Protein AF-0000000071569045 (afdb_homodimer)

Organism: Bacteroides uniformis (strain ATCC 8492 / DSM 6597 / CCUG 4942 / CIP 103695 / JCM 5828 / KCTC 5204 / NCTC 13054 / VPI 0061) (NCBI:txid411479)

Solvent-accessible surface area (backbone atoms only — not comparable to full-atom values): 61142 Å² total; per-residue (Å²): 138,80,82,74,77,76,76,74,76,77,74,76,75,74,67,75,71,69,75,66,72,74,53,56,67,49,27,33,36,36,43,20,40,39,41,32,48,95,91,45,67,61,32,53,45,27,50,31,51,50,40,11,40,53,30,39,42,81,74,54,62,34,35,40,32,29,13,20,60,26,61,51,30,44,60,71,54,48,51,51,50,46,62,54,57,68,40,39,64,45,58,70,48,60,32,46,19,65,30,33,23,40,58,23,57,37,73,46,45,48,53,24,69,74,73,72,34,63,52,45,74,51,75,56,70,76,31,38,38,41,30,35,51,35,38,34,68,62,44,58,60,52,19,33,63,34,41,51,57,55,52,48,53,48,52,54,40,57,74,66,38,51,76,42,43,26,38,41,36,30,10,62,57,56,34,88,91,43,16,53,49,28,48,60,52,45,52,64,46,34,64,36,37,60,63,36,34,44,28,16,82,74,55,36,75,41,89,46,62,40,68,41,35,44,29,37,27,36,37,28,21,39,53,47,98,86,66,45,21,29,33,33,38,38,41,36,48,81,51,32,39,40,34,27,43,32,42,69,98,50,77,67,42,76,79,55,71,44,62,68,76,62,82,61,56,61,51,83,58,70,55,85,62,75,88,85,61,66,57,38,67,76,27,67,47,56,37,74,74,29,72,42,78,70,53,34,25,27,63,24,29,64,22,68,54,94,61,33,32,38,41,42,17,54,78,8,37,38,33,35,23,33,59,88,65,53,47,78,73,42,69,35,78,54,86,26,33,18,44,17,25,43,26,59,57,98,58,30,34,35,37,24,19,37,59,16,33,34,40,30,24,33,59,88,71,47,48,81,72,34,69,39,82,48,92,26,17,13,38,7,8,36,32,70,57,93,65,26,35,34,39,30,18,34,56,15,32,37,36,36,24,32,59,90,72,45,47,69,76,32,68,34,71,80,46,89,22,34,21,44,17,38,43,29,75,51,95,65,30,34,36,40,18,19,45,59,18,29,37,40,34,23,30,59,86,66,38,47,80,72,37,68,35,44,90,80,54,82,51,53,84,43,19,36,16,65,22,48,50,44,72,42,90,65,26,32,41,44,21,20,58,82,16,28,43,35,36,24,29,62,87,69,40,44,76,57,36,73,45,63,83,71,42,27,29,34,23,33,22,52,37,82,85,49,53,36,32,34,32,44,26,37,57,26,26,41,38,30,28,47,44,63,77,73,53,90,42,76,73,45,70,32,81,75,69,72,44,77,43,76,39,59,25,31,38,42,43,32,85,62,28,27,35,38,39,33,39,56,9,38,34,38,33,24,35,58,90,72,46,48,78,70,46,48,40,62,54,75,41,33,37,26,31,38,53,45,63,79,42,66,43,32,34,35,41,23,22,31,65,11,39,37,37,34,38,34,49,63,133,140,83,81,76,80,80,75,76,76,76,75,76,76,74,68,76,72,69,74,69,72,74,52,58,69,48,26,33,36,37,43,19,40,40,40,31,46,98,89,44,68,60,34,52,46,27,50,32,51,48,41,12,38,53,29,40,42,79,73,54,63,33,35,41,32,29,12,19,58,26,60,50,29,44,61,70,53,48,52,51,50,47,62,55,58,67,42,37,63,45,60,71,49,59,31,45,19,62,29,34,23,40,59,24,56,36,71,46,45,47,54,25,71,74,71,72,33,62,52,47,75,51,73,57,69,74,33,38,39,41,32,34,50,35,39,34,68,63,44,61,59,53,18,33,64,34,41,50,56,55,52,48,52,48,51,54,41,57,74,65,37,50,75,40,42,26,38,40,36,30,10,60,57,59,34,87,89,42,15,52,50,29,48,61,52,45,52,63,47,36,64,36,37,61,63,33,35,43,26,17,80,76,54,37,74,40,87,47,63,38,68,41,37,43,28,38,27,37,38,27,20,39,54,48,99,86,65,45,21,30,31,32,38,37,41,34,47,83,52,32,39,39,35,26,44,32,42,68,96,50,78,68,43,77,79,55,69,44,61,67,76,62,83,60,56,62,52,84,59,67,55,86,61,77,88,85,62,65,57,38,68,76,28,67,47,58,37,72,75,30,72,41,75,71,52,34,25,28,64,25,26,61,23,68,56,94,62,34,33,38,39,42,17,56,78,8,36,39,33,34,24,31,59,88,64,53,47,79,73,43,67,34,78,54,85,26,32,19,45,16,25,41,27,59,57,98,56,31,32,36,38,25,19,36,60,16,33,33,40,30,24,34,58,88,71,45,49,80,73,34,70,40,80,49,89,26,18,13,38,7,8,37,33,68,57,94,64,26,34,35,41,29,18,34,56,16,32,35,36,35,25,33,59,90,72,43,46,69,75,34,69,33,70,80,45,88,22,33,21,43,17,38,43,29,76,49,97,65,32,34,35,41,20,18,46,58,17,31,38,40,32,23,30,59,86,64,38,47,79,72,36,69,34,45,89,81,54,82,51,52,84,41,18,37,17,64,22,48,49,44,71,41,88,64,26,32,40,46,19,19,60,80,16,28,43,36,36,25,30,62,88,69,39,44,77,57,36,73,44,61,85,69,42,28,29,33,22,34,21,54,37,83,86,47,55,37,31,34,32,43,26,37,57,26,26,41,37,30,28,46,46,63,78,75,54,90,40,77,74,44,73,32,80,73,69,72,44,78,43,74,41,61,27,31,38,42,43,31,85,62,30,28,36,39,38,32,39,54,10,39,34,38,34,24,36,58,90,71,46,47,76,71,47,48,40,61,54,75,42,32,35,26,30,36,52,45,63,79,42,69,44,32,37,35,41,23,22,30,64,12,40,37,36,34,38,33,48,62,132

InterPro domains:
  IPR002372 Pyrrolo-quinoline quinone repeat domain [PF13360] (288-412)
  IPR002372 Pyrrolo-quinoline quinone repeat domain [PF13360] (529-610)
  IPR004843 Calcineurin-like, phosphoesterase domain [PF00149] (26-204)
  IPR011047 Quinoprotein alcohol dehydrogenase-like superfamily [SSF50998] (285-595)
  IPR015943 WD40/YVTN repeat-like-containing domain superfamily [G3DSA:2.130.10.10] (269-617)
  IPR018391 Pyrrolo-quinoline quinone beta-propeller repeat [SM00564] (302-333)
  IPR018391 Pyrrolo-quinoline quinone beta-propeller repeat [SM00564] (342-373)
  IPR018391 Pyrrolo-quinoline quinone beta-propeller repeat [SM00564] (382-413)
  IPR018391 Pyrrolo-quinoline quinone beta-propeller repeat [SM00564] (423-454)
  IPR018391 Pyrrolo-quinoline quinone beta-propeller repeat [SM00564] (469-500)
  IPR018391 Pyrrolo-quinoline quinone beta-propeller repeat [SM00564] (555-586)
  IPR029052 Metallo-dependent phosphatase-like [G3DSA:3.60.21.10] (16-263)
  IPR029052 Metallo-dependent phosphatase-like [SSF56300] (24-246)

Foldseek 3Di:
DPPPPPPPPPPPPPPPPPPPLALDKAKAWEAEQLADDPVDCQSVVLLLLALVVQQVDPGHAEYEYAENLHQAQELVRVLSSVVSNVSHPHYYDYAYDANNFARYQLQSVSVCVRRVHNWDWDDDSQEIEIEHEQDDHNWDFATEDALLSLVVVLVVQVVSDQEGEYEYGHAWDLDPVHHLVSQVNCLSNLLGNYAEYEHEDVQDWDFDASQQHTYTYHHHQGADPVGWGWIKMWIDHSFKIWIWIGTRPDDIGTDDMTTSPDDRHDSPDGHPDDDDFCQCVVAVLKDFQEKDFQSFFFQEWWEDDDQWIWGWGQQQKIWIAGNNYRHTQDIDHDDGGFHAYWYDDPQWIWGFFSVQKIFIAGNPRGHTQDIDGHPGGFQAYWDDDPQWIWGWHQQQKIFIARNNHRHTQEIDRHGPGGAHEYWDDDDQWIWAWGLQQKIWIAGNNHRHTQDIENVPDDHSQFTLRHAYWDDDPQWIWWFTQVQKIWTAGNRRRHTLDIDNPQSFHGEWEAEPVRFWIWTDHQAQKIWIWGRDDSYTGTDDMDRNGPGGFHTNAYWYDAPQKIWTFGQQAKIFIARNNRRHTDGIGGDHTGGKHHWAAPHNFKIWIAGRNRMTGMMGGHD/DCPDDPPPPPPPPPPPPPPPLALDKAKAWEAEQLADDPVDCQSVVLLLLALVVQQVDPGHAEYEYAENLHQAQELVRVLSSVVSNVSHPHYYDYAYDANNFARYQLQSVSVCVRRVHNWDWDDDSQEIEIEHEQDDHNWDFATEDALLSLVVVLVVQVVSDQEGEYEYGHAWDLDPVHHQVSQVNCLSNLLGNYAEYEHEDVQDWDFDASQQHTYTYHHHQGADPVGWGWIKMWIDHSFKIWIWIGTRPDDIHTDDMTTSPDDRHDSPDGHPDDDDFCQCVVAVLKDFQEKDFFSFFFQEWWEDDDQWIWGWGQQQKIWIAGNNYRHTQDIDHDDGGFHAYWYDDPQWIWGFFSVQKIFIAGNPRGHTQDIDGHPGGFQAYWDDDPQWIWGWHQQQKIFIARNNHRHTQEIDRHGPGGAHEYWDDDDQWIWAWGLQQKIWIAGPNHRHTQDIENVPDDHSQFTLRHAYWDDDPQWIWWFTQVQKIWTAGNRRRHTLDIDNPQSFHGEWEAEPVRFWIWTDHQAQKIWIWGRDDSYTGTDDMDRNGPGGFHTNAYWYDAPQKIWTFGQQFKIFIARNNRRHTDGIGGDHTGGKHHWAAPHNFKIWIAGRNRMTGMMGGHD

Nearest PDB structures (foldseek):
  9cnz-assembly1_B  TM=8.308E-01  e=1.204E-25  Escherichia coli
  4imm-assembly2_B  TM=8.064E-01  e=6.016E-22  Moraxella catarrhalis RH4
  7cqy-assembly2_B  TM=8.427E-01  e=8.301E-21  Acidithiobacillus ferrooxidans
  7tsz-assembly1_B  TM=7.990E-01  e=4.135E-22  Escherichia coli
  6g6o-assembly3_C  TM=8.760E-01  e=1.029E-19  synthetic construct

Radius of gyration: 41.5 Å; Cα contacts (8 Å, |Δi|>4): 3531; chains: 2; bounding box: 127×113×81 Å

Structure (mmCIF, N/CA/C/O backbone):
data_AF-0000000071569045-model_v1
#
loop_
_entity.id
_entity.type
_entity.pdbx_description
1 polymer 'PQQ enzyme repeat protein'
#
loop_
_atom_site.group_PDB
_atom_site.id
_atom_site.type_symbol
_atom_site.label_atom_id
_atom_site.label_alt_id
_atom_site.label_comp_id
_atom_site.label_asym_id
_atom_site.label_entity_id
_atom_site.label_seq_id
_atom_site.pdbx_PDB_ins_code
_atom_site.Cartn_x
_atom_site.Cartn_y
_atom_site.Cartn_z
_atom_site.occupancy
_atom_site.B_iso_or_equiv
_atom_site.auth_seq_id
_atom_site.auth_comp_id
_atom_site.auth_asym_id
_atom_site.auth_atom_id
_atom_site.pdbx_PDB_model_num
ATOM 1 N N . MET A 1 1 ? -86.375 -47.719 -19.703 1 24.81 1 MET A N 1
ATOM 2 C CA . MET A 1 1 ? -85.812 -46.5 -20.281 1 24.81 1 MET A CA 1
ATOM 3 C C . MET A 1 1 ? -84.938 -45.75 -19.281 1 24.81 1 MET A C 1
ATOM 5 O O . MET A 1 1 ? -85.438 -45.125 -18.359 1 24.81 1 MET A O 1
ATOM 9 N N . ASN A 1 2 ? -83.938 -46.469 -18.75 1 20.45 2 ASN A N 1
ATOM 10 C CA . ASN A 1 2 ? -82.875 -46.438 -17.703 1 20.45 2 ASN A CA 1
ATOM 11 C C . ASN A 1 2 ? -81.938 -45.281 -17.922 1 20.45 2 ASN A C 1
ATOM 13 O O . ASN A 1 2 ? -81.25 -45.188 -18.953 1 20.45 2 ASN A O 1
ATOM 17 N N . ARG A 1 3 ? -82.438 -44.062 -17.391 1 26.73 3 ARG A N 1
ATOM 18 C CA . ARG A 1 3 ? -81.875 -42.719 -17.234 1 26.73 3 ARG A CA 1
ATOM 19 C C . ARG A 1 3 ? -80.438 -42.812 -16.734 1 26.73 3 ARG A C 1
ATOM 21 O O . ARG A 1 3 ? -80.188 -43.031 -15.555 1 26.73 3 ARG A O 1
ATOM 28 N N . ARG A 1 4 ? -79.562 -43.688 -17.453 1 25.73 4 ARG A N 1
ATOM 29 C CA . ARG A 1 4 ? -78.125 -43.906 -17.125 1 25.73 4 ARG A CA 1
ATOM 30 C C . ARG A 1 4 ? -77.375 -42.594 -17 1 25.73 4 ARG A C 1
ATOM 32 O O . ARG A 1 4 ? -77.312 -41.844 -17.969 1 25.73 4 ARG A O 1
ATOM 39 N N . LEU A 1 5 ? -77.438 -41.938 -15.75 1 24.94 5 LEU A N 1
ATOM 40 C CA . LEU A 1 5 ? -76.812 -40.719 -15.289 1 24.94 5 LEU A CA 1
ATOM 41 C C . LEU A 1 5 ? -75.312 -40.781 -15.539 1 24.94 5 LEU A C 1
ATOM 43 O O . LEU A 1 5 ? -74.625 -41.688 -15.023 1 24.94 5 LEU A O 1
ATOM 47 N N . LEU A 1 6 ? -74.875 -40.531 -16.812 1 28.36 6 LEU A N 1
ATOM 48 C CA . LEU A 1 6 ? -73.5 -40.406 -17.234 1 28.36 6 LEU A CA 1
ATOM 49 C C . LEU A 1 6 ? -72.75 -39.375 -16.375 1 28.36 6 LEU A C 1
ATOM 51 O O . LEU A 1 6 ? -73.125 -38.188 -16.391 1 28.36 6 LEU A O 1
ATOM 55 N N . ILE A 1 7 ? -72.5 -39.719 -15.133 1 30.38 7 ILE A N 1
ATOM 56 C CA . ILE A 1 7 ? -71.688 -38.875 -14.289 1 30.38 7 ILE A CA 1
ATOM 57 C C . ILE A 1 7 ? -70.375 -38.625 -14.977 1 30.38 7 ILE A C 1
ATOM 59 O O . ILE A 1 7 ? -69.562 -39.531 -15.25 1 30.38 7 ILE A O 1
ATOM 63 N N . ILE A 1 8 ? -70.312 -37.719 -15.938 1 29.16 8 ILE A N 1
ATOM 64 C CA . ILE A 1 8 ? -69.125 -37.219 -16.562 1 29.16 8 ILE A CA 1
ATOM 65 C C . ILE A 1 8 ? -68.125 -36.75 -15.477 1 29.16 8 ILE A C 1
ATOM 67 O O . ILE A 1 8 ? -68.438 -35.844 -14.695 1 29.16 8 ILE A O 1
ATOM 71 N N . VAL A 1 9 ? -67.312 -37.688 -14.914 1 30.95 9 VAL A N 1
ATOM 72 C CA . VAL A 1 9 ? -66.188 -37.375 -14.039 1 30.95 9 VAL A CA 1
ATOM 73 C C . VAL A 1 9 ? -65.25 -36.438 -14.742 1 30.95 9 VAL A C 1
ATOM 75 O O . VAL A 1 9 ? -64.688 -36.781 -15.781 1 30.95 9 VAL A O 1
ATOM 78 N N . LEU A 1 10 ? -65.562 -35.125 -14.828 1 31.3 10 LEU A N 1
ATOM 79 C CA . LEU A 1 10 ? -64.562 -34.125 -15.219 1 31.3 10 LEU A CA 1
ATOM 80 C C . LEU A 1 10 ? -63.312 -34.25 -14.375 1 31.3 10 LEU A C 1
ATOM 82 O O . LEU A 1 10 ? -63.344 -34 -13.172 1 31.3 10 LEU A O 1
ATOM 86 N N . MET A 1 11 ? -62.5 -35.344 -14.555 1 29.39 11 MET A N 1
ATOM 87 C CA . MET A 1 11 ? -61.156 -35.375 -13.984 1 29.39 11 MET A CA 1
ATOM 88 C C . MET A 1 11 ? -60.375 -34.156 -14.414 1 29.39 11 MET A C 1
ATOM 90 O O . MET A 1 11 ? -60.094 -33.969 -15.602 1 29.39 11 MET A O 1
ATOM 94 N N . ALA A 1 12 ? -60.5 -32.906 -13.75 1 31.53 12 ALA A N 1
ATOM 95 C CA . ALA A 1 12 ? -59.594 -31.781 -13.938 1 31.53 12 ALA A CA 1
ATOM 96 C C . ALA A 1 12 ? -58.156 -32.219 -13.797 1 31.53 12 ALA A C 1
ATOM 98 O O . ALA A 1 12 ? -57.75 -32.719 -12.742 1 31.53 12 ALA A O 1
ATOM 99 N N . CYS A 1 13 ? -57.5 -32.656 -14.867 1 31.86 13 CYS A N 1
ATOM 100 C CA . CYS A 1 13 ? -56.062 -32.75 -15 1 31.86 13 CYS A CA 1
ATOM 101 C C . CYS A 1 13 ? -55.344 -31.516 -14.453 1 31.86 13 CYS A C 1
ATOM 103 O O . CYS A 1 13 ? -55.438 -30.453 -15.055 1 31.86 13 CYS A O 1
ATOM 105 N N . LEU A 1 14 ? -55.406 -31.312 -13.133 1 33.62 14 LEU A N 1
ATOM 106 C CA . LEU A 1 14 ? -54.5 -30.312 -12.602 1 33.62 14 LEU A CA 1
ATOM 107 C C . LEU A 1 14 ? -53.094 -30.5 -13.172 1 33.62 14 LEU A C 1
ATOM 109 O O . LEU A 1 14 ? -52.438 -31.531 -12.93 1 33.62 14 LEU A O 1
ATOM 113 N N . LEU A 1 15 ? -52.875 -30.016 -14.383 1 33.53 15 LEU A N 1
ATOM 114 C CA . LEU A 1 15 ? -51.5 -29.938 -14.867 1 33.53 15 LEU A CA 1
ATOM 115 C C . LEU A 1 15 ? -50.594 -29.344 -13.789 1 33.53 15 LEU A C 1
ATOM 117 O O . LEU A 1 15 ? -50.938 -28.344 -13.156 1 33.53 15 LEU A O 1
ATOM 121 N N . PRO A 1 16 ? -49.781 -30.188 -13.172 1 37.59 16 PRO A N 1
ATOM 122 C CA . PRO A 1 16 ? -48.75 -29.578 -12.312 1 37.59 16 PRO A CA 1
ATOM 123 C C . PRO A 1 16 ? -48.094 -28.359 -12.938 1 37.59 16 PRO A C 1
ATOM 125 O O . PRO A 1 16 ? -47.625 -28.422 -14.086 1 37.59 16 PRO A O 1
ATOM 128 N N . LEU A 1 17 ? -48.688 -27.203 -12.773 1 36.47 17 LEU A N 1
ATOM 129 C CA . LEU A 1 17 ? -47.844 -26.047 -13.055 1 36.47 17 LEU A CA 1
ATOM 130 C C . LEU A 1 17 ? -46.406 -26.281 -12.539 1 36.47 17 LEU A C 1
ATOM 132 O O . LEU A 1 17 ? -46.219 -26.438 -11.328 1 36.47 17 LEU A O 1
ATOM 136 N N . GLY A 1 18 ? -45.688 -27.031 -13.297 1 35.25 18 GLY A N 1
ATOM 137 C CA . GLY A 1 18 ? -44.281 -27 -12.977 1 35.25 18 GLY A CA 1
ATOM 138 C C . GLY A 1 18 ? -43.812 -25.656 -12.484 1 35.25 18 GLY A C 1
ATOM 139 O O . GLY A 1 18 ? -44.031 -24.625 -13.141 1 35.25 18 GLY A O 1
ATOM 140 N N . MET A 1 19 ? -43.938 -25.469 -11.195 1 35.88 19 MET A N 1
ATOM 141 C CA . MET A 1 19 ? -43.188 -24.375 -10.617 1 35.88 19 MET A CA 1
ATOM 142 C C . MET A 1 19 ? -41.812 -24.234 -11.312 1 35.88 19 MET A C 1
ATOM 144 O O . MET A 1 19 ? -40.938 -25.047 -11.102 1 35.88 19 MET A O 1
ATOM 148 N N . GLN A 1 20 ? -41.844 -23.859 -12.57 1 33.91 20 GLN A N 1
ATOM 149 C CA . GLN A 1 20 ? -40.562 -23.312 -12.984 1 33.91 20 GLN A CA 1
ATOM 150 C C . GLN A 1 20 ? -39.969 -22.375 -11.922 1 33.91 20 GLN A C 1
ATOM 152 O O . GLN A 1 20 ? -40.625 -21.406 -11.531 1 33.91 20 GLN A O 1
ATOM 157 N N . ALA A 1 21 ? -39.281 -22.828 -11.055 1 40.34 21 ALA A N 1
ATOM 158 C CA . ALA A 1 21 ? -38.469 -22.016 -10.141 1 40.34 21 ALA A CA 1
ATOM 159 C C . ALA A 1 21 ? -38.062 -20.703 -10.797 1 40.34 21 ALA A C 1
ATOM 161 O O . ALA A 1 21 ? -37.375 -20.703 -11.812 1 40.34 21 ALA A O 1
ATOM 162 N N . GLN A 1 22 ? -38.781 -19.688 -10.883 1 44.91 22 GLN A N 1
ATOM 163 C CA . GLN A 1 22 ? -38.344 -18.344 -11.219 1 44.91 22 GLN A CA 1
ATOM 164 C C . GLN A 1 22 ? -36.875 -18.156 -10.938 1 44.91 22 GLN A C 1
ATOM 166 O O . GLN A 1 22 ? -36.438 -18.156 -9.781 1 44.91 22 GLN A O 1
ATOM 171 N N . GLN A 1 23 ? -35.969 -18.516 -11.758 1 56.12 23 GLN A N 1
ATOM 172 C CA . GLN A 1 23 ? -34.562 -18.156 -11.625 1 56.12 23 GLN A CA 1
ATOM 173 C C . GLN A 1 23 ? -34.406 -16.719 -11.172 1 56.12 23 GLN A C 1
ATOM 175 O O . GLN A 1 23 ? -34.906 -15.797 -11.812 1 56.12 23 GLN A O 1
ATOM 180 N N . GLY A 1 24 ? -34.188 -16.438 -9.875 1 68.81 24 GLY A N 1
ATOM 181 C CA . GLY A 1 24 ? -34.094 -15.109 -9.297 1 68.81 24 GLY A CA 1
ATOM 182 C C . GLY A 1 24 ? -32.906 -14.32 -9.797 1 68.81 24 GLY A C 1
ATOM 183 O O . GLY A 1 24 ? -31.938 -14.898 -10.273 1 68.81 24 GLY A O 1
ATOM 184 N N . THR A 1 25 ? -32.969 -13.031 -10.141 1 90.31 25 THR A N 1
ATOM 185 C CA . THR A 1 25 ? -31.969 -12.07 -10.539 1 90.31 25 THR A CA 1
ATOM 186 C C . THR A 1 25 ? -30.891 -11.938 -9.453 1 90.31 25 THR A C 1
ATOM 188 O O . THR A 1 25 ? -31.203 -11.984 -8.258 1 90.31 25 THR A O 1
ATOM 191 N N . PHE A 1 26 ? -29.656 -12.188 -9.836 1 96.75 26 PHE A N 1
ATOM 192 C CA . PHE A 1 26 ? -28.578 -11.953 -8.875 1 96.75 26 PHE A CA 1
ATOM 193 C C . PHE A 1 26 ? -27.375 -11.328 -9.555 1 96.75 26 PHE A C 1
ATOM 195 O O . PHE A 1 26 ? -27.312 -11.234 -10.781 1 96.75 26 PHE A O 1
ATOM 202 N N . ARG A 1 27 ? -26.484 -10.781 -8.789 1 97.31 27 ARG A N 1
ATOM 203 C CA . ARG A 1 27 ? -25.25 -10.141 -9.25 1 97.31 27 ARG A CA 1
ATOM 204 C C . ARG A 1 27 ? -24.047 -10.68 -8.508 1 97.31 27 ARG A C 1
ATOM 206 O O . ARG A 1 27 ? -24.109 -10.969 -7.312 1 97.31 27 ARG A O 1
ATOM 213 N N . PHE A 1 28 ? -22.969 -10.844 -9.195 1 98.62 28 PHE A N 1
ATOM 214 C CA . PHE A 1 28 ? -21.703 -11.172 -8.547 1 98.62 28 PHE A CA 1
ATOM 215 C C . PHE A 1 28 ? -20.547 -10.414 -9.188 1 98.62 28 PHE A C 1
ATOM 217 O O . PHE A 1 28 ? -20.688 -9.875 -10.297 1 98.62 28 PHE A O 1
ATOM 224 N N . ALA A 1 29 ? -19.469 -10.227 -8.484 1 98.75 29 ALA A N 1
ATOM 225 C CA . ALA A 1 29 ? -18.281 -9.531 -8.969 1 98.75 29 ALA A CA 1
ATOM 226 C C . ALA A 1 29 ? -17.156 -10.523 -9.266 1 98.75 29 ALA A C 1
ATOM 228 O O . ALA A 1 29 ? -17.188 -11.664 -8.812 1 98.75 29 ALA A O 1
ATOM 229 N N . GLN A 1 30 ? -16.234 -10.125 -10.117 1 98.88 30 GLN A N 1
ATOM 230 C CA . GLN A 1 30 ? -15.055 -10.898 -10.438 1 98.88 30 GLN A CA 1
ATOM 231 C C . GLN A 1 30 ? -13.781 -10.094 -10.203 1 98.88 30 GLN A C 1
ATOM 233 O O . GLN A 1 30 ? -13.648 -8.977 -10.711 1 98.88 30 GLN A O 1
ATOM 238 N N . LEU A 1 31 ? -12.953 -10.586 -9.398 1 98.75 31 LEU A N 1
ATOM 239 C CA . LEU A 1 31 ? -11.578 -10.109 -9.266 1 98.75 31 LEU A CA 1
ATOM 240 C C . LEU A 1 31 ? -10.609 -11.078 -9.938 1 98.75 31 LEU A C 1
ATOM 242 O O . LEU A 1 31 ? -10.695 -12.289 -9.734 1 98.75 31 LEU A O 1
ATOM 246 N N . THR A 1 32 ? -9.711 -10.578 -10.812 1 98.56 32 THR A N 1
ATOM 247 C CA . THR A 1 32 ? -8.75 -11.461 -11.461 1 98.56 32 THR A CA 1
ATOM 248 C C . THR A 1 32 ? -7.418 -10.75 -11.68 1 98.56 32 THR A C 1
ATOM 250 O O . THR A 1 32 ? -7.359 -9.523 -11.703 1 98.56 32 THR A O 1
ATOM 253 N N . ASP A 1 33 ? -6.348 -11.547 -11.734 1 98.12 33 ASP A N 1
ATOM 254 C CA . ASP A 1 33 ? -5.016 -11.023 -12.023 1 98.12 33 ASP A CA 1
ATOM 255 C C . ASP A 1 33 ? -4.656 -9.891 -11.07 1 98.12 33 ASP A C 1
ATOM 257 O O . ASP A 1 33 ? -4.324 -8.781 -11.508 1 98.12 33 ASP A O 1
ATOM 261 N N . ILE A 1 34 ? -4.707 -10.25 -9.805 1 98 34 ILE A N 1
ATOM 262 C CA . ILE A 1 34 ? -4.492 -9.328 -8.695 1 98 34 ILE A CA 1
ATOM 263 C C . ILE A 1 34 ? -2.998 -9.055 -8.531 1 98 34 ILE A C 1
ATOM 265 O O . ILE A 1 34 ? -2.596 -7.922 -8.266 1 98 34 ILE A O 1
ATOM 269 N N . HIS A 1 35 ? -2.121 -10.062 -8.516 1 96.88 35 HIS A N 1
ATOM 270 C CA . HIS A 1 35 ? -0.667 -10.016 -8.602 1 96.88 35 HIS A CA 1
ATOM 271 C C . HIS A 1 35 ? -0.063 -9.312 -7.395 1 96.88 35 HIS A C 1
ATOM 273 O O . HIS A 1 35 ? 0.829 -8.477 -7.539 1 96.88 35 HIS A O 1
ATOM 279 N N . LEU A 1 36 ? -0.519 -9.602 -6.195 1 96.62 36 LEU A N 1
ATOM 280 C CA . LEU A 1 36 ? 0.146 -9.062 -5.016 1 96.62 36 LEU A CA 1
ATOM 281 C C . LEU A 1 36 ? 1.604 -9.508 -4.961 1 96.62 36 LEU A C 1
ATOM 283 O O . LEU A 1 36 ? 1.931 -10.625 -5.363 1 96.62 36 LEU A O 1
ATOM 287 N N . THR A 1 37 ? 2.488 -8.68 -4.504 1 93 37 THR A N 1
ATOM 288 C CA . THR A 1 37 ? 3.904 -8.953 -4.289 1 93 37 THR A CA 1
ATOM 289 C C . THR A 1 37 ? 4.461 -8.086 -3.168 1 93 37 THR A C 1
ATOM 291 O O . THR A 1 37 ? 4.023 -6.945 -2.98 1 93 37 THR A O 1
ATOM 294 N N . PRO A 1 38 ? 5.375 -8.547 -2.348 1 89.44 38 PRO A N 1
ATOM 295 C CA . PRO A 1 38 ? 5.969 -7.73 -1.284 1 89.44 38 PRO A CA 1
ATOM 296 C C . PRO A 1 38 ? 6.801 -6.57 -1.826 1 89.44 38 PRO A C 1
ATOM 298 O O . PRO A 1 38 ? 7.078 -5.609 -1.101 1 89.44 38 PRO A O 1
ATOM 301 N N . ASN A 1 39 ? 7.23 -6.57 -3.061 1 89.25 39 ASN A N 1
ATOM 302 C CA . ASN A 1 39 ? 8.156 -5.598 -3.633 1 89.25 39 ASN A CA 1
ATOM 303 C C . ASN A 1 39 ? 7.418 -4.395 -4.215 1 89.25 39 ASN A C 1
ATOM 305 O O . ASN A 1 39 ? 8.047 -3.414 -4.617 1 89.25 39 ASN A O 1
ATOM 309 N N . ASN A 1 40 ? 6.211 -4.418 -4.297 1 93.62 40 ASN A N 1
ATOM 310 C CA . ASN A 1 40 ? 5.363 -3.359 -4.836 1 93.62 40 ASN A CA 1
ATOM 311 C C . ASN A 1 40 ? 4.047 -3.254 -4.074 1 93.62 40 ASN A C 1
ATOM 313 O O . ASN A 1 40 ? 3.215 -4.16 -4.133 1 93.62 40 ASN A O 1
ATOM 317 N N . PRO A 1 41 ? 3.77 -2.156 -3.41 1 93.5 41 PRO A N 1
ATOM 318 C CA . PRO A 1 41 ? 2.564 -2.055 -2.586 1 93.5 41 PRO A CA 1
ATOM 319 C C . PRO A 1 41 ? 1.312 -1.755 -3.406 1 93.5 41 PRO A C 1
ATOM 321 O O . PRO A 1 41 ? 0.193 -1.869 -2.896 1 93.5 41 PRO A O 1
ATOM 324 N N . ASN A 1 42 ? 1.392 -1.352 -4.633 1 94.94 42 ASN A N 1
ATOM 325 C CA . ASN A 1 42 ? 0.281 -0.836 -5.43 1 94.94 42 ASN A CA 1
ATOM 326 C C . ASN A 1 42 ? -0.795 -1.897 -5.641 1 94.94 42 ASN A C 1
ATOM 328 O O . ASN A 1 42 ? -1.985 -1.62 -5.488 1 94.94 42 ASN A O 1
ATOM 332 N N . PRO A 1 43 ? -0.402 -3.166 -5.984 1 97 43 PRO A N 1
ATOM 333 C CA . PRO A 1 43 ? -1.444 -4.176 -6.184 1 97 43 PRO A CA 1
ATOM 334 C C . PRO A 1 43 ? -2.295 -4.395 -4.934 1 97 43 PRO A C 1
ATOM 336 O O . PRO A 1 43 ? -3.498 -4.648 -5.039 1 97 43 PRO A O 1
ATOM 339 N N . THR A 1 44 ? -1.662 -4.324 -3.756 1 97.12 44 THR A N 1
ATOM 340 C CA . THR A 1 44 ? -2.418 -4.457 -2.516 1 97.12 44 THR A CA 1
ATOM 341 C C . THR A 1 44 ? -3.43 -3.32 -2.379 1 97.12 44 THR A C 1
ATOM 343 O O . THR A 1 44 ? -4.594 -3.557 -2.045 1 97.12 44 THR A O 1
ATOM 346 N N . GLU A 1 45 ? -2.941 -2.102 -2.607 1 96.44 45 GLU A N 1
ATOM 347 C CA . GLU A 1 45 ? -3.83 -0.944 -2.578 1 96.44 45 GLU A CA 1
ATOM 348 C C . GLU A 1 45 ? -4.988 -1.113 -3.557 1 96.44 45 GLU A C 1
ATOM 350 O O . GLU A 1 45 ? -6.141 -0.847 -3.213 1 96.44 45 GLU A O 1
ATOM 355 N N . ASP A 1 46 ? -4.719 -1.524 -4.812 1 97.81 46 ASP A N 1
ATOM 356 C CA . ASP A 1 46 ? -5.734 -1.73 -5.84 1 97.81 46 ASP A CA 1
ATOM 357 C C . ASP A 1 46 ? -6.789 -2.729 -5.375 1 97.81 46 ASP A C 1
ATOM 359 O O . ASP A 1 46 ? -7.988 -2.486 -5.527 1 97.81 46 ASP A O 1
ATOM 363 N N . LEU A 1 47 ? -6.328 -3.861 -4.84 1 98.5 47 LEU A N 1
ATOM 364 C CA . LEU A 1 47 ? -7.246 -4.887 -4.363 1 98.5 47 LEU A CA 1
ATOM 365 C C . LEU A 1 47 ? -8.164 -4.336 -3.277 1 98.5 47 LEU A C 1
ATOM 367 O O . LEU A 1 47 ? -9.375 -4.543 -3.318 1 98.5 47 LEU A O 1
ATOM 371 N N . LEU A 1 48 ? -7.586 -3.635 -2.309 1 98 48 LEU A N 1
ATOM 372 C CA . LEU A 1 48 ? -8.367 -3.119 -1.188 1 98 48 LEU A CA 1
ATOM 373 C C . LEU A 1 48 ? -9.367 -2.066 -1.659 1 98 48 LEU A C 1
ATOM 375 O O . LEU A 1 48 ? -10.469 -1.961 -1.113 1 98 48 LEU A O 1
ATOM 379 N N . ARG A 1 49 ? -9.008 -1.226 -2.623 1 97.69 49 ARG A N 1
ATOM 380 C CA . ARG A 1 49 ? -9.961 -0.293 -3.221 1 97.69 49 ARG A CA 1
ATOM 381 C C . ARG A 1 49 ? -11.141 -1.033 -3.832 1 97.69 49 ARG A C 1
ATOM 383 O O . ARG A 1 49 ? -12.289 -0.62 -3.666 1 97.69 49 ARG A O 1
ATOM 390 N N . SER A 1 50 ? -10.844 -2.107 -4.559 1 98.31 50 SER A N 1
ATOM 391 C CA . SER A 1 50 ? -11.906 -2.91 -5.152 1 98.31 50 SER A CA 1
ATOM 392 C C . SER A 1 50 ? -12.789 -3.535 -4.082 1 98.31 50 SER A C 1
ATOM 394 O O . SER A 1 50 ? -14.016 -3.51 -4.195 1 98.31 50 SER A O 1
ATOM 396 N N . VAL A 1 51 ? -12.141 -4.148 -3.037 1 98.31 51 VAL A N 1
ATOM 397 C CA . VAL A 1 51 ? -12.898 -4.75 -1.943 1 98.31 51 VAL A CA 1
ATOM 398 C C . VAL A 1 51 ? -13.797 -3.701 -1.298 1 98.31 51 VAL A C 1
ATOM 400 O O . VAL A 1 51 ? -14.984 -3.955 -1.051 1 98.31 51 VAL A O 1
ATOM 403 N N . ALA A 1 52 ? -13.25 -2.482 -1.011 1 97.31 52 ALA A N 1
ATOM 404 C CA . ALA A 1 52 ? -14.016 -1.393 -0.414 1 97.31 52 ALA A CA 1
ATOM 405 C C . ALA A 1 52 ? -15.227 -1.035 -1.275 1 97.31 52 ALA A C 1
ATOM 407 O O . ALA A 1 52 ? -16.344 -0.885 -0.765 1 97.31 52 ALA A O 1
ATOM 408 N N . GLN A 1 53 ? -15.023 -0.884 -2.531 1 96.81 53 GLN A N 1
ATOM 409 C CA . GLN A 1 53 ? -16.109 -0.488 -3.412 1 96.81 53 GLN A CA 1
ATOM 410 C C . GLN A 1 53 ? -17.141 -1.611 -3.564 1 96.81 53 GLN A C 1
ATOM 412 O O . GLN A 1 53 ? -18.344 -1.357 -3.623 1 96.81 53 GLN A O 1
ATOM 417 N N . ILE A 1 54 ? -16.688 -2.883 -3.711 1 97.94 54 ILE A N 1
ATOM 418 C CA . ILE A 1 54 ? -17.609 -4.012 -3.771 1 97.94 54 ILE A CA 1
ATOM 419 C C . ILE A 1 54 ? -18.5 -4.02 -2.531 1 97.94 54 ILE A C 1
ATOM 421 O O . ILE A 1 54 ? -19.719 -4.188 -2.633 1 97.94 54 ILE A O 1
ATOM 425 N N . ASN A 1 55 ? -17.891 -3.834 -1.341 1 97.19 55 ASN A N 1
ATOM 426 C CA . ASN A 1 55 ? -18.641 -3.799 -0.088 1 97.19 55 ASN A CA 1
ATOM 427 C C . ASN A 1 55 ? -19.641 -2.645 -0.065 1 97.19 55 ASN A C 1
ATOM 429 O O . ASN A 1 55 ? -20.656 -2.721 0.612 1 97.19 55 ASN A O 1
ATOM 433 N N . ALA A 1 56 ? -19.328 -1.546 -0.795 1 95.38 56 ALA A N 1
ATOM 434 C CA . ALA A 1 56 ? -20.188 -0.367 -0.841 1 95.38 56 ALA A CA 1
ATOM 435 C C . ALA A 1 56 ? -21.297 -0.53 -1.888 1 95.38 56 ALA A C 1
ATOM 437 O O . ALA A 1 56 ? -22.219 0.278 -1.954 1 95.38 56 ALA A O 1
ATOM 438 N N . THR A 1 57 ? -21.125 -1.491 -2.773 1 92.69 57 THR A N 1
ATOM 439 C CA . THR A 1 57 ? -22.078 -1.745 -3.842 1 92.69 57 THR A CA 1
ATOM 440 C C . THR A 1 57 ? -23.188 -2.68 -3.363 1 92.69 57 THR A C 1
ATOM 442 O O . THR A 1 57 ? -22.922 -3.736 -2.789 1 92.69 57 THR A O 1
ATOM 445 N N . ASP A 1 58 ? -24.391 -2.264 -3.566 1 88.12 58 ASP A N 1
ATOM 446 C CA . ASP A 1 58 ? -25.516 -3.076 -3.127 1 88.12 58 ASP A CA 1
ATOM 447 C C . ASP A 1 58 ? -25.734 -4.273 -4.051 1 88.12 58 ASP A C 1
ATOM 449 O O . ASP A 1 58 ? -25.375 -4.219 -5.234 1 88.12 58 ASP A O 1
ATOM 453 N N . SER A 1 59 ? -26.219 -5.297 -3.598 1 91.31 59 SER A N 1
ATOM 454 C CA . SER A 1 59 ? -26.797 -6.43 -4.305 1 91.31 59 SER A CA 1
ATOM 455 C C . SER A 1 59 ? -25.719 -7.285 -4.965 1 91.31 59 SER A C 1
ATOM 457 O O . SER A 1 59 ? -25.922 -7.828 -6.051 1 91.31 59 SER A O 1
ATOM 459 N N . ILE A 1 60 ? -24.531 -7.324 -4.484 1 96.56 60 ILE A N 1
ATOM 460 C CA . ILE A 1 60 ? -23.547 -8.336 -4.883 1 96.56 60 ILE A CA 1
ATOM 461 C C . ILE A 1 60 ? -23.703 -9.57 -3.998 1 96.56 60 ILE A C 1
ATOM 463 O O . ILE A 1 60 ? -23.594 -9.477 -2.771 1 96.56 60 ILE A O 1
ATOM 467 N N . ASP A 1 61 ? -23.891 -10.672 -4.602 1 97.75 61 ASP A N 1
ATOM 468 C CA . ASP A 1 61 ? -24.188 -11.875 -3.836 1 97.75 61 ASP A CA 1
ATOM 469 C C . ASP A 1 61 ? -22.906 -12.617 -3.447 1 97.75 61 ASP A C 1
ATOM 471 O O . ASP A 1 61 ? -22.844 -13.234 -2.381 1 97.75 61 ASP A O 1
ATOM 475 N N . PHE A 1 62 ? -21.922 -12.641 -4.301 1 98.44 62 PHE A N 1
ATOM 476 C CA . PHE A 1 62 ? -20.641 -13.289 -4.051 1 98.44 62 PHE A CA 1
ATOM 477 C C . PHE A 1 62 ? -19.578 -12.766 -5.012 1 98.44 62 PHE A C 1
ATOM 479 O O . PHE A 1 62 ? -19.891 -11.984 -5.918 1 98.44 62 PHE A O 1
ATOM 486 N N . VAL A 1 63 ? -18.344 -13.086 -4.754 1 98.81 63 VAL A N 1
ATOM 487 C CA . VAL A 1 63 ? -17.219 -12.648 -5.594 1 98.81 63 VAL A CA 1
ATOM 488 C C . VAL A 1 63 ? -16.469 -13.867 -6.117 1 98.81 63 VAL A C 1
ATOM 490 O O . VAL A 1 63 ? -16.219 -14.82 -5.375 1 98.81 63 VAL A O 1
ATOM 493 N N . LEU A 1 64 ? -16.188 -13.93 -7.426 1 98.81 64 LEU A N 1
ATOM 494 C CA . LEU A 1 64 ? -15.266 -14.898 -8.008 1 98.81 64 LEU A CA 1
ATOM 495 C C . LEU A 1 64 ? -13.867 -14.305 -8.148 1 98.81 64 LEU A C 1
ATOM 497 O O . LEU A 1 64 ? -13.711 -13.195 -8.664 1 98.81 64 LEU A O 1
ATOM 501 N N . VAL A 1 65 ? -12.906 -15 -7.652 1 98.75 65 VAL A N 1
ATOM 502 C CA . VAL A 1 65 ? -11.5 -14.633 -7.812 1 98.75 65 VAL A CA 1
ATOM 503 C C . VAL A 1 65 ? -10.812 -15.625 -8.742 1 98.75 65 VAL A C 1
ATOM 505 O O . VAL A 1 65 ? -10.539 -16.766 -8.359 1 98.75 65 VAL A O 1
ATOM 508 N N . THR A 1 66 ? -10.391 -15.117 -9.945 1 98.25 66 THR A N 1
ATOM 509 C CA . THR A 1 66 ? -10.164 -16.109 -10.992 1 98.25 66 THR A CA 1
ATOM 510 C C . THR A 1 66 ? -8.68 -16.172 -11.352 1 98.25 66 THR A C 1
ATOM 512 O O . THR A 1 66 ? -8.32 -16.219 -12.531 1 98.25 66 THR A O 1
ATOM 515 N N . GLY A 1 67 ? -7.777 -16.109 -10.391 1 96.19 67 GLY A N 1
ATOM 516 C CA . GLY A 1 67 ? -6.406 -16.547 -10.594 1 96.19 67 GLY A CA 1
ATOM 517 C C . GLY A 1 67 ? -5.414 -15.398 -10.648 1 96.19 67 GLY A C 1
ATOM 518 O O . GLY A 1 67 ? -5.809 -14.234 -10.734 1 96.19 67 GLY A O 1
ATOM 519 N N . ASP A 1 68 ? -4.078 -15.758 -10.547 1 95.56 68 ASP A N 1
ATOM 520 C CA . ASP A 1 68 ? -2.949 -14.828 -10.477 1 95.56 68 ASP A CA 1
ATOM 521 C C . ASP A 1 68 ? -3.109 -13.852 -9.32 1 95.56 68 ASP A C 1
ATOM 523 O O . ASP A 1 68 ? -3.041 -12.633 -9.516 1 95.56 68 ASP A O 1
ATOM 527 N N . LEU A 1 69 ? -3.311 -14.461 -8.195 1 96.62 69 LEU A N 1
ATOM 528 C CA . LEU A 1 69 ? -3.482 -13.711 -6.953 1 96.62 69 LEU A CA 1
ATOM 529 C C . LEU A 1 69 ? -2.186 -13.016 -6.559 1 96.62 69 LEU A C 1
ATOM 531 O O . LEU A 1 69 ? -2.207 -11.883 -6.078 1 96.62 69 LEU A O 1
ATOM 535 N N . THR A 1 70 ? -1.103 -13.789 -6.801 1 94 70 THR A N 1
ATOM 536 C CA . THR A 1 70 ? 0.228 -13.312 -6.441 1 94 70 THR A CA 1
ATOM 537 C C . THR A 1 70 ? 1.143 -13.289 -7.66 1 94 70 THR A C 1
ATOM 539 O O . THR A 1 70 ? 0.813 -13.867 -8.703 1 94 70 THR A O 1
ATOM 542 N N . GLU A 1 71 ? 2.217 -12.648 -7.496 1 88.12 71 GLU A N 1
ATOM 543 C CA . GLU A 1 71 ? 3.223 -12.633 -8.555 1 88.12 71 GLU A CA 1
ATOM 544 C C . GLU A 1 71 ? 4.066 -13.906 -8.523 1 88.12 71 GLU A C 1
ATOM 546 O O . GLU A 1 71 ? 4.465 -14.422 -9.578 1 88.12 71 GLU A O 1
ATOM 551 N N . GLU A 1 72 ? 4.258 -14.516 -7.297 1 80.62 72 GLU A N 1
ATOM 552 C CA . GLU A 1 72 ? 5.242 -15.586 -7.199 1 80.62 72 GLU A CA 1
ATOM 553 C C . GLU A 1 72 ? 4.629 -16.844 -6.586 1 80.62 72 GLU A C 1
ATOM 555 O O . GLU A 1 72 ? 5.309 -17.859 -6.426 1 80.62 72 GLU A O 1
ATOM 560 N N . GLY A 1 73 ? 3.461 -16.797 -6.121 1 86.44 73 GLY A N 1
ATOM 561 C CA . GLY A 1 73 ? 2.783 -17.984 -5.609 1 86.44 73 GLY A CA 1
ATOM 562 C C . GLY A 1 73 ? 3.225 -18.375 -4.211 1 86.44 73 GLY A C 1
ATOM 563 O O . GLY A 1 73 ? 2.93 -19.469 -3.742 1 86.44 73 GLY A O 1
ATOM 564 N N . ASP A 1 74 ? 3.916 -17.5 -3.521 1 85.25 74 ASP A N 1
ATOM 565 C CA . ASP A 1 74 ? 4.43 -17.828 -2.195 1 85.25 74 ASP A CA 1
ATOM 566 C C . ASP A 1 74 ? 3.322 -17.766 -1.147 1 85.25 74 ASP A C 1
ATOM 568 O O . ASP A 1 74 ? 2.361 -17.016 -1.294 1 85.25 74 ASP A O 1
ATOM 572 N N . ARG A 1 75 ? 3.463 -18.547 -0.103 1 88.44 75 ARG A N 1
ATOM 573 C CA . ARG A 1 75 ? 2.457 -18.703 0.943 1 88.44 75 ARG A CA 1
ATOM 574 C C . ARG A 1 75 ? 2.15 -17.359 1.607 1 88.44 75 ARG A C 1
ATOM 576 O O . ARG A 1 75 ? 0.984 -17 1.781 1 88.44 75 ARG A O 1
ATOM 583 N N . THR A 1 76 ? 3.264 -16.594 1.979 1 90.88 76 THR A N 1
ATOM 584 C CA . THR A 1 76 ? 3.092 -15.359 2.727 1 90.88 76 THR A CA 1
ATOM 585 C C . THR A 1 76 ? 2.244 -14.367 1.938 1 90.88 76 THR A C 1
ATOM 587 O O . THR A 1 76 ? 1.334 -13.742 2.488 1 90.88 76 THR A O 1
ATOM 590 N N . THR A 1 77 ? 2.514 -14.25 0.713 1 93.81 77 THR A N 1
ATOM 591 C CA . THR A 1 77 ? 1.768 -13.32 -0.127 1 93.81 77 THR A CA 1
ATOM 592 C C . THR A 1 77 ? 0.333 -13.805 -0.325 1 93.81 77 THR A C 1
ATOM 594 O O . THR A 1 77 ? -0.6 -12.992 -0.343 1 93.81 77 THR A O 1
ATOM 597 N N . MET A 1 78 ? 0.143 -15.07 -0.456 1 94.44 78 MET A N 1
ATOM 598 C CA . MET A 1 78 ? -1.209 -15.609 -0.588 1 94.44 78 MET A CA 1
ATOM 599 C C . MET A 1 78 ? -2.025 -15.344 0.673 1 94.44 78 MET A C 1
ATOM 601 O O . MET A 1 78 ? -3.213 -15.023 0.593 1 94.44 78 MET A O 1
ATOM 605 N N . GLU A 1 79 ? -1.385 -15.508 1.792 1 95.44 79 GLU A N 1
ATOM 606 C CA . GLU A 1 79 ? -2.055 -15.195 3.051 1 95.44 79 GLU A CA 1
ATOM 607 C C . GLU A 1 79 ? -2.451 -13.719 3.117 1 95.44 79 GLU A C 1
ATOM 609 O O . GLU A 1 79 ? -3.51 -13.383 3.648 1 95.44 79 GLU A O 1
ATOM 614 N N . LYS A 1 80 ? -1.561 -12.906 2.611 1 96 80 LYS A N 1
ATOM 615 C CA . LYS A 1 80 ? -1.901 -11.484 2.537 1 96 80 LYS A CA 1
ATOM 616 C C . LYS A 1 80 ? -3.109 -11.258 1.633 1 96 80 LYS A C 1
ATOM 618 O O . LYS A 1 80 ? -3.994 -10.469 1.959 1 96 80 LYS A O 1
ATOM 623 N N . VAL A 1 81 ? -3.166 -11.914 0.49 1 97.62 81 VAL A N 1
ATOM 624 C CA . VAL A 1 81 ? -4.324 -11.82 -0.391 1 97.62 81 VAL A CA 1
ATOM 625 C C . VAL A 1 81 ? -5.586 -12.219 0.373 1 97.62 81 VAL A C 1
ATOM 627 O O . VAL A 1 81 ? -6.602 -11.516 0.312 1 97.62 81 VAL A O 1
ATOM 630 N N . LYS A 1 82 ? -5.512 -13.328 1.071 1 97.44 82 LYS A N 1
ATOM 631 C CA . LYS A 1 82 ? -6.66 -13.797 1.841 1 97.44 82 LYS A CA 1
ATOM 632 C C . LYS A 1 82 ? -7.094 -12.758 2.867 1 97.44 82 LYS A C 1
ATOM 634 O O . LYS A 1 82 ? -8.289 -12.516 3.049 1 97.44 82 LYS A O 1
ATOM 639 N N . SER A 1 83 ? -6.117 -12.156 3.531 1 96.62 83 SER A N 1
ATOM 640 C CA . SER A 1 83 ? -6.441 -11.148 4.535 1 96.62 83 SER A CA 1
ATOM 641 C C . SER A 1 83 ? -7.207 -9.984 3.92 1 96.62 83 SER A C 1
ATOM 643 O O . SER A 1 83 ? -8.047 -9.367 4.578 1 96.62 83 SER A O 1
ATOM 645 N N . CYS A 1 84 ? -6.922 -9.57 2.75 1 97.44 84 CYS A N 1
ATOM 646 C CA . CYS A 1 84 ? -7.645 -8.523 2.035 1 97.44 84 CYS A CA 1
ATOM 647 C C . CYS A 1 84 ? -9.039 -9 1.634 1 97.44 84 CYS A C 1
ATOM 649 O O . CYS A 1 84 ? -10.023 -8.312 1.872 1 97.44 84 CYS A O 1
ATOM 651 N N . LEU A 1 85 ? -9.102 -10.258 1.039 1 98.25 85 LEU A N 1
ATOM 652 C CA . LEU A 1 85 ? -10.359 -10.789 0.527 1 98.25 85 LEU A CA 1
ATOM 653 C C . LEU A 1 85 ? -11.336 -11.07 1.665 1 98.25 85 LEU A C 1
ATOM 655 O O . LEU A 1 85 ? -12.547 -10.953 1.492 1 98.25 85 LEU A O 1
ATOM 659 N N . ASP A 1 86 ? -10.828 -11.453 2.84 1 97.25 86 ASP A N 1
ATOM 660 C CA . ASP A 1 86 ? -11.664 -11.758 3.996 1 97.25 86 ASP A CA 1
ATOM 661 C C . ASP A 1 86 ? -12.422 -10.523 4.477 1 97.25 86 ASP A C 1
ATOM 663 O O . ASP A 1 86 ? -13.352 -10.633 5.281 1 97.25 86 ASP A O 1
ATOM 667 N N . LEU A 1 87 ? -12.039 -9.336 3.979 1 96.25 87 LEU A N 1
ATOM 668 C CA . LEU A 1 87 ? -12.742 -8.109 4.34 1 96.25 87 LEU A CA 1
ATOM 669 C C . LEU A 1 87 ? -14.023 -7.953 3.523 1 96.25 87 LEU A C 1
ATOM 671 O O . LEU A 1 87 ? -14.844 -7.082 3.811 1 96.25 87 LEU A O 1
ATOM 675 N N . LEU A 1 88 ? -14.211 -8.766 2.475 1 97.44 88 LEU A N 1
ATOM 676 C CA . LEU A 1 88 ? -15.445 -8.75 1.706 1 97.44 88 LEU A CA 1
ATOM 677 C C . LEU A 1 88 ? -16.641 -9.094 2.592 1 97.44 88 LEU A C 1
ATOM 679 O O . LEU A 1 88 ? -16.562 -10 3.426 1 97.44 88 LEU A O 1
ATOM 683 N N . LYS A 1 89 ? -17.75 -8.367 2.41 1 95.81 89 LYS A N 1
ATOM 684 C CA . LYS A 1 89 ? -18.953 -8.633 3.186 1 95.81 89 LYS A CA 1
ATOM 685 C C . LYS A 1 89 ? -19.672 -9.875 2.668 1 95.81 89 LYS A C 1
ATOM 687 O O . LYS A 1 89 ? -20.531 -10.438 3.357 1 95.81 89 LYS A O 1
ATOM 692 N N . VAL A 1 90 ? -19.422 -10.336 1.455 1 97 90 VAL A N 1
ATOM 693 C CA . VAL A 1 90 ? -20.031 -11.492 0.808 1 97 90 VAL A CA 1
ATOM 694 C C . VAL A 1 90 ? -19 -12.602 0.639 1 97 90 VAL A C 1
ATOM 696 O O . VAL A 1 90 ? -17.797 -12.359 0.689 1 97 90 VAL A O 1
ATOM 699 N N . PRO A 1 91 ? -19.469 -13.875 0.465 1 97.69 91 PRO A N 1
ATOM 700 C CA . PRO A 1 91 ? -18.5 -14.953 0.241 1 97.69 91 PRO A CA 1
ATOM 701 C C . PRO A 1 91 ? -17.766 -14.82 -1.083 1 97.69 91 PRO A C 1
ATOM 703 O O . PRO A 1 91 ? -18.234 -14.125 -1.991 1 97.69 91 PRO A O 1
ATOM 706 N N . TYR A 1 92 ? -16.625 -15.391 -1.081 1 98.5 92 TYR A N 1
ATOM 707 C CA . TYR A 1 92 ? -15.867 -15.414 -2.33 1 98.5 92 TYR A CA 1
ATOM 708 C C . TYR A 1 92 ? -15.328 -16.812 -2.611 1 98.5 92 TYR A C 1
ATOM 710 O O . TYR A 1 92 ? -15.18 -17.625 -1.695 1 98.5 92 TYR A O 1
ATOM 718 N N . HIS A 1 93 ? -15.125 -17.125 -3.904 1 98.38 93 HIS A N 1
ATOM 719 C CA . HIS A 1 93 ? -14.578 -18.375 -4.406 1 98.38 93 HIS A CA 1
ATOM 720 C C . HIS A 1 93 ? -13.367 -18.141 -5.305 1 98.38 93 HIS A C 1
ATOM 722 O O . HIS A 1 93 ? -13.398 -17.25 -6.16 1 98.38 93 HIS A O 1
ATOM 728 N N . VAL A 1 94 ? -12.328 -18.938 -5.102 1 97.62 94 VAL A N 1
ATOM 729 C CA . VAL A 1 94 ? -11.055 -18.609 -5.723 1 97.62 94 VAL A CA 1
ATOM 730 C C . VAL A 1 94 ? -10.547 -19.781 -6.539 1 97.62 94 VAL A C 1
ATOM 732 O O . VAL A 1 94 ? -10.664 -20.938 -6.113 1 97.62 94 VAL A O 1
ATOM 735 N N . VAL A 1 95 ? -9.984 -19.547 -7.676 1 96.88 95 VAL A N 1
ATOM 736 C CA . VAL A 1 95 ? -9.242 -20.531 -8.445 1 96.88 95 VAL A CA 1
ATOM 737 C C . VAL A 1 95 ? -7.797 -20.078 -8.617 1 96.88 95 VAL A C 1
ATOM 739 O O . VAL A 1 95 ? -7.48 -18.906 -8.43 1 96.88 95 VAL A O 1
ATOM 742 N N . LEU A 1 96 ? -6.934 -21.016 -9.039 1 93.5 96 LEU A N 1
ATOM 743 C CA . LEU A 1 96 ? -5.512 -20.734 -9.234 1 93.5 96 LEU A CA 1
ATOM 744 C C . LEU A 1 96 ? -5.262 -20.109 -10.602 1 93.5 96 LEU A C 1
ATOM 746 O O . LEU A 1 96 ? -6.008 -20.359 -11.547 1 93.5 96 LEU A O 1
ATOM 750 N N . GLY A 1 97 ? -4.273 -19.266 -10.648 1 92.94 97 GLY A N 1
ATOM 751 C CA . GLY A 1 97 ? -3.668 -18.844 -11.906 1 92.94 97 GLY A CA 1
ATOM 752 C C . GLY A 1 97 ? -2.281 -19.422 -12.117 1 92.94 97 GLY A C 1
ATOM 753 O O . GLY A 1 97 ? -1.792 -20.203 -11.289 1 92.94 97 GLY A O 1
ATOM 754 N N . ASN A 1 98 ? -1.701 -19.141 -13.195 1 88.88 98 ASN A N 1
ATOM 755 C CA . ASN A 1 98 ? -0.405 -19.734 -13.508 1 88.88 98 ASN A CA 1
ATOM 756 C C . ASN A 1 98 ? 0.68 -19.234 -12.555 1 88.88 98 ASN A C 1
ATOM 758 O O . ASN A 1 98 ? 1.679 -19.922 -12.336 1 88.88 98 ASN A O 1
ATOM 762 N N . HIS A 1 99 ? 0.56 -18.156 -11.953 1 87.62 99 HIS A N 1
ATOM 763 C CA . HIS A 1 99 ? 1.535 -17.641 -10.992 1 87.62 99 HIS A CA 1
ATOM 764 C C . HIS A 1 99 ? 1.489 -18.438 -9.688 1 87.62 99 HIS A C 1
ATOM 766 O O . HIS A 1 99 ? 2.475 -18.484 -8.953 1 87.62 99 HIS A O 1
ATOM 772 N N . GLU A 1 100 ? 0.395 -19.047 -9.469 1 88.5 100 GLU A N 1
ATOM 773 C CA . GLU A 1 100 ? 0.287 -19.891 -8.289 1 88.5 100 GLU A CA 1
ATOM 774 C C . GLU A 1 100 ? 0.735 -21.328 -8.594 1 88.5 100 GLU A C 1
ATOM 776 O O . GLU A 1 100 ? 1.06 -22.078 -7.68 1 88.5 100 GLU A O 1
ATOM 781 N N . THR A 1 101 ? 0.783 -21.656 -9.828 1 86.19 101 THR A N 1
ATOM 782 C CA . THR A 1 101 ? 0.963 -23.062 -10.133 1 86.19 101 THR A CA 1
ATOM 783 C C . THR A 1 101 ? 2.404 -23.344 -10.547 1 86.19 101 THR A C 1
ATOM 785 O O . THR A 1 101 ? 2.85 -24.5 -10.508 1 86.19 101 THR A O 1
ATOM 788 N N . LYS A 1 102 ? 3.146 -22.5 -10.961 1 78.25 102 LYS A N 1
ATOM 789 C CA . LYS A 1 102 ? 4.477 -22.797 -11.477 1 78.25 102 LYS A CA 1
ATOM 790 C C . LYS A 1 102 ? 5.539 -22.625 -10.398 1 78.25 102 LYS A C 1
ATOM 792 O O . LYS A 1 102 ? 6.367 -23.516 -10.18 1 78.25 102 LYS A O 1
ATOM 797 N N . TRP A 1 103 ? 5.637 -21.547 -9.719 1 71.12 103 TRP A N 1
ATOM 798 C CA . TRP A 1 103 ? 6.738 -21.219 -8.82 1 71.12 103 TRP A CA 1
ATOM 799 C C . TRP A 1 103 ? 6.312 -21.359 -7.363 1 71.12 103 TRP A C 1
ATOM 801 O O . TRP A 1 103 ? 6.637 -20.5 -6.531 1 71.12 103 TRP A O 1
ATOM 811 N N . SER A 1 104 ? 5.699 -22.438 -7.191 1 77.5 104 SER A N 1
ATOM 812 C CA . SER A 1 104 ? 5.191 -22.641 -5.84 1 77.5 104 SER A CA 1
ATOM 813 C C . SER A 1 104 ? 6.18 -23.438 -4.992 1 77.5 104 SER A C 1
ATOM 815 O O . SER A 1 104 ? 6.477 -24.594 -5.297 1 77.5 104 SER A O 1
ATOM 817 N N . ASP A 1 105 ? 6.641 -22.844 -3.992 1 80.69 105 ASP A N 1
ATOM 818 C CA . ASP A 1 105 ? 7.527 -23.547 -3.064 1 80.69 105 ASP A CA 1
ATOM 819 C C . ASP A 1 105 ? 6.762 -24.578 -2.25 1 80.69 105 ASP A C 1
ATOM 821 O O . ASP A 1 105 ? 7.363 -25.422 -1.584 1 80.69 105 ASP A O 1
ATOM 825 N N . SER A 1 106 ? 5.457 -24.625 -2.377 1 84.69 106 SER A N 1
ATOM 826 C CA . SER A 1 106 ? 4.645 -25.562 -1.621 1 84.69 106 SER A CA 1
ATOM 827 C C . SER A 1 106 ? 4.168 -26.719 -2.504 1 84.69 106 SER A C 1
ATOM 829 O O . SER A 1 106 ? 3.436 -27.594 -2.047 1 84.69 106 SER A O 1
ATOM 831 N N . GLY A 1 107 ? 4.559 -26.672 -3.76 1 86 107 GLY A N 1
ATOM 832 C CA . GLY A 1 107 ? 3.941 -27.609 -4.68 1 86 107 GLY A CA 1
ATOM 833 C C . GLY A 1 107 ? 2.461 -27.344 -4.891 1 86 107 GLY A C 1
ATOM 834 O O . GLY A 1 107 ? 1.678 -28.297 -5.039 1 86 107 GLY A O 1
ATOM 835 N N . CYS A 1 108 ? 2.072 -26.125 -4.691 1 86.25 108 CYS A N 1
ATOM 836 C CA . CYS A 1 108 ? 0.716 -25.625 -4.887 1 86.25 108 CYS A CA 1
ATOM 837 C C . CYS A 1 108 ? -0.203 -26.094 -3.764 1 86.25 108 CYS A C 1
ATOM 839 O O . CYS A 1 108 ? -1.428 -26.047 -3.896 1 86.25 108 CYS A O 1
ATOM 841 N N . THR A 1 109 ? 0.36 -26.625 -2.748 1 88 109 THR A N 1
ATOM 842 C CA . THR A 1 109 ? -0.473 -27.109 -1.649 1 88 109 THR A CA 1
ATOM 843 C C . THR A 1 109 ? -0.953 -25.938 -0.791 1 88 109 THR A C 1
ATOM 845 O O . THR A 1 109 ? -2.025 -26.016 -0.185 1 88 109 THR A O 1
ATOM 848 N N . ALA A 1 110 ? -0.162 -24.953 -0.745 1 89.81 110 ALA A N 1
ATOM 849 C CA . ALA A 1 110 ? -0.485 -23.797 0.089 1 89.81 110 ALA A CA 1
ATOM 850 C C . ALA A 1 110 ? -1.832 -23.203 -0.304 1 89.81 110 ALA A C 1
ATOM 852 O O . ALA A 1 110 ? -2.617 -22.797 0.56 1 89.81 110 ALA A O 1
ATOM 853 N N . PHE A 1 111 ? -2.072 -23.156 -1.515 1 92.81 111 PHE A N 1
ATOM 854 C CA . PHE A 1 111 ? -3.324 -22.578 -1.998 1 92.81 111 PHE A CA 1
ATOM 855 C C . PHE A 1 111 ? -4.52 -23.281 -1.365 1 92.81 111 PHE A C 1
ATOM 857 O O . PHE A 1 111 ? -5.406 -22.641 -0.81 1 92.81 111 PHE A O 1
ATOM 864 N N . GLY A 1 112 ? -4.52 -24.625 -1.473 1 91.62 112 GLY A N 1
ATOM 865 C CA . GLY A 1 112 ? -5.609 -25.391 -0.885 1 91.62 112 GLY A CA 1
ATOM 866 C C . GLY A 1 112 ? -5.715 -25.219 0.619 1 91.62 112 GLY A C 1
ATOM 867 O O . GLY A 1 112 ? -6.816 -25.156 1.166 1 91.62 112 GLY A O 1
ATOM 868 N N . GLU A 1 113 ? -4.641 -25.125 1.234 1 92.5 113 GLU A N 1
ATOM 869 C CA . GLU A 1 113 ? -4.621 -24.953 2.684 1 92.5 113 GLU A CA 1
ATOM 870 C C . GLU A 1 113 ? -5.168 -23.594 3.092 1 92.5 113 GLU A C 1
ATOM 872 O O . GLU A 1 113 ? -5.859 -23.469 4.105 1 92.5 113 GLU A O 1
ATOM 877 N N . ILE A 1 114 ? -4.891 -22.609 2.326 1 94.69 114 ILE A N 1
ATOM 878 C CA . ILE A 1 114 ? -5.234 -21.234 2.66 1 94.69 114 ILE A CA 1
ATOM 879 C C . ILE A 1 114 ? -6.68 -20.953 2.252 1 94.69 114 ILE A C 1
ATOM 881 O O . ILE A 1 114 ? -7.441 -20.359 3.014 1 94.69 114 ILE A O 1
ATOM 885 N N . PHE A 1 115 ? -7.121 -21.422 1.107 1 95.56 115 PHE A N 1
ATOM 886 C CA . PHE A 1 115 ? -8.414 -21.031 0.558 1 95.56 115 PHE A CA 1
ATOM 887 C C . PHE A 1 115 ? -9.406 -22.188 0.643 1 95.56 115 PHE A C 1
ATOM 889 O O . PHE A 1 115 ? -10.562 -22.047 0.233 1 95.56 115 PHE A O 1
ATOM 896 N N . GLY A 1 116 ? -8.953 -23.391 1.128 1 91.5 116 GLY A N 1
ATOM 897 C CA . GLY A 1 116 ? -9.867 -24.469 1.438 1 91.5 116 GLY A CA 1
ATOM 898 C C . GLY A 1 116 ? -9.953 -25.516 0.34 1 91.5 116 GLY A C 1
ATOM 899 O O . GLY A 1 116 ? -10.664 -26.516 0.48 1 91.5 116 GLY A O 1
ATOM 900 N N . GLY A 1 117 ? -9.234 -25.328 -0.757 1 91.06 117 GLY A N 1
ATOM 901 C CA . GLY A 1 117 ? -9.234 -26.297 -1.845 1 91.06 117 GLY A CA 1
ATOM 902 C C . GLY A 1 117 ? -8.719 -25.719 -3.152 1 91.06 117 GLY A C 1
ATOM 903 O O . GLY A 1 117 ? -8.594 -24.5 -3.295 1 91.06 117 GLY A O 1
ATOM 904 N N . GLU A 1 118 ? -8.508 -26.625 -4.07 1 91.81 118 GLU A N 1
ATOM 905 C CA . GLU A 1 118 ? -8.031 -26.219 -5.387 1 91.81 118 GLU A CA 1
ATOM 906 C C . GLU A 1 118 ? -9.18 -26.125 -6.387 1 91.81 118 GLU A C 1
ATOM 908 O O . GLU A 1 118 ? -8.984 -25.719 -7.535 1 91.81 118 GLU A O 1
ATOM 913 N N . ARG A 1 119 ? -10.375 -26.609 -5.906 1 94.75 119 ARG A N 1
ATOM 914 C CA . ARG A 1 119 ? -11.641 -26.562 -6.629 1 94.75 119 ARG A CA 1
ATOM 915 C C . ARG A 1 119 ? -12.727 -25.906 -5.781 1 94.75 119 ARG A C 1
ATOM 917 O O . ARG A 1 119 ? -12.602 -25.812 -4.559 1 94.75 119 ARG A O 1
ATOM 924 N N . PHE A 1 120 ? -13.766 -25.359 -6.473 1 97.19 120 PHE A N 1
ATOM 925 C CA . PHE A 1 120 ? -14.969 -25 -5.723 1 97.19 120 PHE A CA 1
ATOM 926 C C . PHE A 1 120 ? -16.219 -25.422 -6.477 1 97.19 120 PHE A C 1
ATOM 928 O O . PHE A 1 120 ? -16.188 -25.609 -7.695 1 97.19 120 PHE A O 1
ATOM 935 N N . GLU A 1 121 ? -17.188 -25.719 -5.742 1 97.5 121 GLU A N 1
ATOM 936 C CA . GLU A 1 121 ? -18.531 -26.016 -6.223 1 97.5 121 GLU A CA 1
ATOM 937 C C . GLU A 1 121 ? -19.594 -25.359 -5.336 1 97.5 121 GLU A C 1
ATOM 939 O O . GLU A 1 121 ? -19.516 -25.453 -4.109 1 97.5 121 GLU A O 1
ATOM 944 N N . PHE A 1 122 ? -20.484 -24.641 -5.945 1 97.5 122 PHE A N 1
ATOM 945 C CA . PHE A 1 122 ? -21.641 -24.141 -5.195 1 97.5 122 PHE A CA 1
ATOM 946 C C . PHE A 1 122 ? -22.812 -23.844 -6.129 1 97.5 122 PHE A C 1
ATOM 948 O O . PHE A 1 122 ? -22.641 -23.766 -7.348 1 97.5 122 PHE A O 1
ATOM 955 N N . GLU A 1 123 ? -23.922 -23.828 -5.59 1 96.81 123 GLU A N 1
ATOM 956 C CA . GLU A 1 123 ? -25.141 -23.453 -6.312 1 96.81 123 GLU A CA 1
ATOM 957 C C . GLU A 1 123 ? -25.672 -22.109 -5.828 1 96.81 123 GLU A C 1
ATOM 959 O O . GLU A 1 123 ? -25.609 -21.797 -4.637 1 96.81 123 GLU A O 1
ATOM 964 N N . HIS A 1 124 ? -26.078 -21.328 -6.773 1 97.38 124 HIS A N 1
ATOM 965 C CA . HIS A 1 124 ? -26.688 -20.047 -6.414 1 97.38 124 HIS A CA 1
ATOM 966 C C . HIS A 1 124 ? -27.859 -19.719 -7.332 1 97.38 124 HIS A C 1
ATOM 968 O O . HIS A 1 124 ? -27.688 -19.547 -8.539 1 97.38 124 HIS A O 1
ATOM 974 N N . LYS A 1 125 ? -29.016 -19.656 -6.777 1 96.25 125 LYS A N 1
ATOM 975 C CA . LYS A 1 125 ? -30.266 -19.281 -7.457 1 96.25 125 LYS A CA 1
ATOM 976 C C . LYS A 1 125 ? -30.438 -20.062 -8.758 1 96.25 125 LYS A C 1
ATOM 978 O O . LYS A 1 125 ? -30.719 -19.484 -9.805 1 96.25 125 LYS A O 1
ATOM 983 N N . GLY A 1 126 ? -30.125 -21.391 -8.688 1 94.81 126 GLY A N 1
ATOM 984 C CA . GLY A 1 126 ? -30.406 -22.312 -9.781 1 94.81 126 GLY A CA 1
ATOM 985 C C . GLY A 1 126 ? -29.234 -22.531 -10.703 1 94.81 126 GLY A C 1
ATOM 986 O O . GLY A 1 126 ? -29.297 -23.375 -11.609 1 94.81 126 GLY A O 1
ATOM 987 N N . PHE A 1 127 ? -28.172 -21.766 -10.5 1 97.06 127 PHE A N 1
ATOM 988 C CA . PHE A 1 127 ? -26.969 -21.953 -11.297 1 97.06 127 PHE A CA 1
ATOM 989 C C . PHE A 1 127 ? -25.938 -22.781 -10.539 1 97.06 127 PHE A C 1
ATOM 991 O O . PHE A 1 127 ? -25.75 -22.594 -9.336 1 97.06 127 PHE A O 1
ATOM 998 N N . LEU A 1 128 ? -25.375 -23.688 -11.273 1 97.81 128 LEU A N 1
ATOM 999 C CA . LEU A 1 128 ? -24.234 -24.422 -10.742 1 97.81 128 LEU A CA 1
ATOM 1000 C C . LEU A 1 128 ? -22.922 -23.766 -11.141 1 97.81 128 LEU A C 1
ATOM 1002 O O . LEU A 1 128 ? -22.703 -23.484 -12.312 1 97.81 128 LEU A O 1
ATOM 1006 N N . PHE A 1 129 ? -22.062 -23.422 -10.117 1 98.62 129 PHE A N 1
ATOM 1007 C CA . PHE A 1 129 ? -20.75 -22.875 -10.352 1 98.62 129 PHE A CA 1
ATOM 1008 C C . PHE A 1 129 ? -19.656 -23.891 -10.031 1 98.62 129 PHE A C 1
ATOM 1010 O O . PHE A 1 129 ? -19.641 -24.469 -8.945 1 98.62 129 PHE A O 1
ATOM 1017 N N . LEU A 1 130 ? -18.812 -24.172 -11.023 1 98.69 130 LEU A N 1
ATOM 1018 C CA . LEU A 1 130 ? -17.672 -25.062 -10.82 1 98.69 130 LEU A CA 1
ATOM 1019 C C . LEU A 1 130 ? -16.375 -24.359 -11.164 1 98.69 130 LEU A C 1
ATOM 1021 O O . LEU A 1 130 ? -16.219 -23.797 -12.25 1 98.69 130 LEU A O 1
ATOM 1025 N N . GLY A 1 131 ? -15.469 -24.297 -10.195 1 98.31 131 GLY A N 1
ATOM 1026 C CA . GLY A 1 131 ? -14.141 -23.75 -10.414 1 98.31 131 GLY A CA 1
ATOM 1027 C C . GLY A 1 131 ? -13.055 -24.812 -10.383 1 98.31 131 GLY A C 1
ATOM 1028 O O . GLY A 1 131 ? -13.086 -25.719 -9.539 1 98.31 131 GLY A O 1
ATOM 1029 N N . PHE A 1 132 ? -12.117 -24.734 -11.328 1 96.44 132 PHE A N 1
ATOM 1030 C CA . PHE A 1 132 ? -11.047 -25.719 -11.43 1 96.44 132 PHE A CA 1
ATOM 1031 C C . PHE A 1 132 ? -9.766 -25.078 -11.953 1 96.44 132 PHE A C 1
ATOM 1033 O O . PHE A 1 132 ? -9.781 -23.938 -12.398 1 96.44 132 PHE A O 1
ATOM 1040 N N . ASN A 1 133 ? -8.711 -25.844 -11.867 1 92 133 ASN A N 1
ATOM 1041 C CA . ASN A 1 133 ? -7.395 -25.359 -12.258 1 92 133 ASN A CA 1
ATOM 1042 C C . ASN A 1 133 ? -7.066 -25.703 -13.703 1 92 133 ASN A C 1
ATOM 1044 O O . ASN A 1 133 ? -7.516 -26.734 -14.211 1 92 133 ASN A O 1
ATOM 1048 N N . SER A 1 134 ? -6.41 -24.734 -14.297 1 90.06 134 SER A N 1
ATOM 1049 C CA . SER A 1 134 ? -5.883 -25.031 -15.625 1 90.06 134 SER A CA 1
ATOM 1050 C C . SER A 1 134 ? -4.355 -25.016 -15.625 1 90.06 134 SER A C 1
ATOM 1052 O O . SER A 1 134 ? -3.736 -24.344 -16.453 1 90.06 134 SER A O 1
ATOM 1054 N N . GLY A 1 135 ? -3.773 -25.641 -14.656 1 74.94 135 GLY A N 1
ATOM 1055 C CA . GLY A 1 135 ? -2.346 -25.891 -14.523 1 74.94 135 GLY A CA 1
ATOM 1056 C C . GLY A 1 135 ? -1.532 -25.266 -15.648 1 74.94 135 GLY A C 1
ATOM 1057 O O . GLY A 1 135 ? -1.926 -24.25 -16.234 1 74.94 135 GLY A O 1
ATOM 1058 N N . PRO A 1 136 ? -0.324 -26.047 -16.016 1 75.44 136 PRO A N 1
ATOM 1059 C CA . PRO A 1 136 ? 0.183 -27.203 -15.273 1 75.44 136 PRO A CA 1
ATOM 1060 C C . PRO A 1 136 ? 0.737 -26.828 -13.906 1 75.44 136 PRO A C 1
ATOM 1062 O O . PRO A 1 136 ? 1.039 -25.656 -13.664 1 75.44 136 PRO A O 1
ATOM 1065 N N . LEU A 1 137 ? 0.76 -27.938 -13.141 1 80.69 137 LEU A N 1
ATOM 1066 C CA . LEU A 1 137 ? 1.331 -27.672 -11.82 1 80.69 137 LEU A CA 1
ATOM 1067 C C . LEU A 1 137 ? 2.84 -27.906 -11.828 1 80.69 137 LEU A C 1
ATOM 1069 O O . LEU A 1 137 ? 3.32 -28.906 -12.375 1 80.69 137 LEU A O 1
ATOM 1073 N N . MET A 1 138 ? 3.547 -26.953 -11.398 1 78.5 138 MET A N 1
ATOM 1074 C CA . MET A 1 138 ? 4.973 -26.984 -11.07 1 78.5 138 MET A CA 1
ATOM 1075 C C . MET A 1 138 ? 5.812 -27.156 -12.328 1 78.5 138 MET A C 1
ATOM 1077 O O . MET A 1 138 ? 7 -27.469 -12.25 1 78.5 138 MET A O 1
ATOM 1081 N N . ARG A 1 139 ? 5.242 -27.125 -13.477 1 79.56 139 ARG A N 1
ATOM 1082 C CA . ARG A 1 139 ? 5.98 -27.266 -14.727 1 79.56 139 ARG A CA 1
ATOM 1083 C C . ARG A 1 139 ? 5.707 -26.094 -15.664 1 79.56 139 ARG A C 1
ATOM 1085 O O . ARG A 1 139 ? 4.613 -25.531 -15.656 1 79.56 139 ARG A O 1
ATOM 1092 N N . MET A 1 140 ? 6.68 -25.922 -16.469 1 78.75 140 MET A N 1
ATOM 1093 C CA . MET A 1 140 ? 6.52 -24.922 -17.516 1 78.75 140 MET A CA 1
ATOM 1094 C C . MET A 1 140 ? 5.973 -25.562 -18.797 1 78.75 140 MET A C 1
ATOM 1096 O O . MET A 1 140 ? 6.613 -26.438 -19.375 1 78.75 140 MET A O 1
ATOM 1100 N N . ALA A 1 141 ? 4.789 -25.234 -19.141 1 85.12 141 ALA A N 1
ATOM 1101 C CA . ALA A 1 141 ? 4.094 -25.703 -20.328 1 85.12 141 ALA A CA 1
ATOM 1102 C C . ALA A 1 141 ? 2.807 -24.906 -20.562 1 85.12 141 ALA A C 1
ATOM 1104 O O . ALA A 1 141 ? 2.578 -23.891 -19.922 1 85.12 141 ALA A O 1
ATOM 1105 N N . TYR A 1 142 ? 2.094 -25.344 -21.594 1 88.62 142 TYR A N 1
ATOM 1106 C CA . TYR A 1 142 ? 0.757 -24.781 -21.75 1 88.62 142 TYR A CA 1
ATOM 1107 C C . TYR A 1 142 ? -0.14 -25.203 -20.578 1 88.62 142 TYR A C 1
ATOM 1109 O O . TYR A 1 142 ? 0.157 -26.156 -19.875 1 88.62 142 TYR A O 1
ATOM 1117 N N . GLY A 1 143 ? -1.187 -24.391 -20.484 1 91.75 143 GLY A N 1
ATOM 1118 C CA . GLY A 1 143 ? -2.184 -24.844 -19.516 1 91.75 143 GLY A CA 1
ATOM 1119 C C . GLY A 1 143 ? -2.682 -26.25 -19.781 1 91.75 143 GLY A C 1
ATOM 1120 O O . GLY A 1 143 ? -2.658 -26.719 -20.922 1 91.75 143 GLY A O 1
ATOM 1121 N N . HIS A 1 144 ? -3.105 -26.844 -18.75 1 94 144 HIS A N 1
ATOM 1122 C CA . HIS A 1 144 ? -3.609 -28.203 -18.828 1 94 144 HIS A CA 1
ATOM 1123 C C . HIS A 1 144 ? -4.629 -28.484 -17.734 1 94 144 HIS A C 1
ATOM 1125 O O . HIS A 1 144 ? -4.391 -28.188 -16.562 1 94 144 HIS A O 1
ATOM 1131 N N . VAL A 1 145 ? -5.734 -29 -18.172 1 95.44 145 VAL A N 1
ATOM 1132 C CA . VAL A 1 145 ? -6.715 -29.484 -17.203 1 95.44 145 VAL A CA 1
ATOM 1133 C C . VAL A 1 145 ? -6.535 -30.984 -17 1 95.44 145 VAL A C 1
ATOM 1135 O O . VAL A 1 145 ? -6.711 -31.781 -17.938 1 95.44 145 VAL A O 1
ATOM 1138 N N . VAL A 1 146 ? -6.285 -31.406 -15.867 1 94 146 VAL A N 1
ATOM 1139 C CA . VAL A 1 146 ? -5.934 -32.781 -15.57 1 94 146 VAL A CA 1
ATOM 1140 C C . VAL A 1 146 ? -7.184 -33.656 -15.633 1 94 146 VAL A C 1
ATOM 1142 O O . VAL A 1 146 ? -8.297 -33.188 -15.43 1 94 146 VAL A O 1
ATOM 1145 N N . PRO A 1 147 ? -6.977 -34.969 -15.859 1 94.69 147 PRO A N 1
ATOM 1146 C CA . PRO A 1 147 ? -8.102 -35.875 -16.031 1 94.69 147 PRO A CA 1
ATOM 1147 C C . PRO A 1 147 ? -9.008 -35.938 -14.797 1 94.69 147 PRO A C 1
ATOM 1149 O O . PRO A 1 147 ? -10.234 -36.031 -14.93 1 94.69 147 PRO A O 1
ATOM 1152 N N . GLN A 1 148 ? -8.43 -35.844 -13.664 1 94.25 148 GLN A N 1
ATOM 1153 C CA . GLN A 1 148 ? -9.25 -35.969 -12.461 1 94.25 148 GLN A CA 1
ATOM 1154 C C . GLN A 1 148 ? -10.18 -34.75 -12.32 1 94.25 148 GLN A C 1
ATOM 1156 O O . GLN A 1 148 ? -11.266 -34.844 -11.758 1 94.25 148 GLN A O 1
ATOM 1161 N N . ASP A 1 149 ? -9.773 -33.625 -12.766 1 94.88 149 ASP A N 1
ATOM 1162 C CA . ASP A 1 149 ? -10.633 -32.438 -12.711 1 94.88 149 ASP A CA 1
ATOM 1163 C C . ASP A 1 149 ? -11.742 -32.531 -13.75 1 94.88 149 ASP A C 1
ATOM 1165 O O . ASP A 1 149 ? -12.883 -32.125 -13.484 1 94.88 149 ASP A O 1
ATOM 1169 N N . ILE A 1 150 ? -11.406 -33 -14.938 1 96.75 150 ILE A N 1
ATOM 1170 C CA . ILE A 1 150 ? -12.422 -33.188 -15.969 1 96.75 150 ILE A CA 1
ATOM 1171 C C . ILE A 1 150 ? -13.477 -34.188 -15.469 1 96.75 150 ILE A C 1
ATOM 1173 O O . ILE A 1 150 ? -14.68 -33.938 -15.594 1 96.75 150 ILE A O 1
ATOM 1177 N N . ARG A 1 151 ? -13 -35.281 -14.922 1 96.25 151 ARG A N 1
ATOM 1178 C CA . ARG A 1 151 ? -13.922 -36.281 -14.367 1 96.25 151 ARG A CA 1
ATOM 1179 C C . ARG A 1 151 ? -14.781 -35.656 -13.258 1 96.25 151 ARG A C 1
ATOM 1181 O O . ARG A 1 151 ? -15.992 -35.875 -13.219 1 96.25 151 ARG A O 1
ATOM 1188 N N . TRP A 1 152 ? -14.172 -34.906 -12.414 1 96.69 152 TRP A N 1
ATOM 1189 C CA . TRP A 1 152 ? -14.883 -34.25 -11.32 1 96.69 152 TRP A CA 1
ATOM 1190 C C . TRP A 1 152 ? -15.977 -33.344 -11.852 1 96.69 152 TRP A C 1
ATOM 1192 O O . TRP A 1 152 ? -17.109 -33.375 -11.359 1 96.69 152 TRP A O 1
ATOM 1202 N N . MET A 1 153 ? -15.664 -32.5 -12.828 1 97.38 153 MET A N 1
ATOM 1203 C CA . MET A 1 153 ? -16.641 -31.594 -13.406 1 97.38 153 MET A CA 1
ATOM 1204 C C . MET A 1 153 ? -17.844 -32.344 -13.953 1 97.38 153 MET A C 1
ATOM 1206 O O . MET A 1 153 ? -18.984 -31.969 -13.68 1 97.38 153 MET A O 1
ATOM 1210 N N . THR A 1 154 ? -17.625 -33.406 -14.703 1 97.31 154 THR A N 1
ATOM 1211 C CA . THR A 1 154 ? -18.703 -34.156 -15.32 1 97.31 154 THR A CA 1
ATOM 1212 C C . THR A 1 154 ? -19.547 -34.844 -14.258 1 97.31 154 THR A C 1
ATOM 1214 O O . THR A 1 154 ? -20.781 -34.906 -14.359 1 97.31 154 THR A O 1
ATOM 1217 N N . GLU A 1 155 ? -18.844 -35.344 -13.273 1 97.38 155 GLU A N 1
ATOM 1218 C CA . GLU A 1 155 ? -19.562 -36 -12.18 1 97.38 155 GLU A CA 1
ATOM 1219 C C . GLU A 1 155 ? -20.469 -35 -11.445 1 97.38 155 GLU A C 1
ATOM 1221 O O . GLU A 1 155 ? -21.625 -35.312 -11.156 1 97.38 155 GLU A O 1
ATOM 1226 N N . GLU A 1 156 ? -19.938 -33.875 -11.18 1 96.62 156 GLU A N 1
ATOM 1227 C CA . GLU A 1 156 ? -20.734 -32.844 -10.484 1 96.62 156 GLU A CA 1
ATOM 1228 C C . GLU A 1 156 ? -21.922 -32.406 -11.328 1 96.62 156 GLU A C 1
ATOM 1230 O O . GLU A 1 156 ? -23.016 -32.219 -10.805 1 96.62 156 GLU A O 1
ATOM 1235 N N . MET A 1 157 ? -21.719 -32.25 -12.578 1 97.31 157 MET A N 1
ATOM 1236 C CA . MET A 1 157 ? -22.797 -31.828 -13.453 1 97.31 157 MET A CA 1
ATOM 1237 C C . MET A 1 157 ? -23.828 -32.938 -13.617 1 97.31 157 MET A C 1
ATOM 1239 O O . MET A 1 157 ? -25.031 -32.656 -13.703 1 97.31 157 MET A O 1
ATOM 1243 N N . ASP A 1 158 ? -23.438 -34.156 -13.656 1 97.06 158 ASP A N 1
ATOM 1244 C CA . ASP A 1 158 ? -24.359 -35.281 -13.703 1 97.06 158 ASP A CA 1
ATOM 1245 C C . ASP A 1 158 ? -25.25 -35.344 -12.461 1 97.06 158 ASP A C 1
ATOM 1247 O O . ASP A 1 158 ? -26.453 -35.531 -12.562 1 97.06 158 ASP A O 1
ATOM 1251 N N . LYS A 1 159 ? -24.609 -35.094 -11.391 1 96.75 159 LYS A N 1
ATOM 1252 C CA . LYS A 1 159 ? -25.328 -35.094 -10.125 1 96.75 159 LYS A CA 1
ATOM 1253 C C . LYS A 1 159 ? -26.438 -34.031 -10.117 1 96.75 159 LYS A C 1
ATOM 1255 O O . LYS A 1 159 ? -27.484 -34.219 -9.492 1 96.75 159 LYS A O 1
ATOM 1260 N N . ASN A 1 160 ? -26.234 -32.969 -10.805 1 94.75 160 ASN A N 1
ATOM 1261 C CA . ASN A 1 160 ? -27.141 -31.828 -10.766 1 94.75 160 ASN A CA 1
ATOM 1262 C C . ASN A 1 160 ? -28.125 -31.844 -11.938 1 94.75 160 ASN A C 1
ATOM 1264 O O . ASN A 1 160 ? -29.062 -31.062 -11.969 1 94.75 160 ASN A O 1
ATOM 1268 N N . GLY A 1 161 ? -27.891 -32.75 -12.898 1 94.06 161 GLY A N 1
ATOM 1269 C CA . GLY A 1 161 ? -28.75 -32.844 -14.078 1 94.06 161 GLY A CA 1
ATOM 1270 C C . GLY A 1 161 ? -28.156 -32.125 -15.289 1 94.06 161 GLY A C 1
ATOM 1271 O O . GLY A 1 161 ? -27.641 -31.031 -15.18 1 94.06 161 GLY A O 1
ATOM 1272 N N . LYS A 1 162 ? -28.359 -32.625 -16.406 1 93.88 162 LYS A N 1
ATOM 1273 C CA . LYS A 1 162 ? -27.703 -32.188 -17.641 1 93.88 162 LYS A CA 1
ATOM 1274 C C . LYS A 1 162 ? -28.25 -30.828 -18.094 1 93.88 162 LYS A C 1
ATOM 1276 O O . LYS A 1 162 ? -27.594 -30.109 -18.859 1 93.88 162 LYS A O 1
ATOM 1281 N N . ASP A 1 163 ? -29.453 -30.469 -17.625 1 94.19 163 ASP A N 1
ATOM 1282 C CA . ASP A 1 163 ? -30.094 -29.25 -18.141 1 94.19 163 ASP A CA 1
ATOM 1283 C C . ASP A 1 163 ? -29.891 -28.078 -17.188 1 94.19 163 ASP A C 1
ATOM 1285 O O . ASP A 1 163 ? -30.25 -26.938 -17.5 1 94.19 163 ASP A O 1
ATOM 1289 N N . LYS A 1 164 ? -29.312 -28.328 -16.016 1 95.38 164 LYS A N 1
ATOM 1290 C CA . LYS A 1 164 ? -29.016 -27.234 -15.094 1 95.38 164 LYS A CA 1
ATOM 1291 C C . LYS A 1 164 ? -28 -26.266 -15.695 1 95.38 164 LYS A C 1
ATOM 1293 O O . LYS A 1 164 ? -26.969 -26.688 -16.234 1 95.38 164 LYS A O 1
ATOM 1298 N N . PRO A 1 165 ? -28.375 -24.938 -15.664 1 96.38 165 PRO A N 1
ATOM 1299 C CA . PRO A 1 165 ? -27.359 -24 -16.172 1 96.38 165 PRO A CA 1
ATOM 1300 C C . PRO A 1 165 ? -26.094 -24.016 -15.328 1 96.38 165 PRO A C 1
ATOM 1302 O O . PRO A 1 165 ? -26.156 -24.031 -14.102 1 96.38 165 PRO A O 1
ATOM 1305 N N . VAL A 1 166 ? -24.922 -24.062 -16.031 1 97.75 166 VAL A N 1
ATOM 1306 C CA . VAL A 1 166 ? -23.625 -24.188 -15.375 1 97.75 166 VAL A CA 1
ATOM 1307 C C . VAL A 1 166 ? -22.719 -23.031 -15.812 1 97.75 166 VAL A C 1
ATOM 1309 O O . VAL A 1 166 ? -22.672 -22.672 -16.984 1 97.75 166 VAL A O 1
ATOM 1312 N N . ILE A 1 167 ? -22.078 -22.438 -14.844 1 98.56 167 ILE A N 1
ATOM 1313 C CA . ILE A 1 167 ? -20.969 -21.516 -15.086 1 98.56 167 ILE A CA 1
ATOM 1314 C C . ILE A 1 167 ? -19.656 -22.156 -14.641 1 98.56 167 ILE A C 1
ATOM 1316 O O . ILE A 1 167 ? -19.531 -22.594 -13.492 1 98.56 167 ILE A O 1
ATOM 1320 N N . LEU A 1 168 ? -18.75 -22.266 -15.57 1 98.75 168 LEU A N 1
ATOM 1321 C CA . LEU A 1 168 ? -17.438 -22.828 -15.289 1 98.75 168 LEU A CA 1
ATOM 1322 C C . LEU A 1 168 ? -16.391 -21.734 -15.141 1 98.75 168 LEU A C 1
ATOM 1324 O O . LEU A 1 168 ? -16.391 -20.75 -15.898 1 98.75 168 LEU A O 1
ATOM 1328 N N . VAL A 1 169 ? -15.547 -21.844 -14.094 1 98.69 169 VAL A N 1
ATOM 1329 C CA . VAL A 1 169 ? -14.594 -20.797 -13.758 1 98.69 169 VAL A CA 1
ATOM 1330 C C . VAL A 1 169 ? -13.172 -21.359 -13.789 1 98.69 169 VAL A C 1
ATOM 1332 O O . VAL A 1 169 ? -12.867 -22.312 -13.086 1 98.69 169 VAL A O 1
ATOM 1335 N N . THR A 1 170 ? -12.297 -20.828 -14.625 1 98.06 170 THR A N 1
ATOM 1336 C CA . THR A 1 170 ? -10.883 -21.172 -14.703 1 98.06 170 THR A CA 1
ATOM 1337 C C . THR A 1 170 ? -10.055 -20 -15.219 1 98.06 170 THR A C 1
ATOM 1339 O O . THR A 1 170 ? -10.578 -19.125 -15.906 1 98.06 170 THR A O 1
ATOM 1342 N N . HIS A 1 171 ? -8.836 -19.984 -14.984 1 97.12 171 HIS A N 1
ATOM 1343 C CA . HIS A 1 171 ? -8 -18.812 -15.211 1 97.12 171 HIS A CA 1
ATOM 1344 C C . HIS A 1 171 ? -7.688 -18.641 -16.703 1 97.12 171 HIS A C 1
ATOM 1346 O O . HIS A 1 171 ? -7.965 -17.594 -17.281 1 97.12 171 HIS A O 1
ATOM 1352 N N . TYR A 1 172 ? -7.25 -19.688 -17.375 1 96.56 172 TYR A N 1
ATOM 1353 C CA . TYR A 1 172 ? -6.84 -19.641 -18.781 1 96.56 172 TYR A CA 1
ATOM 1354 C C . TYR A 1 172 ? -8.047 -19.703 -19.703 1 96.56 172 TYR A C 1
ATOM 1356 O O . TYR A 1 172 ? -9.008 -20.438 -19.438 1 96.56 172 TYR A O 1
ATOM 1364 N N . PRO A 1 173 ? -7.969 -18.984 -20.828 1 97.19 173 PRO A N 1
ATOM 1365 C CA . PRO A 1 173 ? -8.953 -19.297 -21.859 1 97.19 173 PRO A CA 1
ATOM 1366 C C . PRO A 1 173 ? -8.773 -20.703 -22.438 1 97.19 173 PRO A C 1
ATOM 1368 O O . PRO A 1 173 ? -7.637 -21.156 -22.625 1 97.19 173 PRO A O 1
ATOM 1371 N N . LEU A 1 174 ? -9.82 -21.391 -22.688 1 96.38 174 LEU A N 1
ATOM 1372 C CA . LEU A 1 174 ? -9.773 -22.75 -23.234 1 96.38 174 LEU A CA 1
ATOM 1373 C C . LEU A 1 174 ? -9.602 -22.703 -24.75 1 96.38 174 LEU A C 1
ATOM 1375 O O . LEU A 1 174 ? -10.477 -23.172 -25.484 1 96.38 174 LEU A O 1
ATOM 1379 N N . MET A 1 175 ? -8.453 -22.188 -25.109 1 94.56 175 MET A N 1
ATOM 1380 C CA . MET A 1 175 ? -8.133 -22.031 -26.531 1 94.56 175 MET A CA 1
ATOM 1381 C C . MET A 1 175 ? -6.797 -22.688 -26.859 1 94.56 175 MET A C 1
ATOM 1383 O O . MET A 1 175 ? -5.945 -22.844 -25.984 1 94.56 175 MET A O 1
ATOM 1387 N N . GLU A 1 176 ? -6.723 -23.031 -28.156 1 91.25 176 GLU A N 1
ATOM 1388 C CA . GLU A 1 176 ? -5.422 -23.484 -28.641 1 91.25 176 GLU A CA 1
ATOM 1389 C C . GLU A 1 176 ? -4.348 -22.422 -28.391 1 91.25 176 GLU A C 1
ATOM 1391 O O . GLU A 1 176 ? -4.559 -21.25 -28.672 1 91.25 176 GLU A O 1
ATOM 1396 N N . GLY A 1 177 ? -3.24 -22.938 -27.859 1 88.5 177 GLY A N 1
ATOM 1397 C CA . GLY A 1 177 ? -2.17 -22 -27.547 1 88.5 177 GLY A CA 1
ATOM 1398 C C . GLY A 1 177 ? -2.148 -21.578 -26.094 1 88.5 177 GLY A C 1
ATOM 1399 O O . GLY A 1 177 ? -1.14 -21.062 -25.609 1 88.5 177 GLY A O 1
ATOM 1400 N N . ASP A 1 178 ? -3.318 -21.734 -25.391 1 92.44 178 ASP A N 1
ATOM 1401 C CA . ASP A 1 178 ? -3.393 -21.422 -23.969 1 92.44 178 ASP A CA 1
ATOM 1402 C C . ASP A 1 178 ? -3.438 -22.688 -23.125 1 92.44 178 ASP A C 1
ATOM 1404 O O . ASP A 1 178 ? -2.654 -22.844 -22.188 1 92.44 178 ASP A O 1
ATOM 1408 N N . VAL A 1 179 ? -4.344 -23.484 -23.469 1 94.62 179 VAL A N 1
ATOM 1409 C CA . VAL A 1 179 ? -4.508 -24.781 -22.812 1 94.62 179 VAL A CA 1
ATOM 1410 C C . VAL A 1 179 ? -4.34 -25.906 -23.844 1 94.62 179 VAL A C 1
ATOM 1412 O O . VAL A 1 179 ? -5.008 -25.906 -24.875 1 94.62 179 VAL A O 1
ATOM 1415 N N . ASP A 1 180 ? -3.514 -26.844 -23.578 1 93.88 180 ASP A N 1
ATOM 1416 C CA . ASP A 1 180 ? -3.125 -27.828 -24.578 1 93.88 180 ASP A CA 1
ATOM 1417 C C . ASP A 1 180 ? -4.23 -28.859 -24.781 1 93.88 180 ASP A C 1
ATOM 1419 O O . ASP A 1 180 ? -4.285 -29.516 -25.828 1 93.88 180 ASP A O 1
ATOM 1423 N N . ASN A 1 181 ? -5.16 -29.047 -23.828 1 95.38 181 ASN A N 1
ATOM 1424 C CA . ASN A 1 181 ? -6.234 -30.016 -23.984 1 95.38 181 ASN A CA 1
ATOM 1425 C C . ASN A 1 181 ? -7.609 -29.359 -23.922 1 95.38 181 ASN A C 1
ATOM 1427 O O . ASN A 1 181 ? -8.547 -29.906 -23.344 1 95.38 181 ASN A O 1
ATOM 1431 N N . TRP A 1 182 ? -7.738 -28.156 -24.484 1 95.88 182 TRP A N 1
ATOM 1432 C CA . TRP A 1 182 ? -9.008 -27.422 -24.531 1 95.88 182 TRP A CA 1
ATOM 1433 C C . TRP A 1 182 ? -10.117 -28.312 -25.094 1 95.88 182 TRP A C 1
ATOM 1435 O O . TRP A 1 182 ? -11.234 -28.328 -24.578 1 95.88 182 TRP A O 1
ATOM 1445 N N . TYR A 1 183 ? -9.852 -29.156 -26.125 1 96.19 183 TYR A N 1
ATOM 1446 C CA . TYR A 1 183 ? -10.82 -29.984 -26.828 1 96.19 183 TYR A CA 1
ATOM 1447 C C . TYR A 1 183 ? -11.367 -31.078 -25.922 1 96.19 183 TYR A C 1
ATOM 1449 O O . TYR A 1 183 ? -12.547 -31.422 -26 1 96.19 183 TYR A O 1
ATOM 1457 N N . GLU A 1 184 ? -10.508 -31.578 -25.062 1 96 184 GLU A N 1
ATOM 1458 C CA . GLU A 1 184 ? -10.969 -32.594 -24.109 1 96 184 GLU A CA 1
ATOM 1459 C C . GLU A 1 184 ? -11.977 -32 -23.125 1 96 184 GLU A C 1
ATOM 1461 O O . GLU A 1 184 ? -12.977 -32.625 -22.797 1 96 184 GLU A O 1
ATOM 1466 N N . VAL A 1 185 ? -11.68 -30.828 -22.734 1 97.31 185 VAL A N 1
ATOM 1467 C CA . VAL A 1 185 ? -12.547 -30.156 -21.781 1 97.31 185 VAL A CA 1
ATOM 1468 C C . VAL A 1 185 ? -13.883 -29.812 -22.422 1 97.31 185 VAL A C 1
ATOM 1470 O O . VAL A 1 185 ? -14.945 -30.141 -21.891 1 97.31 185 VAL A O 1
ATOM 1473 N N . THR A 1 186 ? -13.844 -29.156 -23.625 1 97.5 186 THR A N 1
ATOM 1474 C CA . THR A 1 186 ? -15.078 -28.75 -24.281 1 97.5 186 THR A CA 1
ATOM 1475 C C . THR A 1 186 ? -15.906 -29.969 -24.672 1 97.5 186 THR A C 1
ATOM 1477 O O . THR A 1 186 ? -17.141 -29.938 -24.609 1 97.5 186 THR A O 1
ATOM 1480 N N . ASP A 1 187 ? -15.273 -31.016 -25.078 1 97.19 187 ASP A N 1
ATOM 1481 C CA . ASP A 1 187 ? -15.992 -32.25 -25.391 1 97.19 187 ASP A CA 1
ATOM 1482 C C . ASP A 1 187 ? -16.672 -32.844 -24.156 1 97.19 187 ASP A C 1
ATOM 1484 O O . ASP A 1 187 ? -17.797 -33.344 -24.234 1 97.19 187 ASP A O 1
ATOM 1488 N N . ALA A 1 188 ? -15.953 -32.781 -23.078 1 97.06 188 ALA A N 1
ATOM 1489 C CA . ALA A 1 188 ? -16.469 -33.344 -21.844 1 97.06 188 ALA A CA 1
ATOM 1490 C C . ALA A 1 188 ? -17.672 -32.562 -21.328 1 97.06 188 ALA A C 1
ATOM 1492 O O . ALA A 1 188 ? -18.609 -33.156 -20.781 1 97.06 188 ALA A O 1
ATOM 1493 N N . VAL A 1 189 ? -17.672 -31.266 -21.547 1 97.38 189 VAL A N 1
ATOM 1494 C CA . VAL A 1 189 ? -18.688 -30.469 -20.875 1 97.38 189 VAL A CA 1
ATOM 1495 C C . VAL A 1 189 ? -19.828 -30.141 -21.844 1 97.38 189 VAL A C 1
ATOM 1497 O O . VAL A 1 189 ? -20.906 -29.734 -21.422 1 97.38 189 VAL A O 1
ATOM 1500 N N . ARG A 1 190 ? -19.656 -30.312 -23.109 1 95.88 190 ARG A N 1
ATOM 1501 C CA . ARG A 1 190 ? -20.594 -29.875 -24.125 1 95.88 190 ARG A CA 1
ATOM 1502 C C . ARG A 1 190 ? -21.953 -30.562 -23.938 1 95.88 190 ARG A C 1
ATOM 1504 O O . ARG A 1 190 ? -22.984 -29.953 -24.203 1 95.88 190 ARG A O 1
ATOM 1511 N N . PRO A 1 191 ? -22.062 -31.812 -23.406 1 96.56 191 PRO A N 1
ATOM 1512 C CA . PRO A 1 191 ? -23.375 -32.438 -23.234 1 96.56 191 PRO A CA 1
ATOM 1513 C C . PRO A 1 191 ? -24.219 -31.719 -22.172 1 96.56 191 PRO A C 1
ATOM 1515 O O . PRO A 1 191 ? -25.422 -32 -22.062 1 96.56 191 PRO A O 1
ATOM 1518 N N . TYR A 1 192 ? -23.641 -30.844 -21.453 1 97.06 192 TYR A N 1
ATOM 1519 C CA . TYR A 1 192 ? -24.344 -30.156 -20.375 1 97.06 192 TYR A CA 1
ATOM 1520 C C . TYR A 1 192 ? -24.734 -28.734 -20.781 1 97.06 192 TYR A C 1
ATOM 1522 O O . TYR A 1 192 ? -24.312 -28.266 -21.844 1 97.06 192 TYR A O 1
ATOM 1530 N N . ASN A 1 193 ? -25.578 -28.062 -19.984 1 96.5 193 ASN A N 1
ATOM 1531 C CA . ASN A 1 193 ? -26.031 -26.703 -20.234 1 96.5 193 ASN A CA 1
ATOM 1532 C C . ASN A 1 193 ? -25.031 -25.672 -19.719 1 96.5 193 ASN A C 1
ATOM 1534 O O . ASN A 1 193 ? -25.375 -24.859 -18.844 1 96.5 193 ASN A O 1
ATOM 1538 N N . VAL A 1 194 ? -23.844 -25.703 -20.281 1 97.81 194 VAL A N 1
ATOM 1539 C CA . VAL A 1 194 ? -22.828 -24.719 -19.906 1 97.81 194 VAL A CA 1
ATOM 1540 C C . VAL A 1 194 ? -23.156 -23.375 -20.531 1 97.81 194 VAL A C 1
ATOM 1542 O O . VAL A 1 194 ? -23.234 -23.25 -21.75 1 97.81 194 VAL A O 1
ATOM 1545 N N . ARG A 1 195 ? -23.281 -22.375 -19.688 1 97.25 195 ARG A N 1
ATOM 1546 C CA . ARG A 1 195 ? -23.75 -21.078 -20.172 1 97.25 195 ARG A CA 1
ATOM 1547 C C . ARG A 1 195 ? -22.578 -20.109 -20.344 1 97.25 195 ARG A C 1
ATOM 1549 O O . ARG A 1 195 ? -22.625 -19.219 -21.188 1 97.25 195 ARG A O 1
ATOM 1556 N N . LEU A 1 196 ? -21.594 -20.359 -19.562 1 98.12 196 LEU A N 1
ATOM 1557 C CA . LEU A 1 196 ? -20.516 -19.375 -19.594 1 98.12 196 LEU A CA 1
ATOM 1558 C C . LEU A 1 196 ? -19.266 -19.922 -18.922 1 98.12 196 LEU A C 1
ATOM 1560 O O . LEU A 1 196 ? -19.344 -20.578 -17.875 1 98.12 196 LEU A O 1
ATOM 1564 N N . PHE A 1 197 ? -18.125 -19.688 -19.578 1 98.56 197 PHE A N 1
ATOM 1565 C CA . PHE A 1 197 ? -16.828 -19.781 -18.922 1 98.56 197 PHE A CA 1
ATOM 1566 C C . PHE A 1 197 ? -16.344 -18.406 -18.469 1 98.56 197 PHE A C 1
ATOM 1568 O O . PHE A 1 197 ? -16.453 -17.438 -19.219 1 98.56 197 PHE A O 1
ATOM 1575 N N . ILE A 1 198 ? -15.859 -18.312 -17.234 1 98.69 198 ILE A N 1
ATOM 1576 C CA . ILE A 1 198 ? -15.336 -17.047 -16.719 1 98.69 198 ILE A CA 1
ATOM 1577 C C . ILE A 1 198 ? -13.859 -17.234 -16.344 1 98.69 198 ILE A C 1
ATOM 1579 O O . ILE A 1 198 ? -13.5 -18.188 -15.648 1 98.69 198 ILE A O 1
ATOM 1583 N N . GLY A 1 199 ? -12.977 -16.391 -16.891 1 98.19 199 GLY A N 1
ATOM 1584 C CA . GLY A 1 199 ? -11.555 -16.5 -16.594 1 98.19 199 GLY A CA 1
ATOM 1585 C C . GLY A 1 199 ? -10.836 -15.164 -16.609 1 98.19 199 GLY A C 1
ATOM 1586 O O . GLY A 1 199 ? -11.461 -14.117 -16.453 1 98.19 199 GLY A O 1
ATOM 1587 N N . GLY A 1 200 ? -9.516 -15.188 -16.594 1 97.56 200 GLY A N 1
ATOM 1588 C CA . GLY A 1 200 ? -8.625 -14.039 -16.641 1 97.56 200 GLY A CA 1
ATOM 1589 C C . GLY A 1 200 ? -7.398 -14.266 -17.5 1 97.56 200 GLY A C 1
ATOM 1590 O O . GLY A 1 200 ? -7.508 -14.734 -18.625 1 97.56 200 GLY A O 1
ATOM 1591 N N . HIS A 1 201 ? -6.281 -13.82 -17.141 1 95.69 201 HIS A N 1
ATOM 1592 C CA . HIS A 1 201 ? -4.98 -14.141 -17.719 1 95.69 201 HIS A CA 1
ATOM 1593 C C . HIS A 1 201 ? -4.535 -13.07 -18.703 1 95.69 201 HIS A C 1
ATOM 1595 O O . HIS A 1 201 ? -3.398 -12.602 -18.641 1 95.69 201 HIS A O 1
ATOM 1601 N N . TYR A 1 202 ? -5.402 -12.586 -19.594 1 96.94 202 TYR A N 1
ATOM 1602 C CA . TYR A 1 202 ? -5.008 -11.648 -20.641 1 96.94 202 TYR A CA 1
ATOM 1603 C C . TYR A 1 202 ? -5 -10.219 -20.125 1 96.94 202 TYR A C 1
ATOM 1605 O O . TYR A 1 202 ? -4.547 -9.305 -20.812 1 96.94 202 TYR A O 1
ATOM 1613 N N . HIS A 1 203 ? -5.523 -9.906 -18.984 1 96.62 203 HIS A N 1
ATOM 1614 C CA . HIS A 1 203 ? -5.598 -8.594 -18.359 1 96.62 203 HIS A CA 1
ATOM 1615 C C . HIS A 1 203 ? -6.449 -7.637 -19.172 1 96.62 203 HIS A C 1
ATOM 1617 O O . HIS A 1 203 ? -6.168 -6.434 -19.234 1 96.62 203 HIS A O 1
ATOM 1623 N N . SER A 1 204 ? -7.379 -8.219 -19.938 1 97.12 204 SER A N 1
ATOM 1624 C CA . SER A 1 204 ? -8.258 -7.422 -20.781 1 97.12 204 SER A CA 1
ATOM 1625 C C . SER A 1 204 ? -9.602 -8.117 -20.984 1 97.12 204 SER A C 1
ATOM 1627 O O . SER A 1 204 ? -9.688 -9.344 -20.891 1 97.12 204 SER A O 1
ATOM 1629 N N . ASN A 1 205 ? -10.578 -7.316 -21.266 1 97.94 205 ASN A N 1
ATOM 1630 C CA . ASN A 1 205 ? -11.883 -7.871 -21.578 1 97.94 205 ASN A CA 1
ATOM 1631 C C . ASN A 1 205 ? -11.883 -8.578 -22.938 1 97.94 205 ASN A C 1
ATOM 1633 O O . ASN A 1 205 ? -11.492 -7.988 -23.953 1 97.94 205 ASN A O 1
ATOM 1637 N N . ARG A 1 206 ? -12.258 -9.859 -22.922 1 98.19 206 ARG A N 1
ATOM 1638 C CA . ARG A 1 206 ? -12.398 -10.625 -24.156 1 98.19 206 ARG A CA 1
ATOM 1639 C C . ARG A 1 206 ? -13.711 -11.398 -24.172 1 98.19 206 ARG A C 1
ATOM 1641 O O . ARG A 1 206 ? -14.117 -11.961 -23.156 1 98.19 206 ARG A O 1
ATOM 1648 N N . ASP A 1 207 ? -14.445 -11.289 -25.188 1 98 207 ASP A N 1
ATOM 1649 C CA . ASP A 1 207 ? -15.594 -12.141 -25.5 1 98 207 ASP A CA 1
ATOM 1650 C C . ASP A 1 207 ? -15.195 -13.258 -26.469 1 98 207 ASP A C 1
ATOM 1652 O O . ASP A 1 207 ? -15.016 -13.016 -27.656 1 98 207 ASP A O 1
ATOM 1656 N N . LEU A 1 208 ? -15.094 -14.477 -25.938 1 97.69 208 LEU A N 1
ATOM 1657 C CA . LEU A 1 208 ? -14.531 -15.594 -26.688 1 97.69 208 LEU A CA 1
ATOM 1658 C C . LEU A 1 208 ? -15.547 -16.719 -26.844 1 97.69 208 LEU A C 1
ATOM 1660 O O . LEU A 1 208 ? -16.656 -16.625 -26.312 1 97.69 208 LEU A O 1
ATOM 1664 N N . ARG A 1 209 ? -15.172 -17.703 -27.656 1 97.12 209 ARG A N 1
ATOM 1665 C CA . ARG A 1 209 ? -15.906 -18.953 -27.828 1 97.12 209 ARG A CA 1
ATOM 1666 C C . ARG A 1 209 ? -14.969 -20.141 -27.734 1 97.12 209 ARG A C 1
ATOM 1668 O O . ARG A 1 209 ? -13.953 -20.203 -28.422 1 97.12 209 ARG A O 1
ATOM 1675 N N . TYR A 1 210 ? -15.266 -21.016 -26.828 1 97.56 210 TYR A N 1
ATOM 1676 C CA . TYR A 1 210 ? -14.555 -22.281 -26.703 1 97.56 210 TYR A CA 1
ATOM 1677 C C . TYR A 1 210 ? -15.328 -23.422 -27.359 1 97.56 210 TYR A C 1
ATOM 1679 O O . TYR A 1 210 ? -16.188 -24.047 -26.719 1 97.56 210 TYR A O 1
ATOM 1687 N N . ASP A 1 211 ? -15.062 -23.672 -28.641 1 95.88 211 ASP A N 1
ATOM 1688 C CA . ASP A 1 211 ? -15.828 -24.625 -29.438 1 95.88 211 ASP A CA 1
ATOM 1689 C C . ASP A 1 211 ? -17.328 -24.312 -29.391 1 95.88 211 ASP A C 1
ATOM 1691 O O . ASP A 1 211 ? -18.141 -25.203 -29.156 1 95.88 211 ASP A O 1
ATOM 1695 N N . GLY A 1 212 ? -17.594 -23.016 -29.422 1 95.56 212 GLY A N 1
ATOM 1696 C CA . GLY A 1 212 ? -18.969 -22.562 -29.453 1 95.56 212 GLY A CA 1
ATOM 1697 C C . GLY A 1 212 ? -19.484 -22.125 -28.078 1 95.56 212 GLY A C 1
ATOM 1698 O O . GLY A 1 212 ? -20.406 -21.312 -27.984 1 95.56 212 GLY A O 1
ATOM 1699 N N . ILE A 1 213 ? -18.938 -22.594 -27 1 96.94 213 ILE A N 1
ATOM 1700 C CA . ILE A 1 213 ? -19.359 -22.25 -25.641 1 96.94 213 ILE A CA 1
ATOM 1701 C C . ILE A 1 213 ? -18.875 -20.859 -25.281 1 96.94 213 ILE A C 1
ATOM 1703 O O . ILE A 1 213 ? -17.688 -20.547 -25.422 1 96.94 213 ILE A O 1
ATOM 1707 N N . PRO A 1 214 ? -19.703 -19.969 -24.781 1 97.69 214 PRO A N 1
ATOM 1708 C CA . PRO A 1 214 ? -19.266 -18.625 -24.438 1 97.69 214 PRO A CA 1
ATOM 1709 C C . PRO A 1 214 ? -18.188 -18.609 -23.344 1 97.69 214 PRO A C 1
ATOM 1711 O O . PRO A 1 214 ? -18.281 -19.375 -22.375 1 97.69 214 PRO A O 1
ATOM 1714 N N . GLY A 1 215 ? -17.141 -17.828 -23.578 1 98.12 215 GLY A N 1
ATOM 1715 C CA . GLY A 1 215 ? -16.094 -17.562 -22.609 1 98.12 215 GLY A CA 1
ATOM 1716 C C . GLY A 1 215 ? -15.781 -16.094 -22.453 1 98.12 215 GLY A C 1
ATOM 1717 O O . GLY A 1 215 ? -15.703 -15.367 -23.453 1 98.12 215 GLY A O 1
ATOM 1718 N N . VAL A 1 216 ? -15.648 -15.672 -21.234 1 98.31 216 VAL A N 1
ATOM 1719 C CA . VAL A 1 216 ? -15.359 -14.258 -21 1 98.31 216 VAL A CA 1
ATOM 1720 C C . VAL A 1 216 ? -14.078 -14.133 -20.172 1 98.31 216 VAL A C 1
ATOM 1722 O O . VAL A 1 216 ? -13.852 -14.898 -19.234 1 98.31 216 VAL A O 1
ATOM 1725 N N . LEU A 1 217 ? -13.227 -13.211 -20.609 1 98.56 217 LEU A N 1
ATOM 1726 C CA . LEU A 1 217 ? -12.094 -12.758 -19.812 1 98.56 217 LEU A CA 1
ATOM 1727 C C . LEU A 1 217 ? -12.297 -11.328 -19.328 1 98.56 217 LEU A C 1
ATOM 1729 O O . LEU A 1 217 ? -12.867 -10.508 -20.062 1 98.56 217 LEU A O 1
ATOM 1733 N N . MET A 1 218 ? -11.875 -11.07 -18.156 1 98.12 218 MET A N 1
ATOM 1734 C CA . MET A 1 218 ? -12.055 -9.758 -17.547 1 98.12 218 MET A CA 1
ATOM 1735 C C . MET A 1 218 ? -10.719 -9.039 -17.406 1 98.12 218 MET A C 1
ATOM 1737 O O . MET A 1 218 ? -9.68 -9.68 -17.266 1 98.12 218 MET A O 1
ATOM 1741 N N . ARG A 1 219 ? -10.695 -7.801 -17.422 1 97.69 219 ARG A N 1
ATOM 1742 C CA . ARG A 1 219 ? -9.5 -7 -17.141 1 97.69 219 ARG A CA 1
ATOM 1743 C C . ARG A 1 219 ? -8.898 -7.371 -15.789 1 97.69 219 ARG A C 1
ATOM 1745 O O . ARG A 1 219 ? -9.602 -7.879 -14.906 1 97.69 219 ARG A O 1
ATOM 1752 N N . SER A 1 220 ? -7.625 -7.039 -15.664 1 98.19 220 SER A N 1
ATOM 1753 C CA . SER A 1 220 ? -6.949 -7.242 -14.383 1 98.19 220 SER A CA 1
ATOM 1754 C C . SER A 1 220 ? -7.457 -6.266 -13.328 1 98.19 220 SER A C 1
ATOM 1756 O O . SER A 1 220 ? -7.984 -5.203 -13.664 1 98.19 220 SER A O 1
ATOM 1758 N N . ASN A 1 221 ? -7.328 -6.609 -12.055 1 98.44 221 ASN A N 1
ATOM 1759 C CA . ASN A 1 221 ? -7.672 -5.738 -10.93 1 98.44 221 ASN A CA 1
ATOM 1760 C C . ASN A 1 221 ? -6.691 -4.578 -10.797 1 98.44 221 ASN A C 1
ATOM 1762 O O . ASN A 1 221 ? -6.965 -3.605 -10.094 1 98.44 221 ASN A O 1
ATOM 1766 N N . LEU A 1 222 ? -5.598 -4.605 -11.508 1 97.06 222 LEU A N 1
ATOM 1767 C CA . LEU A 1 222 ? -4.516 -3.637 -11.398 1 97.06 222 LEU A CA 1
ATOM 1768 C C . LEU A 1 222 ? -4.91 -2.307 -12.031 1 97.06 222 LEU A C 1
ATOM 1770 O O . LEU A 1 222 ? -5.777 -2.264 -12.906 1 97.06 222 LEU A O 1
ATOM 1774 N N . CYS A 1 223 ? -4.258 -1.272 -11.547 1 94.44 223 CYS A N 1
ATOM 1775 C CA . CYS A 1 223 ? -4.488 0.046 -12.125 1 94.44 223 CYS A CA 1
ATOM 1776 C C . CYS A 1 223 ? -4.156 0.054 -13.609 1 94.44 223 CYS A C 1
ATOM 1778 O O . CYS A 1 223 ? -3.201 -0.598 -14.039 1 94.44 223 CYS A O 1
ATOM 1780 N N . ASP A 1 224 ? -4.918 0.731 -14.352 1 93.25 224 ASP A N 1
ATOM 1781 C CA . ASP A 1 224 ? -4.656 0.914 -15.773 1 93.25 224 ASP A CA 1
ATOM 1782 C C . ASP A 1 224 ? -3.777 2.139 -16.016 1 93.25 224 ASP A C 1
ATOM 1784 O O . ASP A 1 224 ? -3.15 2.654 -15.094 1 93.25 224 ASP A O 1
ATOM 1788 N N . LYS A 1 225 ? -3.672 2.588 -17.25 1 89.38 225 LYS A N 1
ATOM 1789 C CA . LYS A 1 225 ? -2.801 3.695 -17.625 1 89.38 225 LYS A CA 1
ATOM 1790 C C . LYS A 1 225 ? -3.221 4.988 -16.938 1 89.38 225 LYS A C 1
ATOM 1792 O O . LYS A 1 225 ? -2.404 5.895 -16.75 1 89.38 225 LYS A O 1
ATOM 1797 N N . GLU A 1 226 ? -4.516 5.023 -16.562 1 90.75 226 GLU A N 1
ATOM 1798 C CA . GLU A 1 226 ? -5.023 6.227 -15.906 1 90.75 226 GLU A CA 1
ATOM 1799 C C . GLU A 1 226 ? -4.957 6.098 -14.391 1 90.75 226 GLU A C 1
ATOM 1801 O O . GLU A 1 226 ? -5.484 6.945 -13.664 1 90.75 226 GLU A O 1
ATOM 1806 N N . GLY A 1 227 ? -4.371 4.977 -13.938 1 91.25 227 GLY A N 1
ATOM 1807 C CA . GLY A 1 227 ? -4.156 4.801 -12.508 1 91.25 227 GLY A CA 1
ATOM 1808 C C . GLY A 1 227 ? -5.375 4.273 -11.781 1 91.25 227 GLY A C 1
ATOM 1809 O O . GLY A 1 227 ? -5.496 4.434 -10.562 1 91.25 227 GLY A O 1
ATOM 1810 N N . LYS A 1 228 ? -6.363 3.73 -12.445 1 93.31 228 LYS A N 1
ATOM 1811 C CA . LYS A 1 228 ? -7.59 3.252 -11.805 1 93.31 228 LYS A CA 1
ATOM 1812 C C . LYS A 1 228 ? -7.664 1.728 -11.836 1 93.31 228 LYS A C 1
ATOM 1814 O O . LYS A 1 228 ? -7.668 1.121 -12.906 1 93.31 228 LYS A O 1
ATOM 1819 N N . PRO A 1 229 ? -7.676 1.144 -10.625 1 97.19 229 PRO A N 1
ATOM 1820 C CA . PRO A 1 229 ? -7.98 -0.289 -10.602 1 97.19 229 PRO A CA 1
ATOM 1821 C C . PRO A 1 229 ? -9.43 -0.589 -11 1 97.19 229 PRO A C 1
ATOM 1823 O O . PRO A 1 229 ? -10.227 0.334 -11.188 1 97.19 229 PRO A O 1
ATOM 1826 N N . GLY A 1 230 ? -9.75 -1.831 -11.234 1 97.62 230 GLY A N 1
ATOM 1827 C CA . GLY A 1 230 ? -11.109 -2.182 -11.625 1 97.62 230 GLY A CA 1
ATOM 1828 C C . GLY A 1 230 ? -11.391 -3.67 -11.539 1 97.62 230 GLY A C 1
ATOM 1829 O O . GLY A 1 230 ? -10.508 -4.453 -11.172 1 97.62 230 GLY A O 1
ATOM 1830 N N . TYR A 1 231 ? -12.609 -4.078 -11.781 1 98.44 231 TYR A N 1
ATOM 1831 C CA . TYR A 1 231 ? -13.07 -5.461 -11.695 1 98.44 231 TYR A CA 1
ATOM 1832 C C . TYR A 1 231 ? -14.32 -5.668 -12.539 1 98.44 231 TYR A C 1
ATOM 1834 O O . TYR A 1 231 ? -14.773 -4.754 -13.234 1 98.44 231 TYR A O 1
ATOM 1842 N N . GLY A 1 232 ? -14.805 -6.906 -12.609 1 98.56 232 GLY A N 1
ATOM 1843 C CA . GLY A 1 232 ? -16 -7.227 -13.375 1 98.56 232 GLY A CA 1
ATOM 1844 C C . GLY A 1 232 ? -17.234 -7.383 -12.516 1 98.56 232 GLY A C 1
ATOM 1845 O O . GLY A 1 232 ? -17.156 -7.789 -11.359 1 98.56 232 GLY A O 1
ATOM 1846 N N . ILE A 1 233 ? -18.422 -7.07 -13.07 1 98.5 233 ILE A N 1
ATOM 1847 C CA . ILE A 1 233 ? -19.719 -7.332 -12.453 1 98.5 233 ILE A CA 1
ATOM 1848 C C . ILE A 1 233 ? -20.609 -8.094 -13.438 1 98.5 233 ILE A C 1
ATOM 1850 O O . ILE A 1 233 ? -20.656 -7.758 -14.625 1 98.5 233 ILE A O 1
ATOM 1854 N N . TYR A 1 234 ? -21.219 -9.094 -12.977 1 98.56 234 TYR A N 1
ATOM 1855 C CA . TYR A 1 234 ? -22.156 -9.906 -13.75 1 98.56 234 TYR A CA 1
ATOM 1856 C C . TYR A 1 234 ? -23.562 -9.789 -13.188 1 98.56 234 TYR A C 1
ATOM 1858 O O . TYR A 1 234 ? -23.781 -9.984 -11.992 1 98.56 234 TYR A O 1
ATOM 1866 N N . GLU A 1 235 ? -24.469 -9.438 -14.031 1 97.56 235 GLU A N 1
ATOM 1867 C CA . GLU A 1 235 ? -25.875 -9.398 -13.688 1 97.56 235 GLU A CA 1
ATOM 1868 C C . GLU A 1 235 ? -26.656 -10.516 -14.398 1 97.56 235 GLU A C 1
ATOM 1870 O O . GLU A 1 235 ? -26.781 -10.5 -15.625 1 97.56 235 GLU A O 1
ATOM 1875 N N . VAL A 1 236 ? -27.094 -11.453 -13.641 1 97.25 236 VAL A N 1
ATOM 1876 C CA . VAL A 1 236 ? -27.859 -12.57 -14.18 1 97.25 236 VAL A CA 1
ATOM 1877 C C . VAL A 1 236 ? -29.359 -12.289 -14.031 1 97.25 236 VAL A C 1
ATOM 1879 O O . VAL A 1 236 ? -29.844 -12.094 -12.914 1 97.25 236 VAL A O 1
ATOM 1882 N N . THR A 1 237 ? -29.953 -12.234 -15.109 1 93.5 237 THR A N 1
ATOM 1883 C CA . THR A 1 237 ? -31.391 -12.031 -15.148 1 93.5 237 THR A CA 1
ATOM 1884 C C . THR A 1 237 ? -32.125 -13.305 -15.594 1 93.5 237 THR A C 1
ATOM 1886 O O . THR A 1 237 ? -31.5 -14.367 -15.688 1 93.5 237 THR A O 1
ATOM 1889 N N . GLY A 1 238 ? -33.406 -13.211 -15.859 1 89.38 238 GLY A N 1
ATOM 1890 C CA . GLY A 1 238 ? -34.156 -14.391 -16.25 1 89.38 238 GLY A CA 1
ATOM 1891 C C . GLY A 1 238 ? -33.781 -14.906 -17.625 1 89.38 238 GLY A C 1
ATOM 1892 O O . GLY A 1 238 ? -33.906 -16.094 -17.906 1 89.38 238 GLY A O 1
ATOM 1893 N N . ASP A 1 239 ? -33.188 -14.016 -18.391 1 92.62 239 ASP A N 1
ATOM 1894 C CA . ASP A 1 239 ? -32.969 -14.484 -19.766 1 92.62 239 ASP A CA 1
ATOM 1895 C C . ASP A 1 239 ? -31.562 -14.188 -20.25 1 92.62 239 ASP A C 1
ATOM 1897 O O . ASP A 1 239 ? -31.172 -14.578 -21.344 1 92.62 239 ASP A O 1
ATOM 1901 N N . SER A 1 240 ? -30.781 -13.422 -19.391 1 96 240 SER A N 1
ATOM 1902 C CA . SER A 1 240 ? -29.469 -13.062 -19.891 1 96 240 SER A CA 1
ATOM 1903 C C . SER A 1 240 ? -28.469 -12.875 -18.75 1 96 240 SER A C 1
ATOM 1905 O O . SER A 1 240 ? -28.859 -12.75 -17.594 1 96 240 SER A O 1
ATOM 1907 N N . ILE A 1 241 ? -27.25 -12.992 -19.062 1 97.69 241 ILE A N 1
ATOM 1908 C CA . ILE A 1 241 ? -26.125 -12.555 -18.234 1 97.69 241 ILE A CA 1
ATOM 1909 C C . ILE A 1 241 ? -25.5 -11.305 -18.828 1 97.69 241 ILE A C 1
ATOM 1911 O O . ILE A 1 241 ? -24.938 -11.344 -19.938 1 97.69 241 ILE A O 1
ATOM 1915 N N . ARG A 1 242 ? -25.594 -10.188 -18.156 1 98.12 242 ARG A N 1
ATOM 1916 C CA . ARG A 1 242 ? -24.953 -8.945 -18.578 1 98.12 242 ARG A CA 1
ATOM 1917 C C . ARG A 1 242 ? -23.625 -8.742 -17.844 1 98.12 242 ARG A C 1
ATOM 1919 O O . ARG A 1 242 ? -23.547 -8.906 -16.625 1 98.12 242 ARG A O 1
ATOM 1926 N N . VAL A 1 243 ? -22.609 -8.422 -18.609 1 98.56 243 VAL A N 1
ATOM 1927 C CA . VAL A 1 243 ? -21.266 -8.32 -18.047 1 98.56 243 VAL A CA 1
ATOM 1928 C C . VAL A 1 243 ? -20.797 -6.863 -18.094 1 98.56 243 VAL A C 1
ATOM 1930 O O . VAL A 1 243 ? -20.859 -6.219 -19.141 1 98.56 243 VAL A O 1
ATOM 1933 N N . TYR A 1 244 ? -20.359 -6.363 -16.984 1 98.31 244 TYR A N 1
ATOM 1934 C CA . TYR A 1 244 ? -19.922 -4.977 -16.844 1 98.31 244 TYR A CA 1
ATOM 1935 C C . TYR A 1 244 ? -18.469 -4.902 -16.422 1 98.31 244 TYR A C 1
ATOM 1937 O O . TYR A 1 244 ? -17.953 -5.812 -15.758 1 98.31 244 TYR A O 1
ATOM 1945 N N . THR A 1 245 ? -17.812 -3.877 -16.844 1 98 245 THR A N 1
ATOM 1946 C CA . THR A 1 245 ? -16.547 -3.463 -16.266 1 98 245 THR A CA 1
ATOM 1947 C C . THR A 1 245 ? -16.75 -2.318 -15.273 1 98 245 THR A C 1
ATOM 1949 O O . THR A 1 245 ? -17.5 -1.383 -15.547 1 98 245 THR A O 1
ATOM 1952 N N . GLN A 1 246 ? -16.141 -2.428 -14.148 1 97.56 246 GLN A N 1
ATOM 1953 C CA . GLN A 1 246 ? -16.203 -1.414 -13.102 1 97.56 246 GLN A CA 1
ATOM 1954 C C . GLN A 1 246 ? -14.836 -0.825 -12.805 1 97.56 246 GLN A C 1
ATOM 1956 O O . GLN A 1 246 ? -13.945 -1.523 -12.312 1 97.56 246 GLN A O 1
ATOM 1961 N N . ARG A 1 247 ? -14.609 0.422 -13.188 1 96.38 247 ARG A N 1
ATOM 1962 C CA . ARG A 1 247 ? -13.445 1.188 -12.75 1 96.38 247 ARG A CA 1
ATOM 1963 C C . ARG A 1 247 ? -13.734 1.897 -11.43 1 96.38 247 ARG A C 1
ATOM 1965 O O . ARG A 1 247 ? -14.82 2.449 -11.234 1 96.38 247 ARG A O 1
ATOM 1972 N N . ILE A 1 248 ? -12.82 1.817 -10.5 1 96.5 248 ILE A N 1
ATOM 1973 C CA . ILE A 1 248 ? -13.023 2.369 -9.172 1 96.5 248 ILE A CA 1
ATOM 1974 C C . ILE A 1 248 ? -13.445 3.834 -9.273 1 96.5 248 ILE A C 1
ATOM 1976 O O . ILE A 1 248 ? -12.82 4.613 -10 1 96.5 248 ILE A O 1
ATOM 1980 N N . GLY A 1 249 ? -14.484 4.18 -8.609 1 92 249 GLY A N 1
ATOM 1981 C CA . GLY A 1 249 ? -14.945 5.555 -8.516 1 92 249 GLY A CA 1
ATOM 1982 C C . GLY A 1 249 ? -15.766 5.988 -9.719 1 92 249 GLY A C 1
ATOM 1983 O O . GLY A 1 249 ? -16.219 7.133 -9.789 1 92 249 GLY A O 1
ATOM 1984 N N . GLU A 1 250 ? -15.984 5.137 -10.727 1 94 250 GLU A N 1
ATOM 1985 C CA . GLU A 1 250 ? -16.75 5.445 -11.938 1 94 250 GLU A CA 1
ATOM 1986 C C . GLU A 1 250 ? -17.953 4.527 -12.078 1 94 250 GLU A C 1
ATOM 1988 O O . GLU A 1 250 ? -18.031 3.482 -11.43 1 94 250 GLU A O 1
ATOM 1993 N N . PRO A 1 251 ? -18.938 4.961 -12.836 1 94.31 251 PRO A N 1
ATOM 1994 C CA . PRO A 1 251 ? -20.047 4.051 -13.102 1 94.31 251 PRO A CA 1
ATOM 1995 C C . PRO A 1 251 ? -19.641 2.812 -13.891 1 94.31 251 PRO A C 1
ATOM 1997 O O . PRO A 1 251 ? -18.734 2.881 -14.719 1 94.31 251 PRO A O 1
ATOM 2000 N N . LYS A 1 252 ? -20.297 1.726 -13.586 1 95.88 252 LYS A N 1
ATOM 2001 C CA . LYS A 1 252 ? -20 0.513 -14.344 1 95.88 252 LYS A CA 1
ATOM 2002 C C . LYS A 1 252 ? -20.422 0.653 -15.805 1 95.88 252 LYS A C 1
ATOM 2004 O O . LYS A 1 252 ? -21.359 1.396 -16.109 1 95.88 252 LYS A O 1
ATOM 2009 N N . LYS A 1 253 ? -19.797 -0.015 -16.703 1 96.94 253 LYS A N 1
ATOM 2010 C CA . LYS A 1 253 ? -20.094 0.016 -18.125 1 96.94 253 LYS A CA 1
ATOM 2011 C C . LYS A 1 253 ? -20.281 -1.394 -18.688 1 96.94 253 LYS A C 1
ATOM 2013 O O . LYS A 1 253 ? -19.391 -2.24 -18.562 1 96.94 253 LYS A O 1
ATOM 2018 N N . GLN A 1 254 ? -21.5 -1.698 -19.234 1 97.19 254 GLN A N 1
ATOM 2019 C CA . GLN A 1 254 ? -21.734 -2.986 -19.875 1 97.19 254 GLN A CA 1
ATOM 2020 C C . GLN A 1 254 ? -20.906 -3.117 -21.156 1 97.19 254 GLN A C 1
ATOM 2022 O O . GLN A 1 254 ? -20.875 -2.199 -21.984 1 97.19 254 GLN A O 1
ATOM 2027 N N . TRP A 1 255 ? -20.266 -4.254 -21.344 1 97.25 255 TRP A N 1
ATOM 2028 C CA . TRP A 1 255 ? -19.469 -4.355 -22.578 1 97.25 255 TRP A CA 1
ATOM 2029 C C . TRP A 1 255 ? -19.828 -5.617 -23.344 1 97.25 255 TRP A C 1
ATOM 2031 O O . TRP A 1 255 ? -19.547 -5.727 -24.547 1 97.25 255 TRP A O 1
ATOM 2041 N N . THR A 1 256 ? -20.531 -6.66 -22.734 1 97.75 256 THR A N 1
ATOM 2042 C CA . THR A 1 256 ? -21.031 -7.832 -23.453 1 97.75 256 THR A CA 1
ATOM 2043 C C . THR A 1 256 ? -22.188 -8.469 -22.688 1 97.75 256 THR A C 1
ATOM 2045 O O . THR A 1 256 ? -22.562 -8.008 -21.609 1 97.75 256 THR A O 1
ATOM 2048 N N . ALA A 1 257 ? -22.906 -9.383 -23.312 1 97.38 257 ALA A N 1
ATOM 2049 C CA . ALA A 1 257 ? -24.016 -10.102 -22.703 1 97.38 257 ALA A CA 1
ATOM 2050 C C . ALA A 1 257 ? -24.219 -11.453 -23.375 1 97.38 257 ALA A C 1
ATOM 2052 O O . ALA A 1 257 ? -23.812 -11.664 -24.516 1 97.38 257 ALA A O 1
ATOM 2053 N N . PHE A 1 258 ? -24.875 -12.367 -22.656 1 97.31 258 PHE A N 1
ATOM 2054 C CA . PHE A 1 258 ? -25.109 -13.719 -23.141 1 97.31 258 PHE A CA 1
ATOM 2055 C C . PHE A 1 258 ? -26.547 -14.164 -22.844 1 97.31 258 PHE A C 1
ATOM 2057 O O . PHE A 1 258 ? -27.062 -13.914 -21.75 1 97.31 258 PHE A O 1
ATOM 2064 N N . SER A 1 259 ? -27.109 -14.789 -23.812 1 95 259 SER A N 1
ATOM 2065 C CA . SER A 1 259 ? -28.469 -15.289 -23.656 1 95 259 SER A CA 1
ATOM 2066 C C . SER A 1 259 ? -28.5 -16.562 -22.812 1 95 259 SER A C 1
ATOM 2068 O O . SER A 1 259 ? -27.641 -17.422 -22.953 1 95 259 SER A O 1
ATOM 2070 N N . LEU A 1 260 ? -29.531 -16.656 -21.953 1 94.19 260 LEU A N 1
ATOM 2071 C CA . LEU A 1 260 ? -29.719 -17.859 -21.172 1 94.19 260 LEU A CA 1
ATOM 2072 C C . LEU A 1 260 ? -30.703 -18.812 -21.859 1 94.19 260 LEU A C 1
ATOM 2074 O O . LEU A 1 260 ? -30.891 -19.938 -21.422 1 94.19 260 LEU A O 1
ATOM 2078 N N . THR A 1 261 ? -31.203 -18.406 -22.922 1 90.69 261 THR A N 1
ATOM 2079 C CA . THR A 1 261 ? -32.188 -19.219 -23.656 1 90.69 261 THR A CA 1
ATOM 2080 C C . THR A 1 261 ? -31.641 -19.609 -25.031 1 90.69 261 THR A C 1
ATOM 2082 O O . THR A 1 261 ? -32.094 -20.578 -25.625 1 90.69 261 THR A O 1
ATOM 2085 N N . GLY A 1 262 ? -30.719 -18.906 -25.422 1 89.88 262 GLY A N 1
ATOM 2086 C CA . GLY A 1 262 ? -30.125 -19.188 -26.719 1 89.88 262 GLY A CA 1
ATOM 2087 C C . GLY A 1 262 ? -29.188 -20.375 -26.703 1 89.88 262 GLY A C 1
ATOM 2088 O O . GLY A 1 262 ? -28.609 -20.703 -25.656 1 89.88 262 GLY A O 1
ATOM 2089 N N . GLN A 1 263 ? -29.047 -21.062 -27.906 1 90.19 263 GLN A N 1
ATOM 2090 C CA . GLN A 1 263 ? -28.109 -22.156 -28.062 1 90.19 263 GLN A CA 1
ATOM 2091 C C . GLN A 1 263 ? -26.797 -21.672 -28.688 1 90.19 263 GLN A C 1
ATOM 2093 O O . GLN A 1 263 ? -26.797 -21.047 -29.75 1 90.19 263 GLN A O 1
ATOM 2098 N N . TYR A 1 264 ? -25.734 -21.984 -28.094 1 93.19 264 TYR A N 1
ATOM 2099 C CA . TYR A 1 264 ? -24.438 -21.5 -28.562 1 93.19 264 TYR A CA 1
ATOM 2100 C C . TYR A 1 264 ? -23.641 -22.641 -29.203 1 93.19 264 TYR A C 1
ATOM 2102 O O . TYR A 1 264 ? -22.703 -22.391 -29.969 1 93.19 264 TYR A O 1
ATOM 2110 N N . TYR A 1 265 ? -23.969 -23.859 -28.875 1 94.31 265 TYR A N 1
ATOM 2111 C CA . TYR A 1 265 ? -23.203 -25 -29.359 1 94.31 265 TYR A CA 1
ATOM 2112 C C . TYR A 1 265 ? -24.094 -26.234 -29.469 1 94.31 265 TYR A C 1
ATOM 2114 O O . TYR A 1 265 ? -25.188 -26.266 -28.906 1 94.31 265 TYR A O 1
ATOM 2122 N N . ASP A 1 266 ? -23.594 -27.188 -30.281 1 94.31 266 ASP A N 1
ATOM 2123 C CA . ASP A 1 266 ? -24.25 -28.469 -30.406 1 94.31 266 ASP A CA 1
ATOM 2124 C C . ASP A 1 266 ? -23.844 -29.422 -29.281 1 94.31 266 ASP A C 1
ATOM 2126 O O . ASP A 1 266 ? -22.688 -29.828 -29.203 1 94.31 266 ASP A O 1
ATOM 2130 N N . ARG A 1 267 ? -24.75 -29.812 -28.438 1 93.62 267 ARG A N 1
ATOM 2131 C CA . ARG A 1 267 ? -24.469 -30.641 -27.266 1 93.62 267 ARG A CA 1
ATOM 2132 C C . ARG A 1 267 ? -24 -32.031 -27.672 1 93.62 267 ARG A C 1
ATOM 2134 O O . ARG A 1 267 ? -23.406 -32.75 -26.859 1 93.62 267 ARG A O 1
ATOM 2141 N N . ASN A 1 268 ? -24.344 -32.344 -28.906 1 92.69 268 ASN A N 1
ATOM 2142 C CA . ASN A 1 268 ? -23.906 -33.625 -29.438 1 92.69 268 ASN A CA 1
ATOM 2143 C C . ASN A 1 268 ? -22.766 -33.469 -30.438 1 92.69 268 ASN A C 1
ATOM 2145 O O . ASN A 1 268 ? -22.422 -34.406 -31.156 1 92.69 268 ASN A O 1
ATOM 2149 N N . GLY A 1 269 ? -22.281 -32.312 -30.453 1 92.88 269 GLY A N 1
ATOM 2150 C CA . GLY A 1 269 ? -21.234 -32.031 -31.422 1 92.88 269 GLY A CA 1
ATOM 2151 C C . GLY A 1 269 ? -19.844 -32.406 -30.938 1 92.88 269 GLY A C 1
ATOM 2152 O O . GLY A 1 269 ? -19.703 -33.312 -30.094 1 92.88 269 GLY A O 1
ATOM 2153 N N . LYS A 1 270 ? -18.875 -31.844 -31.656 1 92.25 270 LYS A N 1
ATOM 2154 C CA . LYS A 1 270 ? -17.469 -32.062 -31.359 1 92.25 270 LYS A CA 1
ATOM 2155 C C . LYS A 1 270 ? -16.672 -30.766 -31.453 1 92.25 270 LYS A C 1
ATOM 2157 O O . LYS A 1 270 ? -17.203 -29.734 -31.891 1 92.25 270 LYS A O 1
ATOM 2162 N N . ALA A 1 271 ? -15.461 -30.938 -30.984 1 93.25 271 ALA A N 1
ATOM 2163 C CA . ALA A 1 271 ? -14.578 -29.781 -31.078 1 93.25 271 ALA A CA 1
ATOM 2164 C C . ALA A 1 271 ? -14.32 -29.406 -32.531 1 93.25 271 ALA A C 1
ATOM 2166 O O . ALA A 1 271 ? -14.414 -30.25 -33.438 1 93.25 271 ALA A O 1
ATOM 2167 N N . GLU A 1 272 ? -14.031 -28.109 -32.719 1 91.25 272 GLU A N 1
ATOM 2168 C CA . GLU A 1 272 ? -13.781 -27.609 -34.094 1 91.25 272 GLU A CA 1
ATOM 2169 C C . GLU A 1 272 ? -12.461 -28.141 -34.625 1 91.25 272 GLU A C 1
ATOM 2171 O O . GLU A 1 272 ? -12.32 -28.312 -35.844 1 91.25 272 GLU A O 1
ATOM 2176 N N . LYS A 1 273 ? -11.586 -28.266 -33.688 1 93 273 LYS A N 1
ATOM 2177 C CA . LYS A 1 273 ? -10.25 -28.734 -34.062 1 93 273 LYS A CA 1
ATOM 2178 C C . LYS A 1 273 ? -9.688 -29.672 -33.031 1 93 273 LYS A C 1
ATOM 2180 O O . LYS A 1 273 ? -10.008 -29.562 -31.844 1 93 273 LYS A O 1
ATOM 2185 N N . TYR A 1 274 ? -8.992 -30.672 -33.5 1 94.12 274 TYR A N 1
ATOM 2186 C CA . TYR A 1 274 ? -8.266 -31.594 -32.656 1 94.12 274 TYR A CA 1
ATOM 2187 C C . TYR A 1 274 ? -6.773 -31.578 -32.969 1 94.12 274 TYR A C 1
ATOM 2189 O O . TYR A 1 274 ? -6.375 -31.156 -34.062 1 94.12 274 TYR A O 1
ATOM 2197 N N . PRO A 1 275 ? -5.91 -32 -32.062 1 93.06 275 PRO A N 1
ATOM 2198 C CA . PRO A 1 275 ? -4.477 -32.094 -32.375 1 93.06 275 PRO A CA 1
ATOM 2199 C C . PRO A 1 275 ? -4.172 -33 -33.562 1 93.06 275 PRO A C 1
ATOM 2201 O O . PRO A 1 275 ? -4.902 -33.969 -33.812 1 93.06 275 PRO A O 1
ATOM 2204 N N . ASP A 1 276 ? -3.076 -32.625 -34.281 1 93.06 276 ASP A N 1
ATOM 2205 C CA . ASP A 1 276 ? -2.66 -33.375 -35.469 1 93.06 276 ASP A CA 1
ATOM 2206 C C . ASP A 1 276 ? -1.717 -34.5 -35.094 1 93.06 276 ASP A C 1
ATOM 2208 O O . ASP A 1 276 ? -0.663 -34.281 -34.5 1 93.06 276 ASP A O 1
ATOM 2212 N N . PHE A 1 277 ? -2.064 -35.75 -35.438 1 94.81 277 PHE A N 1
ATOM 2213 C CA . PHE A 1 277 ? -1.246 -36.906 -35.156 1 94.81 277 PHE A CA 1
ATOM 2214 C C . PHE A 1 277 ? -0.649 -37.5 -36.438 1 94.81 277 PHE A C 1
ATOM 2216 O O . PHE A 1 277 ? -0.156 -38.625 -36.438 1 94.81 277 PHE A O 1
ATOM 2223 N N . SER A 1 278 ? -0.601 -36.781 -37.531 1 95.56 278 SER A N 1
ATOM 2224 C CA . SER A 1 278 ? -0.158 -37.25 -38.844 1 95.56 278 SER A CA 1
ATOM 2225 C C . SER A 1 278 ? 1.304 -37.688 -38.812 1 95.56 278 SER A C 1
ATOM 2227 O O . SER A 1 278 ? 1.721 -38.562 -39.594 1 95.56 278 SER A O 1
ATOM 2229 N N . VAL A 1 279 ? 2.002 -37.156 -37.969 1 96.12 279 VAL A N 1
ATOM 2230 C CA . VAL A 1 279 ? 3.42 -37.5 -37.844 1 96.12 279 VAL A CA 1
ATOM 2231 C C . VAL A 1 279 ? 3.59 -38.969 -37.531 1 96.12 279 VAL A C 1
ATOM 2233 O O . VAL A 1 279 ? 4.582 -39.594 -37.969 1 96.12 279 VAL A O 1
ATOM 2236 N N . ASN A 1 280 ? 2.672 -39.562 -36.875 1 96.31 280 ASN A N 1
ATOM 2237 C CA . ASN A 1 280 ? 2.744 -40.969 -36.531 1 96.31 280 ASN A CA 1
ATOM 2238 C C . ASN A 1 280 ? 2.666 -41.844 -37.781 1 96.31 280 ASN A C 1
ATOM 2240 O O . ASN A 1 280 ? 3.137 -43 -37.781 1 96.31 280 ASN A O 1
ATOM 2244 N N . LYS A 1 281 ? 2.104 -41.375 -38.812 1 96.75 281 LYS A N 1
ATOM 2245 C CA . LYS A 1 281 ? 2.039 -42.094 -40.094 1 96.75 281 LYS A CA 1
ATOM 2246 C C . LYS A 1 281 ? 3.357 -42 -40.844 1 96.75 281 LYS A C 1
ATOM 2248 O O . LYS A 1 281 ? 3.689 -42.875 -41.656 1 96.75 281 LYS A O 1
ATOM 2253 N N . GLU A 1 282 ? 4.008 -40.969 -40.625 1 96.31 282 GLU A N 1
ATOM 2254 C CA . GLU A 1 282 ? 5.293 -40.75 -41.281 1 96.31 282 GLU A CA 1
ATOM 2255 C C . GLU A 1 282 ? 6.348 -41.75 -40.75 1 96.31 282 GLU A C 1
ATOM 2257 O O . GLU A 1 282 ? 7.297 -42.062 -41.469 1 96.31 282 GLU A O 1
ATOM 2262 N N . TYR A 1 283 ? 6.203 -42.188 -39.562 1 96.75 283 TYR A N 1
ATOM 2263 C CA . TYR A 1 283 ? 7.152 -43.094 -38.969 1 96.75 283 TYR A CA 1
ATOM 2264 C C . TYR A 1 283 ? 6.445 -44.344 -38.406 1 96.75 283 TYR A C 1
ATOM 2266 O O . TYR A 1 283 ? 6.461 -44.594 -37.219 1 96.75 283 TYR A O 1
ATOM 2274 N N . PRO A 1 284 ? 5.969 -45.188 -39.219 1 95.44 284 PRO A N 1
ATOM 2275 C CA . PRO A 1 284 ? 5.141 -46.312 -38.812 1 95.44 284 PRO A CA 1
ATOM 2276 C C . PRO A 1 284 ? 5.922 -47.375 -38.062 1 95.44 284 PRO A C 1
ATOM 2278 O O . PRO A 1 284 ? 5.328 -48.25 -37.438 1 95.44 284 PRO A O 1
ATOM 2281 N N . GLN A 1 285 ? 7.25 -47.25 -38.031 1 96.19 285 GLN A N 1
ATOM 2282 C CA . GLN A 1 285 ? 8.078 -48.219 -37.312 1 96.19 285 GLN A CA 1
ATOM 2283 C C . GLN A 1 285 ? 7.992 -48.031 -35.812 1 96.19 285 GLN A C 1
ATOM 2285 O O . GLN A 1 285 ? 8.406 -48.875 -35.031 1 96.19 285 GLN A O 1
ATOM 2290 N N . VAL A 1 286 ? 7.59 -46.906 -35.438 1 97.81 286 VAL A N 1
ATOM 2291 C CA . VAL A 1 286 ? 7.434 -46.625 -34 1 97.81 286 VAL A CA 1
ATOM 2292 C C . VAL A 1 286 ? 6.094 -47.188 -33.531 1 97.81 286 VAL A C 1
ATOM 2294 O O . VAL A 1 286 ? 5.039 -46.812 -34.031 1 97.81 286 VAL A O 1
ATOM 2297 N N . LYS A 1 287 ? 6.16 -48.094 -32.562 1 96.31 287 LYS A N 1
ATOM 2298 C CA . LYS A 1 287 ? 4.949 -48.719 -32.031 1 96.31 287 LYS A CA 1
ATOM 2299 C C . LYS A 1 287 ? 4.832 -48.5 -30.516 1 96.31 287 LYS A C 1
ATOM 2301 O O . LYS A 1 287 ? 5.832 -48.531 -29.797 1 96.31 287 LYS A O 1
ATOM 2306 N N . GLU A 1 288 ? 3.609 -48.281 -30.141 1 96.44 288 GLU A N 1
ATOM 2307 C CA . GLU A 1 288 ? 3.318 -48.312 -28.703 1 96.44 288 GLU A CA 1
ATOM 2308 C C . GLU A 1 288 ? 3.191 -49.75 -28.188 1 96.44 288 GLU A C 1
ATOM 2310 O O . GLU A 1 288 ? 2.17 -50.406 -28.406 1 96.44 288 GLU A O 1
ATOM 2315 N N . GLN A 1 289 ? 4.176 -50.188 -27.562 1 97.38 289 GLN A N 1
ATOM 2316 C CA . GLN A 1 289 ? 4.102 -51.531 -27 1 97.38 289 GLN A CA 1
ATOM 2317 C C . GLN A 1 289 ? 2.973 -51.656 -25.984 1 97.38 289 GLN A C 1
ATOM 2319 O O . GLN A 1 289 ? 2.217 -52.625 -25.984 1 97.38 289 GLN A O 1
ATOM 2324 N N . TRP A 1 290 ? 2.951 -50.719 -25.047 1 97.38 290 TRP A N 1
ATOM 2325 C CA . TRP A 1 290 ? 1.815 -50.562 -24.156 1 97.38 290 TRP A CA 1
ATOM 2326 C C . TRP A 1 290 ? 1.677 -49.125 -23.719 1 97.38 290 TRP A C 1
ATOM 2328 O O . TRP A 1 290 ? 2.645 -48.344 -23.75 1 97.38 290 TRP A O 1
ATOM 2338 N N . MET A 1 291 ? 0.542 -48.75 -23.406 1 97.31 291 MET A N 1
ATOM 2339 C CA . MET A 1 291 ? 0.222 -47.438 -22.859 1 97.31 291 MET A CA 1
ATOM 2340 C C . MET A 1 291 ? -0.94 -47.5 -21.875 1 97.31 291 MET A C 1
ATOM 2342 O O . MET A 1 291 ? -1.973 -48.125 -22.188 1 97.31 291 MET A O 1
ATOM 2346 N N . VAL A 1 292 ? -0.747 -46.969 -20.734 1 97 292 VAL A N 1
ATOM 2347 C CA . VAL A 1 292 ? -1.755 -46.938 -19.688 1 97 292 VAL A CA 1
ATOM 2348 C C . VAL A 1 292 ? -2.225 -45.5 -19.453 1 97 292 VAL A C 1
ATOM 2350 O O . VAL A 1 292 ? -1.417 -44.594 -19.469 1 97 292 VAL A O 1
ATOM 2353 N N . GLN A 1 293 ? -3.486 -45.375 -19.359 1 95.75 293 GLN A N 1
ATOM 2354 C CA . GLN A 1 293 ? -4.082 -44.125 -18.875 1 95.75 293 GLN A CA 1
ATOM 2355 C C . GLN A 1 293 ? -4.363 -44.219 -17.375 1 95.75 293 GLN A C 1
ATOM 2357 O O . GLN A 1 293 ? -5.301 -44.906 -16.953 1 95.75 293 GLN A O 1
ATOM 2362 N N . THR A 1 294 ? -3.68 -43.438 -16.594 1 95.5 294 THR A N 1
ATOM 2363 C CA . THR A 1 294 ? -3.736 -43.594 -15.148 1 95.5 294 THR A CA 1
ATOM 2364 C C . THR A 1 294 ? -4.953 -42.875 -14.578 1 95.5 294 THR A C 1
ATOM 2366 O O . THR A 1 294 ? -5.379 -43.156 -13.453 1 95.5 294 THR A O 1
ATOM 2369 N N . GLY A 1 295 ? -5.367 -41.812 -15.281 1 94.62 295 GLY A N 1
ATOM 2370 C CA . GLY A 1 295 ? -6.492 -41.031 -14.812 1 94.62 295 GLY A CA 1
ATOM 2371 C C . GLY A 1 295 ? -6.078 -39.875 -13.922 1 94.62 295 GLY A C 1
ATOM 2372 O O . GLY A 1 295 ? -6.926 -39.125 -13.406 1 94.62 295 GLY A O 1
ATOM 2373 N N . ALA A 1 296 ? -4.832 -39.719 -13.711 1 95.38 296 ALA A N 1
ATOM 2374 C CA . ALA A 1 296 ? -4.289 -38.625 -12.906 1 95.38 296 ALA A CA 1
ATOM 2375 C C . ALA A 1 296 ? -3.143 -37.906 -13.633 1 95.38 296 ALA A C 1
ATOM 2377 O O . ALA A 1 296 ? -2.439 -38.531 -14.438 1 95.38 296 ALA A O 1
ATOM 2378 N N . GLY A 1 297 ? -3.066 -36.656 -13.359 1 94.69 297 GLY A N 1
ATOM 2379 C CA . GLY A 1 297 ? -1.929 -35.938 -13.914 1 94.69 297 GLY A CA 1
ATOM 2380 C C . GLY A 1 297 ? -0.594 -36.469 -13.43 1 94.69 297 GLY A C 1
ATOM 2381 O O . GLY A 1 297 ? -0.464 -36.875 -12.273 1 94.69 297 GLY A O 1
ATOM 2382 N N . ILE A 1 298 ? 0.422 -36.438 -14.312 1 96.25 298 ILE A N 1
ATOM 2383 C CA . ILE A 1 298 ? 1.774 -36.875 -13.992 1 96.25 298 ILE A CA 1
ATOM 2384 C C . ILE A 1 298 ? 2.773 -35.75 -14.328 1 96.25 298 ILE A C 1
ATOM 2386 O O . ILE A 1 298 ? 2.746 -35.219 -15.43 1 96.25 298 ILE A O 1
ATOM 2390 N N . TYR A 1 299 ? 3.668 -35.5 -13.375 1 93.5 299 TYR A N 1
ATOM 2391 C CA . TYR A 1 299 ? 4.602 -34.406 -13.586 1 93.5 299 TYR A CA 1
ATOM 2392 C C . TYR A 1 299 ? 6.043 -34.875 -13.492 1 93.5 299 TYR A C 1
ATOM 2394 O O . TYR A 1 299 ? 6.977 -34.062 -13.453 1 93.5 299 TYR A O 1
ATOM 2402 N N . CYS A 1 300 ? 6.219 -36.219 -13.367 1 94.88 300 CYS A N 1
ATOM 2403 C CA . CYS A 1 300 ? 7.574 -36.719 -13.227 1 94.88 300 CYS A CA 1
ATOM 2404 C C . CYS A 1 300 ? 7.863 -37.781 -14.273 1 94.88 300 CYS A C 1
ATOM 2406 O O . CYS A 1 300 ? 6.938 -38.312 -14.891 1 94.88 300 CYS A O 1
ATOM 2408 N N . SER A 1 301 ? 9.156 -38 -14.484 1 97.69 301 SER A N 1
ATOM 2409 C CA . SER A 1 301 ? 9.602 -39.094 -15.344 1 97.69 301 SER A CA 1
ATOM 2410 C C . SER A 1 301 ? 9.438 -40.438 -14.656 1 97.69 301 SER A C 1
ATOM 2412 O O . SER A 1 301 ? 9.344 -40.531 -13.43 1 97.69 301 SER A O 1
ATOM 2414 N N . PRO A 1 302 ? 9.344 -41.5 -15.469 1 98.31 302 PRO A N 1
ATOM 2415 C CA . PRO A 1 302 ? 9.328 -42.812 -14.844 1 98.31 302 PRO A CA 1
ATOM 2416 C C . PRO A 1 302 ? 10.703 -43.25 -14.352 1 98.31 302 PRO A C 1
ATOM 2418 O O . PRO A 1 302 ? 11.727 -42.844 -14.906 1 98.31 302 PRO A O 1
ATOM 2421 N N . ALA A 1 303 ? 10.688 -44.031 -13.305 1 98.56 303 ALA A N 1
ATOM 2422 C CA . ALA A 1 303 ? 11.867 -44.75 -12.859 1 98.56 303 ALA A CA 1
ATOM 2423 C C . ALA A 1 303 ? 11.734 -46.25 -13.156 1 98.56 303 ALA A C 1
ATOM 2425 O O . ALA A 1 303 ? 10.641 -46.812 -13.109 1 98.56 303 ALA A O 1
ATOM 2426 N N . VAL A 1 304 ? 12.898 -46.844 -13.477 1 98.31 304 VAL A N 1
ATOM 2427 C CA . VAL A 1 304 ? 12.797 -48.25 -13.891 1 98.31 304 VAL A CA 1
ATOM 2428 C C . VAL A 1 304 ? 13.906 -49.062 -13.234 1 98.31 304 VAL A C 1
ATOM 2430 O O . VAL A 1 304 ? 15.039 -48.594 -13.102 1 98.31 304 VAL A O 1
ATOM 2433 N N . GLU A 1 305 ? 13.547 -50.188 -12.789 1 96.88 305 GLU A N 1
ATOM 2434 C CA . GLU A 1 305 ? 14.484 -51.219 -12.312 1 96.88 305 GLU A CA 1
ATOM 2435 C C . GLU A 1 305 ? 13.992 -52.625 -12.633 1 96.88 305 GLU A C 1
ATOM 2437 O O . GLU A 1 305 ? 12.891 -53 -12.242 1 96.88 305 GLU A O 1
ATOM 2442 N N . LYS A 1 306 ? 14.852 -53.312 -13.367 1 94.69 306 LYS A N 1
ATOM 2443 C CA . LYS A 1 306 ? 14.562 -54.688 -13.781 1 94.69 306 LYS A CA 1
ATOM 2444 C C . LYS A 1 306 ? 13.242 -54.75 -14.539 1 94.69 306 LYS A C 1
ATOM 2446 O O . LYS A 1 306 ? 13.117 -54.219 -15.633 1 94.69 306 LYS A O 1
ATOM 2451 N N . ASP A 1 307 ? 12.211 -55.281 -13.906 1 97.06 307 ASP A N 1
ATOM 2452 C CA . ASP A 1 307 ? 10.977 -55.562 -14.633 1 97.06 307 ASP A CA 1
ATOM 2453 C C . ASP A 1 307 ? 9.852 -54.656 -14.18 1 97.06 307 ASP A C 1
ATOM 2455 O O . ASP A 1 307 ? 8.672 -54.906 -14.438 1 97.06 307 ASP A O 1
ATOM 2459 N N . LYS A 1 308 ? 10.195 -53.562 -13.523 1 98.38 308 LYS A N 1
ATOM 2460 C CA . LYS A 1 308 ? 9.156 -52.688 -12.984 1 98.38 308 LYS A CA 1
ATOM 2461 C C . LYS A 1 308 ? 9.422 -51.25 -13.344 1 98.38 308 LYS A C 1
ATOM 2463 O O . LYS A 1 308 ? 10.57 -50.812 -13.406 1 98.38 308 LYS A O 1
ATOM 2468 N N . VAL A 1 309 ? 8.352 -50.531 -13.539 1 98.56 309 VAL A N 1
ATOM 2469 C CA . VAL A 1 309 ? 8.344 -49.094 -13.805 1 98.56 309 VAL A CA 1
ATOM 2470 C C . VAL A 1 309 ? 7.605 -48.344 -12.68 1 98.56 309 VAL A C 1
ATOM 2472 O O . VAL A 1 309 ? 6.508 -48.75 -12.289 1 98.56 309 VAL A O 1
ATOM 2475 N N . PHE A 1 310 ? 8.156 -47.312 -12.094 1 98.81 310 PHE A N 1
ATOM 2476 C CA . PHE A 1 310 ? 7.57 -46.562 -10.984 1 98.81 310 PHE A CA 1
ATOM 2477 C C . PHE A 1 310 ? 7.219 -45.156 -11.406 1 98.81 310 PHE A C 1
ATOM 2479 O O . PHE A 1 310 ? 8.055 -44.438 -11.977 1 98.81 310 PHE A O 1
ATOM 2486 N N . VAL A 1 311 ? 5.977 -44.719 -11.102 1 98.56 311 VAL A N 1
ATOM 2487 C CA . VAL A 1 311 ? 5.492 -43.406 -11.516 1 98.56 311 VAL A CA 1
ATOM 2488 C C . VAL A 1 311 ? 4.699 -42.781 -10.375 1 98.56 311 VAL A C 1
ATOM 2490 O O . VAL A 1 311 ? 3.812 -43.406 -9.797 1 98.56 311 VAL A O 1
ATOM 2493 N N . GLY A 1 312 ? 5.086 -41.531 -10.016 1 98.06 312 GLY A N 1
ATOM 2494 C CA . GLY A 1 312 ? 4.289 -40.75 -9.094 1 98.06 312 GLY A CA 1
ATOM 2495 C C . GLY A 1 312 ? 3.307 -39.812 -9.797 1 98.06 312 GLY A C 1
ATOM 2496 O O . GLY A 1 312 ? 3.578 -39.344 -10.898 1 98.06 312 GLY A O 1
ATOM 2497 N N . ASP A 1 313 ? 2.162 -39.562 -9.086 1 96.94 313 ASP A N 1
ATOM 2498 C CA . ASP A 1 313 ? 1.169 -38.781 -9.789 1 96.94 313 ASP A CA 1
ATOM 2499 C C . ASP A 1 313 ? 0.659 -37.625 -8.898 1 96.94 313 ASP A C 1
ATOM 2501 O O . ASP A 1 313 ? 1.14 -37.438 -7.781 1 96.94 313 ASP A O 1
ATOM 2505 N N . ASP A 1 314 ? -0.233 -36.812 -9.453 1 94.75 314 ASP A N 1
ATOM 2506 C CA . ASP A 1 314 ? -0.752 -35.594 -8.859 1 94.75 314 ASP A CA 1
ATOM 2507 C C . ASP A 1 314 ? -1.678 -35.906 -7.688 1 94.75 314 ASP A C 1
ATOM 2509 O O . ASP A 1 314 ? -2.021 -35 -6.91 1 94.75 314 ASP A O 1
ATOM 2513 N N . MET A 1 315 ? -2.09 -37.125 -7.555 1 95.25 315 MET A N 1
ATOM 2514 C CA . MET A 1 315 ? -2.984 -37.5 -6.465 1 95.25 315 MET A CA 1
ATOM 2515 C C . MET A 1 315 ? -2.203 -38.094 -5.301 1 95.25 315 MET A C 1
ATOM 2517 O O . MET A 1 315 ? -2.793 -38.531 -4.316 1 95.25 315 MET A O 1
ATOM 2521 N N . GLY A 1 316 ? -0.903 -38.188 -5.438 1 96.5 316 GLY A N 1
ATOM 2522 C CA . GLY A 1 316 ? -0.051 -38.688 -4.363 1 96.5 316 GLY A CA 1
ATOM 2523 C C . GLY A 1 316 ? 0.172 -40.188 -4.41 1 96.5 316 GLY A C 1
ATOM 2524 O O . GLY A 1 316 ? 0.526 -40.781 -3.4 1 96.5 316 GLY A O 1
ATOM 2525 N N . GLN A 1 317 ? -0.083 -40.75 -5.543 1 98 317 GLN A N 1
ATOM 2526 C CA . GLN A 1 317 ? 0.114 -42.188 -5.695 1 98 317 GLN A CA 1
ATOM 2527 C C . GLN A 1 317 ? 1.428 -42.5 -6.414 1 98 317 GLN A C 1
ATOM 2529 O O . GLN A 1 317 ? 1.698 -41.938 -7.484 1 98 317 GLN A O 1
ATOM 2534 N N . LEU A 1 318 ? 2.191 -43.312 -5.766 1 98.75 318 LEU A N 1
ATOM 2535 C CA . LEU A 1 318 ? 3.289 -43.969 -6.465 1 98.75 318 LEU A CA 1
ATOM 2536 C C . LEU A 1 318 ? 2.887 -45.344 -6.91 1 98.75 318 LEU A C 1
ATOM 2538 O O . LEU A 1 318 ? 2.562 -46.219 -6.078 1 98.75 318 LEU A O 1
ATOM 2542 N N . THR A 1 319 ? 2.924 -45.594 -8.188 1 98.75 319 THR A N 1
ATOM 2543 C CA . THR A 1 319 ? 2.447 -46.875 -8.719 1 98.75 319 THR A CA 1
ATOM 2544 C C . THR A 1 319 ? 3.57 -47.594 -9.445 1 98.75 319 THR A C 1
ATOM 2546 O O . THR A 1 319 ? 4.355 -47 -10.172 1 98.75 319 THR A O 1
ATOM 2549 N N . ALA A 1 320 ? 3.592 -48.906 -9.219 1 98.81 320 ALA A N 1
ATOM 2550 C CA . ALA A 1 320 ? 4.496 -49.781 -9.961 1 98.81 320 ALA A CA 1
ATOM 2551 C C . ALA A 1 320 ? 3.758 -50.5 -11.078 1 98.81 320 ALA A C 1
ATOM 2553 O O . ALA A 1 320 ? 2.689 -51.094 -10.852 1 98.81 320 ALA A O 1
ATOM 2554 N N . TYR A 1 321 ? 4.312 -50.438 -12.219 1 98.62 321 TYR A N 1
ATOM 2555 C CA . TYR A 1 321 ? 3.799 -51.156 -13.383 1 98.62 321 TYR A CA 1
ATOM 2556 C C . TYR A 1 321 ? 4.793 -52.188 -13.867 1 98.62 321 TYR A C 1
ATOM 2558 O O . TYR A 1 321 ? 6.004 -52 -13.734 1 98.62 321 TYR A O 1
ATOM 2566 N N . ALA A 1 322 ? 4.285 -53.188 -14.484 1 98.5 322 ALA A N 1
ATOM 2567 C CA . ALA A 1 322 ? 5.16 -54.188 -15.125 1 98.5 322 ALA A CA 1
ATOM 2568 C C . ALA A 1 322 ? 5.754 -53.625 -16.422 1 98.5 322 ALA A C 1
ATOM 2570 O O . ALA A 1 322 ? 5.023 -53.125 -17.281 1 98.5 322 ALA A O 1
ATOM 2571 N N . LEU A 1 323 ? 7.051 -53.781 -16.516 1 98.19 323 LEU A N 1
ATOM 2572 C CA . LEU A 1 323 ? 7.734 -53.25 -17.703 1 98.19 323 LEU A CA 1
ATOM 2573 C C . LEU A 1 323 ? 7.258 -53.969 -18.969 1 98.19 323 LEU A C 1
ATOM 2575 O O . LEU A 1 323 ? 7.141 -53.344 -20.016 1 98.19 323 LEU A O 1
ATOM 2579 N N . LYS A 1 324 ? 6.914 -55.156 -18.859 1 97.38 324 LYS A N 1
ATOM 2580 C CA . LYS A 1 324 ? 6.602 -56 -20 1 97.38 324 LYS A CA 1
ATOM 2581 C C . LYS A 1 324 ? 5.305 -55.562 -20.672 1 97.38 324 LYS A C 1
ATOM 2583 O O . LYS A 1 324 ? 5.191 -55.625 -21.906 1 97.38 324 LYS A O 1
ATOM 2588 N N . ASN A 1 325 ? 4.305 -55.188 -19.844 1 97.38 325 ASN A N 1
ATOM 2589 C CA . ASN A 1 325 ? 3 -54.969 -20.469 1 97.38 325 ASN A CA 1
ATOM 2590 C C . ASN A 1 325 ? 2.254 -53.812 -19.812 1 97.38 325 ASN A C 1
ATOM 2592 O O . ASN A 1 325 ? 1.101 -53.531 -20.156 1 97.38 325 ASN A O 1
ATOM 2596 N N . GLY A 1 326 ? 2.807 -53.188 -18.922 1 97.69 326 GLY A N 1
ATOM 2597 C CA . GLY A 1 326 ? 2.195 -52 -18.328 1 97.69 326 GLY A CA 1
ATOM 2598 C C . GLY A 1 326 ? 1.145 -52.344 -17.281 1 97.69 326 GLY A C 1
ATOM 2599 O O . GLY A 1 326 ? 0.417 -51.469 -16.828 1 97.69 326 GLY A O 1
ATOM 2600 N N . LYS A 1 327 ? 1.068 -53.562 -16.875 1 98.06 327 LYS A N 1
ATOM 2601 C CA . LYS A 1 327 ? 0.093 -53.969 -15.867 1 98.06 327 LYS A CA 1
ATOM 2602 C C . LYS A 1 327 ? 0.448 -53.344 -14.508 1 98.06 327 LYS A C 1
ATOM 2604 O O . LYS A 1 327 ? 1.61 -53.375 -14.094 1 98.06 327 LYS A O 1
ATOM 2609 N N . LYS A 1 328 ? -0.587 -52.875 -13.867 1 98.12 328 LYS A N 1
ATOM 2610 C CA . LYS A 1 328 ? -0.382 -52.344 -12.516 1 98.12 328 LYS A CA 1
ATOM 2611 C C . LYS A 1 328 ? -0.076 -53.469 -11.531 1 98.12 328 LYS A C 1
ATOM 2613 O O . LYS A 1 328 ? -0.808 -54.438 -11.461 1 98.12 328 LYS A O 1
ATOM 2618 N N . LEU A 1 329 ? 0.9 -53.25 -10.773 1 98.31 329 LEU A N 1
ATOM 2619 C CA . LEU A 1 329 ? 1.305 -54.25 -9.789 1 98.31 329 LEU A CA 1
ATOM 2620 C C . LEU A 1 329 ? 0.876 -53.844 -8.383 1 98.31 329 LEU A C 1
ATOM 2622 O O . LEU A 1 329 ? 0.229 -54.625 -7.676 1 98.31 329 LEU A O 1
ATOM 2626 N N . TRP A 1 330 ? 1.267 -52.656 -7.953 1 98.19 330 TRP A N 1
ATOM 2627 C CA . TRP A 1 330 ? 0.875 -52.094 -6.668 1 98.19 330 TRP A CA 1
ATOM 2628 C C . TRP A 1 330 ? 0.928 -50.562 -6.711 1 98.19 330 TRP A C 1
ATOM 2630 O O . TRP A 1 330 ? 1.44 -50 -7.668 1 98.19 330 TRP A O 1
ATOM 2640 N N . SER A 1 331 ? 0.33 -49.969 -5.727 1 98.25 331 SER A N 1
ATOM 2641 C CA . SER A 1 331 ? 0.396 -48.531 -5.555 1 98.25 331 SER A CA 1
ATOM 2642 C C . SER A 1 331 ? 0.537 -48.156 -4.082 1 98.25 331 SER A C 1
ATOM 2644 O O . SER A 1 331 ? 0.065 -48.875 -3.205 1 98.25 331 SER A O 1
ATOM 2646 N N . PHE A 1 332 ? 1.205 -47.062 -3.814 1 98.44 332 PHE A N 1
ATOM 2647 C CA . PHE A 1 332 ? 1.37 -46.469 -2.492 1 98.44 332 PHE A CA 1
ATOM 2648 C C . PHE A 1 332 ? 0.817 -45.031 -2.465 1 98.44 332 PHE A C 1
ATOM 2650 O O . PHE A 1 332 ? 1.112 -44.25 -3.352 1 98.44 332 PHE A O 1
ATOM 2657 N N . GLU A 1 333 ? 0.084 -44.781 -1.455 1 97.81 333 GLU A N 1
ATOM 2658 C CA . GLU A 1 333 ? -0.549 -43.469 -1.343 1 97.81 333 GLU A CA 1
ATOM 2659 C C . GLU A 1 333 ? 0.205 -42.594 -0.363 1 97.81 333 GLU A C 1
ATOM 2661 O O . GLU A 1 333 ? 0.248 -42.875 0.836 1 97.81 333 GLU A O 1
ATOM 2666 N N . SER A 1 334 ? 0.813 -41.531 -0.847 1 97.25 334 SER A N 1
ATOM 2667 C CA . SER A 1 334 ? 1.365 -40.5 0.016 1 97.25 334 SER A CA 1
ATOM 2668 C C . SER A 1 334 ? 0.308 -39.438 0.378 1 97.25 334 SER A C 1
ATOM 2670 O O . SER A 1 334 ? -0.851 -39.562 -0.026 1 97.25 334 SER A O 1
ATOM 2672 N N . GLY A 1 335 ? 0.728 -38.438 1.138 1 94.88 335 GLY A N 1
ATOM 2673 C CA . GLY A 1 335 ? -0.237 -37.469 1.659 1 94.88 335 GLY A CA 1
ATOM 2674 C C . GLY A 1 335 ? -0.608 -36.406 0.66 1 94.88 335 GLY A C 1
ATOM 2675 O O . GLY A 1 335 ? -1.672 -35.781 0.767 1 94.88 335 GLY A O 1
ATOM 2676 N N . LYS A 1 336 ? 0.181 -36.094 -0.225 1 95.38 336 LYS A N 1
ATOM 2677 C CA . LYS A 1 336 ? -0.031 -35.062 -1.238 1 95.38 336 LYS A CA 1
ATOM 2678 C C . LYS A 1 336 ? 0.65 -35.438 -2.551 1 95.38 336 LYS A C 1
ATOM 2680 O O . LYS A 1 336 ? 1.212 -36.531 -2.678 1 95.38 336 LYS A O 1
ATOM 2685 N N . ARG A 1 337 ? 0.548 -34.562 -3.502 1 95.19 337 ARG A N 1
ATOM 2686 C CA . ARG A 1 337 ? 0.992 -34.844 -4.863 1 95.19 337 ARG A CA 1
ATOM 2687 C C . ARG A 1 337 ? 2.484 -35.156 -4.898 1 95.19 337 ARG A C 1
ATOM 2689 O O . ARG A 1 337 ? 3.242 -34.688 -4.043 1 95.19 337 ARG A O 1
ATOM 2696 N N . ILE A 1 338 ? 2.896 -35.938 -5.844 1 96.56 338 ILE A N 1
ATOM 2697 C CA . ILE A 1 338 ? 4.281 -36.281 -6.152 1 96.56 338 ILE A CA 1
ATOM 2698 C C . ILE A 1 338 ? 4.723 -35.531 -7.422 1 96.56 338 ILE A C 1
ATOM 2700 O O . ILE A 1 338 ? 4.191 -35.812 -8.508 1 96.56 338 ILE A O 1
ATOM 2704 N N . VAL A 1 339 ? 5.699 -34.688 -7.223 1 94.12 339 VAL A N 1
ATOM 2705 C CA . VAL A 1 339 ? 6.129 -33.844 -8.336 1 94.12 339 VAL A CA 1
ATOM 2706 C C . VAL A 1 339 ? 7.516 -34.281 -8.805 1 94.12 339 VAL A C 1
ATOM 2708 O O . VAL A 1 339 ? 7.773 -34.375 -10.008 1 94.12 339 VAL A O 1
ATOM 2711 N N . GLY A 1 340 ? 8.375 -34.531 -7.883 1 95.5 340 GLY A N 1
ATOM 2712 C CA . GLY A 1 340 ? 9.742 -34.906 -8.211 1 95.5 340 GLY A CA 1
ATOM 2713 C C . GLY A 1 340 ? 9.836 -36.344 -8.734 1 95.5 340 GLY A C 1
ATOM 2714 O O . GLY A 1 340 ? 9.125 -37.219 -8.273 1 95.5 340 GLY A O 1
ATOM 2715 N N . THR A 1 341 ? 10.797 -36.531 -9.625 1 97.62 341 THR A N 1
ATOM 2716 C CA . THR A 1 341 ? 11.023 -37.844 -10.211 1 97.62 341 THR A CA 1
ATOM 2717 C C . THR A 1 341 ? 11.586 -38.812 -9.164 1 97.62 341 THR A C 1
ATOM 2719 O O . THR A 1 341 ? 12.586 -38.5 -8.5 1 97.62 341 THR A O 1
ATOM 2722 N N . PRO A 1 342 ? 10.922 -40 -9.008 1 98.62 342 PRO A N 1
ATOM 2723 C CA . PRO A 1 342 ? 11.484 -41 -8.102 1 98.62 342 PRO A CA 1
ATOM 2724 C C . PRO A 1 342 ? 12.75 -41.656 -8.648 1 98.62 342 PRO A C 1
ATOM 2726 O O . PRO A 1 342 ? 13.078 -41.5 -9.82 1 98.62 342 PRO A O 1
ATOM 2729 N N . ALA A 1 343 ? 13.422 -42.344 -7.746 1 98.75 343 ALA A N 1
ATOM 2730 C CA . ALA A 1 343 ? 14.562 -43.188 -8.117 1 98.75 343 ALA A CA 1
ATOM 2731 C C . ALA A 1 343 ? 14.477 -44.562 -7.449 1 98.75 343 ALA A C 1
ATOM 2733 O O . ALA A 1 343 ? 13.844 -44.688 -6.402 1 98.75 343 ALA A O 1
ATOM 2734 N N . VAL A 1 344 ? 15.086 -45.531 -8.086 1 98.69 344 VAL A N 1
ATOM 2735 C CA . VAL A 1 344 ? 15.039 -46.906 -7.551 1 98.69 344 VAL A CA 1
ATOM 2736 C C . VAL A 1 344 ? 16.406 -47.562 -7.703 1 98.69 344 VAL A C 1
ATOM 2738 O O . VAL A 1 344 ? 17.078 -47.375 -8.719 1 98.69 344 VAL A O 1
ATOM 2741 N N . SER A 1 345 ? 16.812 -48.188 -6.719 1 98.31 345 SER A N 1
ATOM 2742 C CA . SER A 1 345 ? 18.062 -48.969 -6.691 1 98.31 345 SER A CA 1
ATOM 2743 C C . SER A 1 345 ? 18.031 -50.031 -5.59 1 98.31 345 SER A C 1
ATOM 2745 O O . SER A 1 345 ? 17.5 -49.781 -4.504 1 98.31 345 SER A O 1
ATOM 2747 N N . GLU A 1 346 ? 18.578 -51.188 -5.859 1 97.81 346 GLU A N 1
ATOM 2748 C CA . GLU A 1 346 ? 18.75 -52.281 -4.895 1 97.81 346 GLU A CA 1
ATOM 2749 C C . GLU A 1 346 ? 17.406 -52.656 -4.27 1 97.81 346 GLU A C 1
ATOM 2751 O O . GLU A 1 346 ? 17.344 -52.969 -3.076 1 97.81 346 GLU A O 1
ATOM 2756 N N . GLY A 1 347 ? 16.422 -52.5 -5.066 1 97.94 347 GLY A N 1
ATOM 2757 C CA . GLY A 1 347 ? 15.109 -52.938 -4.633 1 97.94 347 GLY A CA 1
ATOM 2758 C C . GLY A 1 347 ? 14.391 -51.906 -3.762 1 97.94 347 GLY A C 1
ATOM 2759 O O . GLY A 1 347 ? 13.414 -52.25 -3.088 1 97.94 347 GLY A O 1
ATOM 2760 N N . ILE A 1 348 ? 14.883 -50.719 -3.709 1 98.56 348 ILE A N 1
ATOM 2761 C CA . ILE A 1 348 ? 14.266 -49.688 -2.902 1 98.56 348 ILE A CA 1
ATOM 2762 C C . ILE A 1 348 ? 13.914 -48.5 -3.785 1 98.56 348 ILE A C 1
ATOM 2764 O O . ILE A 1 348 ? 14.773 -47.969 -4.492 1 98.56 348 ILE A O 1
ATOM 2768 N N . VAL A 1 349 ? 12.656 -48.062 -3.764 1 98.69 349 VAL A N 1
ATOM 2769 C CA . VAL A 1 349 ? 12.203 -46.875 -4.477 1 98.69 349 VAL A CA 1
ATOM 2770 C C . VAL A 1 349 ? 12.141 -45.688 -3.512 1 98.69 349 VAL A C 1
ATOM 2772 O O . VAL A 1 349 ? 11.562 -45.812 -2.43 1 98.69 349 VAL A O 1
ATOM 2775 N N . VAL A 1 350 ? 12.75 -44.562 -3.854 1 98.88 350 VAL A N 1
ATOM 2776 C CA . VAL A 1 350 ? 12.758 -43.375 -3.033 1 98.88 350 VAL A CA 1
ATOM 2777 C C . VAL A 1 350 ? 12.094 -42.219 -3.789 1 98.88 350 VAL A C 1
ATOM 2779 O O . VAL A 1 350 ? 12.352 -42 -4.977 1 98.88 350 VAL A O 1
ATOM 2782 N N . PHE A 1 351 ? 11.188 -41.5 -3.123 1 98.69 351 PHE A N 1
ATOM 2783 C CA . PHE A 1 351 ? 10.555 -40.344 -3.723 1 98.69 351 PHE A CA 1
ATOM 2784 C C . PHE A 1 351 ? 10.18 -39.312 -2.652 1 98.69 351 PHE A C 1
ATOM 2786 O O . PHE A 1 351 ? 10.086 -39.656 -1.471 1 98.69 351 PHE A O 1
ATOM 2793 N N . GLY A 1 352 ? 10.078 -38.062 -3.076 1 98.19 352 GLY A N 1
ATOM 2794 C CA . GLY A 1 352 ? 9.539 -37 -2.234 1 98.19 352 GLY A CA 1
ATOM 2795 C C . GLY A 1 352 ? 8.086 -36.688 -2.541 1 98.19 352 GLY A C 1
ATOM 2796 O O . GLY A 1 352 ? 7.625 -36.875 -3.668 1 98.19 352 GLY A O 1
ATOM 2797 N N . SER A 1 353 ? 7.438 -36.25 -1.502 1 97.69 353 SER A N 1
ATOM 2798 C CA . SER A 1 353 ? 6.039 -35.844 -1.634 1 97.69 353 SER A CA 1
ATOM 2799 C C . SER A 1 353 ? 5.812 -34.438 -1.113 1 97.69 353 SER A C 1
ATOM 2801 O O . SER A 1 353 ? 6.531 -33.969 -0.226 1 97.69 353 SER A O 1
ATOM 2803 N N . ALA A 1 354 ? 4.785 -33.812 -1.637 1 95.5 354 ALA A N 1
ATOM 2804 C CA . ALA A 1 354 ? 4.426 -32.469 -1.19 1 95.5 354 ALA A CA 1
ATOM 2805 C C . ALA A 1 354 ? 3.855 -32.5 0.224 1 95.5 354 ALA A C 1
ATOM 2807 O O . ALA A 1 354 ? 3.604 -31.438 0.817 1 95.5 354 ALA A O 1
ATOM 2808 N N . ASP A 1 355 ? 3.727 -33.656 0.834 1 96.06 355 ASP A N 1
ATOM 2809 C CA . ASP A 1 355 ? 3.25 -33.781 2.207 1 96.06 355 ASP A CA 1
ATOM 2810 C C . ASP A 1 355 ? 4.391 -33.594 3.205 1 96.06 355 ASP A C 1
ATOM 2812 O O . ASP A 1 355 ? 4.27 -33.969 4.371 1 96.06 355 ASP A O 1
ATOM 2816 N N . ARG A 1 356 ? 5.555 -33.188 2.723 1 96.62 356 ARG A N 1
ATOM 2817 C CA . ARG A 1 356 ? 6.723 -32.844 3.521 1 96.62 356 ARG A CA 1
ATOM 2818 C C . ARG A 1 356 ? 7.465 -34.094 3.99 1 96.62 356 ARG A C 1
ATOM 2820 O O . ARG A 1 356 ? 8.07 -34.094 5.062 1 96.62 356 ARG A O 1
ATOM 2827 N N . ARG A 1 357 ? 7.367 -35.125 3.207 1 97.31 357 ARG A N 1
ATOM 2828 C CA . ARG A 1 357 ? 8.062 -36.344 3.578 1 97.31 357 ARG A CA 1
ATOM 2829 C C . ARG A 1 357 ? 8.805 -36.938 2.385 1 97.31 357 ARG A C 1
ATOM 2831 O O . ARG A 1 357 ? 8.391 -36.75 1.237 1 97.31 357 ARG A O 1
ATOM 2838 N N . ILE A 1 358 ? 9.859 -37.594 2.686 1 98.81 358 ILE A N 1
ATOM 2839 C CA . ILE A 1 358 ? 10.578 -38.469 1.767 1 98.81 358 ILE A CA 1
ATOM 2840 C C . ILE A 1 358 ? 10.336 -39.938 2.137 1 98.81 358 ILE A C 1
ATOM 2842 O O . ILE A 1 358 ? 10.453 -40.312 3.303 1 98.81 358 ILE A O 1
ATOM 2846 N N . TYR A 1 359 ? 9.992 -40.719 1.114 1 98.81 359 TYR A N 1
ATOM 2847 C CA . TYR A 1 359 ? 9.602 -42.094 1.364 1 98.81 359 TYR A CA 1
ATOM 2848 C C . TYR A 1 359 ? 10.602 -43.062 0.737 1 98.81 359 TYR A C 1
ATOM 2850 O O . TYR A 1 359 ? 11.086 -42.812 -0.372 1 98.81 359 TYR A O 1
ATOM 2858 N N . GLY A 1 360 ? 10.906 -44.156 1.452 1 98.88 360 GLY A N 1
ATOM 2859 C CA . GLY A 1 360 ? 11.547 -45.344 0.918 1 98.88 360 GLY A CA 1
ATOM 2860 C C . GLY A 1 360 ? 10.656 -46.562 0.946 1 98.88 360 GLY A C 1
ATOM 2861 O O . GLY A 1 360 ? 10.18 -46.969 2.01 1 98.88 360 GLY A O 1
ATOM 2862 N N . LEU A 1 361 ? 10.414 -47.125 -0.259 1 98.81 361 LEU A N 1
ATOM 2863 C CA . LEU A 1 361 ? 9.523 -48.281 -0.377 1 98.81 361 LEU A CA 1
ATOM 2864 C C . LEU A 1 361 ? 10.266 -49.5 -0.899 1 98.81 361 LEU A C 1
ATOM 2866 O O . LEU A 1 361 ? 11.25 -49.375 -1.634 1 98.81 361 LEU A O 1
ATOM 2870 N N . ASN A 1 362 ? 9.734 -50.594 -0.535 1 98.62 362 ASN A N 1
ATOM 2871 C CA . ASN A 1 362 ? 10.172 -51.844 -1.171 1 98.62 362 ASN A CA 1
ATOM 2872 C C . ASN A 1 362 ? 9.68 -51.938 -2.613 1 98.62 362 ASN A C 1
ATOM 2874 O O . ASN A 1 362 ? 8.477 -51.906 -2.865 1 98.62 362 ASN A O 1
ATOM 2878 N N . ALA A 1 363 ? 10.578 -52.125 -3.518 1 98.25 363 ALA A N 1
ATOM 2879 C CA . ALA A 1 363 ? 10.234 -52.094 -4.938 1 98.25 363 ALA A CA 1
ATOM 2880 C C . ALA A 1 363 ? 9.367 -53.312 -5.312 1 98.25 363 ALA A C 1
ATOM 2882 O O . ALA A 1 363 ? 8.586 -53.25 -6.262 1 98.25 363 ALA A O 1
ATOM 2883 N N . LYS A 1 364 ? 9.477 -54.312 -4.652 1 97.75 364 LYS A N 1
ATOM 2884 C CA . LYS A 1 364 ? 8.797 -55.562 -5 1 97.75 364 LYS A CA 1
ATOM 2885 C C . LYS A 1 364 ? 7.301 -55.469 -4.715 1 97.75 364 LYS A C 1
ATOM 2887 O O . LYS A 1 364 ? 6.48 -55.875 -5.543 1 97.75 364 LYS A O 1
ATOM 2892 N N . ASP A 1 365 ? 6.953 -54.875 -3.521 1 97.56 365 ASP A N 1
ATOM 2893 C CA . ASP A 1 365 ? 5.547 -54.969 -3.137 1 97.56 365 ASP A CA 1
ATOM 2894 C C . ASP A 1 365 ? 5.008 -53.594 -2.705 1 97.56 365 ASP A C 1
ATOM 2896 O O . ASP A 1 365 ? 3.83 -53.469 -2.365 1 97.56 365 ASP A O 1
ATOM 2900 N N . GLY A 1 366 ? 5.805 -52.656 -2.666 1 98.12 366 GLY A N 1
ATOM 2901 C CA . GLY A 1 366 ? 5.344 -51.312 -2.381 1 98.12 366 GLY A CA 1
ATOM 2902 C C . GLY A 1 366 ? 5.211 -51.031 -0.898 1 98.12 366 GLY A C 1
ATOM 2903 O O . GLY A 1 366 ? 4.695 -49.969 -0.506 1 98.12 366 GLY A O 1
ATOM 2904 N N . SER A 1 367 ? 5.68 -51.938 -0.037 1 98.38 367 SER A N 1
ATOM 2905 C CA . SER A 1 367 ? 5.582 -51.719 1.401 1 98.38 367 SER A CA 1
ATOM 2906 C C . SER A 1 367 ? 6.516 -50.594 1.851 1 98.38 367 SER A C 1
ATOM 2908 O O . SER A 1 367 ? 7.605 -50.438 1.301 1 98.38 367 SER A O 1
ATOM 2910 N N . LEU A 1 368 ? 6.086 -49.844 2.861 1 98.56 368 LEU A N 1
ATOM 2911 C CA . LEU A 1 368 ? 6.855 -48.719 3.398 1 98.56 368 LEU A CA 1
ATOM 2912 C C . LEU A 1 368 ? 8.031 -49.219 4.227 1 98.56 368 LEU A C 1
ATOM 2914 O O . LEU A 1 368 ? 7.848 -50 5.176 1 98.56 368 LEU A O 1
ATOM 2918 N N . LEU A 1 369 ? 9.18 -48.781 3.908 1 98.62 369 LEU A N 1
ATOM 2919 C CA . LEU A 1 369 ? 10.375 -49.156 4.66 1 98.62 369 LEU A CA 1
ATOM 2920 C C . LEU A 1 369 ? 10.75 -48.062 5.652 1 98.62 369 LEU A C 1
ATOM 2922 O O . LEU A 1 369 ? 11.055 -48.344 6.809 1 98.62 369 LEU A O 1
ATOM 2926 N N . TRP A 1 370 ? 10.758 -46.781 5.188 1 98.44 370 TRP A N 1
ATOM 2927 C CA . TRP A 1 370 ? 11.102 -45.625 6.043 1 98.44 370 TRP A CA 1
ATOM 2928 C C . TRP A 1 370 ? 10.523 -44.344 5.48 1 98.44 370 TRP A C 1
ATOM 2930 O O . TRP A 1 370 ? 10.086 -44.281 4.328 1 98.44 370 TRP A O 1
ATOM 2940 N N . THR A 1 371 ? 10.43 -43.406 6.359 1 98.38 371 THR A N 1
ATOM 2941 C CA . THR A 1 371 ? 10.062 -42.031 6.016 1 98.38 371 THR A CA 1
ATOM 2942 C C . THR A 1 371 ? 11.031 -41.031 6.648 1 98.38 371 THR A C 1
ATOM 2944 O O . THR A 1 371 ? 11.477 -41.219 7.785 1 98.38 371 THR A O 1
ATOM 2947 N N . VAL A 1 372 ? 11.391 -40 5.934 1 98.5 372 VAL A N 1
ATOM 2948 C CA . VAL A 1 372 ? 12.141 -38.875 6.445 1 98.5 372 VAL A CA 1
ATOM 2949 C C . VAL A 1 372 ? 11.297 -37.594 6.352 1 98.5 372 VAL A C 1
ATOM 2951 O O . VAL A 1 372 ? 10.75 -37.281 5.293 1 98.5 372 VAL A O 1
ATOM 2954 N N . GLU A 1 373 ? 11.211 -36.906 7.43 1 97.69 373 GLU A N 1
ATOM 2955 C CA . GLU A 1 373 ? 10.398 -35.688 7.461 1 97.69 373 GLU A CA 1
ATOM 2956 C C . GLU A 1 373 ? 11.211 -34.469 7.027 1 97.69 373 GLU A C 1
ATOM 2958 O O . GLU A 1 373 ? 12.391 -34.344 7.359 1 97.69 373 GLU A O 1
ATOM 2963 N N . ALA A 1 374 ? 10.648 -33.594 6.25 1 96.69 374 ALA A N 1
ATOM 2964 C CA . ALA A 1 374 ? 11.164 -32.281 5.906 1 96.69 374 ALA A CA 1
ATOM 2965 C C . ALA A 1 374 ? 10.258 -31.188 6.461 1 96.69 374 ALA A C 1
ATOM 2967 O O . ALA A 1 374 ? 9.102 -31.438 6.801 1 96.69 374 ALA A O 1
ATOM 2968 N N . ALA A 1 375 ? 10.789 -30 6.594 1 94.69 375 ALA A N 1
ATOM 2969 C CA . ALA A 1 375 ? 10.016 -28.891 7.152 1 94.69 375 ALA A CA 1
ATOM 2970 C C . ALA A 1 375 ? 9.023 -28.344 6.129 1 94.69 375 ALA A C 1
ATOM 2972 O O . ALA A 1 375 ? 8.016 -27.719 6.492 1 94.69 375 ALA A O 1
ATOM 2973 N N . GLU A 1 376 ? 9.289 -28.484 4.906 1 94.25 376 GLU A N 1
ATOM 2974 C CA . GLU A 1 376 ? 8.469 -28.016 3.793 1 94.25 376 GLU A CA 1
ATOM 2975 C C . GLU A 1 376 ? 8.32 -29.094 2.723 1 94.25 376 GLU A C 1
ATOM 2977 O O . GLU A 1 376 ? 9.008 -30.125 2.764 1 94.25 376 GLU A O 1
ATOM 2982 N N . PRO A 1 377 ? 7.359 -28.859 1.827 1 94 377 PRO A N 1
ATOM 2983 C CA . PRO A 1 377 ? 7.102 -29.875 0.806 1 94 377 PRO A CA 1
ATOM 2984 C C . PRO A 1 377 ? 8.375 -30.312 0.079 1 94 377 PRO A C 1
ATOM 2986 O O . PRO A 1 377 ? 9.273 -29.5 -0.147 1 94 377 PRO A O 1
ATOM 2989 N N . VAL A 1 378 ? 8.391 -31.594 -0.279 1 96.75 378 VAL A N 1
ATOM 2990 C CA . VAL A 1 378 ? 9.516 -32.156 -0.998 1 96.75 378 VAL A CA 1
ATOM 2991 C C . VAL A 1 378 ? 9.18 -32.281 -2.482 1 96.75 378 VAL A C 1
ATOM 2993 O O . VAL A 1 378 ? 8.43 -33.188 -2.881 1 96.75 378 VAL A O 1
ATOM 2996 N N . LEU A 1 379 ? 9.812 -31.469 -3.26 1 94.25 379 LEU A N 1
ATOM 2997 C CA . LEU A 1 379 ? 9.445 -31.344 -4.668 1 94.25 379 LEU A CA 1
ATOM 2998 C C . LEU A 1 379 ? 10.594 -31.797 -5.566 1 94.25 379 LEU A C 1
ATOM 3000 O O . LEU A 1 379 ? 10.43 -31.906 -6.785 1 94.25 379 LEU A O 1
ATOM 3004 N N . GLY A 1 380 ? 11.656 -32.094 -5.004 1 94.25 380 GLY A N 1
ATOM 3005 C CA . GLY A 1 380 ? 12.852 -32.406 -5.762 1 94.25 380 GLY A CA 1
ATOM 3006 C C . GLY A 1 380 ? 12.828 -33.812 -6.32 1 94.25 380 GLY A C 1
ATOM 3007 O O . GLY A 1 380 ? 12.242 -34.719 -5.723 1 94.25 380 GLY A O 1
ATOM 3008 N N . ALA A 1 381 ? 13.516 -33.938 -7.477 1 97.19 381 ALA A N 1
ATOM 3009 C CA . ALA A 1 381 ? 13.789 -35.281 -8.008 1 97.19 381 ALA A CA 1
ATOM 3010 C C . ALA A 1 381 ? 14.891 -35.969 -7.219 1 97.19 381 ALA A C 1
ATOM 3012 O O . ALA A 1 381 ? 15.695 -35.312 -6.551 1 97.19 381 ALA A O 1
ATOM 3013 N N . VAL A 1 382 ? 14.898 -37.312 -7.297 1 98.56 382 VAL A N 1
ATOM 3014 C CA . VAL A 1 382 ? 15.844 -38.094 -6.512 1 98.56 382 VAL A CA 1
ATOM 3015 C C . VAL A 1 382 ? 16.922 -38.688 -7.422 1 98.56 382 VAL A C 1
ATOM 3017 O O . VAL A 1 382 ? 16.641 -39.094 -8.555 1 98.56 382 VAL A O 1
ATOM 3020 N N . THR A 1 383 ? 18.141 -38.688 -6.961 1 98.62 383 THR A N 1
ATOM 3021 C CA . THR A 1 383 ? 19.219 -39.5 -7.523 1 98.62 383 THR A CA 1
ATOM 3022 C C . THR A 1 383 ? 19.766 -40.469 -6.484 1 98.62 383 THR A C 1
ATOM 3024 O O . THR A 1 383 ? 19.984 -40.094 -5.324 1 98.62 383 THR A O 1
ATOM 3027 N N . ILE A 1 384 ? 19.922 -41.719 -6.855 1 98.38 384 ILE A N 1
ATOM 3028 C CA . ILE A 1 384 ? 20.531 -42.688 -5.961 1 98.38 384 ILE A CA 1
ATOM 3029 C C . ILE A 1 384 ? 21.906 -43.094 -6.5 1 98.38 384 ILE A C 1
ATOM 3031 O O . ILE A 1 384 ? 22.031 -43.406 -7.688 1 98.38 384 ILE A O 1
ATOM 3035 N N . ALA A 1 385 ? 22.859 -43.062 -5.668 1 97.56 385 ALA A N 1
ATOM 3036 C CA . ALA A 1 385 ? 24.203 -43.531 -5.977 1 97.56 385 ALA A CA 1
ATOM 3037 C C . ALA A 1 385 ? 24.875 -44.125 -4.742 1 97.56 385 ALA A C 1
ATOM 3039 O O . ALA A 1 385 ? 24.828 -43.531 -3.658 1 97.56 385 ALA A O 1
ATOM 3040 N N . ASP A 1 386 ? 25.438 -45.281 -4.887 1 95.19 386 ASP A N 1
ATOM 3041 C CA . ASP A 1 386 ? 26.219 -45.969 -3.852 1 95.19 386 ASP A CA 1
ATOM 3042 C C . ASP A 1 386 ? 25.406 -46.094 -2.564 1 95.19 386 ASP A C 1
ATOM 3044 O O . ASP A 1 386 ? 25.875 -45.75 -1.483 1 95.19 386 ASP A O 1
ATOM 3048 N N . GLY A 1 387 ? 24.188 -46.469 -2.75 1 96.75 387 GLY A N 1
ATOM 3049 C CA . GLY A 1 387 ? 23.344 -46.75 -1.605 1 96.75 387 GLY A CA 1
ATOM 3050 C C . GLY A 1 387 ? 22.812 -45.531 -0.921 1 96.75 387 GLY A C 1
ATOM 3051 O O . GLY A 1 387 ? 22.266 -45.594 0.18 1 96.75 387 GLY A O 1
ATOM 3052 N N . ARG A 1 388 ? 22.953 -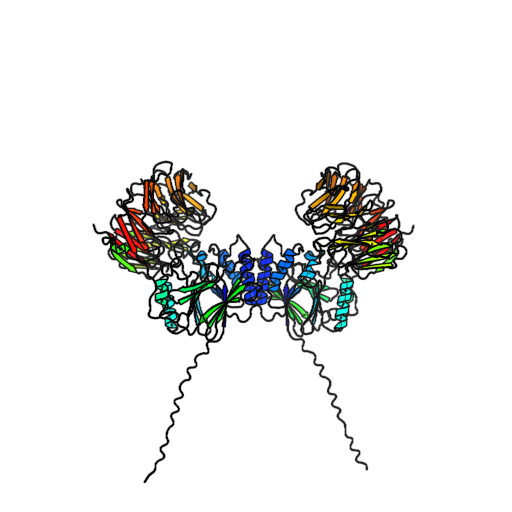44.375 -1.534 1 98.19 388 ARG A N 1
ATOM 3053 C CA . ARG A 1 388 ? 22.484 -43.125 -0.963 1 98.19 388 ARG A CA 1
ATOM 3054 C C . ARG A 1 388 ? 21.531 -42.406 -1.915 1 98.19 388 ARG A C 1
ATOM 3056 O O . ARG A 1 388 ? 21.75 -42.375 -3.127 1 98.19 388 ARG A O 1
ATOM 3063 N N . ALA A 1 389 ? 20.469 -41.938 -1.328 1 98.69 389 ALA A N 1
ATOM 3064 C CA . ALA A 1 389 ? 19.547 -41.094 -2.076 1 98.69 389 ALA A CA 1
ATOM 3065 C C . ALA A 1 389 ? 19.844 -39.625 -1.831 1 98.69 389 ALA A C 1
ATOM 3067 O O . ALA A 1 389 ? 20 -39.188 -0.685 1 98.69 389 ALA A O 1
ATOM 3068 N N . TYR A 1 390 ? 19.953 -38.781 -2.838 1 98.69 390 TYR A N 1
ATOM 3069 C CA . TYR A 1 390 ? 20.188 -37.344 -2.793 1 98.69 390 TYR A CA 1
ATOM 3070 C C . TYR A 1 390 ? 18.953 -36.594 -3.238 1 98.69 390 TYR A C 1
ATOM 3072 O O . TYR A 1 390 ? 18.453 -36.812 -4.348 1 98.69 390 TYR A O 1
ATOM 3080 N N . ILE A 1 391 ? 18.484 -35.719 -2.387 1 98.31 391 ILE A N 1
ATOM 3081 C CA . ILE A 1 391 ? 17.219 -35.094 -2.693 1 98.31 391 ILE A CA 1
ATOM 3082 C C . ILE A 1 391 ? 17.094 -33.781 -1.919 1 98.31 391 ILE A C 1
ATOM 3084 O O . ILE A 1 391 ? 17.578 -33.656 -0.785 1 98.31 391 ILE A O 1
ATOM 3088 N N . GLY A 1 392 ? 16.531 -32.781 -2.605 1 96.94 392 GLY A N 1
ATOM 3089 C CA . GLY A 1 392 ? 16.234 -31.5 -1.977 1 96.94 392 GLY A CA 1
ATOM 3090 C C . GLY A 1 392 ? 14.75 -31.281 -1.729 1 96.94 392 GLY A C 1
ATOM 3091 O O . GLY A 1 392 ? 13.914 -31.984 -2.301 1 96.94 392 GLY A O 1
ATOM 3092 N N . ALA A 1 393 ? 14.492 -30.406 -0.809 1 96 393 ALA A N 1
ATOM 3093 C CA . ALA A 1 393 ? 13.125 -30.016 -0.49 1 96 393 ALA A CA 1
ATOM 3094 C C . ALA A 1 393 ? 12.969 -28.5 -0.521 1 96 393 ALA A C 1
ATOM 3096 O O . ALA A 1 393 ? 13.867 -27.781 -0.963 1 96 393 ALA A O 1
ATOM 3097 N N . SER A 1 394 ? 11.812 -28.062 -0.203 1 93.12 394 SER A N 1
ATOM 3098 C CA . SER A 1 394 ? 11.516 -26.625 -0.204 1 93.12 394 SER A CA 1
ATOM 3099 C C . SER A 1 394 ? 11.867 -25.984 1.137 1 93.12 394 SER A C 1
ATOM 3101 O O . SER A 1 394 ? 11.617 -24.797 1.35 1 93.12 394 SER A O 1
ATOM 3103 N N . ASP A 1 395 ? 12.5 -26.719 2.055 1 93.94 395 ASP A N 1
ATOM 3104 C CA . ASP A 1 395 ? 12.844 -26.219 3.383 1 93.94 395 ASP A CA 1
ATOM 3105 C C . ASP A 1 395 ? 14.289 -25.734 3.432 1 93.94 395 ASP A C 1
ATOM 3107 O O . ASP A 1 395 ? 14.961 -25.859 4.461 1 93.94 395 ASP A O 1
ATOM 3111 N N . ALA A 1 396 ? 14.828 -25.422 2.297 1 93.19 396 ALA A N 1
ATOM 3112 C CA . ALA A 1 396 ? 16.188 -24.891 2.182 1 93.19 396 ALA A CA 1
ATOM 3113 C C . ALA A 1 396 ? 17.219 -25.953 2.508 1 93.19 396 ALA A C 1
ATOM 3115 O O . ALA A 1 396 ? 18.344 -25.625 2.916 1 93.19 396 ALA A O 1
ATOM 3116 N N . THR A 1 397 ? 16.844 -27.141 2.408 1 97.06 397 THR A N 1
ATOM 3117 C CA . THR A 1 397 ? 17.734 -28.203 2.857 1 97.06 397 THR A CA 1
ATOM 3118 C C . THR A 1 397 ? 17.891 -29.266 1.777 1 97.06 397 THR A C 1
ATOM 3120 O O . THR A 1 397 ? 16.922 -29.672 1.147 1 97.06 397 THR A O 1
ATOM 3123 N N . PHE A 1 398 ? 19.109 -29.672 1.493 1 98.19 398 PHE A N 1
ATOM 3124 C CA . PHE A 1 398 ? 19.484 -30.797 0.646 1 98.19 398 PHE A CA 1
ATOM 3125 C C . PHE A 1 398 ? 20.031 -31.953 1.482 1 98.19 398 PHE A C 1
ATOM 3127 O O . PHE A 1 398 ? 20.781 -31.719 2.436 1 98.19 398 PHE A O 1
ATOM 3134 N N . ARG A 1 399 ? 19.609 -33.188 1.106 1 98.44 399 ARG A N 1
ATOM 3135 C CA . ARG A 1 399 ? 19.922 -34.312 1.994 1 98.44 399 ARG A CA 1
ATOM 3136 C C . ARG A 1 399 ? 20.531 -35.469 1.22 1 98.44 399 ARG A C 1
ATOM 3138 O O . ARG A 1 399 ? 20.219 -35.656 0.046 1 98.44 399 ARG A O 1
ATOM 3145 N N . ALA A 1 400 ? 21.422 -36.156 1.914 1 98.75 400 ALA A N 1
ATOM 3146 C CA . ALA A 1 400 ? 21.828 -37.531 1.559 1 98.75 400 ALA A CA 1
ATOM 3147 C C . ALA A 1 400 ? 21.281 -38.531 2.559 1 98.75 400 ALA A C 1
ATOM 3149 O O . ALA A 1 400 ? 21.516 -38.406 3.764 1 98.75 400 ALA A O 1
ATOM 3150 N N . ILE A 1 401 ? 20.609 -39.562 2.02 1 98.81 401 ILE A N 1
ATOM 3151 C CA . ILE A 1 401 ? 19.891 -40.5 2.873 1 98.81 401 ILE A CA 1
ATOM 3152 C C . ILE A 1 401 ? 20.344 -41.906 2.545 1 98.81 401 ILE A C 1
ATOM 3154 O O . ILE A 1 401 ? 20.406 -42.312 1.374 1 98.81 401 ILE A O 1
ATOM 3158 N N . ASP A 1 402 ? 20.641 -42.656 3.549 1 98.69 402 ASP A N 1
ATOM 3159 C CA . ASP A 1 402 ? 20.875 -44.062 3.332 1 98.69 402 ASP A CA 1
ATOM 3160 C C . ASP A 1 402 ? 19.594 -44.781 2.877 1 98.69 402 ASP A C 1
ATOM 3162 O O . ASP A 1 402 ? 18.594 -44.781 3.596 1 98.69 402 ASP A O 1
ATOM 3166 N N . ILE A 1 403 ? 19.625 -45.438 1.71 1 98.44 403 ILE A N 1
ATOM 3167 C CA . ILE A 1 403 ? 18.375 -45.875 1.129 1 98.44 403 ILE A CA 1
ATOM 3168 C C . ILE A 1 403 ? 17.891 -47.125 1.879 1 98.44 403 ILE A C 1
ATOM 3170 O O . ILE A 1 403 ? 16.703 -47.469 1.802 1 98.44 403 ILE A O 1
ATOM 3174 N N . HIS A 1 404 ? 18.719 -47.812 2.566 1 98.25 404 HIS A N 1
ATOM 3175 C CA . HIS A 1 404 ? 18.328 -49.062 3.24 1 98.25 404 HIS A CA 1
ATOM 3176 C C . HIS A 1 404 ? 17.688 -48.75 4.594 1 98.25 404 HIS A C 1
ATOM 3178 O O . HIS A 1 404 ? 16.812 -49.5 5.039 1 98.25 404 HIS A O 1
ATOM 3184 N N . THR A 1 405 ? 18.094 -47.656 5.215 1 97.94 405 THR A N 1
ATOM 3185 C CA . THR A 1 405 ? 17.641 -47.406 6.582 1 97.94 405 THR A CA 1
ATOM 3186 C C . THR A 1 405 ? 16.797 -46.125 6.656 1 97.94 405 THR A C 1
ATOM 3188 O O . THR A 1 405 ? 16.047 -45.938 7.617 1 97.94 405 THR A O 1
ATOM 3191 N N . GLY A 1 406 ? 17.016 -45.312 5.793 1 98.19 406 GLY A N 1
ATOM 3192 C CA . GLY A 1 406 ? 16.344 -44 5.867 1 98.19 406 GLY A CA 1
ATOM 3193 C C . GLY A 1 406 ? 17.078 -43 6.723 1 98.19 406 GLY A C 1
ATOM 3194 O O . GLY A 1 406 ? 16.594 -41.906 6.949 1 98.19 406 GLY A O 1
ATOM 3195 N N . LYS A 1 407 ? 18.219 -43.375 7.195 1 98.38 407 LYS A N 1
ATOM 3196 C CA . LYS A 1 407 ? 19.016 -42.469 8.008 1 98.38 407 LYS A CA 1
ATOM 3197 C C . LYS A 1 407 ? 19.594 -41.344 7.152 1 98.38 407 LYS A C 1
ATOM 3199 O O . LYS A 1 407 ? 20.188 -41.594 6.094 1 98.38 407 LYS A O 1
ATOM 3204 N N . VAL A 1 408 ? 19.406 -40.125 7.598 1 98.44 408 VAL A N 1
ATOM 3205 C CA . VAL A 1 408 ? 20.031 -39 6.934 1 98.44 408 VAL A CA 1
ATOM 3206 C C . VAL A 1 408 ? 21.531 -38.969 7.25 1 98.44 408 VAL A C 1
ATOM 3208 O O . VAL A 1 408 ? 21.922 -38.781 8.406 1 98.44 408 VAL A O 1
ATOM 3211 N N . ILE A 1 409 ? 22.328 -39.125 6.305 1 98.38 409 ILE A N 1
ATOM 3212 C CA . ILE A 1 409 ? 23.781 -39.156 6.453 1 98.38 409 ILE A CA 1
ATOM 3213 C C . ILE A 1 409 ? 24.312 -37.75 6.672 1 98.38 409 ILE A C 1
ATOM 3215 O O . ILE A 1 409 ? 25.125 -37.5 7.574 1 98.38 409 ILE A O 1
ATOM 3219 N N . TRP A 1 410 ? 23.906 -36.781 5.816 1 98.06 410 TRP A N 1
ATOM 3220 C CA . TRP A 1 410 ? 24.188 -35.344 6.004 1 98.06 410 TRP A CA 1
ATOM 3221 C C . TRP A 1 410 ? 23.078 -34.5 5.391 1 98.06 410 TRP A C 1
ATOM 3223 O O . TRP A 1 410 ? 22.266 -34.969 4.598 1 98.06 410 TRP A O 1
ATOM 3233 N N . ALA A 1 411 ? 23.031 -33.312 5.887 1 98 411 ALA A N 1
ATOM 3234 C CA . ALA A 1 411 ? 22.094 -32.281 5.387 1 98 411 ALA A CA 1
ATOM 3235 C C . ALA A 1 411 ? 22.781 -30.938 5.207 1 98 411 ALA A C 1
ATOM 3237 O O . ALA A 1 411 ? 23.562 -30.516 6.066 1 98 411 ALA A O 1
ATOM 3238 N N . TYR A 1 412 ? 22.625 -30.375 4.082 1 97.75 412 TYR A N 1
ATOM 3239 C CA . TYR A 1 412 ? 23.062 -29.016 3.801 1 97.75 412 TYR A CA 1
ATOM 3240 C C . TYR A 1 412 ? 21.906 -28.031 3.904 1 97.75 412 TYR A C 1
ATOM 3242 O O . TYR A 1 412 ? 20.969 -28.078 3.1 1 97.75 412 TYR A O 1
ATOM 3250 N N . THR A 1 413 ? 21.938 -27.094 4.797 1 96.5 413 THR A N 1
ATOM 3251 C CA . THR A 1 413 ? 20.766 -26.312 5.176 1 96.5 413 THR A CA 1
ATOM 3252 C C . THR A 1 413 ? 20.922 -24.859 4.746 1 96.5 413 THR A C 1
ATOM 3254 O O . THR A 1 413 ? 20.266 -23.969 5.289 1 96.5 413 THR A O 1
ATOM 3257 N N . SER A 1 414 ? 21.75 -24.594 3.818 1 94.81 414 SER A N 1
ATOM 3258 C CA . SER A 1 414 ? 22.047 -23.203 3.498 1 94.81 414 SER A CA 1
ATOM 3259 C C . SER A 1 414 ? 21.531 -22.828 2.111 1 94.81 414 SER A C 1
ATOM 3261 O O . SER A 1 414 ? 22.047 -21.906 1.478 1 94.81 414 SER A O 1
ATOM 3263 N N . VAL A 1 415 ? 20.562 -23.562 1.682 1 94.44 415 VAL A N 1
ATOM 3264 C CA . VAL A 1 415 ? 19.953 -23.219 0.406 1 94.44 415 VAL A CA 1
ATOM 3265 C C . VAL A 1 415 ? 18.938 -22.094 0.611 1 94.44 415 VAL A C 1
ATOM 3267 O O . VAL A 1 415 ? 18.203 -22.078 1.592 1 94.44 415 VAL A O 1
ATOM 3270 N N . LYS A 1 416 ? 18.781 -21 -0.174 1 87.62 416 LYS A N 1
ATOM 3271 C CA . LYS A 1 416 ? 17.859 -19.875 -0.01 1 87.62 416 LYS A CA 1
ATOM 3272 C C . LYS A 1 416 ? 16.562 -20.109 -0.799 1 87.62 416 LYS A C 1
ATOM 3274 O O . LYS A 1 416 ? 15.5 -19.609 -0.419 1 87.62 416 LYS A O 1
ATOM 3279 N N . GLY A 1 417 ? 16.469 -20.984 -1.773 1 83 417 GLY A N 1
ATOM 3280 C CA . GLY A 1 417 ? 15.297 -21.328 -2.564 1 83 417 GLY A CA 1
ATOM 3281 C C . GLY A 1 417 ? 14.898 -22.797 -2.441 1 83 417 GLY A C 1
ATOM 3282 O O . GLY A 1 417 ? 15.523 -23.547 -1.688 1 83 417 GLY A O 1
ATOM 3283 N N . TYR A 1 418 ? 13.781 -23.062 -3.08 1 88.12 418 TYR A N 1
ATOM 3284 C CA . TYR A 1 418 ? 13.414 -24.484 -3.039 1 88.12 418 TYR A CA 1
ATOM 3285 C C . TYR A 1 418 ? 14.094 -25.25 -4.168 1 88.12 418 TYR A C 1
ATOM 3287 O O . TYR A 1 418 ? 14.602 -24.656 -5.121 1 88.12 418 TYR A O 1
ATOM 3295 N N . ILE A 1 419 ? 14.117 -26.547 -4.012 1 93.5 419 ILE A N 1
ATOM 3296 C CA . ILE A 1 419 ? 14.859 -27.422 -4.91 1 93.5 419 ILE A CA 1
ATOM 3297 C C . ILE A 1 419 ? 13.898 -28.359 -5.645 1 93.5 419 ILE A C 1
ATOM 3299 O O . ILE A 1 419 ? 13.078 -29.031 -5.02 1 93.5 419 ILE A O 1
ATOM 3303 N N . GLU A 1 420 ? 14.008 -28.359 -6.965 1 92.06 420 GLU A N 1
ATOM 3304 C CA . GLU A 1 420 ? 13.164 -29.234 -7.77 1 92.06 420 GLU A CA 1
ATOM 3305 C C . GLU A 1 420 ? 14.008 -30.125 -8.68 1 92.06 420 GLU A C 1
ATOM 3307 O O . GLU A 1 420 ? 13.547 -31.188 -9.125 1 92.06 420 GLU A O 1
ATOM 3312 N N . THR A 1 421 ? 15.18 -29.797 -8.898 1 92.75 421 THR A N 1
ATOM 3313 C CA . THR A 1 421 ? 16.062 -30.406 -9.883 1 92.75 421 THR A CA 1
ATOM 3314 C C . THR A 1 421 ? 16.438 -31.828 -9.461 1 92.75 421 THR A C 1
ATOM 3316 O O . THR A 1 421 ? 16.328 -32.188 -8.289 1 92.75 421 THR A O 1
ATOM 3319 N N . LYS A 1 422 ? 16.719 -32.625 -10.469 1 96.69 422 LYS A N 1
ATOM 3320 C CA . LYS A 1 422 ? 17.438 -33.875 -10.211 1 96.69 422 LYS A CA 1
ATOM 3321 C C . LYS A 1 422 ? 18.938 -33.656 -10.023 1 96.69 422 LYS A C 1
ATOM 3323 O O . LYS A 1 422 ? 19.609 -33.219 -10.961 1 96.69 422 LYS A O 1
ATOM 3328 N N . PRO A 1 423 ? 19.438 -33.969 -8.844 1 98.19 423 PRO A N 1
ATOM 3329 C CA . PRO A 1 423 ? 20.859 -33.656 -8.625 1 98.19 423 PRO A CA 1
ATOM 3330 C C . PRO A 1 423 ? 21.766 -34.562 -9.438 1 98.19 423 PRO A C 1
ATOM 3332 O O . PRO A 1 423 ? 21.438 -35.75 -9.672 1 98.19 423 PRO A O 1
ATOM 3335 N N . LEU A 1 424 ? 22.906 -33.969 -9.844 1 98.38 424 LEU A N 1
ATOM 3336 C CA . LEU A 1 424 ? 23.984 -34.719 -10.469 1 98.38 424 LEU A CA 1
ATOM 3337 C C . LEU A 1 424 ? 24.953 -35.25 -9.422 1 98.38 424 LEU A C 1
ATOM 3339 O O . LEU A 1 424 ? 25.484 -34.469 -8.617 1 98.38 424 LEU A O 1
ATOM 3343 N N . VAL A 1 425 ? 25.109 -36.531 -9.391 1 97.75 425 VAL A N 1
ATOM 3344 C CA . VAL A 1 425 ? 26.125 -37.125 -8.531 1 97.75 425 VAL A CA 1
ATOM 3345 C C . VAL A 1 425 ? 27.281 -37.656 -9.383 1 97.75 425 VAL A C 1
ATOM 3347 O O . VAL A 1 425 ? 27.094 -38.531 -10.227 1 97.75 425 VAL A O 1
ATOM 3350 N N . THR A 1 426 ? 28.375 -37.062 -9.25 1 94.31 426 THR A N 1
ATOM 3351 C CA . THR A 1 426 ? 29.531 -37.406 -10.047 1 94.31 426 THR A CA 1
ATOM 3352 C C . THR A 1 426 ? 30.812 -37.281 -9.234 1 94.31 426 THR A C 1
ATOM 3354 O O . THR A 1 426 ? 30.984 -36.312 -8.484 1 94.31 426 THR A O 1
ATOM 3357 N N . GLU A 1 427 ? 31.641 -38.281 -9.438 1 88.31 427 GLU A N 1
ATOM 3358 C CA . GLU A 1 427 ? 32.938 -38.281 -8.75 1 88.31 427 GLU A CA 1
ATOM 3359 C C . GLU A 1 427 ? 32.781 -38.094 -7.246 1 88.31 427 GLU A C 1
ATOM 3361 O O . GLU A 1 427 ? 32.094 -38.906 -6.598 1 88.31 427 GLU A O 1
ATOM 3366 N N . ASP A 1 428 ? 33.219 -36.969 -6.773 1 94.62 428 ASP A N 1
ATOM 3367 C CA . ASP A 1 428 ? 33.156 -36.719 -5.34 1 94.62 428 ASP A CA 1
ATOM 3368 C C . ASP A 1 428 ? 32.219 -35.562 -5.008 1 94.62 428 ASP A C 1
ATOM 3370 O O . ASP A 1 428 ? 32.281 -35 -3.922 1 94.62 428 ASP A O 1
ATOM 3374 N N . LYS A 1 429 ? 31.312 -35.281 -5.984 1 97.5 429 LYS A N 1
ATOM 3375 C CA . LYS A 1 429 ? 30.469 -34.125 -5.793 1 97.5 429 LYS A CA 1
ATOM 3376 C C . LYS A 1 429 ? 29 -34.406 -6.047 1 97.5 429 LYS A C 1
ATOM 3378 O O . LYS A 1 429 ? 28.688 -35.344 -6.777 1 97.5 429 LYS A O 1
ATOM 3383 N N . VAL A 1 430 ? 28.156 -33.688 -5.406 1 98.25 430 VAL A N 1
ATOM 3384 C CA . VAL A 1 430 ? 26.719 -33.562 -5.695 1 98.25 430 VAL A CA 1
ATOM 3385 C C . VAL A 1 430 ? 26.406 -32.156 -6.156 1 98.25 430 VAL A C 1
ATOM 3387 O O . VAL A 1 430 ? 26.703 -31.188 -5.457 1 98.25 430 VAL A O 1
ATOM 3390 N N . ILE A 1 431 ? 25.859 -31.984 -7.332 1 98.5 431 ILE A N 1
ATOM 3391 C CA . ILE A 1 431 ? 25.609 -30.672 -7.922 1 98.5 431 ILE A CA 1
ATOM 3392 C C . ILE A 1 431 ? 24.125 -30.516 -8.227 1 98.5 431 ILE A C 1
ATOM 3394 O O . ILE A 1 431 ? 23.516 -31.391 -8.836 1 98.5 431 ILE A O 1
ATOM 3398 N N . PHE A 1 432 ? 23.547 -29.438 -7.742 1 97.94 432 PHE A N 1
ATOM 3399 C CA . PHE A 1 432 ? 22.141 -29.188 -7.977 1 97.94 432 PHE A CA 1
ATOM 3400 C C . PHE A 1 432 ? 21.844 -27.703 -8.008 1 97.94 432 PHE A C 1
ATOM 3402 O O . PHE A 1 432 ? 22.578 -26.906 -7.43 1 97.94 432 PHE A O 1
ATOM 3409 N N . GLY A 1 433 ? 20.766 -27.359 -8.742 1 96.38 433 GLY A N 1
ATOM 3410 C CA . GLY A 1 433 ? 20.297 -25.984 -8.781 1 96.38 433 GLY A CA 1
ATOM 3411 C C . GLY A 1 433 ? 19.094 -25.734 -7.879 1 96.38 433 GLY A C 1
ATOM 3412 O O . GLY A 1 433 ? 18.359 -26.656 -7.555 1 96.38 433 GLY A O 1
ATOM 3413 N N . ALA A 1 434 ? 18.969 -24.516 -7.461 1 94.56 434 ALA A N 1
ATOM 3414 C CA . ALA A 1 434 ? 17.828 -24.094 -6.652 1 94.56 434 ALA A CA 1
ATOM 3415 C C . ALA A 1 434 ? 17.234 -22.797 -7.18 1 94.56 434 ALA A C 1
ATOM 3417 O O . ALA A 1 434 ? 17.828 -22.156 -8.055 1 94.56 434 ALA A O 1
ATOM 3418 N N . TRP A 1 435 ? 16.031 -22.469 -6.684 1 90.44 435 TRP A N 1
ATOM 3419 C CA . TRP A 1 435 ? 15.312 -21.281 -7.148 1 90.44 435 TRP A CA 1
ATOM 3420 C C . TRP A 1 435 ? 15.797 -20.031 -6.422 1 90.44 435 TRP A C 1
ATOM 3422 O O . TRP A 1 435 ? 14.992 -19.203 -6 1 90.44 435 TRP A O 1
ATOM 3432 N N . ASP A 1 436 ? 17.047 -19.938 -6.191 1 90.56 436 ASP A N 1
ATOM 3433 C CA . ASP A 1 436 ? 17.703 -18.766 -5.617 1 90.56 436 ASP A CA 1
ATOM 3434 C C . ASP A 1 436 ? 18.844 -18.281 -6.5 1 90.56 436 ASP A C 1
ATOM 3436 O O . ASP A 1 436 ? 19.844 -17.766 -6.004 1 90.56 436 ASP A O 1
ATOM 3440 N N . ASN A 1 437 ? 18.734 -18.703 -7.82 1 92.44 437 ASN A N 1
ATOM 3441 C CA . ASN A 1 437 ? 19.703 -18.281 -8.836 1 92.44 437 ASN A CA 1
ATOM 3442 C C . ASN A 1 437 ? 21.047 -18.969 -8.648 1 92.44 437 ASN A C 1
ATOM 3444 O O . ASN A 1 437 ? 22.078 -18.484 -9.117 1 92.44 437 ASN A O 1
ATOM 3448 N N . THR A 1 438 ? 21.062 -20.094 -7.961 1 95.88 438 THR A N 1
ATOM 3449 C CA . THR A 1 438 ? 22.344 -20.641 -7.57 1 95.88 438 THR A CA 1
ATOM 3450 C C . THR A 1 438 ? 22.453 -22.109 -7.953 1 95.88 438 THR A C 1
ATOM 3452 O O . THR A 1 438 ? 21.484 -22.859 -7.809 1 95.88 438 THR A O 1
ATOM 3455 N N . LEU A 1 439 ? 23.578 -22.516 -8.477 1 97.62 439 LEU A N 1
ATOM 3456 C CA . LEU A 1 439 ? 24.016 -23.891 -8.594 1 97.62 439 LEU A CA 1
ATOM 3457 C C . LEU A 1 439 ? 24.969 -24.25 -7.473 1 97.62 439 LEU A C 1
ATOM 3459 O O . LEU A 1 439 ? 25.984 -23.578 -7.273 1 97.62 439 LEU A O 1
ATOM 3463 N N . TYR A 1 440 ? 24.672 -25.281 -6.781 1 98 440 TYR A N 1
ATOM 3464 C CA . TYR A 1 440 ? 25.469 -25.703 -5.637 1 98 440 TYR A CA 1
ATOM 3465 C C . TYR A 1 440 ? 26.297 -26.938 -5.973 1 98 440 TYR A C 1
ATOM 3467 O O . TYR A 1 440 ? 25.812 -27.844 -6.656 1 98 440 TYR A O 1
ATOM 3475 N N . ALA A 1 441 ? 27.516 -26.969 -5.504 1 98.5 441 ALA A N 1
ATOM 3476 C CA . ALA A 1 441 ? 28.344 -28.172 -5.496 1 98.5 441 ALA A CA 1
ATOM 3477 C C . ALA A 1 441 ? 28.75 -28.547 -4.078 1 98.5 441 ALA A C 1
ATOM 3479 O O . ALA A 1 441 ? 29.406 -27.766 -3.389 1 98.5 441 ALA A O 1
ATOM 3480 N N . LEU A 1 442 ? 28.297 -29.703 -3.715 1 98.44 442 LEU A N 1
ATOM 3481 C CA . LEU A 1 442 ? 28.609 -30.203 -2.379 1 98.44 442 LEU A CA 1
ATOM 3482 C C . LEU A 1 442 ? 29.516 -31.422 -2.455 1 98.44 442 LEU A C 1
ATOM 3484 O O . LEU A 1 442 ? 29.547 -32.125 -3.479 1 98.44 442 LEU A O 1
ATOM 3488 N N . SER A 1 443 ? 30.188 -31.641 -1.326 1 97.94 443 SER A N 1
ATOM 3489 C CA . SER A 1 443 ? 30.922 -32.875 -1.19 1 97.94 443 SER A CA 1
ATOM 3490 C C . SER A 1 443 ? 29.984 -34.062 -1.013 1 97.94 443 SER A C 1
ATOM 3492 O O . SER A 1 443 ? 29.141 -34.062 -0.113 1 97.94 443 SER A O 1
ATOM 3494 N N . LYS A 1 444 ? 30.203 -35.062 -1.838 1 97.06 444 LYS A N 1
ATOM 3495 C CA . LYS A 1 444 ? 29.391 -36.281 -1.771 1 97.06 444 LYS A CA 1
ATOM 3496 C C . LYS A 1 444 ? 29.562 -36.969 -0.421 1 97.06 444 LYS A C 1
ATOM 3498 O O . LYS A 1 444 ? 28.609 -37.562 0.097 1 97.06 444 LYS A O 1
ATOM 3503 N N . ALA A 1 445 ? 30.641 -36.812 0.151 1 96.12 445 ALA A N 1
ATOM 3504 C CA . ALA A 1 445 ? 31.016 -37.531 1.36 1 96.12 445 ALA A CA 1
ATOM 3505 C C . ALA A 1 445 ? 30.328 -36.938 2.59 1 96.12 445 ALA A C 1
ATOM 3507 O O . ALA A 1 445 ? 29.828 -37.688 3.447 1 96.12 445 ALA A O 1
ATOM 3508 N N . ASN A 1 446 ? 30.297 -35.594 2.629 1 96.69 446 ASN A N 1
ATOM 3509 C CA . ASN A 1 446 ? 29.859 -35.031 3.896 1 96.69 446 ASN A CA 1
ATOM 3510 C C . ASN A 1 446 ? 28.906 -33.875 3.684 1 96.69 446 ASN A C 1
ATOM 3512 O O . ASN A 1 446 ? 28.469 -33.25 4.648 1 96.69 446 ASN A O 1
ATOM 3516 N N . GLY A 1 447 ? 28.625 -33.531 2.531 1 97.44 447 GLY A N 1
ATOM 3517 C CA . GLY A 1 447 ? 27.641 -32.531 2.254 1 97.44 447 GLY A CA 1
ATOM 3518 C C . GLY A 1 447 ? 28.172 -31.109 2.406 1 97.44 447 GLY A C 1
ATOM 3519 O O . GLY A 1 447 ? 27.422 -30.141 2.332 1 97.44 447 GLY A O 1
ATOM 3520 N N . HIS A 1 448 ? 29.5 -30.969 2.58 1 97.5 448 HIS A N 1
ATOM 3521 C CA . HIS A 1 448 ? 30.078 -29.641 2.695 1 97.5 448 HIS A CA 1
ATOM 3522 C C . HIS A 1 448 ? 30.047 -28.906 1.359 1 97.5 448 HIS A C 1
ATOM 3524 O O . HIS A 1 448 ? 30.266 -29.5 0.308 1 97.5 448 HIS A O 1
ATOM 3530 N N . GLU A 1 449 ? 29.766 -27.625 1.491 1 97.75 449 GLU A N 1
ATOM 3531 C CA . GLU A 1 449 ? 29.734 -26.781 0.298 1 97.75 449 GLU A CA 1
ATOM 3532 C C . GLU A 1 449 ? 31.125 -26.625 -0.301 1 97.75 449 GLU A C 1
ATOM 3534 O O . GLU A 1 449 ? 32.094 -26.281 0.403 1 97.75 449 GLU A O 1
ATOM 3539 N N . LEU A 1 450 ? 31.312 -26.906 -1.495 1 97.81 450 LEU A N 1
ATOM 3540 C CA . LEU A 1 450 ? 32.594 -26.75 -2.201 1 97.81 450 LEU A CA 1
ATOM 3541 C C . LEU A 1 450 ? 32.594 -25.453 -2.986 1 97.81 450 LEU A C 1
ATOM 3543 O O . LEU A 1 450 ? 33.562 -24.688 -2.898 1 97.81 450 LEU A O 1
ATOM 3547 N N . TRP A 1 451 ? 31.594 -25.219 -3.777 1 97.25 451 TRP A N 1
ATOM 3548 C CA . TRP A 1 451 ? 31.469 -23.938 -4.477 1 97.25 451 TRP A CA 1
ATOM 3549 C C . TRP A 1 451 ? 30 -23.656 -4.82 1 97.25 451 TRP A C 1
ATOM 3551 O O . TRP A 1 451 ? 29.156 -24.562 -4.738 1 97.25 451 TRP A O 1
ATOM 3561 N N . LYS A 1 452 ? 29.734 -22.375 -5.082 1 96.56 452 LYS A N 1
ATOM 3562 C CA . LYS A 1 452 ? 28.453 -21.859 -5.594 1 96.56 452 LYS A CA 1
ATOM 3563 C C . LYS A 1 452 ? 28.656 -21.094 -6.898 1 96.56 452 LYS A C 1
ATOM 3565 O O . LYS A 1 452 ? 29.641 -20.375 -7.059 1 96.56 452 LYS A O 1
ATOM 3570 N N . TRP A 1 453 ? 27.688 -21.359 -7.797 1 97.25 453 TRP A N 1
ATOM 3571 C CA . TRP A 1 453 ? 27.688 -20.625 -9.055 1 97.25 453 TRP A CA 1
ATOM 3572 C C . TRP A 1 453 ? 26.391 -19.859 -9.242 1 97.25 453 TRP A C 1
ATOM 3574 O O . TRP A 1 453 ? 25.297 -20.438 -9.156 1 97.25 453 TRP A O 1
ATOM 3584 N N . THR A 1 454 ? 26.391 -18.594 -9.547 1 93.75 454 THR A N 1
ATOM 3585 C CA . THR A 1 454 ? 25.203 -17.781 -9.797 1 93.75 454 THR A CA 1
ATOM 3586 C C . THR A 1 454 ? 25.188 -17.266 -11.227 1 93.75 454 THR A C 1
ATOM 3588 O O . THR A 1 454 ? 24.125 -16.953 -11.773 1 93.75 454 THR A O 1
ATOM 3591 N N . GLY A 1 455 ? 26.375 -17.172 -11.828 1 88.62 455 GLY A N 1
ATOM 3592 C CA . GLY A 1 455 ? 26.484 -16.672 -13.195 1 88.62 455 GLY A CA 1
ATOM 3593 C C . GLY A 1 455 ? 26 -15.25 -13.359 1 88.62 455 GLY A C 1
ATOM 3594 O O . GLY A 1 455 ? 25.625 -14.844 -14.461 1 88.62 455 GLY A O 1
ATOM 3595 N N . GLY A 1 456 ? 25.797 -14.523 -12.297 1 88 456 GLY A N 1
ATOM 3596 C CA . GLY A 1 456 ? 25.297 -13.148 -12.352 1 88 456 GLY A CA 1
ATOM 3597 C C . GLY A 1 456 ? 23.797 -13.062 -12.445 1 88 456 GLY A C 1
ATOM 3598 O O . GLY A 1 456 ? 23.234 -11.977 -12.656 1 88 456 GLY A O 1
ATOM 3599 N N . LEU A 1 457 ? 23.109 -14.109 -12.398 1 86.06 457 LEU A N 1
ATOM 3600 C CA . LEU A 1 457 ? 21.656 -14.133 -12.445 1 86.06 457 LEU A CA 1
ATOM 3601 C C . LEU A 1 457 ? 21.047 -13.445 -11.227 1 86.06 457 LEU A C 1
ATOM 3603 O O . LEU A 1 457 ? 21.516 -13.656 -10.102 1 86.06 457 LEU A O 1
ATOM 3607 N N . THR A 1 458 ? 20.047 -12.547 -11.43 1 83.69 458 THR A N 1
ATOM 3608 C CA . THR A 1 458 ? 19.531 -11.766 -10.305 1 83.69 458 THR A CA 1
ATOM 3609 C C . THR A 1 458 ? 18.031 -12.016 -10.125 1 83.69 458 THR A C 1
ATOM 3611 O O . THR A 1 458 ? 17.484 -11.812 -9.031 1 83.69 458 THR A O 1
ATOM 3614 N N . ARG A 1 459 ? 17.359 -12.422 -11.148 1 82.81 459 ARG A N 1
ATOM 3615 C CA . ARG A 1 459 ? 15.938 -12.703 -11.055 1 82.81 459 ARG A CA 1
ATOM 3616 C C . ARG A 1 459 ? 15.688 -14.172 -10.758 1 82.81 459 ARG A C 1
ATOM 3618 O O . ARG A 1 459 ? 16.266 -15.055 -11.398 1 82.81 459 ARG A O 1
ATOM 3625 N N . MET A 1 460 ? 14.812 -14.461 -9.859 1 82.31 460 MET A N 1
ATOM 3626 C CA . MET A 1 460 ? 14.508 -15.828 -9.43 1 82.31 460 MET A CA 1
ATOM 3627 C C . MET A 1 460 ? 14.102 -16.688 -10.617 1 82.31 460 MET A C 1
ATOM 3629 O O . MET A 1 460 ? 14.5 -17.859 -10.703 1 82.31 460 MET A O 1
ATOM 3633 N N . HIS A 1 461 ? 13.453 -16.188 -11.562 1 82.81 461 HIS A N 1
ATOM 3634 C CA . HIS A 1 461 ? 12.883 -16.938 -12.672 1 82.81 461 HIS A CA 1
ATOM 3635 C C . HIS A 1 461 ? 13.977 -17.422 -13.617 1 82.81 461 HIS A C 1
ATOM 3637 O O . HIS A 1 461 ? 13.727 -18.281 -14.469 1 82.81 461 HIS A O 1
ATOM 3643 N N . PHE A 1 462 ? 15.195 -16.953 -13.484 1 88.94 462 PHE A N 1
ATOM 3644 C CA . PHE A 1 462 ? 16.297 -17.344 -14.352 1 88.94 462 PHE A CA 1
ATOM 3645 C C . PHE A 1 462 ? 17.156 -18.406 -13.68 1 88.94 462 PHE A C 1
ATOM 3647 O O . PHE A 1 462 ? 18.172 -18.828 -14.227 1 88.94 462 PHE A O 1
ATOM 3654 N N . SER A 1 463 ? 16.703 -18.875 -12.578 1 91.25 463 SER A N 1
ATOM 3655 C CA . SER A 1 463 ? 17.469 -19.828 -11.797 1 91.25 463 SER A CA 1
ATOM 3656 C C . SER A 1 463 ? 17.672 -21.125 -12.562 1 91.25 463 SER A C 1
ATOM 3658 O O . SER A 1 463 ? 16.766 -21.578 -13.273 1 91.25 463 SER A O 1
ATOM 3660 N N . PRO A 1 464 ? 18.859 -21.75 -12.406 1 94 464 PRO A N 1
ATOM 3661 C CA . PRO A 1 464 ? 19.047 -23.094 -12.938 1 94 464 PRO A CA 1
ATOM 3662 C C . PRO A 1 464 ? 18.438 -24.188 -12.055 1 94 464 PRO A C 1
ATOM 3664 O O . PRO A 1 464 ? 19.109 -25.141 -11.68 1 94 464 PRO A O 1
ATOM 3667 N N . ALA A 1 465 ? 17.172 -24.125 -11.859 1 92.5 465 ALA A N 1
ATOM 3668 C CA . ALA A 1 465 ? 16.5 -24.906 -10.82 1 92.5 465 ALA A CA 1
ATOM 3669 C C . ALA A 1 465 ? 15.82 -26.141 -11.414 1 92.5 465 ALA A C 1
ATOM 3671 O O . ALA A 1 465 ? 15.555 -27.109 -10.703 1 92.5 465 ALA A O 1
ATOM 3672 N N . THR A 1 466 ? 15.547 -26.125 -12.711 1 92.31 466 THR A N 1
ATOM 3673 C CA . THR A 1 466 ? 14.805 -27.219 -13.32 1 92.31 466 THR A CA 1
ATOM 3674 C C . THR A 1 466 ? 15.742 -28.125 -14.125 1 92.31 466 THR A C 1
ATOM 3676 O O . THR A 1 466 ? 15.453 -29.312 -14.328 1 92.31 466 THR A O 1
ATOM 3679 N N . VAL A 1 467 ? 16.812 -27.594 -14.586 1 95.44 467 VAL A N 1
ATOM 3680 C CA . VAL A 1 467 ? 17.734 -28.328 -15.445 1 95.44 467 VAL A CA 1
ATOM 3681 C C . VAL A 1 467 ? 18.422 -29.438 -14.641 1 95.44 467 VAL A C 1
ATOM 3683 O O . VAL A 1 467 ? 18.734 -29.25 -13.461 1 95.44 467 VAL A O 1
ATOM 3686 N N . TRP A 1 468 ? 18.594 -30.578 -15.305 1 97.44 468 TRP A N 1
ATOM 3687 C CA . TRP A 1 468 ? 19.391 -31.672 -14.758 1 97.44 468 TRP A CA 1
ATOM 3688 C C . TRP A 1 468 ? 20.828 -31.578 -15.234 1 97.44 468 TRP A C 1
ATOM 3690 O O . TRP A 1 468 ? 21.172 -32.094 -16.297 1 97.44 468 TRP A O 1
ATOM 3700 N N . PRO A 1 469 ? 21.703 -31.047 -14.406 1 98 469 PRO A N 1
ATOM 3701 C CA . PRO A 1 469 ? 23.078 -30.828 -14.883 1 98 469 PRO A CA 1
ATOM 3702 C C . PRO A 1 469 ? 23.75 -32.125 -15.336 1 98 469 PRO A C 1
ATOM 3704 O O . PRO A 1 469 ? 23.422 -33.188 -14.844 1 98 469 PRO A O 1
ATOM 3707 N N . VAL A 1 470 ? 24.734 -31.938 -16.25 1 98.25 470 VAL A N 1
ATOM 3708 C CA . VAL A 1 470 ? 25.562 -33.031 -16.703 1 98.25 470 VAL A CA 1
ATOM 3709 C C . VAL A 1 470 ? 27.047 -32.656 -16.594 1 98.25 470 VAL A C 1
ATOM 3711 O O . VAL A 1 470 ? 27.375 -31.469 -16.547 1 98.25 470 VAL A O 1
ATOM 3714 N N . ALA A 1 471 ? 27.844 -33.656 -16.531 1 98.06 471 ALA A N 1
ATOM 3715 C CA . ALA A 1 471 ? 29.25 -33.344 -16.375 1 98.06 471 ALA A CA 1
ATOM 3716 C C . ALA A 1 471 ? 30.125 -34.281 -17.188 1 98.06 471 ALA A C 1
ATOM 3718 O O . ALA A 1 471 ? 29.844 -35.5 -17.266 1 98.06 471 ALA A O 1
ATOM 3719 N N . THR A 1 472 ? 31.109 -33.75 -17.766 1 97.31 472 THR A N 1
ATOM 3720 C CA . THR A 1 472 ? 32.156 -34.469 -18.469 1 97.31 472 THR A CA 1
ATOM 3721 C C . THR A 1 472 ? 33.375 -33.594 -18.703 1 97.31 472 THR A C 1
ATOM 3723 O O . THR A 1 472 ? 33.281 -32.375 -18.641 1 97.31 472 THR A O 1
ATOM 3726 N N . ASP A 1 473 ? 34.562 -34.219 -18.812 1 95.31 473 ASP A N 1
ATOM 3727 C CA . ASP A 1 473 ? 35.781 -33.531 -19.172 1 95.31 473 ASP A CA 1
ATOM 3728 C C . ASP A 1 473 ? 36.062 -32.375 -18.219 1 95.31 473 ASP A C 1
ATOM 3730 O O . ASP A 1 473 ? 36.406 -31.281 -18.656 1 95.31 473 ASP A O 1
ATOM 3734 N N . GLY A 1 474 ? 35.781 -32.5 -17.031 1 95.94 474 GLY A N 1
ATOM 3735 C CA . GLY A 1 474 ? 36.094 -31.547 -16 1 95.94 474 GLY A CA 1
ATOM 3736 C C . GLY A 1 474 ? 35.156 -30.359 -15.961 1 95.94 474 GLY A C 1
ATOM 3737 O O . GLY A 1 474 ? 35.469 -29.328 -15.359 1 95.94 474 GLY A O 1
ATOM 3738 N N . LYS A 1 475 ? 34.062 -30.484 -16.594 1 97.81 475 LYS A N 1
ATOM 3739 C CA . LYS A 1 475 ? 33.094 -29.391 -16.641 1 97.81 475 LYS A CA 1
ATOM 3740 C C . LYS A 1 475 ? 31.688 -29.859 -16.312 1 97.81 475 LYS A C 1
ATOM 3742 O O . LYS A 1 475 ? 31.344 -31.016 -16.562 1 97.81 475 LYS A O 1
ATOM 3747 N N . VAL A 1 476 ? 30.969 -28.984 -15.734 1 98 476 VAL A N 1
ATOM 3748 C CA . VAL A 1 476 ? 29.531 -29.156 -15.555 1 98 476 VAL A CA 1
ATOM 3749 C C . VAL A 1 476 ? 28.781 -28.297 -16.578 1 98 476 VAL A C 1
ATOM 3751 O O . VAL A 1 476 ? 29.141 -27.125 -16.797 1 98 476 VAL A O 1
ATOM 3754 N N . PHE A 1 477 ? 27.797 -28.828 -17.219 1 98.31 477 PHE A N 1
ATOM 3755 C CA . PHE A 1 477 ? 27.016 -28.125 -18.219 1 98.31 477 PHE A CA 1
ATOM 3756 C C . PHE A 1 477 ? 25.578 -27.922 -17.766 1 98.31 477 PHE A C 1
ATOM 3758 O O . PHE A 1 477 ? 24.938 -28.859 -17.281 1 98.31 477 PHE A O 1
ATOM 3765 N N . ILE A 1 478 ? 25.109 -26.703 -17.906 1 98 478 ILE A N 1
ATOM 3766 C CA . ILE A 1 478 ? 23.719 -26.391 -17.609 1 98 478 ILE A CA 1
ATOM 3767 C C . ILE A 1 478 ? 23.172 -25.422 -18.641 1 98 478 ILE A C 1
ATOM 3769 O O . ILE A 1 478 ? 23.922 -24.828 -19.422 1 98 478 ILE A O 1
ATOM 3773 N N . THR A 1 479 ? 21.859 -25.328 -18.672 1 96.75 479 THR A N 1
ATOM 3774 C CA . THR A 1 479 ? 21.141 -24.266 -19.344 1 96.75 479 THR A CA 1
ATOM 3775 C C . THR A 1 479 ? 20.188 -23.562 -18.375 1 96.75 479 THR A C 1
ATOM 3777 O O . THR A 1 479 ? 19.781 -24.125 -17.375 1 96.75 479 THR A O 1
ATOM 3780 N N . ASP A 1 480 ? 20 -22.312 -18.641 1 94.06 480 ASP A N 1
ATOM 3781 C CA . ASP A 1 480 ? 19.125 -21.562 -17.75 1 94.06 480 ASP A CA 1
ATOM 3782 C C . ASP A 1 480 ? 18.156 -20.703 -18.547 1 94.06 480 ASP A C 1
ATOM 3784 O O . ASP A 1 480 ? 18.297 -20.562 -19.766 1 94.06 480 ASP A O 1
ATOM 3788 N N . PRO A 1 481 ? 17.141 -20.078 -17.906 1 91.81 481 PRO A N 1
ATOM 3789 C CA . PRO A 1 481 ? 16.047 -19.391 -18.609 1 91.81 481 PRO A CA 1
ATOM 3790 C C . PRO A 1 481 ? 16.484 -18.062 -19.234 1 91.81 481 PRO A C 1
ATOM 3792 O O . PRO A 1 481 ? 15.711 -17.422 -19.938 1 91.81 481 PRO A O 1
ATOM 3795 N N . GLN A 1 482 ? 17.656 -17.625 -18.984 1 92.69 482 GLN A N 1
ATOM 3796 C CA . GLN A 1 482 ? 18.188 -16.5 -19.75 1 92.69 482 GLN A CA 1
ATOM 3797 C C . GLN A 1 482 ? 18.547 -16.953 -21.172 1 92.69 482 GLN A C 1
ATOM 3799 O O . GLN A 1 482 ? 19.062 -16.156 -21.953 1 92.69 482 GLN A O 1
ATOM 3804 N N . ARG A 1 483 ? 18.328 -18.219 -21.391 1 95.5 483 ARG A N 1
ATOM 3805 C CA . ARG A 1 483 ? 18.516 -18.844 -22.688 1 95.5 483 ARG A CA 1
ATOM 3806 C C . ARG A 1 483 ? 20 -19 -23.016 1 95.5 483 ARG A C 1
ATOM 3808 O O . ARG A 1 483 ? 20.422 -18.703 -24.141 1 95.5 483 ARG A O 1
ATOM 3815 N N . ALA A 1 484 ? 20.688 -19.422 -22.031 1 96.44 484 ALA A N 1
ATOM 3816 C CA . ALA A 1 484 ? 22.141 -19.594 -22.172 1 96.44 484 ALA A CA 1
ATOM 3817 C C . ALA A 1 484 ? 22.547 -21.016 -21.797 1 96.44 484 ALA A C 1
ATOM 3819 O O . ALA A 1 484 ? 21.938 -21.641 -20.922 1 96.44 484 ALA A O 1
ATOM 3820 N N . MET A 1 485 ? 23.547 -21.469 -22.484 1 97.25 485 MET A N 1
ATOM 3821 C CA . MET A 1 485 ? 24.266 -22.672 -22.094 1 97.25 485 MET A CA 1
ATOM 3822 C C . MET A 1 485 ? 25.594 -22.328 -21.422 1 97.25 485 MET A C 1
ATOM 3824 O O . MET A 1 485 ? 26.312 -21.438 -21.891 1 97.25 485 MET A O 1
ATOM 3828 N N . THR A 1 486 ? 25.875 -22.938 -20.359 1 97.94 486 THR A N 1
ATOM 3829 C CA . THR A 1 486 ? 27.062 -22.594 -19.594 1 97.94 486 THR A CA 1
ATOM 3830 C C . THR A 1 486 ? 27.875 -23.844 -19.266 1 97.94 486 THR A C 1
ATOM 3832 O O . THR A 1 486 ? 27.312 -24.875 -18.906 1 97.94 486 THR A O 1
ATOM 3835 N N . ALA A 1 487 ? 29.141 -23.734 -19.469 1 98.38 487 ALA A N 1
ATOM 3836 C CA . ALA A 1 487 ? 30.109 -24.703 -18.953 1 98.38 487 ALA A CA 1
ATOM 3837 C C . ALA A 1 487 ? 30.828 -24.156 -17.734 1 98.38 487 ALA A C 1
ATOM 3839 O O . ALA A 1 487 ? 31.391 -23.062 -17.766 1 98.38 487 ALA A O 1
ATOM 3840 N N . ILE A 1 488 ? 30.797 -24.922 -16.75 1 98.19 488 ILE A N 1
ATOM 3841 C CA . ILE A 1 488 ? 31.375 -24.516 -15.469 1 98.19 488 ILE A CA 1
ATOM 3842 C C . ILE A 1 488 ? 32.469 -25.5 -15.07 1 98.19 488 ILE A C 1
ATOM 3844 O O . ILE A 1 488 ? 32.281 -26.719 -15.148 1 98.19 488 ILE A O 1
ATOM 3848 N N . ASP A 1 489 ? 33.562 -24.938 -14.625 1 97.69 489 ASP A N 1
ATOM 3849 C CA . ASP A 1 489 ? 34.625 -25.828 -14.133 1 97.69 489 ASP A CA 1
ATOM 3850 C C . ASP A 1 489 ? 34.156 -26.609 -12.906 1 97.69 489 ASP A C 1
ATOM 3852 O O . ASP A 1 489 ? 33.75 -26.016 -11.906 1 97.69 489 ASP A O 1
ATOM 3856 N N . ILE A 1 490 ? 34.312 -27.922 -13 1 97.19 490 ILE A N 1
ATOM 3857 C CA . ILE A 1 490 ? 33.688 -28.75 -11.977 1 97.19 490 ILE A CA 1
ATOM 3858 C C . ILE A 1 490 ? 34.469 -28.625 -10.664 1 97.19 490 ILE A C 1
ATOM 3860 O O . ILE A 1 490 ? 33.938 -28.859 -9.586 1 97.19 490 ILE A O 1
ATOM 3864 N N . HIS A 1 491 ? 35.688 -28.25 -10.641 1 96.25 491 HIS A N 1
ATOM 3865 C CA . HIS A 1 491 ? 36.531 -28.203 -9.445 1 96.25 491 HIS A CA 1
ATOM 3866 C C . HIS A 1 491 ? 36.438 -26.844 -8.766 1 96.25 491 HIS A C 1
ATOM 3868 O O . HIS A 1 491 ? 36.438 -26.766 -7.535 1 96.25 491 HIS A O 1
ATOM 3874 N N . THR A 1 492 ? 36.312 -25.781 -9.609 1 95.94 492 THR A N 1
ATOM 3875 C CA . THR A 1 492 ? 36.375 -24.438 -9.039 1 95.94 492 THR A CA 1
ATOM 3876 C C . THR A 1 492 ? 35 -23.797 -8.992 1 95.94 492 THR A C 1
ATOM 3878 O O . THR A 1 492 ? 34.781 -22.859 -8.219 1 95.94 492 THR A O 1
ATOM 3881 N N . GLY A 1 493 ? 34.219 -24.172 -9.852 1 96.75 493 GLY A N 1
ATOM 3882 C CA . GLY A 1 493 ? 32.906 -23.531 -9.953 1 96.75 493 GLY A CA 1
ATOM 3883 C C . GLY A 1 493 ? 32.938 -22.281 -10.812 1 96.75 493 GLY A C 1
ATOM 3884 O O . GLY A 1 493 ? 31.938 -21.562 -10.906 1 96.75 493 GLY A O 1
ATOM 3885 N N . ASN A 1 494 ? 34.062 -22.047 -11.469 1 97.06 494 ASN A N 1
ATOM 3886 C CA . ASN A 1 494 ? 34.156 -20.875 -12.336 1 97.06 494 ASN A CA 1
ATOM 3887 C C . ASN A 1 494 ? 33.562 -21.141 -13.719 1 97.06 494 ASN A C 1
ATOM 3889 O O . ASN A 1 494 ? 33.688 -22.25 -14.242 1 97.06 494 ASN A O 1
ATOM 3893 N N . THR A 1 495 ? 33.031 -20.078 -14.25 1 97.5 495 THR A N 1
ATOM 3894 C CA . THR A 1 495 ? 32.531 -20.188 -15.617 1 97.5 495 THR A CA 1
ATOM 3895 C C . THR A 1 495 ? 33.656 -20.359 -16.609 1 97.5 495 THR A C 1
ATOM 3897 O O . THR A 1 495 ? 34.594 -19.547 -16.641 1 97.5 495 THR A O 1
ATOM 3900 N N . VAL A 1 496 ? 33.625 -21.422 -17.312 1 97.75 496 VAL A N 1
ATOM 3901 C CA . VAL A 1 496 ? 34.594 -21.641 -18.391 1 97.75 496 VAL A CA 1
ATOM 3902 C C . VAL A 1 496 ? 34.125 -20.906 -19.656 1 97.75 496 VAL A C 1
ATOM 3904 O O . VAL A 1 496 ? 34.906 -20.141 -20.25 1 97.75 496 VAL A O 1
ATOM 3907 N N . TRP A 1 497 ? 32.844 -21.156 -20 1 96.94 497 TRP A N 1
ATOM 3908 C CA . TRP A 1 497 ? 32.25 -20.375 -21.062 1 96.94 497 TRP A CA 1
ATOM 3909 C C . TRP A 1 497 ? 30.734 -20.312 -20.891 1 96.94 497 TRP A C 1
ATOM 3911 O O . TRP A 1 497 ? 30.141 -21.125 -20.172 1 96.94 497 TRP A O 1
ATOM 3921 N N . ARG A 1 498 ? 30.078 -19.328 -21.406 1 95.81 498 ARG A N 1
ATOM 3922 C CA . ARG A 1 498 ? 28.641 -19.078 -21.453 1 95.81 498 ARG A CA 1
ATOM 3923 C C . ARG A 1 498 ? 28.234 -18.531 -22.828 1 95.81 498 ARG A C 1
ATOM 3925 O O . ARG A 1 498 ? 28.875 -17.609 -23.344 1 95.81 498 ARG A O 1
ATOM 3932 N N . THR A 1 499 ? 27.281 -19.219 -23.438 1 96.44 499 THR A N 1
ATOM 3933 C CA . THR A 1 499 ? 26.906 -18.781 -24.781 1 96.44 499 THR A CA 1
ATOM 3934 C C . THR A 1 499 ? 25.391 -18.594 -24.875 1 96.44 499 THR A C 1
ATOM 3936 O O . THR A 1 499 ? 24.641 -19.344 -24.266 1 96.44 499 THR A O 1
ATOM 3939 N N . PHE A 1 500 ? 25.016 -17.641 -25.672 1 94.75 500 PHE A N 1
ATOM 3940 C CA . PHE A 1 500 ? 23.625 -17.328 -25.953 1 94.75 500 PHE A CA 1
ATOM 3941 C C . PHE A 1 500 ? 23.281 -17.641 -27.406 1 94.75 500 PHE A C 1
ATOM 3943 O O . PHE A 1 500 ? 22.219 -17.25 -27.906 1 94.75 500 PHE A O 1
ATOM 3950 N N . GLN A 1 501 ? 24.094 -18.344 -28.016 1 92.75 501 GLN A N 1
ATOM 3951 C CA . GLN A 1 501 ? 24 -18.562 -29.453 1 92.75 501 GLN A CA 1
ATOM 3952 C C . GLN A 1 501 ? 22.719 -19.297 -29.828 1 92.75 501 GLN A C 1
ATOM 3954 O O . GLN A 1 501 ? 22.094 -18.984 -30.844 1 92.75 501 GLN A O 1
ATOM 3959 N N . SER A 1 502 ? 22.219 -20.359 -29.234 1 91.69 502 SER A N 1
ATOM 3960 C CA . SER A 1 502 ? 21.172 -21.266 -29.672 1 91.69 502 SER A CA 1
ATOM 3961 C C . SER A 1 502 ? 19.859 -21.016 -28.922 1 91.69 502 SER A C 1
ATOM 3963 O O . SER A 1 502 ? 18.859 -21.703 -29.141 1 91.69 502 SER A O 1
ATOM 3965 N N . MET A 1 503 ? 19.625 -20.109 -28.219 1 92.62 503 MET A N 1
ATOM 3966 C CA . MET A 1 503 ? 18.438 -19.766 -27.438 1 92.62 503 MET A CA 1
ATOM 3967 C C . MET A 1 503 ? 17.875 -20.984 -26.734 1 92.62 503 MET A C 1
ATOM 3969 O O . MET A 1 503 ? 16.703 -21.312 -26.906 1 92.62 503 MET A O 1
ATOM 3973 N N . VAL A 1 504 ? 18.609 -21.672 -26.031 1 93.75 504 VAL A N 1
ATOM 3974 C CA . VAL A 1 504 ? 18.203 -22.797 -25.219 1 93.75 504 VAL A CA 1
ATOM 3975 C C . VAL A 1 504 ? 17.547 -22.297 -23.938 1 93.75 504 VAL A C 1
ATOM 3977 O O . VAL A 1 504 ? 17.547 -21.094 -23.656 1 93.75 504 VAL A O 1
ATOM 3980 N N . ARG A 1 505 ? 16.922 -23.156 -23.219 1 92.31 505 ARG A N 1
ATOM 3981 C CA . ARG A 1 505 ? 16.234 -22.625 -22.047 1 92.31 505 ARG A CA 1
ATOM 3982 C C . ARG A 1 505 ? 16.531 -23.469 -20.812 1 92.31 505 ARG A C 1
ATOM 3984 O O . ARG A 1 505 ? 17.406 -23.125 -20.016 1 92.31 505 ARG A O 1
ATOM 3991 N N . GLU A 1 506 ? 15.93 -24.672 -20.641 1 92.62 506 GLU A N 1
ATOM 3992 C CA . GLU A 1 506 ? 16.109 -25.438 -19.422 1 92.62 506 GLU A CA 1
ATOM 3993 C C . GLU A 1 506 ? 16.312 -26.922 -19.734 1 92.62 506 GLU A C 1
ATOM 3995 O O . GLU A 1 506 ? 15.805 -27.781 -19 1 92.62 506 GLU A O 1
ATOM 4000 N N . THR A 1 507 ? 16.984 -27.266 -20.75 1 95.81 507 THR A N 1
ATOM 4001 C CA . THR A 1 507 ? 17.25 -28.656 -21.094 1 95.81 507 THR A CA 1
ATOM 4002 C C . THR A 1 507 ? 18.719 -28.859 -21.438 1 95.81 507 THR A C 1
ATOM 4004 O O . THR A 1 507 ? 19.359 -27.984 -22.031 1 95.81 507 THR A O 1
ATOM 4007 N N . ILE A 1 508 ? 19.188 -30 -21.031 1 97.81 508 ILE A N 1
ATOM 4008 C CA . ILE A 1 508 ? 20.562 -30.375 -21.359 1 97.81 508 ILE A CA 1
ATOM 4009 C C . ILE A 1 508 ? 20.672 -31.906 -21.391 1 97.81 508 ILE A C 1
ATOM 4011 O O . ILE A 1 508 ? 19.891 -32.594 -20.766 1 97.81 508 ILE A O 1
ATOM 4015 N N . GLY A 1 509 ? 21.5 -32.438 -22.234 1 98.06 509 GLY A N 1
ATOM 4016 C CA . GLY A 1 509 ? 21.812 -33.844 -22.312 1 98.06 509 GLY A CA 1
ATOM 4017 C C . GLY A 1 509 ? 23.266 -34.125 -22.656 1 98.06 509 GLY A C 1
ATOM 4018 O O . GLY A 1 509 ? 23.969 -33.25 -23.141 1 98.06 509 GLY A O 1
ATOM 4019 N N . LEU A 1 510 ? 23.656 -35.281 -22.297 1 98.31 510 LEU A N 1
ATOM 4020 C CA . LEU A 1 510 ? 25.031 -35.719 -22.531 1 98.31 510 LEU A CA 1
ATOM 4021 C C . LEU A 1 510 ? 25.062 -37.031 -23.312 1 98.31 510 LEU A C 1
ATOM 4023 O O . LEU A 1 510 ? 24.281 -37.938 -23.047 1 98.31 510 LEU A O 1
ATOM 4027 N N . SER A 1 511 ? 26.016 -37.031 -24.25 1 98.31 511 SER A N 1
ATOM 4028 C CA . SER A 1 511 ? 26.203 -38.281 -24.984 1 98.31 511 SER A CA 1
ATOM 4029 C C . SER A 1 511 ? 26.812 -39.375 -24.094 1 98.31 511 SER A C 1
ATOM 4031 O O . SER A 1 511 ? 27.531 -39.062 -23.141 1 98.31 511 SER A O 1
ATOM 4033 N N . GLU A 1 512 ? 26.547 -40.594 -24.422 1 96.81 512 GLU A N 1
ATOM 4034 C CA . GLU A 1 512 ? 27.031 -41.719 -23.625 1 96.81 512 GLU A CA 1
ATOM 4035 C C . GLU A 1 512 ? 28.562 -41.75 -23.578 1 96.81 512 GLU A C 1
ATOM 4037 O O . GLU A 1 512 ? 29.156 -42.125 -22.562 1 96.81 512 GLU A O 1
ATOM 4042 N N . ASP A 1 513 ? 29.219 -41.312 -24.625 1 96.31 513 ASP A N 1
ATOM 4043 C CA . ASP A 1 513 ? 30.672 -41.344 -24.672 1 96.31 513 ASP A CA 1
ATOM 4044 C C . ASP A 1 513 ? 31.266 -40.062 -24.078 1 96.31 513 ASP A C 1
ATOM 4046 O O . ASP A 1 513 ? 32.469 -39.875 -24.047 1 96.31 513 ASP A O 1
ATOM 4050 N N . GLY A 1 514 ? 30.438 -39.125 -23.734 1 97 514 GLY A N 1
ATOM 4051 C CA . GLY A 1 514 ? 30.875 -37.938 -23.047 1 97 514 GLY A CA 1
ATOM 4052 C C . GLY A 1 514 ? 31.438 -36.875 -23.969 1 97 514 GLY A C 1
ATOM 4053 O O . GLY A 1 514 ? 32.031 -35.906 -23.516 1 97 514 GLY A O 1
ATOM 4054 N N . GLU A 1 515 ? 31.141 -36.969 -25.219 1 97.38 515 GLU A N 1
ATOM 4055 C CA . GLU A 1 515 ? 31.797 -36.094 -26.188 1 97.38 515 GLU A CA 1
ATOM 4056 C C . GLU A 1 515 ? 30.875 -34.969 -26.641 1 97.38 515 GLU A C 1
ATOM 4058 O O . GLU A 1 515 ? 31.328 -33.969 -27.203 1 97.38 515 GLU A O 1
ATOM 4063 N N . ARG A 1 516 ? 29.609 -35.156 -26.406 1 98.25 516 ARG A N 1
ATOM 4064 C CA . ARG A 1 516 ? 28.625 -34.219 -26.984 1 98.25 516 ARG A CA 1
ATOM 4065 C C . ARG A 1 516 ? 27.609 -33.781 -25.922 1 98.25 516 ARG A C 1
ATOM 4067 O O . ARG A 1 516 ? 27.188 -34.594 -25.094 1 98.25 516 ARG A O 1
ATOM 4074 N N . ILE A 1 517 ? 27.281 -32.562 -26.047 1 98.31 517 ILE A N 1
ATOM 4075 C CA . ILE A 1 517 ? 26.219 -31.984 -25.234 1 98.31 517 ILE A CA 1
ATOM 4076 C C . ILE A 1 517 ? 25.016 -31.641 -26.094 1 98.31 517 ILE A C 1
ATOM 4078 O O . ILE A 1 517 ? 25.156 -31.016 -27.156 1 98.31 517 ILE A O 1
ATOM 4082 N N . TYR A 1 518 ? 23.828 -32 -25.672 1 98.56 518 TYR A N 1
ATOM 4083 C CA . TYR A 1 518 ? 22.594 -31.734 -26.406 1 98.56 518 TYR A CA 1
ATOM 4084 C C . TYR A 1 518 ? 21.734 -30.719 -25.656 1 98.56 518 TYR A C 1
ATOM 4086 O O . TYR A 1 518 ? 21.734 -30.672 -24.422 1 98.56 518 TYR A O 1
ATOM 4094 N N . SER A 1 519 ? 20.984 -29.984 -26.406 1 98.12 519 SER A N 1
ATOM 4095 C CA . SER A 1 519 ? 19.969 -29.125 -25.797 1 98.12 519 SER A CA 1
ATOM 4096 C C . SER A 1 519 ? 18.859 -28.781 -26.781 1 98.12 519 SER A C 1
ATOM 4098 O O . SER A 1 519 ? 19.078 -28.797 -28 1 98.12 519 SER A O 1
ATOM 4100 N N . LYS A 1 520 ? 17.75 -28.547 -26.234 1 96.81 520 LYS A N 1
ATOM 4101 C CA . LYS A 1 520 ? 16.562 -28.172 -27 1 96.81 520 LYS A CA 1
ATOM 4102 C C . LYS A 1 520 ? 16.406 -26.656 -27.062 1 96.81 520 LYS A C 1
ATOM 4104 O O . LYS A 1 520 ? 16.484 -25.984 -26.031 1 96.81 520 LYS A O 1
ATOM 4109 N N . THR A 1 521 ? 16.203 -26.141 -28.266 1 96.44 521 THR A N 1
ATOM 4110 C CA . THR A 1 521 ? 15.938 -24.719 -28.422 1 96.44 521 THR A CA 1
ATOM 4111 C C . THR A 1 521 ? 14.461 -24.406 -28.172 1 96.44 521 THR A C 1
ATOM 4113 O O . THR A 1 521 ? 13.641 -25.328 -28.078 1 96.44 521 THR A O 1
ATOM 4116 N N . MET A 1 522 ? 14.141 -23.156 -28.109 1 95.38 522 MET A N 1
ATOM 4117 C CA . MET A 1 522 ? 12.766 -22.766 -27.812 1 95.38 522 MET A CA 1
ATOM 4118 C C . MET A 1 522 ? 11.891 -22.844 -29.047 1 95.38 522 MET A C 1
ATOM 4120 O O . MET A 1 522 ? 10.672 -22.656 -28.969 1 95.38 522 MET A O 1
ATOM 4124 N N . ASN A 1 523 ? 12.594 -23.078 -30.219 1 94.75 523 ASN A N 1
ATOM 4125 C CA . ASN A 1 523 ? 11.82 -23.25 -31.438 1 94.75 523 ASN A CA 1
ATOM 4126 C C . ASN A 1 523 ? 12.438 -24.312 -32.344 1 94.75 523 ASN A C 1
ATOM 4128 O O . ASN A 1 523 ? 13.508 -24.094 -32.938 1 94.75 523 ASN A O 1
ATOM 4132 N N . ASP A 1 524 ? 11.883 -25.453 -32.438 1 94.31 524 ASP A N 1
ATOM 4133 C CA . ASP A 1 524 ? 11.945 -26.438 -33.5 1 94.31 524 ASP A CA 1
ATOM 4134 C C . ASP A 1 524 ? 13.227 -27.266 -33.406 1 94.31 524 ASP A C 1
ATOM 4136 O O . ASP A 1 524 ? 13.289 -28.375 -33.969 1 94.31 524 ASP A O 1
ATOM 4140 N N . SER A 1 525 ? 14.289 -26.797 -32.719 1 97.06 525 SER A N 1
ATOM 4141 C CA . SER A 1 525 ? 15.57 -27.422 -33.031 1 97.06 525 SER A CA 1
ATOM 4142 C C . SER A 1 525 ? 16.203 -28.031 -31.797 1 97.06 525 SER A C 1
ATOM 4144 O O . SER A 1 525 ? 15.938 -27.609 -30.672 1 97.06 525 SER A O 1
ATOM 4146 N N . ILE A 1 526 ? 17.016 -29.016 -32.125 1 98.12 526 ILE A N 1
ATOM 4147 C CA . ILE A 1 526 ? 18 -29.547 -31.172 1 98.12 526 ILE A CA 1
ATOM 4148 C C . ILE A 1 526 ? 19.406 -29.125 -31.594 1 98.12 526 ILE A C 1
ATOM 4150 O O . ILE A 1 526 ? 19.734 -29.172 -32.781 1 98.12 526 ILE A O 1
ATOM 4154 N N . VAL A 1 527 ? 20.172 -28.734 -30.609 1 98.38 527 VAL A N 1
ATOM 4155 C CA . VAL A 1 527 ? 21.547 -28.344 -30.891 1 98.38 527 VAL A CA 1
ATOM 4156 C C . VAL A 1 527 ? 22.5 -29.281 -30.156 1 98.38 527 VAL A C 1
ATOM 4158 O O . VAL A 1 527 ? 22.156 -29.844 -29.109 1 98.38 527 VAL A O 1
ATOM 4161 N N . CYS A 1 528 ? 23.672 -29.391 -30.781 1 98.44 528 CYS A N 1
ATOM 4162 C CA . CYS A 1 528 ? 24.719 -30.219 -30.219 1 98.44 528 CYS A CA 1
ATOM 4163 C C . CYS A 1 528 ? 26.047 -29.469 -30.172 1 98.44 528 CYS A C 1
ATOM 4165 O O . CYS A 1 528 ? 26.469 -28.891 -31.188 1 98.44 528 CYS A O 1
ATOM 4167 N N . TYR A 1 529 ? 26.578 -29.484 -29.031 1 98.19 529 TYR A N 1
ATOM 4168 C CA . TYR A 1 529 ? 27.875 -28.828 -28.828 1 98.19 529 TYR A CA 1
ATOM 4169 C C . TYR A 1 529 ? 28.938 -29.844 -28.406 1 98.19 529 TYR A C 1
ATOM 4171 O O . TYR A 1 529 ? 28.609 -30.891 -27.828 1 98.19 529 TYR A O 1
ATOM 4179 N N . ALA A 1 530 ? 30.172 -29.484 -28.641 1 98 530 ALA A N 1
ATOM 4180 C CA . ALA A 1 530 ? 31.281 -30.297 -28.172 1 98 530 ALA A CA 1
ATOM 4181 C C . ALA A 1 530 ? 31.469 -30.141 -26.656 1 98 530 ALA A C 1
ATOM 4183 O O . ALA A 1 530 ? 31.406 -29.031 -26.125 1 98 530 ALA A O 1
ATOM 4184 N N . ALA A 1 531 ? 31.719 -31.297 -26.016 1 97 531 ALA A N 1
ATOM 4185 C CA . ALA A 1 531 ? 31.953 -31.25 -24.578 1 97 531 ALA A CA 1
ATOM 4186 C C . ALA A 1 531 ? 33.375 -30.797 -24.266 1 97 531 ALA A C 1
ATOM 4188 O O . ALA A 1 531 ? 33.625 -30.266 -23.188 1 97 531 ALA A O 1
ATOM 4189 N N . GLN A 1 532 ? 34.219 -31.016 -25.172 1 95.5 532 GLN A N 1
ATOM 4190 C CA . GLN A 1 532 ? 35.625 -30.703 -24.969 1 95.5 532 GLN A CA 1
ATOM 4191 C C . GLN A 1 532 ? 35.938 -29.281 -25.375 1 95.5 532 GLN A C 1
ATOM 4193 O O . GLN A 1 532 ? 35.281 -28.719 -26.25 1 95.5 532 GLN A O 1
ATOM 4198 N N . GLY A 1 533 ? 36.969 -28.703 -24.688 1 93 533 GLY A N 1
ATOM 4199 C CA . GLY A 1 533 ? 37.469 -27.375 -25.047 1 93 533 GLY A CA 1
ATOM 4200 C C . GLY A 1 533 ? 36.938 -26.281 -24.109 1 93 533 GLY A C 1
ATOM 4201 O O . GLY A 1 533 ? 36.031 -26.516 -23.328 1 93 533 GLY A O 1
ATOM 4202 N N . ASP A 1 534 ? 37.531 -25.047 -24.25 1 95.31 534 ASP A N 1
ATOM 4203 C CA . ASP A 1 534 ? 37.219 -23.953 -23.344 1 95.31 534 ASP A CA 1
ATOM 4204 C C . ASP A 1 534 ? 36.375 -22.875 -24.047 1 95.31 534 ASP A C 1
ATOM 4206 O O . ASP A 1 534 ? 36.219 -21.781 -23.516 1 95.31 534 ASP A O 1
ATOM 4210 N N . THR A 1 535 ? 35.938 -23.219 -25.188 1 96.19 535 THR A N 1
ATOM 4211 C CA . THR A 1 535 ? 35 -22.375 -25.938 1 96.19 535 THR A CA 1
ATOM 4212 C C . THR A 1 535 ? 33.844 -23.188 -26.453 1 96.19 535 THR A C 1
ATOM 4214 O O . THR A 1 535 ? 33.969 -24.375 -26.75 1 96.19 535 THR A O 1
ATOM 4217 N N . PRO A 1 536 ? 32.75 -22.547 -26.516 1 96.88 536 PRO A N 1
ATOM 4218 C CA . PRO A 1 536 ? 31.594 -23.297 -27.062 1 96.88 536 PRO A CA 1
ATOM 4219 C C . PRO A 1 536 ? 31.734 -23.578 -28.562 1 96.88 536 PRO A C 1
ATOM 4221 O O . PRO A 1 536 ? 32 -22.656 -29.344 1 96.88 536 PRO A O 1
ATOM 4224 N N . ARG A 1 537 ? 31.609 -24.781 -28.938 1 97.25 537 ARG A N 1
ATOM 4225 C CA . ARG A 1 537 ? 31.672 -25.188 -30.328 1 97.25 537 ARG A CA 1
ATOM 4226 C C . ARG A 1 537 ? 30.469 -26.031 -30.719 1 97.25 537 ARG A C 1
ATOM 4228 O O . ARG A 1 537 ? 30.328 -27.156 -30.25 1 97.25 537 ARG A O 1
ATOM 4235 N N . GLU A 1 538 ? 29.672 -25.469 -31.594 1 97.38 538 GLU A N 1
ATOM 4236 C CA . GLU A 1 538 ? 28.5 -26.188 -32.094 1 97.38 538 GLU A CA 1
ATOM 4237 C C . GLU A 1 538 ? 28.906 -27.25 -33.125 1 97.38 538 GLU A C 1
ATOM 4239 O O . GLU A 1 538 ? 29.656 -26.969 -34.031 1 97.38 538 GLU A O 1
ATOM 4244 N N . LEU A 1 539 ? 28.469 -28.422 -32.938 1 97.88 539 LEU A N 1
ATOM 4245 C CA . LEU A 1 539 ? 28.766 -29.516 -33.875 1 97.88 539 LEU A CA 1
ATOM 4246 C C . LEU A 1 539 ? 27.672 -29.656 -34.906 1 97.88 539 LEU A C 1
ATOM 4248 O O . LEU A 1 539 ? 27.969 -29.812 -36.094 1 97.88 539 LEU A O 1
ATOM 4252 N N . TRP A 1 540 ? 26.406 -29.641 -34.469 1 97.75 540 TRP A N 1
ATOM 4253 C CA . TRP A 1 540 ? 25.281 -29.656 -35.406 1 97.75 540 TRP A CA 1
ATOM 4254 C C . TRP A 1 540 ? 24.031 -29.062 -34.75 1 97.75 540 TRP A C 1
ATOM 4256 O O . TRP A 1 540 ? 23.969 -28.906 -33.531 1 97.75 540 TRP A O 1
ATOM 4266 N N . ALA A 1 541 ? 23.172 -28.625 -35.562 1 97.88 541 ALA A N 1
ATOM 4267 C CA . ALA A 1 541 ? 21.828 -28.172 -35.219 1 97.88 541 ALA A CA 1
ATOM 4268 C C . ALA A 1 541 ? 20.797 -28.75 -36.188 1 97.88 541 ALA A C 1
ATOM 4270 O O . ALA A 1 541 ? 20.969 -28.703 -37.406 1 97.88 541 ALA A O 1
ATOM 4271 N N . THR A 1 542 ? 19.781 -29.312 -35.625 1 98.25 542 THR A N 1
ATOM 4272 C CA . THR A 1 542 ? 18.781 -29.969 -36.469 1 98.25 542 THR A CA 1
ATOM 4273 C C . THR A 1 542 ? 17.391 -29.422 -36.188 1 98.25 542 THR A C 1
ATOM 4275 O O . THR A 1 542 ? 16.969 -29.359 -35.031 1 98.25 542 THR A O 1
ATOM 4278 N N . ASN A 1 543 ? 16.719 -29.062 -37.219 1 97.75 543 ASN A N 1
ATOM 4279 C CA . ASN A 1 543 ? 15.312 -28.703 -37.125 1 97.75 543 ASN A CA 1
ATOM 4280 C C . ASN A 1 543 ? 14.422 -29.938 -37.031 1 97.75 543 ASN A C 1
ATOM 4282 O O . ASN A 1 543 ? 14.258 -30.672 -38 1 97.75 543 ASN A O 1
ATOM 4286 N N . VAL A 1 544 ? 13.852 -30.188 -35.875 1 97.06 544 VAL A N 1
ATOM 4287 C CA . VAL A 1 544 ? 12.992 -31.344 -35.656 1 97.06 544 VAL A CA 1
ATOM 4288 C C . VAL A 1 544 ? 11.539 -30.969 -35.969 1 97.06 544 VAL A C 1
ATOM 4290 O O . VAL A 1 544 ? 10.711 -31.859 -36.188 1 97.06 544 VAL A O 1
ATOM 4293 N N . GLY A 1 545 ? 11.188 -29.688 -35.875 1 95.94 545 GLY A N 1
ATOM 4294 C CA . GLY A 1 545 ? 9.875 -29.219 -36.281 1 95.94 545 GLY A CA 1
ATOM 4295 C C . GLY A 1 545 ? 8.836 -29.312 -35.188 1 95.94 545 GLY A C 1
ATOM 4296 O O . GLY A 1 545 ? 7.691 -29.688 -35.438 1 95.94 545 GLY A O 1
ATOM 4297 N N . PHE A 1 546 ? 9.172 -29 -33.938 1 93.81 546 PHE A N 1
ATOM 4298 C CA . PHE A 1 546 ? 8.203 -29.141 -32.875 1 93.81 546 PHE A CA 1
ATOM 4299 C C . PHE A 1 546 ? 7.574 -27.797 -32.531 1 93.81 546 PHE A C 1
ATOM 4301 O O . PHE A 1 546 ? 6.727 -27.703 -31.641 1 93.81 546 PHE A O 1
ATOM 4308 N N . GLY A 1 547 ? 7.953 -26.672 -33.219 1 93.06 547 GLY A N 1
ATOM 4309 C CA . GLY A 1 547 ? 7.387 -25.359 -32.969 1 93.06 547 GLY A CA 1
ATOM 4310 C C . GLY A 1 547 ? 7.953 -24.703 -31.703 1 93.06 547 GLY A C 1
ATOM 4311 O O . GLY A 1 547 ? 9.133 -24.875 -31.391 1 93.06 547 GLY A O 1
ATOM 4312 N N . TYR A 1 548 ? 7.203 -23.844 -31.078 1 92.5 548 TYR A N 1
ATOM 4313 C CA . TYR A 1 548 ? 7.625 -23.172 -29.859 1 92.5 548 TYR A CA 1
ATOM 4314 C C . TYR A 1 548 ? 7.695 -24.156 -28.688 1 92.5 548 TYR A C 1
ATOM 4316 O O . TYR A 1 548 ? 6.793 -24.984 -28.516 1 92.5 548 TYR A O 1
ATOM 4324 N N . GLU A 1 549 ? 8.766 -24.031 -27.984 1 92.38 549 GLU A N 1
ATOM 4325 C CA . GLU A 1 549 ? 9.023 -25.031 -26.938 1 92.38 549 GLU A CA 1
ATOM 4326 C C . GLU A 1 549 ? 9.742 -24.406 -25.75 1 92.38 549 GLU A C 1
ATOM 4328 O O . GLU A 1 549 ? 10.664 -23.609 -25.906 1 92.38 549 GLU A O 1
ATOM 4333 N N . HIS A 1 550 ? 9.211 -24.766 -24.516 1 90.31 550 HIS A N 1
ATOM 4334 C CA . HIS A 1 550 ? 9.875 -24.219 -23.328 1 90.31 550 HIS A CA 1
ATOM 4335 C C . HIS A 1 550 ? 9.805 -25.188 -22.156 1 90.31 550 HIS A C 1
ATOM 4337 O O . HIS A 1 550 ? 10.094 -24.828 -21.016 1 90.31 550 HIS A O 1
ATOM 4343 N N . ALA A 1 551 ? 9.305 -26.453 -22.406 1 91.56 551 ALA A N 1
ATOM 4344 C CA . ALA A 1 551 ? 9.25 -27.469 -21.359 1 91.56 551 ALA A CA 1
ATOM 4345 C C . ALA A 1 551 ? 10.641 -27.969 -21 1 91.56 551 ALA A C 1
ATOM 4347 O O . ALA A 1 551 ? 11.492 -28.141 -21.875 1 91.56 551 ALA A O 1
ATOM 4348 N N . PRO A 1 552 ? 10.852 -28.219 -19.75 1 92.38 552 PRO A N 1
ATOM 4349 C CA . PRO A 1 552 ? 12.172 -28.656 -19.297 1 92.38 552 PRO A CA 1
ATOM 4350 C C . PRO A 1 552 ? 12.328 -30.188 -19.359 1 92.38 552 PRO A C 1
ATOM 4352 O O . PRO A 1 552 ? 12.641 -30.812 -18.344 1 92.38 552 PRO A O 1
ATOM 4355 N N . SER A 1 553 ? 12.203 -30.828 -20.438 1 95.12 553 SER A N 1
ATOM 4356 C CA . SER A 1 553 ? 12.445 -32.25 -20.656 1 95.12 553 SER A CA 1
ATOM 4357 C C . SER A 1 553 ? 13.805 -32.5 -21.281 1 95.12 553 SER A C 1
ATOM 4359 O O . SER A 1 553 ? 14.031 -32.125 -22.438 1 95.12 553 SER A O 1
ATOM 4361 N N . MET A 1 554 ? 14.602 -33.219 -20.609 1 97.62 554 MET A N 1
ATOM 4362 C CA . MET A 1 554 ? 16.016 -33.344 -20.969 1 97.62 554 MET A CA 1
ATOM 4363 C C . MET A 1 554 ? 16.172 -34.25 -22.172 1 97.62 554 MET A C 1
ATOM 4365 O O . MET A 1 554 ? 15.273 -35.031 -22.5 1 97.62 554 MET A O 1
ATOM 4369 N N . GLN A 1 555 ? 17.359 -34.094 -22.812 1 97.94 555 GLN A N 1
ATOM 4370 C CA . GLN A 1 555 ? 17.766 -35.031 -23.844 1 97.94 555 GLN A CA 1
ATOM 4371 C C . GLN A 1 555 ? 18.578 -36.188 -23.25 1 97.94 555 GLN A C 1
ATOM 4373 O O . GLN A 1 555 ? 19.469 -35.969 -22.438 1 97.94 555 GLN A O 1
ATOM 4378 N N . VAL A 1 556 ? 18.234 -37.375 -23.734 1 98.19 556 VAL A N 1
ATOM 4379 C CA . VAL A 1 556 ? 18.922 -38.562 -23.203 1 98.19 556 VAL A CA 1
ATOM 4380 C C . VAL A 1 556 ? 19.438 -39.406 -24.359 1 98.19 556 VAL A C 1
ATOM 4382 O O . VAL A 1 556 ? 18.719 -39.656 -25.344 1 98.19 556 VAL A O 1
ATOM 4385 N N . GLU A 1 557 ? 20.672 -39.844 -24.219 1 98.5 557 GLU A N 1
ATOM 4386 C CA . GLU A 1 557 ? 21.234 -40.719 -25.25 1 98.5 557 GLU A CA 1
ATOM 4387 C C . GLU A 1 557 ? 21.391 -42.156 -24.75 1 98.5 557 GLU A C 1
ATOM 4389 O O . GLU A 1 557 ? 21.797 -42.375 -23.609 1 98.5 557 GLU A O 1
ATOM 4394 N N . LYS A 1 558 ? 21.062 -43.094 -25.547 1 98.38 558 LYS A N 1
ATOM 4395 C CA . LYS A 1 558 ? 21.266 -44.5 -25.328 1 98.38 558 LYS A CA 1
ATOM 4396 C C . LYS A 1 558 ? 21.641 -45.219 -26.625 1 98.38 558 LYS A C 1
ATOM 4398 O O . LYS A 1 558 ? 20.922 -45.125 -27.625 1 98.38 558 LYS A O 1
ATOM 4403 N N . GLU A 1 559 ? 22.781 -45.875 -26.641 1 97.75 559 GLU A N 1
ATOM 4404 C CA . GLU A 1 559 ? 23.266 -46.688 -27.766 1 97.75 559 GLU A CA 1
ATOM 4405 C C . GLU A 1 559 ? 23.312 -45.844 -29.047 1 97.75 559 GLU A C 1
ATOM 4407 O O . GLU A 1 559 ? 22.875 -46.281 -30.109 1 97.75 559 GLU A O 1
ATOM 4412 N N . GLY A 1 560 ? 23.781 -44.656 -28.859 1 97.38 560 GLY A N 1
ATOM 4413 C CA . GLY A 1 560 ? 24.047 -43.781 -29.984 1 97.38 560 GLY A CA 1
ATOM 4414 C C . GLY A 1 560 ? 22.828 -43.031 -30.453 1 97.38 560 GLY A C 1
ATOM 4415 O O . GLY A 1 560 ? 22.906 -42.219 -31.391 1 97.38 560 GLY A O 1
ATOM 4416 N N . VAL A 1 561 ? 21.703 -43.281 -29.828 1 98.31 561 VAL A N 1
ATOM 4417 C CA . VAL A 1 561 ? 20.453 -42.594 -30.172 1 98.31 561 VAL A CA 1
ATOM 4418 C C . VAL A 1 561 ? 20.109 -41.562 -29.109 1 98.31 561 VAL A C 1
ATOM 4420 O O . VAL A 1 561 ? 20.062 -41.906 -27.922 1 98.31 561 VAL A O 1
ATOM 4423 N N . MET A 1 562 ? 19.922 -40.344 -29.562 1 98.56 562 MET A N 1
ATOM 4424 C CA . MET A 1 562 ? 19.469 -39.281 -28.641 1 98.56 562 MET A CA 1
ATOM 4425 C C . MET A 1 562 ? 17.953 -39.156 -28.641 1 98.56 562 MET A C 1
ATOM 4427 O O . MET A 1 562 ? 17.328 -39 -29.703 1 98.56 562 MET A O 1
ATOM 4431 N N . PHE A 1 563 ? 17.328 -39.25 -27.531 1 98.69 563 PHE A N 1
ATOM 4432 C CA . PHE A 1 563 ? 15.875 -39.125 -27.375 1 98.69 563 PHE A CA 1
ATOM 4433 C C . PHE A 1 563 ? 15.492 -37.781 -26.766 1 98.69 563 PHE A C 1
ATOM 4435 O O . PHE A 1 563 ? 16.219 -37.25 -25.922 1 98.69 563 PHE A O 1
ATOM 4442 N N . GLY A 1 564 ? 14.391 -37.281 -27.156 1 97.94 564 GLY A N 1
ATOM 4443 C CA . GLY A 1 564 ? 13.828 -36.062 -26.594 1 97.94 564 GLY A CA 1
ATOM 4444 C C . GLY A 1 564 ? 12.312 -36.031 -26.641 1 97.94 564 GLY A C 1
ATOM 4445 O O . GLY A 1 564 ? 11.688 -36.906 -27.266 1 97.94 564 GLY A O 1
ATOM 4446 N N . SER A 1 565 ? 11.75 -35.125 -25.938 1 97.75 565 SER A N 1
ATOM 4447 C CA . SER A 1 565 ? 10.305 -34.938 -25.875 1 97.75 565 SER A CA 1
ATOM 4448 C C . SER A 1 565 ? 9.93 -33.469 -25.781 1 97.75 565 SER A C 1
ATOM 4450 O O . SER A 1 565 ? 10.805 -32.594 -25.672 1 97.75 565 SER A O 1
ATOM 4452 N N . THR A 1 566 ? 8.57 -33.156 -25.891 1 96 566 THR A N 1
ATOM 4453 C CA . THR A 1 566 ? 8.117 -31.75 -25.969 1 96 566 THR A CA 1
ATOM 4454 C C . THR A 1 566 ? 6.883 -31.531 -25.094 1 96 566 THR A C 1
ATOM 4456 O O . THR A 1 566 ? 6.348 -32.5 -24.531 1 96 566 THR A O 1
ATOM 4459 N N . LYS A 1 567 ? 6.434 -30.297 -25.094 1 94.56 567 LYS A N 1
ATOM 4460 C CA . LYS A 1 567 ? 5.301 -29.875 -24.266 1 94.56 567 LYS A CA 1
ATOM 4461 C C . LYS A 1 567 ? 3.977 -30.266 -24.922 1 94.56 567 LYS A C 1
ATOM 4463 O O . LYS A 1 567 ? 2.924 -30.188 -24.281 1 94.56 567 LYS A O 1
ATOM 4468 N N . GLU A 1 568 ? 4.035 -30.703 -26.219 1 94.19 568 GLU A N 1
ATOM 4469 C CA . GLU A 1 568 ? 2.789 -31 -26.906 1 94.19 568 GLU A CA 1
ATOM 4470 C C . GLU A 1 568 ? 2.754 -32.469 -27.375 1 94.19 568 GLU A C 1
ATOM 4472 O O . GLU A 1 568 ? 2.244 -32.75 -28.453 1 94.19 568 GLU A O 1
ATOM 4477 N N . GLY A 1 569 ? 3.398 -33.281 -26.672 1 95.75 569 GLY A N 1
ATOM 4478 C CA . GLY A 1 569 ? 3.188 -34.719 -26.812 1 95.75 569 GLY A CA 1
ATOM 4479 C C . GLY A 1 569 ? 4.133 -35.375 -27.797 1 95.75 569 GLY A C 1
ATOM 4480 O O . GLY A 1 569 ? 4.039 -36.562 -28.062 1 95.75 569 GLY A O 1
ATOM 4481 N N . LEU A 1 570 ? 5.035 -34.625 -28.328 1 97.5 570 LEU A N 1
ATOM 4482 C CA . LEU A 1 570 ? 5.941 -35.188 -29.312 1 97.5 570 LEU A CA 1
ATOM 4483 C C . LEU A 1 570 ? 7.16 -35.812 -28.656 1 97.5 570 LEU A C 1
ATOM 4485 O O . LEU A 1 570 ? 7.812 -35.188 -27.812 1 97.5 570 LEU A O 1
ATOM 4489 N N . ILE A 1 571 ? 7.406 -37.031 -29 1 98.38 571 ILE A N 1
ATOM 4490 C CA . ILE A 1 571 ? 8.648 -37.75 -28.703 1 98.38 571 ILE A CA 1
ATOM 4491 C C . ILE A 1 571 ? 9.438 -38 -29.984 1 98.38 571 ILE A C 1
ATOM 4493 O O . ILE A 1 571 ? 8.867 -38.312 -31.016 1 98.38 571 ILE A O 1
ATOM 4497 N N . PHE A 1 572 ? 10.766 -37.781 -29.922 1 98.56 572 PHE A N 1
ATOM 4498 C CA . PHE A 1 572 ? 11.562 -37.938 -31.125 1 98.56 572 PHE A CA 1
ATOM 4499 C C . PHE A 1 572 ? 12.938 -38.531 -30.812 1 98.56 572 PHE A C 1
ATOM 4501 O O . PHE A 1 572 ? 13.352 -38.562 -29.656 1 98.56 572 PHE A O 1
ATOM 4508 N N . ALA A 1 573 ? 13.57 -39 -31.828 1 98.56 573 ALA A N 1
ATOM 4509 C CA . ALA A 1 573 ? 14.914 -39.562 -31.703 1 98.56 573 ALA A CA 1
ATOM 4510 C C . ALA A 1 573 ? 15.805 -39.094 -32.844 1 98.56 573 ALA A C 1
ATOM 4512 O O . ALA A 1 573 ? 15.359 -39 -34 1 98.56 573 ALA A O 1
ATOM 4513 N N . LEU A 1 574 ? 17 -38.781 -32.5 1 98.5 574 LEU A N 1
ATOM 4514 C CA . LEU A 1 574 ? 18.031 -38.406 -33.438 1 98.5 574 LEU A CA 1
ATOM 4515 C C . LEU A 1 574 ? 19.25 -39.312 -33.281 1 98.5 574 LEU A C 1
ATOM 4517 O O . LEU A 1 574 ? 19.5 -39.875 -32.219 1 98.5 574 LEU A O 1
ATOM 4521 N N . GLU A 1 575 ? 19.984 -39.438 -34.406 1 98.31 575 GLU A N 1
ATOM 4522 C CA . GLU A 1 575 ? 21.328 -40 -34.281 1 98.31 575 GLU A CA 1
ATOM 4523 C C . GLU A 1 575 ? 22.266 -39.031 -33.531 1 98.31 575 GLU A C 1
ATOM 4525 O O . GLU A 1 575 ? 22.484 -37.906 -33.969 1 98.31 575 GLU A O 1
ATOM 4530 N N . GLY A 1 576 ? 22.859 -39.5 -32.469 1 97.88 576 GLY A N 1
ATOM 4531 C CA . GLY A 1 576 ? 23.641 -38.625 -31.594 1 97.88 576 GLY A CA 1
ATOM 4532 C C . GLY A 1 576 ? 24.797 -37.938 -32.281 1 97.88 576 GLY A C 1
ATOM 4533 O O . GLY A 1 576 ? 25 -36.75 -32.094 1 97.88 576 GLY A O 1
ATOM 4534 N N . LYS A 1 577 ? 25.438 -38.594 -33.125 1 97.62 577 LYS A N 1
ATOM 4535 C CA . LYS A 1 577 ? 26.672 -38.094 -33.719 1 97.62 577 LYS A CA 1
ATOM 4536 C C . LYS A 1 577 ? 26.375 -37.094 -34.812 1 97.62 577 LYS A C 1
ATOM 4538 O O . LYS A 1 577 ? 27.109 -36.125 -35 1 97.62 577 LYS A O 1
ATOM 4543 N N . THR A 1 578 ? 25.234 -37.281 -35.531 1 97.62 578 THR A N 1
ATOM 4544 C CA . THR A 1 578 ? 25.047 -36.5 -36.75 1 97.62 578 THR A CA 1
ATOM 4545 C C . THR A 1 578 ? 23.859 -35.531 -36.594 1 97.62 578 THR A C 1
ATOM 4547 O O . THR A 1 578 ? 23.703 -34.594 -37.375 1 97.62 578 THR A O 1
ATOM 4550 N N . GLY A 1 579 ? 23.016 -35.938 -35.781 1 98.06 579 GLY A N 1
ATOM 4551 C CA . GLY A 1 579 ? 21.812 -35.125 -35.656 1 98.06 579 GLY A CA 1
ATOM 4552 C C . GLY A 1 579 ? 20.703 -35.531 -36.594 1 98.06 579 GLY A C 1
ATOM 4553 O O . GLY A 1 579 ? 19.641 -34.906 -36.625 1 98.06 579 GLY A O 1
ATOM 4554 N N . LYS A 1 580 ? 20.906 -36.531 -37.312 1 98.31 580 LYS A N 1
ATOM 4555 C CA . LYS A 1 580 ? 19.875 -37 -38.219 1 98.31 580 LYS A CA 1
ATOM 4556 C C . LYS A 1 580 ? 18.625 -37.469 -37.469 1 98.31 580 LYS A C 1
ATOM 4558 O O . LYS A 1 580 ? 18.719 -38.25 -36.531 1 98.31 580 LYS A O 1
ATOM 4563 N N . VAL A 1 581 ? 17.484 -36.969 -37.969 1 98.25 581 VAL A N 1
ATOM 4564 C CA . VAL A 1 581 ? 16.219 -37.375 -37.344 1 98.25 581 VAL A CA 1
ATOM 4565 C C . VAL A 1 581 ? 15.922 -38.844 -37.719 1 98.25 581 VAL A C 1
ATOM 4567 O O . VAL A 1 581 ? 15.828 -39.156 -38.906 1 98.25 581 VAL A O 1
ATOM 4570 N N . LEU A 1 582 ? 15.742 -39.625 -36.719 1 98.12 582 LEU A N 1
ATOM 4571 C CA . LEU A 1 582 ? 15.453 -41.031 -36.938 1 98.12 582 LEU A CA 1
ATOM 4572 C C . LEU A 1 582 ? 13.953 -41.281 -36.969 1 98.12 582 LEU A C 1
ATOM 4574 O O . LEU A 1 582 ? 13.453 -42 -37.812 1 98.12 582 LEU A O 1
ATOM 4578 N N . TRP A 1 583 ? 13.234 -40.719 -36 1 98.06 583 TRP A N 1
ATOM 4579 C CA . TRP A 1 583 ? 11.781 -40.875 -35.969 1 98.06 583 TRP A CA 1
ATOM 4580 C C . TRP A 1 583 ? 11.156 -39.844 -35.031 1 98.06 583 TRP A C 1
ATOM 4582 O O . TRP A 1 583 ? 11.859 -39.219 -34.219 1 98.06 583 TRP A O 1
ATOM 4592 N N . LYS A 1 584 ? 9.859 -39.656 -35.219 1 98 584 LYS A N 1
ATOM 4593 C CA . LYS A 1 584 ? 8.977 -38.875 -34.375 1 98 584 LYS A CA 1
ATOM 4594 C C . LYS A 1 584 ? 7.68 -39.625 -34.062 1 98 584 LYS A C 1
ATOM 4596 O O . LYS A 1 584 ? 7.203 -40.406 -34.906 1 98 584 LYS A O 1
ATOM 4601 N N . HIS A 1 585 ? 7.16 -39.344 -32.844 1 98.19 585 HIS A N 1
ATOM 4602 C CA . HIS A 1 585 ? 5.891 -39.938 -32.469 1 98.19 585 HIS A CA 1
ATOM 4603 C C . HIS A 1 585 ? 5.137 -39.062 -31.469 1 98.19 585 HIS A C 1
ATOM 4605 O O . HIS A 1 585 ? 5.711 -38.625 -30.484 1 98.19 585 HIS A O 1
ATOM 4611 N N . LYS A 1 586 ? 3.938 -38.875 -31.781 1 97.38 586 LYS A N 1
ATOM 4612 C CA . LYS A 1 586 ? 3.119 -38 -30.906 1 97.38 586 LYS A CA 1
ATOM 4613 C C . LYS A 1 586 ? 2.197 -38.844 -30.031 1 97.38 586 LYS A C 1
ATOM 4615 O O . LYS A 1 586 ? 1.498 -39.75 -30.531 1 97.38 586 LYS A O 1
ATOM 4620 N N . ILE A 1 587 ? 2.371 -38.594 -28.703 1 94.94 587 ILE A N 1
ATOM 4621 C CA . ILE A 1 587 ? 1.507 -39.188 -27.672 1 94.94 587 ILE A CA 1
ATOM 4622 C C . ILE A 1 587 ? 0.592 -38.094 -27.109 1 94.94 587 ILE A C 1
ATOM 4624 O O . ILE A 1 587 ? 1.043 -37.219 -26.359 1 94.94 587 ILE A O 1
ATOM 4628 N N . GLY A 1 588 ? -0.57 -38.125 -27.375 1 91.88 588 GLY A N 1
ATOM 4629 C CA . GLY A 1 588 ? -1.448 -37.062 -26.859 1 91.88 588 GLY A CA 1
ATOM 4630 C C . GLY A 1 588 ? -0.994 -35.688 -27.234 1 91.88 588 GLY A C 1
ATOM 4631 O O . GLY A 1 588 ? -0.389 -35.469 -28.297 1 91.88 588 GLY A O 1
ATOM 4632 N N . ASN A 1 589 ? -1.345 -34.625 -26.422 1 94.38 589 ASN A N 1
ATOM 4633 C CA . ASN A 1 589 ? -1.021 -33.25 -26.719 1 94.38 589 ASN A CA 1
ATOM 4634 C C . ASN A 1 589 ? -0.547 -32.5 -25.469 1 94.38 589 ASN A C 1
ATOM 4636 O O . ASN A 1 589 ? -0.624 -31.266 -25.406 1 94.38 589 ASN A O 1
ATOM 4640 N N . SER A 1 590 ? -0.12 -33.25 -24.531 1 94.25 590 SER A N 1
ATOM 4641 C CA . SER A 1 590 ? 0.338 -32.656 -23.281 1 94.25 590 SER A CA 1
ATOM 4642 C C . SER A 1 590 ? 1.84 -32.844 -23.094 1 94.25 590 SER A C 1
ATOM 4644 O O . SER A 1 590 ? 2.492 -33.5 -23.906 1 94.25 590 SER A O 1
ATOM 4646 N N . LEU A 1 591 ? 2.336 -32.219 -22.094 1 95.19 591 LEU A N 1
ATOM 4647 C CA . LEU A 1 591 ? 3.764 -32.25 -21.797 1 95.19 591 LEU A CA 1
ATOM 4648 C C . LEU A 1 591 ? 4.219 -33.688 -21.562 1 95.19 591 LEU A C 1
ATOM 4650 O O . LEU A 1 591 ? 3.596 -34.438 -20.781 1 95.19 591 LEU A O 1
ATOM 4654 N N . ILE A 1 592 ? 5.258 -34.062 -22.25 1 97.19 592 ILE A N 1
ATOM 4655 C CA . ILE A 1 592 ? 5.941 -35.344 -22 1 97.19 592 ILE A CA 1
ATOM 4656 C C . ILE A 1 592 ? 7.168 -35.094 -21.125 1 97.19 592 ILE A C 1
ATOM 4658 O O . ILE A 1 592 ? 8.023 -34.281 -21.453 1 97.19 592 ILE A O 1
ATOM 4662 N N . SER A 1 593 ? 7.203 -35.844 -20.016 1 96.38 593 SER A N 1
ATOM 4663 C CA . SER A 1 593 ? 8.367 -35.719 -19.141 1 96.38 593 SER A CA 1
ATOM 4664 C C . SER A 1 593 ? 9.625 -36.25 -19.812 1 96.38 593 SER A C 1
ATOM 4666 O O . SER A 1 593 ? 9.562 -36.781 -20.922 1 96.38 593 SER A O 1
ATOM 4668 N N . THR A 1 594 ? 10.805 -35.969 -19.188 1 97.81 594 THR A N 1
ATOM 4669 C CA . THR A 1 594 ? 12.039 -36.562 -19.719 1 97.81 594 THR A CA 1
ATOM 4670 C C . THR A 1 594 ? 11.883 -38.062 -19.938 1 97.81 594 THR A C 1
ATOM 4672 O O . THR A 1 594 ? 11.586 -38.812 -19 1 97.81 594 THR A O 1
ATOM 4675 N N . VAL A 1 595 ? 12.102 -38.469 -21.125 1 98.56 595 VAL A N 1
ATOM 4676 C CA . VAL A 1 595 ? 11.898 -39.844 -21.469 1 98.56 595 VAL A CA 1
ATOM 4677 C C . VAL A 1 595 ? 13.055 -40.688 -20.922 1 98.56 595 VAL A C 1
ATOM 4679 O O . VAL A 1 595 ? 14.133 -40.188 -20.641 1 98.56 595 VAL A O 1
ATOM 4682 N N . VAL A 1 596 ? 12.773 -42.031 -20.797 1 98.5 596 VAL A N 1
ATOM 4683 C CA . VAL A 1 596 ? 13.758 -42.969 -20.234 1 98.5 596 VAL A CA 1
ATOM 4684 C C . VAL A 1 596 ? 14 -44.094 -21.203 1 98.5 596 VAL A C 1
ATOM 4686 O O . VAL A 1 596 ? 13.258 -45.094 -21.203 1 98.5 596 VAL A O 1
ATOM 4689 N N . PRO A 1 597 ? 15.07 -44 -21.984 1 98.38 597 PRO A N 1
ATOM 4690 C CA . PRO A 1 597 ? 15.375 -45.062 -22.906 1 98.38 597 PRO A CA 1
ATOM 4691 C C . PRO A 1 597 ? 15.922 -46.312 -22.219 1 98.38 597 PRO A C 1
ATOM 4693 O O . PRO A 1 597 ? 16.781 -46.219 -21.344 1 98.38 597 PRO A O 1
ATOM 4696 N N . LEU A 1 598 ? 15.406 -47.438 -22.578 1 97.81 598 LEU A N 1
ATOM 4697 C CA . LEU A 1 598 ? 15.906 -48.719 -22.094 1 97.81 598 LEU A CA 1
ATOM 4698 C C . LEU A 1 598 ? 17.062 -49.219 -22.969 1 97.81 598 LEU A C 1
ATOM 4700 O O . LEU A 1 598 ? 17.969 -49.875 -22.469 1 97.81 598 LEU A O 1
ATOM 4704 N N . ASN A 1 599 ? 17 -49 -24.141 1 96.94 599 ASN A N 1
ATOM 4705 C CA . ASN A 1 599 ? 17.984 -49.219 -25.188 1 96.94 599 ASN A CA 1
ATOM 4706 C C . ASN A 1 599 ? 17.766 -48.312 -26.391 1 96.94 599 ASN A C 1
ATOM 4708 O O . ASN A 1 599 ? 17.016 -47.344 -26.312 1 96.94 599 ASN A O 1
ATOM 4712 N N . GLY A 1 600 ? 18.438 -48.625 -27.453 1 96.19 600 GLY A N 1
ATOM 4713 C CA . GLY A 1 600 ? 18.344 -47.75 -28.625 1 96.19 600 GLY A CA 1
ATOM 4714 C C . GLY A 1 600 ? 17 -47.875 -29.328 1 96.19 600 GLY A C 1
ATOM 4715 O O . GLY A 1 600 ? 16.688 -47.062 -30.219 1 96.19 600 GLY A O 1
ATOM 4716 N N . HIS A 1 601 ? 16.141 -48.781 -28.891 1 96.62 601 HIS A N 1
ATOM 4717 C CA . HIS A 1 601 ? 14.922 -49.031 -29.656 1 96.62 601 HIS A CA 1
ATOM 4718 C C . HIS A 1 601 ? 13.695 -49.031 -28.734 1 96.62 601 HIS A C 1
ATOM 4720 O O . HIS A 1 601 ? 12.57 -49.25 -29.203 1 96.62 601 HIS A O 1
ATOM 4726 N N . GLU A 1 602 ? 13.898 -48.938 -27.5 1 97.81 602 GLU A N 1
ATOM 4727 C CA . GLU A 1 602 ? 12.805 -48.875 -26.531 1 97.81 602 GLU A CA 1
ATOM 4728 C C . GLU A 1 602 ? 12.945 -47.688 -25.609 1 97.81 602 GLU A C 1
ATOM 4730 O O . GLU A 1 602 ? 14.031 -47.406 -25.078 1 97.81 602 GLU A O 1
ATOM 4735 N N . VAL A 1 603 ? 11.812 -46.969 -25.422 1 98.31 603 VAL A N 1
ATOM 4736 C CA . VAL A 1 603 ? 11.891 -45.781 -24.578 1 98.31 603 VAL A CA 1
ATOM 4737 C C . VAL A 1 603 ? 10.594 -45.625 -23.781 1 98.31 603 VAL A C 1
ATOM 4739 O O . VAL A 1 603 ? 9.5 -45.75 -24.328 1 98.31 603 VAL A O 1
ATOM 4742 N N . LEU A 1 604 ? 10.695 -45.469 -22.453 1 98.62 604 LEU A N 1
ATOM 4743 C CA . LEU A 1 604 ? 9.578 -45.219 -21.547 1 98.62 604 LEU A CA 1
ATOM 4744 C C . LEU A 1 604 ? 9.227 -43.75 -21.484 1 98.62 604 LEU A C 1
ATOM 4746 O O . LEU A 1 604 ? 10.102 -42.875 -21.594 1 98.62 604 LEU A O 1
ATOM 4750 N N . PHE A 1 605 ? 7.922 -43.469 -21.297 1 98.5 605 PHE A N 1
ATOM 4751 C CA . PHE A 1 605 ? 7.496 -42.062 -21.219 1 98.5 605 PHE A CA 1
ATOM 4752 C C . PHE A 1 605 ? 6.34 -41.906 -20.25 1 98.5 605 PHE A C 1
ATOM 4754 O O . PHE A 1 605 ? 5.68 -42.875 -19.891 1 98.5 605 PHE A O 1
ATOM 4761 N N . THR A 1 606 ? 6.152 -40.75 -19.719 1 98.06 606 THR A N 1
ATOM 4762 C CA . THR A 1 606 ? 4.965 -40.281 -19.016 1 98.06 606 THR A CA 1
ATOM 4763 C C . THR A 1 606 ? 4.492 -38.938 -19.562 1 98.06 606 THR A C 1
ATOM 4765 O O . THR A 1 606 ? 5.297 -38.156 -20.078 1 98.06 606 THR A O 1
ATOM 4768 N N . ALA A 1 607 ? 3.244 -38.688 -19.484 1 96.44 607 ALA A N 1
ATOM 4769 C CA . ALA A 1 607 ? 2.654 -37.438 -19.938 1 96.44 607 ALA A CA 1
ATOM 4770 C C . ALA A 1 607 ? 1.802 -36.781 -18.844 1 96.44 607 ALA A C 1
ATOM 4772 O O . ALA A 1 607 ? 1.233 -37.5 -18 1 96.44 607 ALA A O 1
ATOM 4773 N N . THR A 1 608 ? 1.664 -35.5 -18.891 1 94.94 608 THR A N 1
ATOM 4774 C CA . THR A 1 608 ? 0.894 -34.75 -17.906 1 94.94 608 THR A CA 1
ATOM 4775 C C . THR A 1 608 ? -0.573 -35.188 -17.938 1 94.94 608 THR A C 1
ATOM 4777 O O . THR A 1 608 ? -1.264 -35.125 -16.922 1 94.94 608 THR A O 1
ATOM 4780 N N . SER A 1 609 ? -1.01 -35.656 -19.062 1 94.88 609 SER A N 1
ATOM 4781 C CA . SER A 1 609 ? -2.404 -36.062 -19.219 1 94.88 609 SER A CA 1
ATOM 4782 C C . SER A 1 609 ? -2.648 -37.438 -18.594 1 94.88 609 SER A C 1
ATOM 4784 O O . SER A 1 609 ? -3.779 -37.906 -18.594 1 94.88 609 SER A O 1
ATOM 4786 N N . GLY A 1 610 ? -1.611 -38.094 -18.109 1 96 610 GLY A N 1
ATOM 4787 C CA . GLY A 1 610 ? -1.793 -39.312 -17.344 1 96 610 GLY A CA 1
ATOM 4788 C C . GLY A 1 610 ? -1.331 -40.562 -18.094 1 96 610 GLY A C 1
ATOM 4789 O O . GLY A 1 610 ? -1.464 -41.656 -17.578 1 96 610 GLY A O 1
ATOM 4790 N N . GLU A 1 611 ? -0.755 -40.375 -19.203 1 97.19 611 GLU A N 1
ATOM 4791 C CA . GLU A 1 611 ? -0.259 -41.5 -19.969 1 97.19 611 GLU A CA 1
ATOM 4792 C C . GLU A 1 611 ? 1.083 -42 -19.422 1 97.19 611 GLU A C 1
ATOM 4794 O O . GLU A 1 611 ? 1.943 -41.188 -19.062 1 97.19 611 GLU A O 1
ATOM 4799 N N . VAL A 1 612 ? 1.202 -43.25 -19.297 1 98.12 612 VAL A N 1
ATOM 4800 C CA . VAL A 1 612 ? 2.451 -43.969 -19.078 1 98.12 612 VAL A CA 1
ATOM 4801 C C . VAL A 1 612 ? 2.607 -45.062 -20.125 1 98.12 612 VAL A C 1
ATOM 4803 O O . VAL A 1 612 ? 1.656 -45.812 -20.422 1 98.12 612 VAL A O 1
ATOM 4806 N N . GLY A 1 613 ? 3.82 -45.156 -20.703 1 98.5 613 GLY A N 1
ATOM 4807 C CA . GLY A 1 613 ? 3.91 -46.156 -21.734 1 98.5 613 GLY A CA 1
ATOM 4808 C C . GLY A 1 613 ? 5.332 -46.438 -22.188 1 98.5 613 GLY A C 1
ATOM 4809 O O . GLY A 1 613 ? 6.277 -45.844 -21.672 1 98.5 613 GLY A O 1
ATOM 4810 N N . LEU A 1 614 ? 5.391 -47.406 -23.047 1 98.56 614 LEU A N 1
ATOM 4811 C CA . LEU A 1 614 ? 6.637 -47.844 -23.672 1 98.56 614 LEU A CA 1
ATOM 4812 C C . LEU A 1 614 ? 6.516 -47.844 -25.188 1 98.56 614 LEU A C 1
ATOM 4814 O O . LEU A 1 614 ? 5.609 -48.469 -25.734 1 98.56 614 LEU A O 1
ATOM 4818 N N . LEU A 1 615 ? 7.387 -47.094 -25.828 1 98.31 615 LEU A N 1
ATOM 4819 C CA . LEU A 1 615 ? 7.5 -47.156 -27.281 1 98.31 615 LEU A CA 1
ATOM 4820 C C . LEU A 1 615 ? 8.578 -48.156 -27.719 1 98.31 615 LEU A C 1
ATOM 4822 O O . LEU A 1 615 ? 9.625 -48.25 -27.078 1 98.31 615 LEU A O 1
ATOM 4826 N N . ARG A 1 616 ? 8.289 -48.75 -28.75 1 97.75 616 ARG A N 1
ATOM 4827 C CA . ARG A 1 616 ? 9.242 -49.656 -29.375 1 97.75 616 ARG A CA 1
ATOM 4828 C C . ARG A 1 616 ? 9.398 -49.344 -30.859 1 97.75 616 ARG A C 1
ATOM 4830 O O . ARG A 1 616 ? 8.414 -49.156 -31.562 1 97.75 616 ARG A O 1
ATOM 4837 N N . ILE A 1 617 ? 10.656 -49.344 -31.281 1 96 617 ILE A N 1
ATOM 4838 C CA . ILE A 1 617 ? 10.969 -49.062 -32.688 1 96 617 ILE A CA 1
ATOM 4839 C C . ILE A 1 617 ? 11.383 -50.344 -33.375 1 96 617 ILE A C 1
ATOM 4841 O O . ILE A 1 617 ? 12.344 -51.031 -32.969 1 96 617 ILE A O 1
ATOM 4845 N N . LYS A 1 618 ? 10.664 -50.656 -34.406 1 89.88 618 LYS A N 1
ATOM 4846 C CA . LYS A 1 618 ? 10.953 -51.875 -35.156 1 89.88 618 LYS A CA 1
ATOM 4847 C C . LYS A 1 618 ? 12.039 -51.625 -36.188 1 89.88 618 LYS A C 1
ATOM 4849 O O . LYS A 1 618 ? 12.078 -50.562 -36.812 1 89.88 618 LYS A O 1
ATOM 4854 N N . ASN A 1 619 ? 13.109 -52.562 -36.312 1 70.69 619 ASN A N 1
ATOM 4855 C CA . ASN A 1 619 ? 14.156 -52.531 -37.312 1 70.69 619 ASN A CA 1
ATOM 4856 C C . ASN A 1 619 ? 13.602 -52.812 -38.719 1 70.69 619 ASN A C 1
ATOM 4858 O O . ASN A 1 619 ? 12.719 -53.656 -38.875 1 70.69 619 ASN A O 1
ATOM 4862 N N . MET B 1 1 ? -90.938 25.125 36.812 1 25.17 1 MET B N 1
ATOM 4863 C CA . MET B 1 1 ? -89.75 24.719 37.562 1 25.17 1 MET B CA 1
ATOM 4864 C C . MET B 1 1 ? -88.812 23.891 36.688 1 25.17 1 MET B C 1
ATOM 4866 O O . MET B 1 1 ? -89.125 22.734 36.375 1 25.17 1 MET B O 1
ATOM 4870 N N . ASN B 1 2 ? -88.25 24.531 35.625 1 25 2 ASN B N 1
ATOM 4871 C CA . ASN B 1 2 ? -87.562 24.344 34.344 1 25 2 ASN B CA 1
ATOM 4872 C C . ASN B 1 2 ? -86.125 23.812 34.562 1 25 2 ASN B C 1
ATOM 4874 O O . ASN B 1 2 ? -85.312 24.516 35.094 1 25 2 ASN B O 1
ATOM 4878 N N . ARG B 1 3 ? -86 22.5 35.031 1 24.72 3 ARG B N 1
ATOM 4879 C CA . ARG B 1 3 ? -84.875 21.672 35.375 1 24.72 3 ARG B CA 1
ATOM 4880 C C . ARG B 1 3 ? -83.938 21.531 34.188 1 24.72 3 ARG B C 1
ATOM 4882 O O . ARG B 1 3 ? -84.125 20.672 33.312 1 24.72 3 ARG B O 1
ATOM 4889 N N . ARG B 1 4 ? -83.5 22.703 33.594 1 26.48 4 ARG B N 1
ATOM 4890 C CA . ARG B 1 4 ? -82.688 22.656 32.406 1 26.48 4 ARG B CA 1
ATOM 4891 C C . ARG B 1 4 ? -81.375 21.875 32.688 1 26.48 4 ARG B C 1
ATOM 4893 O O . ARG B 1 4 ? -80.812 21.969 33.812 1 26.48 4 ARG B O 1
ATOM 4900 N N . LEU B 1 5 ? -81 20.844 31.812 1 25.41 5 LEU B N 1
ATOM 4901 C CA . LEU B 1 5 ? -80 19.828 31.531 1 25.41 5 LEU B CA 1
ATOM 4902 C C . LEU B 1 5 ? -78.625 20.422 31.453 1 25.41 5 LEU B C 1
ATOM 4904 O O . LEU B 1 5 ? -78.375 21.312 30.641 1 25.41 5 LEU B O 1
ATOM 4908 N N . LEU B 1 6 ? -77.938 20.562 32.562 1 28.94 6 LEU B N 1
ATOM 4909 C CA . LEU B 1 6 ? -76.562 20.969 32.719 1 28.94 6 LEU B CA 1
ATOM 4910 C C . LEU B 1 6 ? -75.625 20.109 31.844 1 28.94 6 LEU B C 1
ATOM 4912 O O . LEU B 1 6 ? -75.5 18.891 32.062 1 28.94 6 LEU B O 1
ATOM 4916 N N . ILE B 1 7 ? -75.688 20.312 30.547 1 30.59 7 ILE B N 1
ATOM 4917 C CA . ILE B 1 7 ? -74.75 19.672 29.625 1 30.59 7 ILE B CA 1
ATOM 4918 C C . ILE B 1 7 ? -73.312 19.953 30.062 1 30.59 7 ILE B C 1
ATOM 4920 O O . ILE B 1 7 ? -72.875 21.109 30.109 1 30.59 7 ILE B O 1
ATOM 4924 N N . ILE B 1 8 ? -72.812 19.219 31.031 1 28.42 8 ILE B N 1
ATOM 4925 C CA . ILE B 1 8 ? -71.438 19.266 31.453 1 28.42 8 ILE B CA 1
ATOM 4926 C C . ILE B 1 8 ? -70.5 19 30.25 1 28.42 8 ILE B C 1
ATOM 4928 O O . ILE B 1 8 ? -70.625 17.953 29.594 1 28.42 8 ILE B O 1
ATOM 4932 N N . VAL B 1 9 ? -70.188 20.047 29.5 1 31.83 9 VAL B N 1
ATOM 4933 C CA . VAL B 1 9 ? -69.125 20.047 28.453 1 31.83 9 VAL B CA 1
ATOM 4934 C C . VAL B 1 9 ? -67.812 19.531 29.016 1 31.83 9 VAL B C 1
ATOM 4936 O O . VAL B 1 9 ? -67.25 20.141 29.922 1 31.83 9 VAL B O 1
ATOM 4939 N N . LEU B 1 10 ? -67.625 18.219 29.156 1 31.88 10 LEU B N 1
ATOM 4940 C CA . LEU B 1 10 ? -66.375 17.594 29.406 1 31.88 10 LEU B CA 1
ATOM 4941 C C . LEU B 1 10 ? -65.312 18.047 28.375 1 31.88 10 LEU B C 1
ATOM 4943 O O . LEU B 1 10 ? -65.438 17.75 27.188 1 31.88 10 LEU B O 1
ATOM 4947 N N . MET B 1 11 ? -64.812 19.281 28.469 1 30.16 11 MET B N 1
ATOM 4948 C CA . MET B 1 11 ? -63.688 19.688 27.688 1 30.16 11 MET B CA 1
ATOM 4949 C C . MET B 1 11 ? -62.5 18.766 27.938 1 30.16 11 MET B C 1
ATOM 4951 O O . MET B 1 11 ? -61.969 18.703 29.047 1 30.16 11 MET B O 1
ATOM 4955 N N . ALA B 1 12 ? -62.375 17.531 27.281 1 31.62 12 ALA B N 1
ATOM 4956 C CA . ALA B 1 12 ? -61.188 16.703 27.266 1 31.62 12 ALA B CA 1
ATOM 4957 C C . ALA B 1 12 ? -59.969 17.5 26.844 1 31.62 12 ALA B C 1
ATOM 4959 O O . ALA B 1 12 ? -59.906 18.047 25.734 1 31.62 12 ALA B O 1
ATOM 4960 N N . CYS B 1 13 ? -59.281 18.156 27.75 1 32.53 13 CYS B N 1
ATOM 4961 C CA . CYS B 1 13 ? -57.938 18.672 27.562 1 32.53 13 CYS B CA 1
ATOM 4962 C C . CYS B 1 13 ? -57.031 17.625 26.922 1 32.53 13 CYS B C 1
ATOM 4964 O O . CYS B 1 13 ? -56.688 16.625 27.562 1 32.53 13 CYS B O 1
ATOM 4966 N N . LEU B 1 14 ? -57.188 17.344 25.625 1 33.97 14 LEU B N 1
ATOM 4967 C CA . LEU B 1 14 ? -56.156 16.609 24.906 1 33.97 14 LEU B CA 1
ATOM 4968 C C . LEU B 1 14 ? -54.781 17.172 25.203 1 33.97 14 LEU B C 1
ATOM 4970 O O . LEU B 1 14 ? -54.5 18.328 24.859 1 33.97 14 LEU B O 1
ATOM 4974 N N . LEU B 1 15 ? -54.219 16.812 26.344 1 33.91 15 LEU B N 1
ATOM 4975 C CA . LEU B 1 15 ? -52.781 17.109 26.531 1 33.91 15 LEU B CA 1
ATOM 4976 C C . LEU B 1 15 ? -52 16.703 25.297 1 33.91 15 LEU B C 1
ATOM 4978 O O . LEU B 1 15 ? -52.188 15.609 24.75 1 33.91 15 LEU B O 1
ATOM 4982 N N . PRO B 1 16 ? -51.5 17.672 24.516 1 37.69 16 PRO B N 1
ATOM 4983 C CA . PRO B 1 16 ? -50.562 17.297 23.453 1 37.69 16 PRO B CA 1
ATOM 4984 C C . PRO B 1 16 ? -49.5 16.312 23.922 1 37.69 16 PRO B C 1
ATOM 4986 O O . PRO B 1 16 ? -48.844 16.562 24.953 1 37.69 16 PRO B O 1
ATOM 4989 N N . LEU B 1 17 ? -49.75 15.039 23.891 1 36.41 17 LEU B N 1
ATOM 4990 C CA . LEU B 1 17 ? -48.594 14.148 23.969 1 36.41 17 LEU B CA 1
ATOM 4991 C C . LEU B 1 17 ? -47.438 14.703 23.141 1 36.41 17 LEU B C 1
ATOM 4993 O O . LEU B 1 17 ? -47.531 14.844 21.922 1 36.41 17 LEU B O 1
ATOM 4997 N N . GLY B 1 18 ? -46.75 15.633 23.719 1 35.72 18 GLY B N 1
ATOM 4998 C CA . GLY B 1 18 ? -45.5 15.945 23.094 1 35.72 18 GLY B CA 1
ATOM 4999 C C . GLY B 1 18 ? -44.812 14.734 22.5 1 35.72 18 GLY B C 1
ATOM 5000 O O . GLY B 1 18 ? -44.625 13.719 23.172 1 35.72 18 GLY B O 1
ATOM 5001 N N . MET B 1 19 ? -45.125 14.477 21.266 1 35.75 19 MET B N 1
ATOM 5002 C CA . MET B 1 19 ? -44.25 13.578 20.516 1 35.75 19 MET B CA 1
ATOM 5003 C C . MET B 1 19 ? -42.781 13.781 20.891 1 35.75 19 MET B C 1
ATOM 5005 O O . MET B 1 19 ? -42.188 14.789 20.516 1 35.75 19 MET B O 1
ATOM 5009 N N . GLN B 1 20 ? -42.406 13.461 22.109 1 33.91 20 GLN B N 1
ATOM 5010 C CA . GLN B 1 20 ? -40.969 13.258 22.203 1 33.91 20 GLN B CA 1
ATOM 5011 C C . GLN B 1 20 ? -40.438 12.453 21.016 1 33.91 20 GLN B C 1
ATOM 5013 O O . GLN B 1 20 ? -40.906 11.336 20.781 1 33.91 20 GLN B O 1
ATOM 5018 N N . ALA B 1 21 ? -40.094 13.008 20.031 1 39.97 21 ALA B N 1
ATOM 5019 C CA . ALA B 1 21 ? -39.344 12.383 18.938 1 39.97 21 ALA B CA 1
ATOM 5020 C C . ALA B 1 21 ? -38.469 11.242 19.469 1 39.97 21 ALA B C 1
ATOM 5022 O O . ALA B 1 21 ? -37.594 11.461 20.312 1 39.97 21 ALA B O 1
ATOM 5023 N N . GLN B 1 22 ? -38.875 10.07 19.688 1 44.78 22 GLN B N 1
ATOM 5024 C CA . GLN B 1 22 ? -38.062 8.883 19.906 1 44.78 22 GLN B CA 1
ATOM 5025 C C . GLN B 1 22 ? -36.656 9.047 19.281 1 44.78 22 GLN B C 1
ATOM 5027 O O . GLN B 1 22 ? -36.531 9.109 18.062 1 44.78 22 GLN B O 1
ATOM 5032 N N . GLN B 1 23 ? -35.75 9.648 19.891 1 56.28 23 GLN B N 1
ATOM 5033 C CA . GLN B 1 23 ? -34.344 9.641 19.438 1 56.28 23 GLN B CA 1
ATOM 5034 C C . GLN B 1 23 ? -33.938 8.266 18.922 1 56.28 23 GLN B C 1
ATOM 5036 O O . GLN B 1 23 ? -34.062 7.27 19.641 1 56.28 23 GLN B O 1
ATOM 5041 N N . GLY B 1 24 ? -34 8.008 17.609 1 69.12 24 GLY B N 1
ATOM 5042 C CA . GLY B 1 24 ? -33.719 6.715 17 1 69.12 24 GLY B CA 1
ATOM 5043 C C . GLY B 1 24 ? -32.281 6.262 17.188 1 69.12 24 GLY B C 1
ATOM 5044 O O . GLY B 1 24 ? -31.391 7.082 17.438 1 69.12 24 GLY B O 1
ATOM 5045 N N . THR B 1 25 ? -31.938 5.012 17.516 1 90.25 25 THR B N 1
ATOM 5046 C CA . THR B 1 25 ? -30.656 4.344 17.641 1 90.25 25 THR B CA 1
ATOM 5047 C C . THR B 1 25 ? -29.875 4.445 16.328 1 90.25 25 THR B C 1
ATOM 5049 O O . THR B 1 25 ? -30.453 4.402 15.242 1 90.25 25 THR B O 1
ATOM 5052 N N . PHE B 1 26 ? -28.672 4.992 16.422 1 96.81 26 PHE B N 1
ATOM 5053 C CA . PHE B 1 26 ? -27.828 4.996 15.234 1 96.81 26 PHE B CA 1
ATOM 5054 C C . PHE B 1 26 ? -26.375 4.703 15.594 1 96.81 26 PHE B C 1
ATOM 5056 O O . PHE B 1 26 ? -26.031 4.656 16.781 1 96.81 26 PHE B O 1
ATOM 5063 N N . ARG B 1 27 ? -25.594 4.375 14.625 1 97.38 27 ARG B N 1
ATOM 5064 C CA . ARG B 1 27 ? -24.172 4.07 14.773 1 97.38 27 ARG B CA 1
ATOM 5065 C C . ARG B 1 27 ? -23.328 4.867 13.781 1 97.38 27 ARG B C 1
ATOM 5067 O O . ARG B 1 27 ? -23.75 5.09 12.641 1 97.38 27 ARG B O 1
ATOM 5074 N N . PHE B 1 28 ? -22.203 5.301 14.211 1 98.62 28 PHE B N 1
ATOM 5075 C CA . PHE B 1 28 ? -21.25 5.914 13.297 1 98.62 28 PHE B CA 1
ATOM 5076 C C . PHE B 1 28 ? -19.828 5.48 13.633 1 98.62 28 PHE B C 1
ATOM 5078 O O . PHE B 1 28 ? -19.562 4.957 14.719 1 98.62 28 PHE B O 1
ATOM 5085 N N . ALA B 1 29 ? -18.922 5.559 12.68 1 98.75 29 ALA B N 1
ATOM 5086 C CA . ALA B 1 29 ? -17.516 5.195 12.859 1 98.75 29 ALA B CA 1
ATOM 5087 C C . ALA B 1 29 ? -16.625 6.434 12.922 1 98.75 29 ALA B C 1
ATOM 5089 O O . ALA B 1 29 ? -17.047 7.523 12.516 1 98.75 29 ALA B O 1
ATOM 5090 N N . GLN B 1 30 ? -15.477 6.297 13.516 1 98.88 30 GLN B N 1
ATOM 5091 C CA . GLN B 1 30 ? -14.477 7.352 13.578 1 98.88 30 GLN B CA 1
ATOM 5092 C C . GLN B 1 30 ? -13.133 6.871 13.039 1 98.88 30 GLN B C 1
ATOM 5094 O O . GLN B 1 30 ? -12.617 5.84 13.469 1 98.88 30 GLN B O 1
ATOM 5099 N N . LEU B 1 31 ? -12.664 7.531 12.07 1 98.75 31 LEU B N 1
ATOM 5100 C CA . LEU B 1 31 ? -11.289 7.406 11.617 1 98.75 31 LEU B CA 1
ATOM 5101 C C . LEU B 1 31 ? -10.453 8.594 12.07 1 98.75 31 LEU B C 1
ATOM 5103 O O . LEU B 1 31 ? -10.883 9.742 11.938 1 98.75 31 LEU B O 1
ATOM 5107 N N . THR B 1 32 ? -9.281 8.359 12.703 1 98.56 32 THR B N 1
ATOM 5108 C CA . THR B 1 32 ? -8.445 9.477 13.141 1 98.56 32 THR B CA 1
ATOM 5109 C C . THR B 1 32 ? -6.965 9.117 13.023 1 98.56 32 THR B C 1
ATOM 5111 O O . THR B 1 32 ? -6.605 7.941 12.992 1 98.56 32 THR B O 1
ATOM 5114 N N . ASP B 1 33 ? -6.137 10.164 12.852 1 98.12 33 ASP B N 1
ATOM 5115 C CA . ASP B 1 33 ? -4.688 9.992 12.805 1 98.12 33 ASP B CA 1
ATOM 5116 C C . ASP B 1 33 ? -4.293 8.953 11.758 1 98.12 33 ASP B C 1
ATOM 5118 O O . ASP B 1 33 ? -3.609 7.977 12.07 1 98.12 33 ASP B O 1
ATOM 5122 N N . ILE B 1 34 ? -4.723 9.266 10.547 1 98.06 34 ILE B N 1
ATOM 5123 C CA . ILE B 1 34 ? -4.551 8.391 9.391 1 98.06 34 ILE B CA 1
ATOM 5124 C C . ILE B 1 34 ? -3.115 8.484 8.883 1 98.06 34 ILE B C 1
ATOM 5126 O O . ILE B 1 34 ? -2.521 7.477 8.492 1 98.06 34 ILE B O 1
ATOM 5130 N N . HIS B 1 35 ? -2.547 9.68 8.695 1 96.88 35 HIS B N 1
ATOM 5131 C CA . HIS B 1 35 ? -1.146 9.992 8.445 1 96.88 35 HIS B CA 1
ATOM 5132 C C . HIS B 1 35 ? -0.686 9.43 7.105 1 96.88 35 HIS B C 1
ATOM 5134 O O . HIS B 1 35 ? 0.392 8.836 7.012 1 96.88 35 HIS B O 1
ATOM 5140 N N . LEU B 1 36 ? -1.463 9.562 6.055 1 96.62 36 LEU B N 1
ATOM 5141 C CA . LEU B 1 36 ? -0.979 9.172 4.738 1 96.62 36 LEU B CA 1
ATOM 5142 C C . LEU B 1 36 ? 0.271 9.953 4.359 1 96.62 36 LEU B C 1
ATOM 5144 O O . LEU B 1 36 ? 0.401 11.133 4.707 1 96.62 36 LEU B O 1
ATOM 5148 N N . THR B 1 37 ? 1.2 9.352 3.678 1 93.06 37 THR B N 1
ATOM 5149 C CA . THR B 1 37 ? 2.416 9.961 3.152 1 93.06 37 THR B CA 1
ATOM 5150 C C . THR B 1 37 ? 2.895 9.227 1.905 1 93.06 37 THR B C 1
ATOM 5152 O O . THR B 1 37 ? 2.713 8.016 1.788 1 93.06 37 THR B O 1
ATOM 5155 N N . PRO B 1 38 ? 3.439 9.867 0.906 1 89.5 38 PRO B N 1
ATOM 5156 C CA . PRO B 1 38 ? 3.951 9.195 -0.289 1 89.5 38 PRO B CA 1
ATOM 5157 C C . PRO B 1 38 ? 5.148 8.297 0.009 1 89.5 38 PRO B C 1
ATOM 5159 O O . PRO B 1 38 ? 5.477 7.414 -0.789 1 89.5 38 PRO B O 1
ATOM 5162 N N . ASN B 1 39 ? 5.84 8.438 1.11 1 89.38 39 ASN B N 1
ATOM 5163 C CA . ASN B 1 39 ? 7.082 7.742 1.422 1 89.38 39 ASN B CA 1
ATOM 5164 C C . ASN B 1 39 ? 6.82 6.41 2.119 1 89.38 39 ASN B C 1
ATOM 5166 O O . ASN B 1 39 ? 7.742 5.621 2.334 1 89.38 39 ASN B O 1
ATOM 5170 N N . ASN B 1 40 ? 5.695 6.129 2.48 1 93.62 40 ASN B N 1
ATOM 5171 C CA . ASN B 1 40 ? 5.281 4.91 3.168 1 93.62 40 ASN B CA 1
ATOM 5172 C C . ASN B 1 40 ? 3.891 4.465 2.73 1 93.62 40 ASN B C 1
ATOM 5174 O O . ASN B 1 40 ? 2.9 5.141 3.012 1 93.62 40 ASN B O 1
ATOM 5178 N N . PRO B 1 41 ? 3.752 3.316 2.117 1 93.5 41 PRO B N 1
ATOM 5179 C CA . PRO B 1 41 ? 2.449 2.898 1.592 1 93.5 41 PRO B CA 1
ATOM 5180 C C . PRO B 1 41 ? 1.535 2.322 2.67 1 93.5 41 PRO B C 1
ATOM 5182 O O . PRO B 1 41 ? 0.336 2.146 2.438 1 93.5 41 PRO B O 1
ATOM 5185 N N . ASN B 1 42 ? 1.996 1.984 3.838 1 95 42 ASN B N 1
ATOM 5186 C CA . ASN B 1 42 ? 1.262 1.236 4.852 1 95 42 ASN B CA 1
ATOM 5187 C C . ASN B 1 42 ? 0.037 2.006 5.34 1 95 42 ASN B C 1
ATOM 5189 O O . ASN B 1 42 ? -1.052 1.44 5.453 1 95 42 ASN B O 1
ATOM 5193 N N . PRO B 1 43 ? 0.176 3.342 5.625 1 97.06 43 PRO B N 1
ATOM 5194 C CA . PRO B 1 43 ? -1.008 4.07 6.086 1 97.06 43 PRO B CA 1
ATOM 5195 C C . PRO B 1 43 ? -2.152 4.039 5.078 1 97.06 43 PRO B C 1
ATOM 5197 O O . PRO B 1 43 ? -3.322 3.99 5.465 1 97.06 43 PRO B O 1
ATOM 5200 N N . THR B 1 44 ? -1.814 4.09 3.781 1 97.12 44 THR B N 1
ATOM 5201 C CA . THR B 1 44 ? -2.848 3.996 2.756 1 97.12 44 THR B CA 1
ATOM 5202 C C . THR B 1 44 ? -3.553 2.645 2.82 1 97.12 44 THR B C 1
ATOM 5204 O O . THR B 1 44 ? -4.781 2.578 2.773 1 97.12 44 THR B O 1
ATOM 5207 N N . GLU B 1 45 ? -2.736 1.59 2.891 1 96.5 45 GLU B N 1
ATOM 5208 C CA . GLU B 1 45 ? -3.299 0.25 3.035 1 96.5 45 GLU B CA 1
ATOM 5209 C C . GLU B 1 45 ? -4.203 0.159 4.262 1 96.5 45 GLU B C 1
ATOM 5211 O O . GLU B 1 45 ? -5.301 -0.393 4.188 1 96.5 45 GLU B O 1
ATOM 5216 N N . ASP B 1 46 ? -3.752 0.655 5.43 1 97.88 46 ASP B N 1
ATOM 5217 C CA . ASP B 1 46 ? -4.52 0.636 6.672 1 97.88 46 ASP B CA 1
ATOM 5218 C C . ASP B 1 46 ? -5.867 1.331 6.496 1 97.88 46 ASP B C 1
ATOM 5220 O O . ASP B 1 46 ? -6.902 0.807 6.918 1 97.88 46 ASP B O 1
ATOM 5224 N N . LEU B 1 47 ? -5.836 2.525 5.902 1 98.5 47 LEU B N 1
ATOM 5225 C CA . LEU B 1 47 ? -7.066 3.281 5.684 1 98.5 47 LEU B CA 1
ATOM 5226 C C . LEU B 1 47 ? -8.047 2.488 4.824 1 98.5 47 LEU B C 1
ATOM 5228 O O . LEU B 1 47 ? -9.227 2.395 5.152 1 98.5 47 LEU B O 1
ATOM 5232 N N . LEU B 1 48 ? -7.555 1.92 3.723 1 98 48 LEU B N 1
ATOM 5233 C CA . LEU B 1 48 ? -8.422 1.198 2.799 1 98 48 LEU B CA 1
ATOM 5234 C C . LEU B 1 48 ? -8.992 -0.052 3.457 1 98 48 LEU B C 1
ATOM 5236 O O . LEU B 1 48 ? -10.133 -0.438 3.178 1 98 48 LEU B O 1
ATOM 5240 N N . ARG B 1 49 ? -8.234 -0.755 4.285 1 97.69 49 ARG B N 1
ATOM 5241 C CA . ARG B 1 49 ? -8.758 -1.874 5.059 1 97.69 49 ARG B CA 1
ATOM 5242 C C . ARG B 1 49 ? -9.914 -1.429 5.949 1 97.69 49 ARG B C 1
ATOM 5244 O O . ARG B 1 49 ? -10.938 -2.115 6.043 1 97.69 49 ARG B O 1
ATOM 5251 N N . SER B 1 50 ? -9.719 -0.292 6.613 1 98.38 50 SER B N 1
ATOM 5252 C CA . SER B 1 50 ? -10.781 0.243 7.465 1 98.38 50 SER B CA 1
ATOM 5253 C C . SER B 1 50 ? -12.016 0.6 6.648 1 98.38 50 SER B C 1
ATOM 5255 O O . SER B 1 50 ? -13.141 0.279 7.043 1 98.38 50 SER B O 1
ATOM 5257 N N . VAL B 1 51 ? -11.805 1.325 5.5 1 98.31 51 VAL B N 1
ATOM 5258 C CA . VAL B 1 51 ? -12.922 1.692 4.633 1 98.31 51 VAL B CA 1
ATOM 5259 C C . VAL B 1 51 ? -13.656 0.435 4.18 1 98.31 51 VAL B C 1
ATOM 5261 O O . VAL B 1 51 ? -14.891 0.384 4.223 1 98.31 51 VAL B O 1
ATOM 5264 N N . ALA B 1 52 ? -12.914 -0.624 3.744 1 97.31 52 ALA B N 1
ATOM 5265 C CA . ALA B 1 52 ? -13.508 -1.886 3.309 1 97.31 52 ALA B CA 1
ATOM 5266 C C . ALA B 1 52 ? -14.359 -2.504 4.414 1 97.31 52 ALA B C 1
ATOM 5268 O O . ALA B 1 52 ? -15.484 -2.934 4.176 1 97.31 52 ALA B O 1
ATOM 5269 N N . GLN B 1 53 ? -13.828 -2.561 5.582 1 96.81 53 GLN B N 1
ATOM 5270 C CA . GLN B 1 53 ? -14.555 -3.189 6.684 1 96.81 53 GLN B CA 1
ATOM 5271 C C . GLN B 1 53 ? -15.758 -2.348 7.102 1 96.81 53 GLN B C 1
ATOM 5273 O O . GLN B 1 53 ? -16.812 -2.889 7.434 1 96.81 53 GLN B O 1
ATOM 5278 N N . ILE B 1 54 ? -15.617 -1.007 7.188 1 97.94 54 ILE B N 1
ATOM 5279 C CA . ILE B 1 54 ? -16.75 -0.139 7.496 1 97.94 54 ILE B CA 1
ATOM 5280 C C . ILE B 1 54 ? -17.875 -0.384 6.496 1 97.94 54 ILE B C 1
ATOM 5282 O O . ILE B 1 54 ? -19.031 -0.517 6.883 1 97.94 54 ILE B O 1
ATOM 5286 N N . ASN B 1 55 ? -17.531 -0.447 5.184 1 97.25 55 ASN B N 1
ATOM 5287 C CA . ASN B 1 55 ? -18.516 -0.701 4.141 1 97.25 55 ASN B CA 1
ATOM 5288 C C . ASN B 1 55 ? -19.188 -2.064 4.316 1 97.25 55 ASN B C 1
ATOM 5290 O O . ASN B 1 55 ? -20.328 -2.26 3.9 1 97.25 55 ASN B O 1
ATOM 5294 N N . ALA B 1 56 ? -18.453 -3.035 4.922 1 95.38 56 ALA B N 1
ATOM 5295 C CA . ALA B 1 56 ? -18.969 -4.387 5.129 1 95.38 56 ALA B CA 1
ATOM 5296 C C . ALA B 1 56 ? -19.797 -4.469 6.406 1 95.38 56 ALA B C 1
ATOM 5298 O O . ALA B 1 56 ? -20.469 -5.477 6.656 1 95.38 56 ALA B O 1
ATOM 5299 N N . THR B 1 57 ? -19.656 -3.473 7.258 1 92.69 57 THR B N 1
ATOM 5300 C CA . THR B 1 57 ? -20.375 -3.432 8.531 1 92.69 57 THR B CA 1
ATOM 5301 C C . THR B 1 57 ? -21.766 -2.814 8.344 1 92.69 57 THR B C 1
ATOM 5303 O O . THR B 1 57 ? -21.891 -1.742 7.754 1 92.69 57 THR B O 1
ATOM 5306 N N . ASP B 1 58 ? -22.719 -3.496 8.805 1 88.12 58 ASP B N 1
ATOM 5307 C CA . ASP B 1 58 ? -24.094 -3.002 8.664 1 88.12 58 ASP B CA 1
ATOM 5308 C C . ASP B 1 58 ? -24.359 -1.869 9.648 1 88.12 58 ASP B C 1
ATOM 5310 O O . ASP B 1 58 ? -23.75 -1.805 10.719 1 88.12 58 ASP B O 1
ATOM 5314 N N . SER B 1 59 ? -25.188 -1.015 9.359 1 91.38 59 SER B N 1
ATOM 5315 C CA . SER B 1 59 ? -25.859 -0.039 10.219 1 91.38 59 SER B CA 1
ATOM 5316 C C . SER B 1 59 ? -24.891 1.07 10.633 1 91.38 59 SER B C 1
ATOM 5318 O O . SER B 1 59 ? -24.969 1.569 11.758 1 91.38 59 SER B O 1
ATOM 5320 N N . ILE B 1 60 ? -23.891 1.395 9.891 1 96.56 60 ILE B N 1
ATOM 5321 C CA . ILE B 1 60 ? -23.125 2.623 10.078 1 96.56 60 ILE B CA 1
ATOM 5322 C C . ILE B 1 60 ? -23.766 3.76 9.289 1 96.56 60 ILE B C 1
ATOM 5324 O O . ILE B 1 60 ? -23.938 3.658 8.07 1 96.56 60 ILE B O 1
ATOM 5328 N N . ASP B 1 61 ? -24.078 4.801 9.953 1 97.81 61 ASP B N 1
ATOM 5329 C CA . ASP B 1 61 ? -24.844 5.871 9.32 1 97.81 61 ASP B CA 1
ATOM 5330 C C . ASP B 1 61 ? -23.906 6.895 8.672 1 97.81 61 ASP B C 1
ATOM 5332 O O . ASP B 1 61 ? -24.234 7.48 7.641 1 97.81 61 ASP B O 1
ATOM 5336 N N . PHE B 1 62 ? -22.797 7.176 9.266 1 98.5 62 PHE B N 1
ATOM 5337 C CA . PHE B 1 62 ? -21.812 8.109 8.75 1 98.5 62 PHE B CA 1
ATOM 5338 C C . PHE B 1 62 ? -20.453 7.895 9.422 1 98.5 62 PHE B C 1
ATOM 5340 O O . PHE B 1 62 ? -20.344 7.09 10.344 1 98.5 62 PHE B O 1
ATOM 5347 N N . VAL B 1 63 ? -19.422 8.5 8.891 1 98.81 63 VAL B N 1
ATOM 5348 C CA . VAL B 1 63 ? -18.078 8.383 9.438 1 98.81 63 VAL B CA 1
ATOM 5349 C C . VAL B 1 63 ? -17.547 9.766 9.805 1 98.81 63 VAL B C 1
ATOM 5351 O O . VAL B 1 63 ? -17.719 10.727 9.055 1 98.81 63 VAL B O 1
ATOM 5354 N N . LEU B 1 64 ? -16.984 9.93 11.016 1 98.81 64 LEU B N 1
ATOM 5355 C CA . LEU B 1 64 ? -16.234 11.109 11.398 1 98.81 64 LEU B CA 1
ATOM 5356 C C . LEU B 1 64 ? -14.734 10.883 11.188 1 98.81 64 LEU B C 1
ATOM 5358 O O . LEU B 1 64 ? -14.195 9.859 11.609 1 98.81 64 LEU B O 1
ATOM 5362 N N . VAL B 1 65 ? -14.102 11.773 10.5 1 98.75 65 VAL B N 1
ATOM 5363 C CA . VAL B 1 65 ? -12.656 11.766 10.32 1 98.75 65 VAL B CA 1
ATOM 5364 C C . VAL B 1 65 ? -12.031 12.922 11.094 1 98.75 65 VAL B C 1
ATOM 5366 O O . VAL B 1 65 ? -12.148 14.086 10.695 1 98.75 65 VAL B O 1
ATOM 5369 N N . THR B 1 66 ? -11.234 12.578 12.156 1 98.25 66 THR B N 1
ATOM 5370 C CA . THR B 1 66 ? -11.016 13.609 13.156 1 98.25 66 THR B CA 1
ATOM 5371 C C . THR B 1 66 ? -9.555 14.055 13.164 1 98.25 66 THR B C 1
ATOM 5373 O O . THR B 1 66 ? -8.953 14.219 14.234 1 98.25 66 THR B O 1
ATOM 5376 N N . GLY B 1 67 ? -8.914 14.188 12.016 1 96.19 67 GLY B N 1
ATOM 5377 C CA . GLY B 1 67 ? -7.684 14.953 11.914 1 96.19 67 GLY B CA 1
ATOM 5378 C C . GLY B 1 67 ? -6.457 14.086 11.695 1 96.19 67 GLY B C 1
ATOM 5379 O O . GLY B 1 67 ? -6.527 12.859 11.82 1 96.19 67 GLY B O 1
ATOM 5380 N N . ASP B 1 68 ? -5.309 14.766 11.297 1 95.56 68 ASP B N 1
ATOM 5381 C CA . ASP B 1 68 ? -4.035 14.141 10.945 1 95.56 68 ASP B CA 1
ATOM 5382 C C . ASP B 1 68 ? -4.215 13.117 9.828 1 95.56 68 ASP B C 1
ATOM 5384 O O . ASP B 1 68 ? -3.807 11.961 9.961 1 95.56 68 ASP B O 1
ATOM 5388 N N . LEU B 1 69 ? -4.816 13.633 8.797 1 96.69 69 LEU B N 1
ATOM 5389 C CA . LEU B 1 69 ? -5.078 12.828 7.605 1 96.69 69 LEU B CA 1
ATOM 5390 C C . LEU B 1 69 ? -3.779 12.469 6.895 1 96.69 69 LEU B C 1
ATOM 5392 O O . LEU B 1 69 ? -3.631 11.352 6.395 1 96.69 69 LEU B O 1
ATOM 5396 N N . THR B 1 70 ? -2.898 13.484 6.906 1 94.06 70 THR B N 1
ATOM 5397 C CA . THR B 1 70 ? -1.611 13.344 6.234 1 94.06 70 THR B CA 1
ATOM 5398 C C . THR B 1 70 ? -0.462 13.578 7.211 1 94.06 70 THR B C 1
ATOM 5400 O O . THR B 1 70 ? -0.673 14.07 8.32 1 94.06 70 THR B O 1
ATOM 5403 N N . GLU B 1 71 ? 0.665 13.211 6.781 1 88.25 71 GLU B N 1
ATOM 5404 C CA . GLU B 1 71 ? 1.859 13.477 7.578 1 88.25 71 GLU B CA 1
ATOM 5405 C C . GLU B 1 71 ? 2.336 14.914 7.398 1 88.25 71 GLU B C 1
ATOM 5407 O O . GLU B 1 71 ? 2.838 15.531 8.344 1 88.25 71 GLU B O 1
ATOM 5412 N N . GLU B 1 72 ? 2.084 15.523 6.18 1 80.88 72 GLU B N 1
ATOM 5413 C CA . GLU B 1 72 ? 2.721 16.812 5.891 1 80.88 72 GLU B CA 1
ATOM 5414 C C . GLU B 1 72 ? 1.691 17.859 5.48 1 80.88 72 GLU B C 1
ATOM 5416 O O . GLU B 1 72 ? 2.041 19 5.215 1 80.88 72 GLU B O 1
ATOM 5421 N N . GLY B 1 73 ? 0.499 17.516 5.289 1 86.5 73 GLY B N 1
ATOM 5422 C CA . GLY B 1 73 ? -0.548 18.484 4.992 1 86.5 73 GLY B CA 1
ATOM 5423 C C . GLY B 1 73 ? -0.551 18.922 3.541 1 86.5 73 GLY B C 1
ATOM 5424 O O . GLY B 1 73 ? -1.212 19.906 3.188 1 86.5 73 GLY B O 1
ATOM 5425 N N . ASP B 1 74 ? 0.153 18.234 2.689 1 85.38 74 ASP B N 1
ATOM 5426 C CA . ASP B 1 74 ? 0.247 18.656 1.291 1 85.38 74 ASP B CA 1
ATOM 5427 C C . ASP B 1 74 ? -1.024 18.281 0.526 1 85.38 74 ASP B C 1
ATOM 5429 O O . ASP B 1 74 ? -1.705 17.312 0.865 1 85.38 74 ASP B O 1
ATOM 5433 N N . ARG B 1 75 ? -1.321 19.047 -0.496 1 88.44 75 ARG B N 1
ATOM 5434 C CA . ARG B 1 75 ? -2.549 18.906 -1.275 1 88.44 75 ARG B CA 1
ATOM 5435 C C . ARG B 1 75 ? -2.66 17.531 -1.894 1 88.44 75 ARG B C 1
ATOM 5437 O O . ARG B 1 75 ? -3.709 16.875 -1.804 1 88.44 75 ARG B O 1
ATOM 5444 N N . THR B 1 76 ? -1.527 17.047 -2.533 1 91 76 THR B N 1
ATOM 5445 C CA . THR B 1 76 ? -1.559 15.789 -3.264 1 91 76 THR B CA 1
ATOM 5446 C C . THR B 1 76 ? -1.928 14.641 -2.334 1 91 76 THR B C 1
ATOM 5448 O O . THR B 1 76 ? -2.758 13.797 -2.68 1 91 76 THR B O 1
ATOM 5451 N N . THR B 1 77 ? -1.362 14.625 -1.214 1 94 77 THR B N 1
ATOM 5452 C CA . THR B 1 77 ? -1.64 13.562 -0.256 1 94 77 THR B CA 1
ATOM 5453 C C . THR B 1 77 ? -3.062 13.672 0.284 1 94 77 THR B C 1
ATOM 5455 O O . THR B 1 77 ? -3.738 12.664 0.491 1 94 77 THR B O 1
ATOM 5458 N N . MET B 1 78 ? -3.516 14.867 0.5 1 94.44 78 MET B N 1
ATOM 5459 C CA . MET B 1 78 ? -4.891 15.055 0.958 1 94.44 78 MET B CA 1
ATOM 5460 C C . MET B 1 78 ? -5.883 14.562 -0.087 1 94.44 78 MET B C 1
ATOM 5462 O O . MET B 1 78 ? -6.906 13.961 0.255 1 94.44 78 MET B O 1
ATOM 5466 N N . GLU B 1 79 ? -5.578 14.836 -1.32 1 95.44 79 GLU B N 1
ATOM 5467 C CA . GLU B 1 79 ? -6.426 14.336 -2.4 1 95.44 79 GLU B CA 1
ATOM 5468 C C . GLU B 1 79 ? -6.453 12.812 -2.42 1 95.44 79 GLU B C 1
ATOM 5470 O O . GLU B 1 79 ? -7.488 12.211 -2.703 1 95.44 79 GLU B O 1
ATOM 5475 N N . LYS B 1 80 ? -5.301 12.25 -2.16 1 96.06 80 LYS B N 1
ATOM 5476 C CA . LYS B 1 80 ? -5.254 10.789 -2.055 1 96.06 80 LYS B CA 1
ATOM 5477 C C . LYS B 1 80 ? -6.125 10.297 -0.903 1 96.06 80 LYS B C 1
ATOM 5479 O O . LYS B 1 80 ? -6.84 9.305 -1.043 1 96.06 80 LYS B O 1
ATOM 5484 N N . VAL B 1 81 ? -6.07 10.961 0.241 1 97.62 81 VAL B N 1
ATOM 5485 C CA . VAL B 1 81 ? -6.934 10.609 1.363 1 97.62 81 VAL B CA 1
ATOM 5486 C C . VAL B 1 81 ? -8.398 10.656 0.924 1 97.62 81 VAL B C 1
ATOM 5488 O O . VAL B 1 81 ? -9.164 9.734 1.199 1 97.62 81 VAL B O 1
ATOM 5491 N N . LYS B 1 82 ? -8.758 11.742 0.26 1 97.44 82 LYS B N 1
ATOM 5492 C CA . LYS B 1 82 ? -10.133 11.891 -0.209 1 97.44 82 LYS B CA 1
ATOM 5493 C C . LYS B 1 82 ? -10.531 10.742 -1.138 1 97.44 82 LYS B C 1
ATOM 5495 O O . LYS B 1 82 ? -11.633 10.211 -1.042 1 97.44 82 LYS B O 1
ATOM 5500 N N . SER B 1 83 ? -9.617 10.383 -2.037 1 96.62 83 SER B N 1
ATOM 5501 C CA . SER B 1 83 ? -9.914 9.297 -2.969 1 96.62 83 SER B CA 1
ATOM 5502 C C . SER B 1 83 ? -10.203 7.996 -2.229 1 96.62 83 SER B C 1
ATOM 5504 O O . SER B 1 83 ? -10.992 7.176 -2.691 1 96.62 83 SER B O 1
ATOM 5506 N N . CYS B 1 84 ? -9.555 7.695 -1.172 1 97.44 84 CYS B N 1
ATOM 5507 C CA . CYS B 1 84 ? -9.82 6.527 -0.341 1 97.44 84 CYS B CA 1
ATOM 5508 C C . CYS B 1 84 ? -11.148 6.656 0.386 1 97.44 84 CYS B C 1
ATOM 5510 O O . CYS B 1 84 ? -11.969 5.738 0.36 1 97.44 84 CYS B O 1
ATOM 5512 N N . LEU B 1 85 ? -11.383 7.879 1.023 1 98.25 85 LEU B N 1
ATOM 5513 C CA . LEU B 1 85 ? -12.578 8.094 1.83 1 98.25 85 LEU B CA 1
ATOM 5514 C C . LEU B 1 85 ? -13.828 8.094 0.958 1 98.25 85 LEU B C 1
ATOM 5516 O O . LEU B 1 85 ? -14.898 7.688 1.405 1 98.25 85 LEU B O 1
ATOM 5520 N N . ASP B 1 86 ? -13.711 8.547 -0.289 1 97.25 86 ASP B N 1
ATOM 5521 C CA . ASP B 1 86 ? -14.844 8.609 -1.209 1 97.25 86 ASP B CA 1
ATOM 5522 C C . ASP B 1 86 ? -15.367 7.207 -1.538 1 97.25 86 ASP B C 1
ATOM 5524 O O . ASP B 1 86 ? -16.453 7.059 -2.104 1 97.25 86 ASP B O 1
ATOM 5528 N N . LEU B 1 87 ? -14.594 6.168 -1.18 1 96.25 87 LEU B N 1
ATOM 5529 C CA . LEU B 1 87 ? -15.039 4.797 -1.403 1 96.25 87 LEU B CA 1
ATOM 5530 C C . LEU B 1 87 ? -16.016 4.355 -0.319 1 96.25 87 LEU B C 1
ATOM 5532 O O . LEU B 1 87 ? -16.641 3.301 -0.432 1 96.25 87 LEU B O 1
ATOM 5536 N N . LEU B 1 88 ? -16.156 5.137 0.769 1 97.38 88 LEU B N 1
ATOM 5537 C CA . LEU B 1 88 ? -17.141 4.84 1.803 1 97.38 88 LEU B CA 1
ATOM 5538 C C . LEU B 1 88 ? -18.547 4.855 1.228 1 97.38 88 LEU B C 1
ATOM 5540 O O . LEU B 1 88 ? -18.891 5.73 0.424 1 97.38 88 LEU B O 1
ATOM 5544 N N . LYS B 1 89 ? -19.359 3.873 1.641 1 95.88 89 LYS B N 1
ATOM 5545 C CA . LYS B 1 89 ? -20.734 3.814 1.177 1 95.88 89 LYS B CA 1
ATOM 5546 C C . LYS B 1 89 ? -21.609 4.855 1.885 1 95.88 89 LYS B C 1
ATOM 5548 O O . LYS B 1 89 ? -22.703 5.18 1.426 1 95.88 89 LYS B O 1
ATOM 5553 N N . VAL B 1 90 ? -21.203 5.398 3.021 1 97.06 90 VAL B N 1
ATOM 5554 C CA . VAL B 1 90 ? -21.922 6.379 3.832 1 97.06 90 VAL B CA 1
ATOM 5555 C C . VAL B 1 90 ? -21.188 7.715 3.791 1 97.06 90 VAL B C 1
ATOM 5557 O O . VAL B 1 90 ? -20 7.773 3.451 1 97.06 90 VAL B O 1
ATOM 5560 N N . PRO B 1 91 ? -21.891 8.836 4.105 1 97.75 91 PRO B N 1
ATOM 5561 C CA . PRO B 1 91 ? -21.203 10.133 4.133 1 97.75 91 PRO B CA 1
ATOM 5562 C C . PRO B 1 91 ? -20.156 10.219 5.242 1 97.75 91 PRO B C 1
ATOM 5564 O O . PRO B 1 91 ? -20.219 9.453 6.211 1 97.75 91 PRO B O 1
ATOM 5567 N N . TYR B 1 92 ? -19.234 11.055 4.996 1 98.5 92 TYR B N 1
ATOM 5568 C CA . TYR B 1 92 ? -18.234 11.297 6.035 1 98.5 92 TYR B CA 1
ATOM 5569 C C . TYR B 1 92 ? -18 12.797 6.23 1 98.5 92 TYR B C 1
ATOM 5571 O O . TYR B 1 92 ? -18.281 13.594 5.332 1 98.5 92 TYR B O 1
ATOM 5579 N N . HIS B 1 93 ? -17.594 13.188 7.453 1 98.38 93 HIS B N 1
ATOM 5580 C CA . HIS B 1 93 ? -17.266 14.547 7.855 1 98.38 93 HIS B CA 1
ATOM 5581 C C . HIS B 1 93 ? -15.867 14.633 8.438 1 98.38 93 HIS B C 1
ATOM 5583 O O . HIS B 1 93 ? -15.469 13.781 9.25 1 98.38 93 HIS B O 1
ATOM 5589 N N . VAL B 1 94 ? -15.125 15.672 8.031 1 97.69 94 VAL B N 1
ATOM 5590 C CA . VAL B 1 94 ? -13.695 15.672 8.328 1 97.69 94 VAL B CA 1
ATOM 5591 C C . VAL B 1 94 ? -13.312 16.969 9.039 1 97.69 94 VAL B C 1
ATOM 5593 O O . VAL B 1 94 ? -13.828 18.047 8.703 1 97.69 94 VAL B O 1
ATOM 5596 N N . VAL B 1 95 ? -12.469 16.891 10.016 1 96.88 95 VAL B N 1
ATOM 5597 C CA . VAL B 1 95 ? -11.836 18.062 10.617 1 96.88 95 VAL B CA 1
ATOM 5598 C C . VAL B 1 95 ? -10.32 17.984 10.43 1 96.88 95 VAL B C 1
ATOM 5600 O O . VAL B 1 95 ? -9.781 16.906 10.141 1 96.88 95 VAL B O 1
ATOM 5603 N N . LEU B 1 96 ? -9.641 19.094 10.656 1 93.5 96 LEU B N 1
ATOM 5604 C CA . LEU B 1 96 ? -8.188 19.188 10.508 1 93.5 96 LEU B CA 1
ATOM 5605 C C . LEU B 1 96 ? -7.484 18.672 11.758 1 93.5 96 LEU B C 1
ATOM 5607 O O . LEU B 1 96 ? -8.023 18.766 12.859 1 93.5 96 LEU B O 1
ATOM 5611 N N . GLY B 1 97 ? -6.332 18.094 11.555 1 93 97 GLY B N 1
ATOM 5612 C CA . GLY B 1 97 ? -5.367 17.891 12.625 1 93 97 GLY B CA 1
ATOM 5613 C C . GLY B 1 97 ? -4.16 18.797 12.531 1 93 97 GLY B C 1
ATOM 5614 O O . GLY B 1 97 ? -4.09 19.656 11.641 1 93 97 GLY B O 1
ATOM 5615 N N . ASN B 1 98 ? -3.289 18.688 13.438 1 88.94 98 ASN B N 1
ATOM 5616 C CA . ASN B 1 98 ? -2.141 19.594 13.461 1 88.94 98 ASN B CA 1
ATOM 5617 C C . ASN B 1 98 ? -1.222 19.359 12.266 1 88.94 98 ASN B C 1
ATOM 5619 O O . ASN B 1 98 ? -0.506 20.266 11.836 1 88.94 98 ASN B O 1
ATOM 5623 N N . HIS B 1 99 ? -1.21 18.25 11.672 1 87.62 99 HIS B N 1
ATOM 5624 C CA . HIS B 1 99 ? -0.392 17.984 10.5 1 87.62 99 HIS B CA 1
ATOM 5625 C C . HIS B 1 99 ? -0.931 18.703 9.273 1 87.62 99 HIS B C 1
ATOM 5627 O O . HIS B 1 99 ? -0.183 18.984 8.328 1 87.62 99 HIS B O 1
ATOM 5633 N N . GLU B 1 100 ? -2.15 19.016 9.328 1 88.5 100 GLU B N 1
ATOM 5634 C CA . GLU B 1 100 ? -2.732 19.781 8.227 1 88.5 100 GLU B CA 1
ATOM 5635 C C . GLU B 1 100 ? -2.586 21.281 8.469 1 88.5 100 GLU B C 1
ATOM 5637 O O . GLU B 1 100 ? -2.674 22.078 7.531 1 88.5 100 GLU B O 1
ATOM 5642 N N . THR B 1 101 ? -2.342 21.641 9.68 1 86.25 101 THR B N 1
ATOM 5643 C CA . THR B 1 101 ? -2.447 23.062 9.977 1 86.25 101 THR B CA 1
ATOM 5644 C C . THR B 1 101 ? -1.064 23.703 10.062 1 86.25 101 THR B C 1
ATOM 5646 O O . THR B 1 101 ? -0.934 24.938 9.961 1 86.25 101 THR B O 1
ATOM 5649 N N . LYS B 1 102 ? -0.062 23.062 10.266 1 78.38 102 LYS B N 1
ATOM 5650 C CA . LYS B 1 102 ? 1.236 23.703 10.469 1 78.38 102 LYS B CA 1
ATOM 5651 C C . LYS B 1 102 ? 2.029 23.766 9.164 1 78.38 102 LYS B C 1
ATOM 5653 O O . LYS B 1 102 ? 2.541 24.828 8.805 1 78.38 102 LYS B O 1
ATOM 5658 N N . TRP B 1 103 ? 2.23 22.719 8.438 1 70.94 103 TRP B N 1
ATOM 5659 C CA . TRP B 1 103 ? 3.143 22.656 7.301 1 70.94 103 TRP B CA 1
ATOM 5660 C C . TRP B 1 103 ? 2.373 22.656 5.984 1 70.94 103 TRP B C 1
ATOM 5662 O O . TRP B 1 103 ? 2.725 21.922 5.051 1 70.94 103 TRP B O 1
ATOM 5672 N N . SER B 1 104 ? 1.471 23.516 6.012 1 76.94 104 SER B N 1
ATOM 5673 C CA . SER B 1 104 ? 0.627 23.562 4.82 1 76.94 104 SER B CA 1
ATOM 5674 C C . SER B 1 104 ? 1.172 24.547 3.793 1 76.94 104 SER B C 1
ATOM 5676 O O . SER B 1 104 ? 1.244 25.75 4.055 1 76.94 104 SER B O 1
ATOM 5678 N N . ASP B 1 105 ? 1.507 24.062 2.689 1 79.94 105 ASP B N 1
ATOM 5679 C CA . ASP B 1 105 ? 1.958 24.922 1.604 1 79.94 105 ASP B CA 1
ATOM 5680 C C . ASP B 1 105 ? 0.796 25.719 1.023 1 79.94 105 ASP B C 1
ATOM 5682 O O . ASP B 1 105 ? 1.008 26.672 0.262 1 79.94 105 ASP B O 1
ATOM 5686 N N . SER B 1 106 ? -0.41 25.438 1.45 1 83.94 106 SER B N 1
ATOM 5687 C CA . SER B 1 106 ? -1.583 26.141 0.937 1 83.94 106 SER B CA 1
ATOM 5688 C C . SER B 1 106 ? -2.1 27.156 1.943 1 83.94 106 SER B C 1
ATOM 5690 O O . SER B 1 106 ? -3.111 27.828 1.7 1 83.94 106 SER B O 1
ATOM 5692 N N . GLY B 1 107 ? -1.427 27.234 3.072 1 85.5 107 GLY B N 1
ATOM 5693 C CA . GLY B 1 107 ? -2.023 28.031 4.141 1 85.5 107 GLY B CA 1
ATOM 5694 C C . GLY B 1 107 ? -3.305 27.422 4.684 1 85.5 107 GLY B C 1
ATOM 5695 O O . GLY B 1 107 ? -4.238 28.141 5.039 1 85.5 107 GLY B O 1
ATOM 5696 N N . CYS B 1 108 ? -3.422 26.141 4.539 1 86.06 108 CYS B N 1
ATOM 5697 C CA . CYS B 1 108 ? -4.531 25.328 5.023 1 86.06 108 CYS B CA 1
ATOM 5698 C C . CYS B 1 108 ? -5.77 25.531 4.156 1 86.06 108 CYS B C 1
ATOM 5700 O O . CYS B 1 108 ? -6.875 25.156 4.559 1 86.06 108 CYS B O 1
ATOM 5702 N N . THR B 1 109 ? -5.609 26.156 3.051 1 87.81 109 THR B N 1
ATOM 5703 C CA . THR B 1 109 ? -6.766 26.391 2.189 1 87.81 109 THR B CA 1
ATOM 5704 C C . THR B 1 109 ? -7.129 25.109 1.431 1 87.81 109 THR B C 1
ATOM 5706 O O . THR B 1 109 ? -8.297 24.891 1.097 1 87.81 109 THR B O 1
ATOM 5709 N N . ALA B 1 110 ? -6.16 24.344 1.163 1 89.94 110 ALA B N 1
ATOM 5710 C CA . ALA B 1 110 ? -6.375 23.125 0.393 1 89.94 110 ALA B CA 1
ATOM 5711 C C . ALA B 1 110 ? -7.406 22.219 1.07 1 89.94 110 ALA B C 1
ATOM 5713 O O . ALA B 1 110 ? -8.242 21.625 0.401 1 89.94 110 ALA B O 1
ATOM 5714 N N . PHE B 1 111 ? -7.344 22.156 2.305 1 92.75 111 PHE B N 1
ATOM 5715 C CA . PHE B 1 111 ? -8.273 21.312 3.045 1 92.75 111 PHE B CA 1
ATOM 5716 C C . PHE B 1 111 ? -9.719 21.688 2.727 1 92.75 111 PHE B C 1
ATOM 5718 O O . PHE B 1 111 ? -10.523 20.812 2.371 1 92.75 111 PHE B O 1
ATOM 5725 N N . GLY B 1 112 ? -10.016 22.984 2.867 1 91.62 112 GLY B N 1
ATOM 5726 C CA . GLY B 1 112 ? -11.359 23.438 2.57 1 91.62 112 GLY B CA 1
ATOM 5727 C C . GLY B 1 112 ? -11.766 23.203 1.128 1 91.62 112 GLY B C 1
ATOM 5728 O O . GLY B 1 112 ? -12.922 22.875 0.85 1 91.62 112 GLY B O 1
ATOM 5729 N N . GLU B 1 113 ? -10.883 23.375 0.282 1 92.5 113 GLU B N 1
ATOM 5730 C CA . GLU B 1 113 ? -11.164 23.188 -1.137 1 92.5 113 GLU B CA 1
ATOM 5731 C C . GLU B 1 113 ? -11.445 21.719 -1.449 1 92.5 113 GLU B C 1
ATOM 5733 O O . GLU B 1 113 ? -12.297 21.406 -2.281 1 92.5 113 GLU B O 1
ATOM 5738 N N . ILE B 1 114 ? -10.758 20.844 -0.808 1 94.81 114 ILE B N 1
ATOM 5739 C CA . ILE B 1 114 ? -10.82 19.422 -1.098 1 94.81 114 ILE B CA 1
ATOM 5740 C C . ILE B 1 114 ? -12.016 18.797 -0.372 1 94.81 114 ILE B C 1
ATOM 5742 O O . ILE B 1 114 ? -12.766 18.016 -0.954 1 94.81 114 ILE B O 1
ATOM 5746 N N . PHE B 1 115 ? -12.281 19.188 0.854 1 95.62 115 PHE B N 1
ATOM 5747 C CA . PHE B 1 115 ? -13.273 18.5 1.677 1 95.62 115 PHE B CA 1
ATOM 5748 C C . PHE B 1 115 ? -14.516 19.375 1.86 1 95.62 115 PHE B C 1
ATOM 5750 O O . PHE B 1 115 ? -15.469 18.984 2.527 1 95.62 115 PHE B O 1
ATOM 5757 N N . GLY B 1 116 ? -14.492 20.641 1.322 1 91.56 116 GLY B N 1
ATOM 5758 C CA . GLY B 1 116 ? -15.688 21.453 1.269 1 91.56 116 GLY B CA 1
ATOM 5759 C C . GLY B 1 116 ? -15.773 22.469 2.389 1 91.56 116 GLY B C 1
ATOM 5760 O O . GLY B 1 116 ? -16.703 23.266 2.445 1 91.56 116 GLY B O 1
ATOM 5761 N N . GLY B 1 117 ? -14.797 22.484 3.289 1 91.06 117 GLY B N 1
ATOM 5762 C CA . GLY B 1 117 ? -14.781 23.453 4.379 1 91.06 117 GLY B CA 1
ATOM 5763 C C . GLY B 1 117 ? -13.852 23.062 5.512 1 91.06 117 GLY B C 1
ATOM 5764 O O . GLY B 1 117 ? -13.414 21.906 5.586 1 91.06 117 GLY B O 1
ATOM 5765 N N . GLU B 1 118 ? -13.641 24.016 6.383 1 91.75 118 GLU B N 1
ATOM 5766 C CA . GLU B 1 118 ? -12.789 23.766 7.539 1 91.75 118 GLU B CA 1
ATOM 5767 C C . GLU B 1 118 ? -13.617 23.422 8.773 1 91.75 118 GLU B C 1
ATOM 5769 O O . GLU B 1 118 ? -13.07 23.094 9.828 1 91.75 118 GLU B O 1
ATOM 5774 N N . ARG B 1 119 ? -14.969 23.609 8.602 1 94.75 119 ARG B N 1
ATOM 5775 C CA . ARG B 1 119 ? -15.984 23.281 9.594 1 94.75 119 ARG B CA 1
ATOM 5776 C C . ARG B 1 119 ? -17.031 22.344 9.008 1 94.75 119 ARG B C 1
ATOM 5778 O O . ARG B 1 119 ? -17.188 22.266 7.785 1 94.75 119 ARG B O 1
ATOM 5785 N N . PHE B 1 120 ? -17.703 21.578 9.883 1 97.12 120 PHE B N 1
ATOM 5786 C CA . PHE B 1 120 ? -18.922 20.906 9.414 1 97.12 120 PHE B CA 1
ATOM 5787 C C . PHE B 1 120 ? -20.031 21.031 10.453 1 97.12 120 PHE B C 1
ATOM 5789 O O . PHE B 1 120 ? -19.766 21.25 11.633 1 97.12 120 PHE B O 1
ATOM 5796 N N . GLU B 1 121 ? -21.203 21.062 10 1 97.5 121 GLU B N 1
ATOM 5797 C CA . GLU B 1 121 ? -22.422 21.031 10.797 1 97.5 121 GLU B CA 1
ATOM 5798 C C . GLU B 1 121 ? -23.469 20.125 10.156 1 97.5 121 GLU B C 1
ATOM 5800 O O . GLU B 1 121 ? -23.719 20.203 8.953 1 97.5 121 GLU B O 1
ATOM 5805 N N . PHE B 1 122 ? -24 19.219 10.922 1 97.56 122 PHE B N 1
ATOM 5806 C CA . PHE B 1 122 ? -25.125 18.438 10.445 1 97.56 122 PHE B CA 1
ATOM 5807 C C . PHE B 1 122 ? -25.938 17.875 11.609 1 97.56 122 PHE B C 1
ATOM 5809 O O . PHE B 1 122 ? -25.484 17.875 12.75 1 97.56 122 PHE B O 1
ATOM 5816 N N . GLU B 1 123 ? -27.109 17.578 11.344 1 96.88 123 GLU B N 1
ATOM 5817 C CA . GLU B 1 123 ? -28 16.938 12.312 1 96.88 123 GLU B CA 1
ATOM 5818 C C . GLU B 1 123 ? -28.281 15.484 11.922 1 96.88 123 GLU B C 1
ATOM 5820 O O . GLU B 1 123 ? -28.422 15.164 10.742 1 96.88 123 GLU B O 1
ATOM 5825 N N . HIS B 1 124 ? -28.266 14.641 12.914 1 97.44 124 HIS B N 1
ATOM 5826 C CA . HIS B 1 124 ? -28.594 13.25 12.656 1 97.44 124 HIS B CA 1
ATOM 5827 C C . HIS B 1 124 ? -29.406 12.656 13.812 1 97.44 124 HIS B C 1
ATOM 5829 O O . HIS B 1 124 ? -28.922 12.57 14.938 1 97.44 124 HIS B O 1
ATOM 5835 N N . LYS B 1 125 ? -30.625 12.305 13.539 1 96.31 125 LYS B N 1
ATOM 5836 C CA . LYS B 1 125 ? -31.531 11.656 14.469 1 96.31 125 LYS B CA 1
ATOM 5837 C C . LYS B 1 125 ? -31.594 12.406 15.797 1 96.31 125 LYS B C 1
ATOM 5839 O O . LYS B 1 125 ? -31.469 11.797 16.859 1 96.31 125 LYS B O 1
ATOM 5844 N N . GLY B 1 126 ? -31.641 13.766 15.703 1 94.81 126 GLY B N 1
ATOM 5845 C CA . GLY B 1 126 ? -31.891 14.609 16.859 1 94.81 126 GLY B CA 1
ATOM 5846 C C . GLY B 1 126 ? -30.625 15.148 17.5 1 94.81 126 GLY B C 1
ATOM 5847 O O . GLY B 1 126 ? -30.672 15.961 18.422 1 94.81 126 GLY B O 1
ATOM 5848 N N . PHE B 1 127 ? -29.469 14.656 17.031 1 97.06 127 PHE B N 1
ATOM 5849 C CA . PHE B 1 127 ? -28.203 15.148 17.531 1 97.06 127 PHE B CA 1
ATOM 5850 C C . PHE B 1 127 ? -27.609 16.188 16.594 1 97.06 127 PHE B C 1
ATOM 5852 O O . PHE B 1 127 ? -27.656 16.016 15.367 1 97.06 127 PHE B O 1
ATOM 5859 N N . LEU B 1 128 ? -27.125 17.234 17.203 1 97.81 128 LEU B N 1
ATOM 5860 C CA . LEU B 1 128 ? -26.359 18.203 16.438 1 97.81 128 LEU B CA 1
ATOM 5861 C C . LEU B 1 128 ? -24.859 17.906 16.5 1 97.81 128 LEU B C 1
ATOM 5863 O O . LEU B 1 128 ? -24.312 17.719 17.578 1 97.81 128 LEU B O 1
ATOM 5867 N N . PHE B 1 129 ? -24.219 17.75 15.297 1 98.62 129 PHE B N 1
ATOM 5868 C CA . PHE B 1 129 ? -22.781 17.547 15.195 1 98.62 129 PHE B CA 1
ATOM 5869 C C . PHE B 1 129 ? -22.094 18.781 14.672 1 98.62 129 PHE B C 1
ATOM 5871 O O . PHE B 1 129 ? -22.469 19.328 13.625 1 98.62 129 PHE B O 1
ATOM 5878 N N . LEU B 1 130 ? -21.12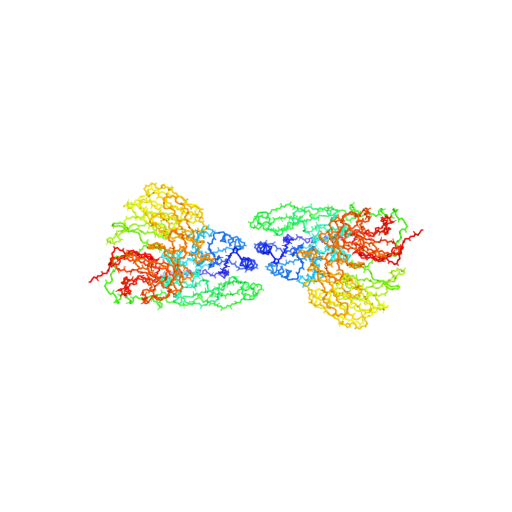5 19.281 15.453 1 98.69 130 LEU B N 1
ATOM 5879 C CA . LEU B 1 130 ? -20.328 20.422 15.023 1 98.69 130 LEU B CA 1
ATOM 5880 C C . LEU B 1 130 ? -18.844 20.062 15.023 1 98.69 130 LEU B C 1
ATOM 5882 O O . LEU B 1 130 ? -18.312 19.594 16.031 1 98.69 130 LEU B O 1
ATOM 5886 N N . GLY B 1 131 ? -18.188 20.219 13.875 1 98.38 131 GLY B N 1
ATOM 5887 C CA . GLY B 1 131 ? -16.766 20.016 13.758 1 98.38 131 GLY B CA 1
ATOM 5888 C C . GLY B 1 131 ? -16 21.312 13.508 1 98.38 131 GLY B C 1
ATOM 5889 O O . GLY B 1 131 ? -16.453 22.156 12.727 1 98.38 131 GLY B O 1
ATOM 5890 N N . PHE B 1 132 ? -14.891 21.5 14.211 1 96.5 132 PHE B N 1
ATOM 5891 C CA . PHE B 1 132 ? -14.102 22.719 14.102 1 96.5 132 PHE B CA 1
ATOM 5892 C C . PHE B 1 132 ? -12.617 22.422 14.289 1 96.5 132 PHE B C 1
ATOM 5894 O O . PHE B 1 132 ? -12.242 21.312 14.695 1 96.5 132 PHE B O 1
ATOM 5901 N N . ASN B 1 133 ? -11.828 23.406 13.984 1 92 133 ASN B N 1
ATOM 5902 C CA . ASN B 1 133 ? -10.375 23.266 14.047 1 92 133 ASN B CA 1
ATOM 5903 C C . ASN B 1 133 ? -9.828 23.719 15.398 1 92 133 ASN B C 1
ATOM 5905 O O . ASN B 1 133 ? -10.391 24.609 16.031 1 92 133 ASN B O 1
ATOM 5909 N N . SER B 1 134 ? -8.82 22.969 15.789 1 90.31 134 SER B N 1
ATOM 5910 C CA . SER B 1 134 ? -8.102 23.422 16.969 1 90.31 134 SER B CA 1
ATOM 5911 C C . SER B 1 134 ? -6.66 23.797 16.641 1 90.31 134 SER B C 1
ATOM 5913 O O . SER B 1 134 ? -5.727 23.406 17.328 1 90.31 134 SER B O 1
ATOM 5915 N N . GLY B 1 135 ? -6.484 24.484 15.555 1 75 135 GLY B N 1
ATOM 5916 C CA . GLY B 1 135 ? -5.234 25.094 15.109 1 75 135 GLY B CA 1
ATOM 5917 C C . GLY B 1 135 ? -4.051 24.719 15.984 1 75 135 GLY B C 1
ATOM 5918 O O . GLY B 1 135 ? -4.02 23.641 16.578 1 75 135 GLY B O 1
ATOM 5919 N N . PRO B 1 136 ? -3.025 25.797 16.109 1 75.38 136 PRO B N 1
ATOM 5920 C CA . PRO B 1 136 ? -3.008 27.016 15.297 1 75.38 136 PRO B CA 1
ATOM 5921 C C . PRO B 1 136 ? -2.711 26.75 13.828 1 75.38 136 PRO B C 1
ATOM 5923 O O . PRO B 1 136 ? -2.201 25.688 13.484 1 75.38 136 PRO B O 1
ATOM 5926 N N . LEU B 1 137 ? -3.129 27.797 13.125 1 80.56 137 LEU B N 1
ATOM 5927 C CA . LEU B 1 137 ? -2.836 27.656 11.703 1 80.56 137 LEU B CA 1
ATOM 5928 C C . LEU B 1 137 ? -1.467 28.25 11.367 1 80.56 137 LEU B C 1
ATOM 5930 O O . LEU B 1 137 ? -1.127 29.344 11.82 1 80.56 137 LEU B O 1
ATOM 5934 N N . MET B 1 138 ? -0.669 27.484 10.75 1 78.69 138 MET B N 1
ATOM 5935 C CA . MET B 1 138 ? 0.585 27.844 10.102 1 78.69 138 MET B CA 1
ATOM 5936 C C . MET B 1 138 ? 1.637 28.25 11.133 1 78.69 138 MET B C 1
ATOM 5938 O O . MET B 1 138 ? 2.67 28.828 10.781 1 78.69 138 MET B O 1
ATOM 5942 N N . ARG B 1 139 ? 1.363 28.125 12.375 1 79.62 139 ARG B N 1
ATOM 5943 C CA . ARG B 1 139 ? 2.318 28.484 13.422 1 79.62 139 ARG B CA 1
ATOM 5944 C C . ARG B 1 139 ? 2.566 27.312 14.367 1 79.62 139 ARG B C 1
ATOM 5946 O O . ARG B 1 139 ? 1.671 26.484 14.594 1 79.62 139 ARG B O 1
ATOM 5953 N N . MET B 1 140 ? 3.727 27.391 14.898 1 78.56 140 MET B N 1
ATOM 5954 C CA . MET B 1 140 ? 4.066 26.406 15.93 1 78.56 140 MET B CA 1
ATOM 5955 C C . MET B 1 140 ? 3.689 26.938 17.312 1 78.56 140 MET B C 1
ATOM 5957 O O . MET B 1 140 ? 4.219 27.953 17.766 1 78.56 140 MET B O 1
ATOM 5961 N N . ALA B 1 141 ? 2.732 26.328 17.906 1 85.06 141 ALA B N 1
ATOM 5962 C CA . ALA B 1 141 ? 2.236 26.656 19.234 1 85.06 141 ALA B CA 1
ATOM 5963 C C . ALA B 1 141 ? 1.272 25.578 19.734 1 85.06 141 ALA B C 1
ATOM 5965 O O . ALA B 1 141 ? 1.168 24.5 19.141 1 85.06 141 ALA B O 1
ATOM 5966 N N . TYR B 1 142 ? 0.734 25.844 20.922 1 88.81 142 TYR B N 1
ATOM 5967 C CA . TYR B 1 142 ? -0.353 24.984 21.359 1 88.81 142 TYR B CA 1
ATOM 5968 C C . TYR B 1 142 ? -1.568 25.125 20.453 1 88.81 142 TYR B C 1
ATOM 5970 O O . TYR B 1 142 ? -1.688 26.125 19.719 1 88.81 142 TYR B O 1
ATOM 5978 N N . GLY B 1 143 ? -2.383 24.094 20.562 1 91.94 143 GLY B N 1
ATOM 5979 C CA . GLY B 1 143 ? -3.656 24.25 19.875 1 91.94 143 GLY B CA 1
ATOM 5980 C C . GLY B 1 143 ? -4.406 25.5 20.297 1 91.94 143 GLY B C 1
ATOM 5981 O O . GLY B 1 143 ? -4.23 26 21.406 1 91.94 143 GLY B O 1
ATOM 5982 N N . HIS B 1 144 ? -5.191 25.953 19.406 1 94.06 144 HIS B N 1
ATOM 5983 C CA . HIS B 1 144 ? -5.98 27.156 19.656 1 94.06 144 HIS B CA 1
ATOM 5984 C C . HIS B 1 144 ? -7.266 27.156 18.828 1 94.06 144 HIS B C 1
ATOM 5986 O O . HIS B 1 144 ? -7.234 26.906 17.625 1 94.06 144 HIS B O 1
ATOM 5992 N N . VAL B 1 145 ? -8.32 27.375 19.531 1 95.5 145 VAL B N 1
ATOM 5993 C CA . VAL B 1 145 ? -9.594 27.578 18.828 1 95.5 145 VAL B CA 1
ATOM 5994 C C . VAL B 1 145 ? -9.836 29.078 18.641 1 95.5 145 VAL B C 1
ATOM 5996 O O . VAL B 1 145 ? -9.977 29.828 19.609 1 95.5 145 VAL B O 1
ATOM 5999 N N . VAL B 1 146 ? -9.969 29.5 17.5 1 94.06 146 VAL B N 1
ATOM 6000 C CA . VAL B 1 146 ? -10.039 30.922 17.172 1 94.06 146 VAL B CA 1
ATOM 6001 C C . VAL B 1 146 ? -11.414 31.469 17.547 1 94.06 146 VAL B C 1
ATOM 6003 O O . VAL B 1 146 ? -12.398 30.734 17.594 1 94.06 146 VAL B O 1
ATOM 6006 N N . PRO B 1 147 ? -11.484 32.781 17.781 1 94.69 147 PRO B N 1
ATOM 6007 C CA . PRO B 1 147 ? -12.734 33.406 18.234 1 94.69 147 PRO B CA 1
ATOM 6008 C C . PRO B 1 147 ? -13.883 33.219 17.25 1 94.69 147 PRO B C 1
ATOM 6010 O O . PRO B 1 147 ? -15.031 33.031 17.656 1 94.69 147 PRO B O 1
ATOM 6013 N N . GLN B 1 148 ? -13.586 33.25 16 1 94.31 148 GLN B N 1
ATOM 6014 C CA . GLN B 1 148 ? -14.664 33.094 15.031 1 94.31 148 GLN B CA 1
ATOM 6015 C C . GLN B 1 148 ? -15.273 31.703 15.078 1 94.31 148 GLN B C 1
ATOM 6017 O O . GLN B 1 148 ? -16.453 31.531 14.781 1 94.31 148 GLN B O 1
ATOM 6022 N N . ASP B 1 149 ? -14.523 30.719 15.375 1 94.94 149 ASP B N 1
ATOM 6023 C CA . ASP B 1 149 ? -15.055 29.359 15.477 1 94.94 149 ASP B CA 1
ATOM 6024 C C . ASP B 1 149 ? -15.875 29.188 16.75 1 94.94 149 ASP B C 1
ATOM 6026 O O . ASP B 1 149 ? -16.906 28.531 16.75 1 94.94 149 ASP B O 1
ATOM 6030 N N . ILE B 1 150 ? -15.391 29.781 17.844 1 96.75 150 ILE B N 1
ATOM 6031 C CA . ILE B 1 150 ? -16.156 29.75 19.094 1 96.75 150 ILE B CA 1
ATOM 6032 C C . ILE B 1 150 ? -17.5 30.422 18.891 1 96.75 150 ILE B C 1
ATOM 6034 O O . ILE B 1 150 ? -18.547 29.875 19.281 1 96.75 150 ILE B O 1
ATOM 6038 N N . ARG B 1 151 ? -17.469 31.594 18.266 1 96.31 151 ARG B N 1
ATOM 6039 C CA . ARG B 1 151 ? -18.703 32.312 17.984 1 96.31 151 ARG B CA 1
ATOM 6040 C C . ARG B 1 151 ? -19.625 31.484 17.078 1 96.31 151 ARG B C 1
ATOM 6042 O O . ARG B 1 151 ? -20.828 31.391 17.328 1 96.31 151 ARG B O 1
ATOM 6049 N N . TRP B 1 152 ? -19.062 30.875 16.094 1 96.69 152 TRP B N 1
ATOM 6050 C CA . TRP B 1 152 ? -19.828 30.031 15.18 1 96.69 152 TRP B CA 1
ATOM 6051 C C . TRP B 1 152 ? -20.5 28.891 15.914 1 96.69 152 TRP B C 1
ATOM 6053 O O . TRP B 1 152 ? -21.688 28.609 15.703 1 96.69 152 TRP B O 1
ATOM 6063 N N . MET B 1 153 ? -19.781 28.188 16.766 1 97.38 153 MET B N 1
ATOM 6064 C CA . MET B 1 153 ? -20.328 27.078 17.516 1 97.38 153 MET B CA 1
ATOM 6065 C C . MET B 1 153 ? -21.531 27.516 18.359 1 97.38 153 MET B C 1
ATOM 6067 O O . MET B 1 153 ? -22.578 26.875 18.344 1 97.38 153 MET B O 1
ATOM 6071 N N . THR B 1 154 ? -21.391 28.609 19.078 1 97.31 154 THR B N 1
ATOM 6072 C CA . THR B 1 154 ? -22.453 29.094 19.953 1 97.31 154 THR B CA 1
ATOM 6073 C C . THR B 1 154 ? -23.672 29.547 19.141 1 97.31 154 THR B C 1
ATOM 6075 O O . THR B 1 154 ? -24.812 29.281 19.516 1 97.31 154 THR B O 1
ATOM 6078 N N . GLU B 1 155 ? -23.359 30.172 18.016 1 97.38 155 GLU B N 1
ATOM 6079 C CA . GLU B 1 155 ? -24.453 30.594 17.141 1 97.38 155 GLU B CA 1
ATOM 6080 C C . GLU B 1 155 ? -25.234 29.406 16.609 1 97.38 155 GLU B C 1
ATOM 6082 O O . GLU B 1 155 ? -26.469 29.406 16.609 1 97.38 155 GLU B O 1
ATOM 6087 N N . GLU B 1 156 ? -24.516 28.406 16.188 1 96.62 156 GLU B N 1
ATOM 6088 C CA . GLU B 1 156 ? -25.172 27.219 15.664 1 96.62 156 GLU B CA 1
ATOM 6089 C C . GLU B 1 156 ? -25.984 26.516 16.75 1 96.62 156 GLU B C 1
ATOM 6091 O O . GLU B 1 156 ? -27.094 26.047 16.484 1 96.62 156 GLU B O 1
ATOM 6096 N N . MET B 1 157 ? -25.469 26.438 17.906 1 97.31 157 MET B N 1
ATOM 6097 C CA . MET B 1 157 ? -26.188 25.781 19 1 97.31 157 MET B CA 1
ATOM 6098 C C . MET B 1 157 ? -27.391 26.609 19.438 1 97.31 157 MET B C 1
ATOM 6100 O O . MET B 1 157 ? -28.438 26.062 19.797 1 97.31 157 MET B O 1
ATOM 6104 N N . ASP B 1 158 ? -27.312 27.906 19.422 1 97 158 ASP B N 1
ATOM 6105 C CA . ASP B 1 158 ? -28.438 28.781 19.719 1 97 158 ASP B CA 1
ATOM 6106 C C . ASP B 1 158 ? -29.578 28.562 18.719 1 97 158 ASP B C 1
ATOM 6108 O O . ASP B 1 158 ? -30.734 28.469 19.109 1 97 158 ASP B O 1
ATOM 6112 N N . LYS B 1 159 ? -29.172 28.453 17.531 1 96.81 159 LYS B N 1
ATOM 6113 C CA . LYS B 1 159 ? -30.141 28.25 16.469 1 96.81 159 LYS B CA 1
ATOM 6114 C C . LYS B 1 159 ? -30.922 26.953 16.672 1 96.81 159 LYS B C 1
ATOM 6116 O O . LYS B 1 159 ? -32.094 26.859 16.312 1 96.81 159 LYS B O 1
ATOM 6121 N N . ASN B 1 160 ? -30.312 25.984 17.266 1 94.69 160 ASN B N 1
ATOM 6122 C CA . ASN B 1 160 ? -30.906 24.656 17.391 1 94.69 160 ASN B CA 1
ATOM 6123 C C . ASN B 1 160 ? -31.562 24.469 18.766 1 94.69 160 ASN B C 1
ATOM 6125 O O . ASN B 1 160 ? -32.25 23.469 19 1 94.69 160 ASN B O 1
ATOM 6129 N N . GLY B 1 161 ? -31.344 25.406 19.672 1 93.94 161 GLY B N 1
ATOM 6130 C CA . GLY B 1 161 ? -31.891 25.312 21.016 1 93.94 161 GLY B CA 1
ATOM 6131 C C . GLY B 1 161 ? -30.891 24.812 22.031 1 93.94 161 GLY B C 1
ATOM 6132 O O . GLY B 1 161 ? -30.141 23.875 21.766 1 93.94 161 GLY B O 1
ATOM 6133 N N . LYS B 1 162 ? -30.922 25.281 23.188 1 93.88 162 LYS B N 1
ATOM 6134 C CA . LYS B 1 162 ? -29.906 25.031 24.203 1 93.88 162 LYS B CA 1
ATOM 6135 C C . LYS B 1 162 ? -29.984 23.609 24.734 1 93.88 162 LYS B C 1
ATOM 6137 O O . LYS B 1 162 ? -29.016 23.094 25.281 1 93.88 162 LYS B O 1
ATOM 6142 N N . ASP B 1 163 ? -31.141 22.938 24.531 1 94.25 163 ASP B N 1
ATOM 6143 C CA . ASP B 1 163 ? -31.328 21.625 25.141 1 94.25 163 ASP B CA 1
ATOM 6144 C C . ASP B 1 163 ? -31.078 20.516 24.109 1 94.25 163 ASP B C 1
ATOM 6146 O O . ASP B 1 163 ? -31.062 19.328 24.469 1 94.25 163 ASP B O 1
ATOM 6150 N N . LYS B 1 164 ? -30.859 20.875 22.875 1 95.44 164 LYS B N 1
ATOM 6151 C CA . LYS B 1 164 ? -30.516 19.859 21.859 1 95.44 164 LYS B CA 1
ATOM 6152 C C . LYS B 1 164 ? -29.188 19.188 22.172 1 95.44 164 LYS B C 1
ATOM 6154 O O . LYS B 1 164 ? -28.203 19.859 22.484 1 95.44 164 LYS B O 1
ATOM 6159 N N . PRO B 1 165 ? -29.234 17.797 22.203 1 96.38 165 PRO B N 1
ATOM 6160 C CA . PRO B 1 165 ? -27.938 17.156 22.422 1 96.38 165 PRO B CA 1
ATOM 6161 C C . PRO B 1 165 ? -26.922 17.453 21.312 1 96.38 165 PRO B C 1
ATOM 6163 O O . PRO B 1 165 ? -27.266 17.438 20.141 1 96.38 165 PRO B O 1
ATOM 6166 N N . VAL B 1 166 ? -25.672 17.812 21.734 1 97.75 166 VAL B N 1
ATOM 6167 C CA . VAL B 1 166 ? -24.641 18.234 20.797 1 97.75 166 VAL B CA 1
ATOM 6168 C C . VAL B 1 166 ? -23.406 17.359 20.969 1 97.75 166 VAL B C 1
ATOM 6170 O O . VAL B 1 166 ? -23.016 17.047 22.094 1 97.75 166 VAL B O 1
ATOM 6173 N N . ILE B 1 167 ? -22.875 16.906 19.859 1 98.56 167 ILE B N 1
ATOM 6174 C CA . ILE B 1 167 ? -21.562 16.297 19.812 1 98.56 167 ILE B CA 1
ATOM 6175 C C . ILE B 1 167 ? -20.578 17.219 19.094 1 98.56 167 ILE B C 1
ATOM 6177 O O . ILE B 1 167 ? -20.844 17.656 17.969 1 98.56 167 ILE B O 1
ATOM 6181 N N . LEU B 1 168 ? -19.547 17.594 19.797 1 98.75 168 LEU B N 1
ATOM 6182 C CA . LEU B 1 168 ? -18.516 18.453 19.234 1 98.75 168 LEU B CA 1
ATOM 6183 C C . LEU B 1 168 ? -17.297 17.641 18.812 1 98.75 168 LEU B C 1
ATOM 6185 O O . LEU B 1 168 ? -16.875 16.719 19.516 1 98.75 168 LEU B O 1
ATOM 6189 N N . VAL B 1 169 ? -16.781 17.922 17.609 1 98.69 169 VAL B N 1
ATOM 6190 C CA . VAL B 1 169 ? -15.695 17.125 17.031 1 98.69 169 VAL B CA 1
ATOM 6191 C C . VAL B 1 169 ? -14.492 18.016 16.734 1 98.69 169 VAL B C 1
ATOM 6193 O O . VAL B 1 169 ? -14.602 19.016 16.016 1 98.69 169 VAL B O 1
ATOM 6196 N N . THR B 1 170 ? -13.352 17.75 17.344 1 98.06 170 THR B N 1
ATOM 6197 C CA . THR B 1 170 ? -12.086 18.438 17.094 1 98.06 170 THR B CA 1
ATOM 6198 C C . THR B 1 170 ? -10.906 17.516 17.359 1 98.06 170 THR B C 1
ATOM 6200 O O . THR B 1 170 ? -11.031 16.531 18.109 1 98.06 170 THR B O 1
ATOM 6203 N N . HIS B 1 171 ? -9.789 17.797 16.844 1 97.12 171 HIS B N 1
ATOM 6204 C CA . HIS B 1 171 ? -8.664 16.875 16.844 1 97.12 171 HIS B CA 1
ATOM 6205 C C . HIS B 1 171 ? -7.984 16.828 18.203 1 97.12 171 HIS B C 1
ATOM 6207 O O . HIS B 1 171 ? -7.863 15.758 18.812 1 97.12 171 HIS B O 1
ATOM 6213 N N . TYR B 1 172 ? -7.668 17.969 18.797 1 96.62 172 TYR B N 1
ATOM 6214 C CA . TYR B 1 172 ? -6.938 18.047 20.062 1 96.62 172 TYR B CA 1
ATOM 6215 C C . TYR B 1 172 ? -7.879 17.844 21.25 1 96.62 172 TYR B C 1
ATOM 6217 O O . TYR B 1 172 ? -9.016 18.312 21.234 1 96.62 172 TYR B O 1
ATOM 6225 N N . PRO B 1 173 ? -7.367 17.188 22.297 1 97.19 173 PRO B N 1
ATOM 6226 C CA . PRO B 1 173 ? -8.133 17.281 23.547 1 97.19 173 PRO B CA 1
ATOM 6227 C C . PRO B 1 173 ? -8.164 18.703 24.109 1 97.19 173 PRO B C 1
ATOM 6229 O O . PRO B 1 173 ? -7.168 19.422 24.047 1 97.19 173 PRO B O 1
ATOM 6232 N N . LEU B 1 174 ? -9.266 19.125 24.609 1 96.44 174 LEU B N 1
ATOM 6233 C CA . LEU B 1 174 ? -9.422 20.453 25.172 1 96.44 174 LEU B CA 1
ATOM 6234 C C . LEU B 1 174 ? -8.898 20.516 26.609 1 96.44 174 LEU B C 1
ATOM 6236 O O . LEU B 1 174 ? -9.656 20.766 27.547 1 96.44 174 LEU B O 1
ATOM 6240 N N . MET B 1 175 ? -7.602 20.297 26.688 1 94.56 175 MET B N 1
ATOM 6241 C CA . MET B 1 175 ? -6.938 20.266 27.984 1 94.56 175 MET B CA 1
ATOM 6242 C C . MET B 1 175 ? -5.758 21.234 28.016 1 94.56 175 MET B C 1
ATOM 6244 O O . MET B 1 175 ? -5.199 21.562 26.969 1 94.56 175 MET B O 1
ATOM 6248 N N . GLU B 1 176 ? -5.457 21.609 29.266 1 91.19 176 GLU B N 1
ATOM 6249 C CA . GLU B 1 176 ? -4.234 22.375 29.438 1 91.19 176 GLU B CA 1
ATOM 6250 C C . GLU B 1 176 ? -3.018 21.609 28.922 1 91.19 176 GLU B C 1
ATOM 6252 O O . GLU B 1 176 ? -2.861 20.422 29.203 1 91.19 176 GLU B O 1
ATOM 6257 N N . GLY B 1 177 ? -2.221 22.359 28.172 1 88.56 177 GLY B N 1
ATOM 6258 C CA . GLY B 1 177 ? -1.06 21.703 27.594 1 88.56 177 GLY B CA 1
ATOM 6259 C C . GLY B 1 177 ? -1.277 21.266 26.156 1 88.56 177 GLY B C 1
ATOM 6260 O O . GLY B 1 177 ? -0.318 21 25.422 1 88.56 177 GLY B O 1
ATOM 6261 N N . ASP B 1 178 ? -2.588 21.125 25.75 1 92.5 178 ASP B N 1
ATOM 6262 C CA . ASP B 1 178 ? -2.914 20.766 24.375 1 92.5 178 ASP B CA 1
ATOM 6263 C C . ASP B 1 178 ? -3.461 21.953 23.609 1 92.5 178 ASP B C 1
ATOM 6265 O O . ASP B 1 178 ? -2.977 22.281 22.516 1 92.5 178 ASP B O 1
ATOM 6269 N N . VAL B 1 179 ? -4.434 22.516 24.172 1 94.69 179 VAL B N 1
ATOM 6270 C CA . VAL B 1 179 ? -5.055 23.719 23.609 1 94.69 179 VAL B CA 1
ATOM 6271 C C . VAL B 1 179 ? -4.934 24.859 24.609 1 94.69 179 VAL B C 1
ATOM 6273 O O . VAL B 1 179 ? -5.324 24.734 25.766 1 94.69 179 VAL B O 1
ATOM 6276 N N . ASP B 1 180 ? -4.445 25.969 24.203 1 94 180 ASP B N 1
ATOM 6277 C CA . ASP B 1 180 ? -4.09 27.047 25.125 1 94 180 ASP B CA 1
ATOM 6278 C C . ASP B 1 180 ? -5.336 27.781 25.625 1 94 180 ASP B C 1
ATOM 6280 O O . ASP B 1 180 ? -5.305 28.422 26.672 1 94 180 ASP B O 1
ATOM 6284 N N . ASN B 1 181 ? -6.48 27.703 24.906 1 95.38 181 ASN B N 1
ATOM 6285 C CA . ASN B 1 181 ? -7.691 28.391 25.344 1 95.38 181 ASN B CA 1
ATOM 6286 C C . ASN B 1 181 ? -8.836 27.422 25.578 1 95.38 181 ASN B C 1
ATOM 6288 O O . ASN B 1 181 ? -9.984 27.703 25.25 1 95.38 181 ASN B O 1
ATOM 6292 N N . TRP B 1 182 ? -8.531 26.234 26.109 1 95.88 182 TRP B N 1
ATOM 6293 C CA . TRP B 1 182 ? -9.539 25.219 26.422 1 95.88 182 TRP B CA 1
ATOM 6294 C C . TRP B 1 182 ? -10.664 25.812 27.266 1 95.88 182 TRP B C 1
ATOM 6296 O O . TRP B 1 182 ? -11.844 25.531 27.016 1 95.88 182 TRP B O 1
ATOM 6306 N N . TYR B 1 183 ? -10.375 26.719 28.219 1 96.19 183 TYR B N 1
ATOM 6307 C CA . TYR B 1 183 ? -11.328 27.312 29.156 1 96.19 183 TYR B CA 1
ATOM 6308 C C . TYR B 1 183 ? -12.328 28.203 28.438 1 96.19 183 TYR B C 1
ATOM 6310 O O . TYR B 1 183 ? -13.5 28.266 28.812 1 96.19 183 TYR B O 1
ATOM 6318 N N . GLU B 1 184 ? -11.836 28.891 27.422 1 96 184 GLU B N 1
ATOM 6319 C CA . GLU B 1 184 ? -12.742 29.734 26.641 1 96 184 GLU B CA 1
ATOM 6320 C C . GLU B 1 184 ? -13.773 28.891 25.906 1 96 184 GLU B C 1
ATOM 6322 O O . GLU B 1 184 ? -14.945 29.25 25.828 1 96 184 GLU B O 1
ATOM 6327 N N . VAL B 1 185 ? -13.305 27.797 25.406 1 97.31 185 VAL B N 1
ATOM 6328 C CA . VAL B 1 185 ? -14.188 26.906 24.656 1 97.31 185 VAL B CA 1
ATOM 6329 C C . VAL B 1 185 ? -15.203 26.266 25.594 1 97.31 185 VAL B C 1
ATOM 6331 O O . VAL B 1 185 ? -16.406 26.312 25.328 1 97.31 185 VAL B O 1
ATOM 6334 N N . THR B 1 186 ? -14.719 25.688 26.719 1 97.5 186 THR B N 1
ATOM 6335 C CA . THR B 1 186 ? -15.633 25 27.625 1 97.5 186 THR B CA 1
ATOM 6336 C C . THR B 1 186 ? -16.625 25.984 28.25 1 97.5 186 THR B C 1
ATOM 6338 O O . THR B 1 186 ? -17.781 25.641 28.469 1 97.5 186 THR B O 1
ATOM 6341 N N . ASP B 1 187 ? -16.188 27.172 28.531 1 97.19 187 ASP B N 1
ATOM 6342 C CA . ASP B 1 187 ? -17.094 28.188 29.047 1 97.19 187 ASP B CA 1
ATOM 6343 C C . ASP B 1 187 ? -18.156 28.547 28.016 1 97.19 187 ASP B C 1
ATOM 6345 O O . ASP B 1 187 ? -19.312 28.781 28.359 1 97.19 187 ASP B O 1
ATOM 6349 N N . ALA B 1 188 ? -17.719 28.641 26.797 1 97.06 188 ALA B N 1
ATOM 6350 C CA . ALA B 1 188 ? -18.641 29.047 25.734 1 97.06 188 ALA B CA 1
ATOM 6351 C C . ALA B 1 188 ? -19.703 27.969 25.484 1 97.06 188 ALA B C 1
ATOM 6353 O O . ALA B 1 188 ? -20.844 28.297 25.188 1 97.06 188 ALA B O 1
ATOM 6354 N N . VAL B 1 189 ? -19.328 26.719 25.656 1 97.38 189 VAL B N 1
ATOM 6355 C CA . VAL B 1 189 ? -20.234 25.688 25.203 1 97.38 189 VAL B CA 1
ATOM 6356 C C . VAL B 1 189 ? -21.016 25.109 26.391 1 97.38 189 VAL B C 1
ATOM 6358 O O . VAL B 1 189 ? -22.031 24.438 26.219 1 97.38 189 VAL B O 1
ATOM 6361 N N . ARG B 1 190 ? -20.609 25.344 27.594 1 95.94 190 ARG B N 1
ATOM 6362 C CA . ARG B 1 190 ? -21.156 24.734 28.797 1 95.94 190 ARG B CA 1
ATOM 6363 C C . ARG B 1 190 ? -22.641 25.047 28.953 1 95.94 190 ARG B C 1
ATOM 6365 O O . ARG B 1 190 ? -23.406 24.203 29.422 1 95.94 190 ARG B O 1
ATOM 6372 N N . PRO B 1 191 ? -23.172 26.219 28.484 1 96.56 191 PRO B N 1
ATOM 6373 C CA . PRO B 1 191 ? -24.594 26.484 28.641 1 96.56 191 PRO B CA 1
ATOM 6374 C C . PRO B 1 191 ? -25.469 25.562 27.797 1 96.56 191 PRO B C 1
ATOM 6376 O O . PRO B 1 191 ? -26.688 25.531 27.969 1 96.56 191 PRO B O 1
ATOM 6379 N N . TYR B 1 192 ? -24.891 24.828 26.922 1 97.06 192 TYR B N 1
ATOM 6380 C CA . TYR B 1 192 ? -25.641 23.969 26.016 1 97.06 192 TYR B CA 1
ATOM 6381 C C . TYR B 1 192 ? -25.547 22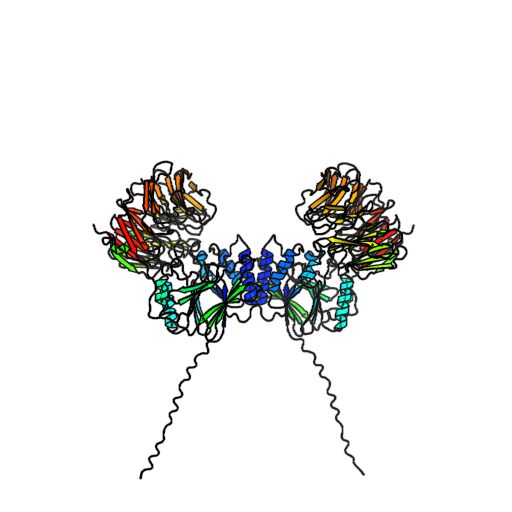.516 26.453 1 97.06 192 TYR B C 1
ATOM 6383 O O . TYR B 1 192 ? -24.797 22.172 27.375 1 97.06 192 TYR B O 1
ATOM 6391 N N 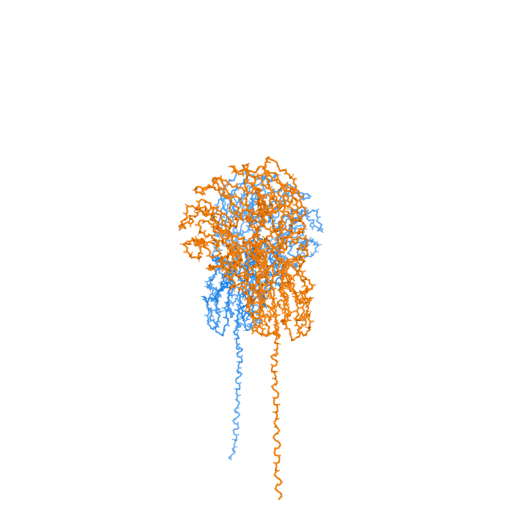. ASN B 1 193 ? -26.359 21.625 25.844 1 96.5 193 ASN B N 1
ATOM 6392 C CA . ASN B 1 193 ? -26.391 20.188 26.156 1 96.5 193 ASN B CA 1
ATOM 6393 C C . ASN B 1 193 ? -25.328 19.422 25.391 1 96.5 193 ASN B C 1
ATOM 6395 O O . ASN B 1 193 ? -25.641 18.531 24.594 1 96.5 193 ASN B O 1
ATOM 6399 N N . VAL B 1 194 ? -24.094 19.766 25.672 1 97.81 194 VAL B N 1
ATOM 6400 C CA . VAL B 1 194 ? -22.984 19.062 25.031 1 97.81 194 VAL B CA 1
ATOM 6401 C C . VAL B 1 194 ? -22.812 17.688 25.672 1 97.81 194 VAL B C 1
ATOM 6403 O O . VAL B 1 194 ? -22.578 17.578 26.875 1 97.81 194 VAL B O 1
ATOM 6406 N N . ARG B 1 195 ? -22.875 16.672 24.844 1 97.19 195 ARG B N 1
ATOM 6407 C CA . ARG B 1 195 ? -22.875 15.32 25.391 1 97.19 195 ARG B CA 1
ATOM 6408 C C . ARG B 1 195 ? -21.5 14.68 25.25 1 97.19 195 ARG B C 1
ATOM 6410 O O . ARG B 1 195 ? -21.125 13.82 26.062 1 97.19 195 ARG B O 1
ATOM 6417 N N . LEU B 1 196 ? -20.828 15.133 24.266 1 98.12 196 LEU B N 1
ATOM 6418 C CA . LEU B 1 196 ? -19.562 14.445 24.016 1 98.12 196 LEU B CA 1
ATOM 6419 C C . LEU B 1 196 ? -18.672 15.266 23.094 1 98.12 196 LEU B C 1
ATOM 6421 O O . LEU B 1 196 ? -19.141 15.844 22.125 1 98.12 196 LEU B O 1
ATOM 6425 N N . PHE B 1 197 ? -17.391 15.352 23.453 1 98.56 197 PHE B N 1
ATOM 6426 C CA . PHE B 1 197 ? -16.344 15.734 22.531 1 98.56 197 PHE B CA 1
ATOM 6427 C C . PHE B 1 197 ? -15.672 14.508 21.938 1 98.56 197 PHE B C 1
ATOM 6429 O O . PHE B 1 197 ? -15.352 13.555 22.656 1 98.56 197 PHE B O 1
ATOM 6436 N N . ILE B 1 198 ? -15.469 14.508 20.625 1 98.69 198 ILE B N 1
ATOM 6437 C CA . ILE B 1 198 ? -14.781 13.406 19.938 1 98.69 198 ILE B CA 1
ATOM 6438 C C . ILE B 1 198 ? -13.531 13.938 19.25 1 98.69 198 ILE B C 1
ATOM 6440 O O . ILE B 1 198 ? -13.586 14.93 18.531 1 98.69 198 ILE B O 1
ATOM 6444 N N . GLY B 1 199 ? -12.367 13.344 19.547 1 98.25 199 GLY B N 1
ATOM 6445 C CA . GLY B 1 199 ? -11.125 13.797 18.938 1 98.25 199 GLY B CA 1
ATOM 6446 C C . GLY B 1 199 ? -10.117 12.68 18.734 1 98.25 199 GLY B C 1
ATOM 6447 O O . GLY B 1 199 ? -10.484 11.508 18.703 1 98.25 199 GLY B O 1
ATOM 6448 N N . GLY B 1 200 ? -8.867 13.031 18.422 1 97.62 200 GLY B N 1
ATOM 6449 C CA . GLY B 1 200 ? -7.738 12.133 18.219 1 97.62 200 GLY B CA 1
ATOM 6450 C C . GLY B 1 200 ? -6.438 12.68 18.781 1 97.62 200 GLY B C 1
ATOM 6451 O O . GLY B 1 200 ? -6.391 13.125 19.938 1 97.62 200 GLY B O 1
ATOM 6452 N N . HIS B 1 201 ? -5.375 12.516 18.156 1 95.69 201 HIS B N 1
ATOM 6453 C CA . HIS B 1 201 ? -4.098 13.164 18.422 1 95.69 201 HIS B CA 1
ATOM 6454 C C . HIS B 1 201 ? -3.186 12.266 19.25 1 95.69 201 HIS B C 1
ATOM 6456 O O . HIS B 1 201 ? -2.014 12.086 18.922 1 95.69 201 HIS B O 1
ATOM 6462 N N . TYR B 1 202 ? -3.67 11.609 20.312 1 96.94 202 TYR B N 1
ATOM 6463 C CA . TYR B 1 202 ? -2.826 10.82 21.203 1 96.94 202 TYR B CA 1
ATOM 6464 C C . TYR B 1 202 ? -2.59 9.422 20.641 1 96.94 202 TYR B C 1
ATOM 6466 O O . TYR B 1 202 ? -1.777 8.664 21.172 1 96.94 202 TYR B O 1
ATOM 6474 N N . HIS B 1 203 ? -3.277 8.969 19.656 1 96.69 203 HIS B N 1
ATOM 6475 C CA . HIS B 1 203 ? -3.168 7.664 19.016 1 96.69 203 HIS B CA 1
ATOM 6476 C C . HIS B 1 203 ? -3.543 6.543 19.984 1 96.69 203 HIS B C 1
ATOM 6478 O O . HIS B 1 203 ? -2.971 5.453 19.922 1 96.69 203 HIS B O 1
ATOM 6484 N N . SER B 1 204 ? -4.383 6.902 20.953 1 97.19 204 SER B N 1
ATOM 6485 C CA . SER B 1 204 ? -4.82 5.934 21.953 1 97.19 204 SER B CA 1
ATOM 6486 C C . SER B 1 204 ? -6.203 6.281 22.484 1 97.19 204 SER B C 1
ATOM 6488 O O . SER B 1 204 ? -6.613 7.445 22.453 1 97.19 204 SER B O 1
ATOM 6490 N N . ASN B 1 205 ? -6.855 5.27 22.953 1 97.94 205 ASN B N 1
ATOM 6491 C CA . ASN B 1 205 ? -8.148 5.492 23.578 1 97.94 205 ASN B CA 1
ATOM 6492 C C . ASN B 1 205 ? -8.008 6.211 24.922 1 97.94 205 ASN B C 1
ATOM 6494 O O . ASN B 1 205 ? -7.258 5.762 25.797 1 97.94 205 ASN B O 1
ATOM 6498 N N . ARG B 1 206 ? -8.672 7.363 25.031 1 98.19 206 ARG B N 1
ATOM 6499 C CA . ARG B 1 206 ? -8.703 8.102 26.297 1 98.19 206 ARG B CA 1
ATOM 6500 C C . ARG B 1 206 ? -10.125 8.531 26.641 1 98.19 206 ARG B C 1
ATOM 6502 O O . ARG B 1 206 ? -10.883 8.945 25.766 1 98.19 206 ARG B O 1
ATOM 6509 N N . ASP B 1 207 ? -10.555 8.281 27.797 1 98 207 ASP B N 1
ATOM 6510 C CA . ASP B 1 207 ? -11.766 8.828 28.391 1 98 207 ASP B CA 1
ATOM 6511 C C . ASP B 1 207 ? -11.445 10.031 29.281 1 98 207 ASP B C 1
ATOM 6513 O O . ASP B 1 207 ? -10.961 9.875 30.406 1 98 207 ASP B O 1
ATOM 6517 N N . LEU B 1 208 ? -11.758 11.219 28.781 1 97.69 208 LEU B N 1
ATOM 6518 C CA . LEU B 1 208 ? -11.328 12.461 29.422 1 97.69 208 LEU B CA 1
ATOM 6519 C C . LEU B 1 208 ? -12.531 13.305 29.844 1 97.69 208 LEU B C 1
ATOM 6521 O O . LEU B 1 208 ? -13.672 12.93 29.578 1 97.69 208 LEU B O 1
ATOM 6525 N N . ARG B 1 209 ? -12.234 14.359 30.562 1 97.12 209 ARG B N 1
ATOM 6526 C CA . ARG B 1 209 ? -13.188 15.391 30.938 1 97.12 209 ARG B CA 1
ATOM 6527 C C . ARG B 1 209 ? -12.625 16.781 30.672 1 97.12 209 ARG B C 1
ATOM 6529 O O . ARG B 1 209 ? -11.523 17.109 31.125 1 97.12 209 ARG B O 1
ATOM 6536 N N . TYR B 1 210 ? -13.328 17.531 29.906 1 97.56 210 TYR B N 1
ATOM 6537 C CA . TYR B 1 210 ? -13 18.938 29.656 1 97.56 210 TYR B CA 1
ATOM 6538 C C . TYR B 1 210 ? -13.852 19.859 30.516 1 97.56 210 TYR B C 1
ATOM 6540 O O . TYR B 1 210 ? -14.953 20.234 30.109 1 97.56 210 TYR B O 1
ATOM 6548 N N . ASP B 1 211 ? -13.367 20.219 31.703 1 95.81 211 ASP B N 1
ATOM 6549 C CA . ASP B 1 211 ? -14.133 20.969 32.688 1 95.81 211 ASP B CA 1
ATOM 6550 C C . ASP B 1 211 ? -15.477 20.297 32.969 1 95.81 211 ASP B C 1
ATOM 6552 O O . ASP B 1 211 ? -16.516 20.953 32.969 1 95.81 211 ASP B O 1
ATOM 6556 N N . GLY B 1 212 ? -15.414 18.969 33.031 1 95.56 212 GLY B N 1
ATOM 6557 C CA . GLY B 1 212 ? -16.594 18.188 33.344 1 95.56 212 GLY B CA 1
ATOM 6558 C C . GLY B 1 212 ? -17.281 17.594 32.125 1 95.56 212 GLY B C 1
ATOM 6559 O O . GLY B 1 212 ? -17.969 16.594 32.219 1 95.56 212 GLY B O 1
ATOM 6560 N N . ILE B 1 213 ? -17.125 18.156 30.969 1 96.88 213 ILE B N 1
ATOM 6561 C CA . ILE B 1 213 ? -17.766 17.688 29.734 1 96.88 213 ILE B CA 1
ATOM 6562 C C . ILE B 1 213 ? -17.047 16.453 29.219 1 96.88 213 ILE B C 1
ATOM 6564 O O . ILE B 1 213 ? -15.812 16.453 29.062 1 96.88 213 ILE B O 1
ATOM 6568 N N . PRO B 1 214 ? -17.719 15.375 28.891 1 97.69 214 PRO B N 1
ATOM 6569 C CA . PRO B 1 214 ? -17.047 14.164 28.406 1 97.69 214 PRO B CA 1
ATOM 6570 C C . PRO B 1 214 ? -16.297 14.383 27.094 1 97.69 214 PRO B C 1
ATOM 6572 O O . PRO B 1 214 ? -16.797 15.086 26.219 1 97.69 214 PRO B O 1
ATOM 6575 N N . GLY B 1 215 ? -15.078 13.906 27.062 1 98.12 215 GLY B N 1
ATOM 6576 C CA . GLY B 1 215 ? -14.258 13.883 25.859 1 98.12 215 GLY B CA 1
ATOM 6577 C C . GLY B 1 215 ? -13.625 12.523 25.594 1 98.12 215 GLY B C 1
ATOM 6578 O O . GLY B 1 215 ? -13.125 11.883 26.516 1 98.12 215 GLY B O 1
ATOM 6579 N N . VAL B 1 216 ? -13.703 12.109 24.359 1 98.31 216 VAL B N 1
ATOM 6580 C CA . VAL B 1 216 ? -13.133 10.805 24.016 1 98.31 216 VAL B CA 1
ATOM 6581 C C . VAL B 1 216 ? -12.086 10.977 22.922 1 98.31 216 VAL B C 1
ATOM 6583 O O . VAL B 1 216 ? -12.289 11.742 21.984 1 98.31 216 VAL B O 1
ATOM 6586 N N . LEU B 1 217 ? -10.953 10.305 23.125 1 98.56 217 LEU B N 1
ATOM 6587 C CA . LEU B 1 217 ? -9.969 10.125 22.062 1 98.56 217 LEU B CA 1
ATOM 6588 C C . LEU B 1 217 ? -9.922 8.672 21.594 1 98.56 217 LEU B C 1
ATOM 6590 O O . LEU B 1 217 ? -10.094 7.754 22.406 1 98.56 217 LEU B O 1
ATOM 6594 N N . MET B 1 218 ? -9.734 8.5 20.359 1 98.12 218 MET B N 1
ATOM 6595 C CA . MET B 1 218 ? -9.719 7.168 19.766 1 98.12 218 MET B CA 1
ATOM 6596 C C . MET B 1 218 ? -8.32 6.801 19.281 1 98.12 218 MET B C 1
ATOM 6598 O O . MET B 1 218 ? -7.523 7.68 18.938 1 98.12 218 MET B O 1
ATOM 6602 N N . ARG B 1 219 ? -7.98 5.609 19.266 1 97.75 219 ARG B N 1
ATOM 6603 C CA . ARG B 1 219 ? -6.73 5.125 18.688 1 97.75 219 ARG B CA 1
ATOM 6604 C C . ARG B 1 219 ? -6.57 5.598 17.25 1 97.75 219 ARG B C 1
ATOM 6606 O O . ARG B 1 219 ? -7.559 5.895 16.578 1 97.75 219 ARG B O 1
ATOM 6613 N N . SER B 1 220 ? -5.312 5.582 16.828 1 98.19 220 SER B N 1
ATOM 6614 C CA . SER B 1 220 ? -5.027 5.91 15.43 1 98.19 220 SER B CA 1
ATOM 6615 C C . SER B 1 220 ? -5.512 4.812 14.492 1 98.19 220 SER B C 1
ATOM 6617 O O . SER B 1 220 ? -5.668 3.66 14.898 1 98.19 220 SER B O 1
ATOM 6619 N N . ASN B 1 221 ? -5.773 5.137 13.234 1 98.44 221 ASN B N 1
ATOM 6620 C CA . ASN B 1 221 ? -6.148 4.18 12.195 1 98.44 221 ASN B CA 1
ATOM 6621 C C . ASN B 1 221 ? -4.973 3.291 11.805 1 98.44 221 ASN B C 1
ATOM 6623 O O . ASN B 1 221 ? -5.156 2.26 11.156 1 98.44 221 ASN B O 1
ATOM 6627 N N . LEU B 1 222 ? -3.781 3.609 12.25 1 97.12 222 LEU B N 1
ATOM 6628 C CA . LEU B 1 222 ? -2.549 2.932 11.859 1 97.12 222 LEU B CA 1
ATOM 6629 C C . LEU B 1 222 ? -2.447 1.563 12.523 1 97.12 222 LEU B C 1
ATOM 6631 O O . LEU B 1 222 ? -3.047 1.334 13.578 1 97.12 222 LEU B O 1
ATOM 6635 N N . CYS B 1 223 ? -1.695 0.708 11.867 1 94.44 223 CYS B N 1
ATOM 6636 C CA . CYS B 1 223 ? -1.45 -0.609 12.438 1 94.44 223 CYS B CA 1
ATOM 6637 C C . CYS B 1 223 ? -0.784 -0.493 13.805 1 94.44 223 CYS B C 1
ATOM 6639 O O . CYS B 1 223 ? 0.06 0.379 14.016 1 94.44 223 CYS B O 1
ATOM 6641 N N . ASP B 1 224 ? -1.156 -1.324 14.68 1 93.19 224 ASP B N 1
ATOM 6642 C CA . ASP B 1 224 ? -0.533 -1.396 15.992 1 93.19 224 ASP B CA 1
ATOM 6643 C C . ASP B 1 224 ? 0.652 -2.359 15.992 1 93.19 224 ASP B C 1
ATOM 6645 O O . ASP B 1 224 ? 1.149 -2.734 14.922 1 93.19 224 ASP B O 1
ATOM 6649 N N . LYS B 1 225 ? 1.147 -2.727 17.141 1 89.31 225 LYS B N 1
ATOM 6650 C CA . LYS B 1 225 ? 2.328 -3.574 17.281 1 89.31 225 LYS B CA 1
ATOM 6651 C C . LYS B 1 225 ? 2.09 -4.949 16.656 1 89.31 225 LYS B C 1
ATOM 6653 O O . LYS B 1 225 ? 3.039 -5.633 16.266 1 89.31 225 LYS B O 1
ATOM 6658 N N . GLU B 1 226 ? 0.789 -5.316 16.609 1 90.81 226 GLU B N 1
ATOM 6659 C CA . GLU B 1 226 ? 0.455 -6.625 16.062 1 90.81 226 GLU B CA 1
ATOM 6660 C C . GLU B 1 226 ? 0.132 -6.527 14.57 1 90.81 226 GLU B C 1
ATOM 6662 O O . GLU B 1 226 ? -0.324 -7.496 13.961 1 90.81 226 GLU B O 1
ATOM 6667 N N . GLY B 1 227 ? 0.305 -5.316 14.023 1 91.38 227 GLY B N 1
ATOM 6668 C CA . GLY B 1 227 ? 0.136 -5.133 12.586 1 91.38 227 GLY B CA 1
ATOM 6669 C C . GLY B 1 227 ? -1.312 -4.938 12.18 1 91.38 227 GLY B C 1
ATOM 6670 O O . GLY B 1 227 ? -1.666 -5.145 11.016 1 91.38 227 GLY B O 1
ATOM 6671 N N . LYS B 1 228 ? -2.229 -4.629 13.078 1 93.38 228 LYS B N 1
ATOM 6672 C CA . LYS B 1 228 ? -3.646 -4.48 12.758 1 93.38 228 LYS B CA 1
ATOM 6673 C C . LYS B 1 228 ? -4.078 -3.02 12.852 1 93.38 228 LYS B C 1
ATOM 6675 O O . LYS B 1 228 ? -3.977 -2.4 13.906 1 93.38 228 LYS B O 1
ATOM 6680 N N . PRO B 1 229 ? -4.516 -2.49 11.695 1 97.25 229 PRO B N 1
ATOM 6681 C CA . PRO B 1 229 ? -5.16 -1.18 11.781 1 97.25 229 PRO B CA 1
ATOM 6682 C C . PRO B 1 229 ? -6.5 -1.232 12.516 1 97.25 229 PRO B C 1
ATOM 6684 O O . PRO B 1 229 ? -6.98 -2.316 12.859 1 97.25 229 PRO B O 1
ATOM 6687 N N . GLY B 1 230 ? -7.066 -0.107 12.844 1 97.69 230 GLY B N 1
ATOM 6688 C CA . GLY B 1 230 ? -8.336 -0.09 13.555 1 97.69 230 GLY B CA 1
ATOM 6689 C C . GLY B 1 230 ? -8.992 1.28 13.578 1 97.69 230 GLY B C 1
ATOM 6690 O O . GLY B 1 230 ? -8.438 2.244 13.039 1 97.69 230 GLY B O 1
ATOM 6691 N N . TYR B 1 231 ? -10.18 1.387 14.109 1 98.44 231 TYR B N 1
ATOM 6692 C CA . TYR B 1 231 ? -10.977 2.605 14.18 1 98.44 231 TYR B CA 1
ATOM 6693 C C . TYR B 1 231 ? -12 2.523 15.297 1 98.44 231 TYR B C 1
ATOM 6695 O O . TYR B 1 231 ? -12.031 1.548 16.047 1 98.44 231 TYR B O 1
ATOM 6703 N N . GLY B 1 232 ? -12.75 3.598 15.516 1 98.56 232 GLY B N 1
ATOM 6704 C CA . GLY B 1 232 ? -13.766 3.635 16.547 1 98.56 232 GLY B CA 1
ATOM 6705 C C . GLY B 1 232 ? -15.172 3.461 16.016 1 98.56 232 GLY B C 1
ATOM 6706 O O . GLY B 1 232 ? -15.461 3.844 14.875 1 98.56 232 GLY B O 1
ATOM 6707 N N . ILE B 1 233 ? -16.094 2.887 16.797 1 98.5 233 ILE B N 1
ATOM 6708 C CA . ILE B 1 233 ? -17.516 2.805 16.516 1 98.5 233 ILE B CA 1
ATOM 6709 C C . ILE B 1 233 ? -18.312 3.35 17.703 1 98.5 233 ILE B C 1
ATOM 6711 O O . ILE B 1 233 ? -18 3.045 18.859 1 98.5 233 ILE B O 1
ATOM 6715 N N . TYR B 1 234 ? -19.234 4.16 17.422 1 98.56 234 TYR B N 1
ATOM 6716 C CA . TYR B 1 234 ? -20.125 4.734 18.422 1 98.56 234 TYR B CA 1
ATOM 6717 C C . TYR B 1 234 ? -21.562 4.254 18.203 1 98.56 234 TYR B C 1
ATOM 6719 O O . TYR B 1 234 ? -22.094 4.355 17.094 1 98.56 234 TYR B O 1
ATOM 6727 N N . GLU B 1 235 ? -22.125 3.715 19.219 1 97.5 235 GLU B N 1
ATOM 6728 C CA . GLU B 1 235 ? -23.531 3.32 19.219 1 97.5 235 GLU B CA 1
ATOM 6729 C C . GLU B 1 235 ? -24.375 4.23 20.109 1 97.5 235 GLU B C 1
ATOM 6731 O O . GLU B 1 235 ? -24.219 4.203 21.328 1 97.5 235 GLU B O 1
ATOM 6736 N N . VAL B 1 236 ? -25.188 5.02 19.5 1 97.25 236 VAL B N 1
ATOM 6737 C CA . VAL B 1 236 ? -26.062 5.922 20.234 1 97.25 236 VAL B CA 1
ATOM 6738 C C . VAL B 1 236 ? -27.438 5.273 20.438 1 97.25 236 VAL B C 1
ATOM 6740 O O . VAL B 1 236 ? -28.109 4.93 19.453 1 97.25 236 VAL B O 1
ATOM 6743 N N . THR B 1 237 ? -27.734 5.09 21.609 1 93.5 237 THR B N 1
ATOM 6744 C CA . THR B 1 237 ? -29.031 4.527 21.969 1 93.5 237 THR B CA 1
ATOM 6745 C C . THR B 1 237 ? -29.922 5.594 22.609 1 93.5 237 THR B C 1
ATOM 6747 O O . THR B 1 237 ? -29.609 6.781 22.562 1 93.5 237 THR B O 1
ATOM 6750 N N . GLY B 1 238 ? -31.047 5.184 23.172 1 89.44 238 GLY B N 1
ATOM 6751 C CA . GLY B 1 238 ? -31.969 6.145 23.766 1 89.44 238 GLY B CA 1
ATOM 6752 C C . GLY B 1 238 ? -31.422 6.785 25.031 1 89.44 238 GLY B C 1
ATOM 6753 O O . GLY B 1 238 ? -31.797 7.91 25.375 1 89.44 238 GLY B O 1
ATOM 6754 N N . ASP B 1 239 ? -30.453 6.102 25.609 1 92.69 239 ASP B N 1
ATOM 6755 C CA . ASP B 1 239 ? -30.062 6.652 26.906 1 92.69 239 ASP B CA 1
ATOM 6756 C C . ASP B 1 239 ? -28.531 6.727 27.031 1 92.69 239 ASP B C 1
ATOM 6758 O O . ASP B 1 239 ? -28.016 7.23 28.031 1 92.69 239 ASP B O 1
ATOM 6762 N N . SER B 1 240 ? -27.812 6.148 26 1 96 240 SER B N 1
ATOM 6763 C CA . SER B 1 240 ? -26.359 6.141 26.172 1 96 240 SER B CA 1
ATOM 6764 C C . SER B 1 240 ? -25.641 6.18 24.828 1 96 240 SER B C 1
ATOM 6766 O O . SER B 1 240 ? -26.25 5.926 23.797 1 96 240 SER B O 1
ATOM 6768 N N . ILE B 1 241 ? -24.453 6.598 24.859 1 97.62 241 ILE B N 1
ATOM 6769 C CA . ILE B 1 241 ? -23.484 6.426 23.781 1 97.62 241 ILE B CA 1
ATOM 6770 C C . ILE B 1 241 ? -22.438 5.387 24.172 1 97.62 241 ILE B C 1
ATOM 6772 O O . ILE B 1 241 ? -21.672 5.598 25.109 1 97.62 241 ILE B O 1
ATOM 6776 N N . ARG B 1 242 ? -22.422 4.266 23.5 1 98.06 242 ARG B N 1
ATOM 6777 C CA . ARG B 1 242 ? -21.422 3.23 23.719 1 98.06 242 ARG B CA 1
ATOM 6778 C C . ARG B 1 242 ? -20.297 3.34 22.703 1 98.06 242 ARG B C 1
ATOM 6780 O O . ARG B 1 242 ? -20.547 3.492 21.5 1 98.06 242 ARG B O 1
ATOM 6787 N N . VAL B 1 243 ? -19.078 3.301 23.203 1 98.5 243 VAL B N 1
ATOM 6788 C CA . VAL B 1 243 ? -17.922 3.514 22.344 1 98.5 243 VAL B CA 1
ATOM 6789 C C . VAL B 1 243 ? -17.109 2.221 22.234 1 98.5 243 VAL B C 1
ATOM 6791 O O . VAL B 1 243 ? -16.766 1.61 23.25 1 98.5 243 VAL B O 1
ATOM 6794 N N . TYR B 1 244 ? -16.828 1.821 21.031 1 98.31 244 TYR B N 1
ATOM 6795 C CA . TYR B 1 244 ? -16.109 0.582 20.75 1 98.31 244 TYR B CA 1
ATOM 6796 C C . TYR B 1 244 ? -14.82 0.858 20 1 98.31 244 TYR B C 1
ATOM 6798 O O . TYR B 1 244 ? -14.719 1.845 19.266 1 98.31 244 TYR B O 1
ATOM 6806 N N . THR B 1 245 ? -13.852 0.037 20.234 1 98 245 THR B N 1
ATOM 6807 C CA . THR B 1 245 ? -12.688 -0.065 19.359 1 98 245 THR B CA 1
ATOM 6808 C C . THR B 1 245 ? -12.828 -1.252 18.422 1 98 245 THR B C 1
ATOM 6810 O O . THR B 1 245 ? -13.242 -2.338 18.828 1 98 245 THR B O 1
ATOM 6813 N N . GLN B 1 246 ? -12.547 -1.021 17.172 1 97.62 246 GLN B N 1
ATOM 6814 C CA . GLN B 1 246 ? -12.609 -2.053 16.141 1 97.62 246 GLN B CA 1
ATOM 6815 C C . GLN B 1 246 ? -11.234 -2.291 15.516 1 97.62 246 GLN B C 1
ATOM 6817 O O . GLN B 1 246 ? -10.688 -1.409 14.852 1 97.62 246 GLN B O 1
ATOM 6822 N N . ARG B 1 247 ? -10.617 -3.436 15.805 1 96.38 247 ARG B N 1
ATOM 6823 C CA . ARG B 1 247 ? -9.445 -3.904 15.078 1 96.38 247 ARG B CA 1
ATOM 6824 C C . ARG B 1 247 ? -9.844 -4.695 13.836 1 96.38 247 ARG B C 1
ATOM 6826 O O . ARG B 1 247 ? -10.773 -5.504 13.883 1 96.38 247 ARG B O 1
ATOM 6833 N N . ILE B 1 248 ? -9.227 -4.422 12.734 1 96.56 248 ILE B N 1
ATOM 6834 C CA . ILE B 1 248 ? -9.594 -5.039 11.469 1 96.56 248 ILE B CA 1
ATOM 6835 C C . ILE B 1 248 ? -9.602 -6.559 11.617 1 96.56 248 ILE B C 1
ATOM 6837 O O . ILE B 1 248 ? -8.656 -7.141 12.156 1 96.56 248 ILE B O 1
ATOM 6841 N N . GLY B 1 249 ? -10.648 -7.16 11.195 1 92 249 GLY B N 1
ATOM 6842 C CA . GLY B 1 249 ? -10.773 -8.609 11.172 1 92 249 GLY B CA 1
ATOM 6843 C C . GLY B 1 249 ? -11.156 -9.203 12.516 1 92 249 GLY B C 1
ATOM 6844 O O . GLY B 1 249 ? -11.281 -10.414 12.656 1 92 249 GLY B O 1
ATOM 6845 N N . GLU B 1 250 ? -11.328 -8.406 13.578 1 94.06 250 GLU B N 1
ATOM 6846 C CA . GLU B 1 250 ? -11.688 -8.859 14.914 1 94.06 250 GLU B CA 1
ATOM 6847 C C . GLU B 1 250 ? -13.023 -8.266 15.367 1 94.06 250 GLU B C 1
ATOM 6849 O O . GLU B 1 250 ? -13.5 -7.289 14.781 1 94.06 250 GLU B O 1
ATOM 6854 N N . PRO B 1 251 ? -13.664 -8.906 16.328 1 94.31 251 PRO B N 1
ATOM 6855 C CA . PRO B 1 251 ? -14.883 -8.297 16.875 1 94.31 251 PRO B CA 1
ATOM 6856 C C . PRO B 1 251 ? -14.609 -6.965 17.578 1 94.31 251 PRO B C 1
ATOM 6858 O O . PRO B 1 251 ? -13.539 -6.781 18.172 1 94.31 251 PRO B O 1
ATOM 6861 N N . LYS B 1 252 ? -15.562 -6.086 17.469 1 95.88 252 LYS B N 1
ATOM 6862 C CA . LYS B 1 252 ? -15.406 -4.816 18.172 1 95.88 252 LYS B CA 1
ATOM 6863 C C . LYS B 1 252 ? -15.438 -5.016 19.688 1 95.88 252 LYS B C 1
ATOM 6865 O O . LYS B 1 252 ? -16.062 -5.961 20.188 1 95.88 252 LYS B O 1
ATOM 6870 N N . LYS B 1 253 ? -14.805 -4.191 20.438 1 96.94 253 LYS B N 1
ATOM 6871 C CA . LYS B 1 253 ? -14.742 -4.254 21.891 1 96.94 253 LYS B CA 1
ATOM 6872 C C . LYS B 1 253 ? -15.141 -2.92 22.516 1 96.94 253 LYS B C 1
ATOM 6874 O O . LYS B 1 253 ? -14.539 -1.885 22.219 1 96.94 253 LYS B O 1
ATOM 6879 N N . GLN B 1 254 ? -16.234 -2.914 23.344 1 97.12 254 GLN B N 1
ATOM 6880 C CA . GLN B 1 254 ? -16.609 -1.704 24.062 1 97.12 254 GLN B CA 1
ATOM 6881 C C . GLN B 1 254 ? -15.578 -1.34 25.125 1 97.12 254 GLN B C 1
ATOM 6883 O O . GLN B 1 254 ? -15.141 -2.197 25.891 1 97.12 254 GLN B O 1
ATOM 6888 N N . TRP B 1 255 ? -15.18 -0.086 25.188 1 97.25 255 TRP B N 1
ATOM 6889 C CA . TRP B 1 255 ? -14.18 0.243 26.188 1 97.25 255 TRP B CA 1
ATOM 6890 C C . TRP B 1 255 ? -14.656 1.396 27.078 1 97.25 255 TRP B C 1
ATOM 6892 O O . TRP B 1 255 ? -14.133 1.606 28.172 1 97.25 255 TRP B O 1
ATOM 6902 N N . THR B 1 256 ? -15.711 2.229 26.688 1 97.69 256 THR B N 1
ATOM 6903 C CA . THR B 1 256 ? -16.312 3.258 27.531 1 97.69 256 THR B CA 1
ATOM 6904 C C . THR B 1 256 ? -17.734 3.562 27.078 1 97.69 256 THR B C 1
ATOM 6906 O O . THR B 1 256 ? -18.219 2.992 26.094 1 97.69 256 THR B O 1
ATOM 6909 N N . ALA B 1 257 ? -18.484 4.293 27.859 1 97.38 257 ALA B N 1
ATOM 6910 C CA . ALA B 1 257 ? -19.844 4.695 27.547 1 97.38 257 ALA B CA 1
ATOM 6911 C C . ALA B 1 257 ? -20.219 5.977 28.297 1 97.38 257 ALA B C 1
ATOM 6913 O O . ALA B 1 257 ? -19.609 6.316 29.312 1 97.38 257 ALA B O 1
ATOM 6914 N N . PHE B 1 258 ? -21.234 6.684 27.797 1 97.19 258 PHE B N 1
ATOM 6915 C CA . PHE B 1 258 ? -21.688 7.949 28.359 1 97.19 258 PHE B CA 1
ATOM 6916 C C . PHE B 1 258 ? -23.203 8.008 28.422 1 97.19 258 PHE B C 1
ATOM 6918 O O . PHE B 1 258 ? -23.875 7.609 27.469 1 97.19 258 PHE B O 1
ATOM 6925 N N . SER B 1 259 ? -23.656 8.508 29.5 1 94.94 259 SER B N 1
ATOM 6926 C CA . SER B 1 259 ? -25.109 8.656 29.688 1 94.94 259 SER B CA 1
ATOM 6927 C C . SER B 1 259 ? -25.641 9.852 28.906 1 94.94 259 SER B C 1
ATOM 6929 O O . SER B 1 259 ? -25 10.906 28.859 1 94.94 259 SER B O 1
ATOM 6931 N N . LEU B 1 260 ? -26.828 9.664 28.312 1 94.12 260 LEU B N 1
ATOM 6932 C CA . LEU B 1 260 ? -27.5 10.773 27.625 1 94.12 260 LEU B CA 1
ATOM 6933 C C . LEU B 1 260 ? -28.484 11.469 28.562 1 94.12 260 LEU B C 1
ATOM 6935 O O . LEU B 1 260 ? -29.047 12.508 28.203 1 94.12 260 LEU B O 1
ATOM 6939 N N . THR B 1 261 ? -28.609 10.969 29.703 1 90.62 261 THR B N 1
ATOM 6940 C CA . THR B 1 261 ? -29.547 11.531 30.672 1 90.62 261 THR B CA 1
ATOM 6941 C C . THR B 1 261 ? -28.812 12.078 31.891 1 90.62 261 THR B C 1
ATOM 6943 O O . THR B 1 261 ? -29.359 12.914 32.625 1 90.62 261 THR B O 1
ATOM 6946 N N . GLY B 1 262 ? -27.688 11.641 32.031 1 89.88 262 GLY B N 1
ATOM 6947 C CA . GLY B 1 262 ? -26.891 12.086 33.188 1 89.88 262 GLY B CA 1
ATOM 6948 C C . GLY B 1 262 ? -26.297 13.469 32.969 1 89.88 262 GLY B C 1
ATOM 6949 O O . GLY B 1 262 ? -26.078 13.898 31.844 1 89.88 262 GLY B O 1
ATOM 6950 N N . GLN B 1 263 ? -26.062 14.195 34.156 1 90.19 263 GLN B N 1
ATOM 6951 C CA . GLN B 1 263 ? -25.406 15.5 34.125 1 90.19 263 GLN B CA 1
ATOM 6952 C C . GLN B 1 263 ? -23.922 15.367 34.406 1 90.19 263 GLN B C 1
ATOM 6954 O O . GLN B 1 263 ? -23.516 14.781 35.406 1 90.19 263 GLN B O 1
ATOM 6959 N N . TYR B 1 264 ? -23.125 15.922 33.594 1 93.12 264 TYR B N 1
ATOM 6960 C CA . TYR B 1 264 ? -21.688 15.789 33.719 1 93.12 264 TYR B CA 1
ATOM 6961 C C . TYR B 1 264 ? -21.062 17.094 34.188 1 93.12 264 TYR B C 1
ATOM 6963 O O . TYR B 1 264 ? -19.938 17.109 34.719 1 93.12 264 TYR B O 1
ATOM 6971 N N . TYR B 1 265 ? -21.734 18.188 34 1 94.19 265 TYR B N 1
ATOM 6972 C CA . TYR B 1 265 ? -21.188 19.5 34.312 1 94.19 265 TYR B CA 1
ATOM 6973 C C . TYR B 1 265 ? -22.297 20.484 34.656 1 94.19 265 TYR B C 1
ATOM 6975 O O . TYR B 1 265 ? -23.469 20.2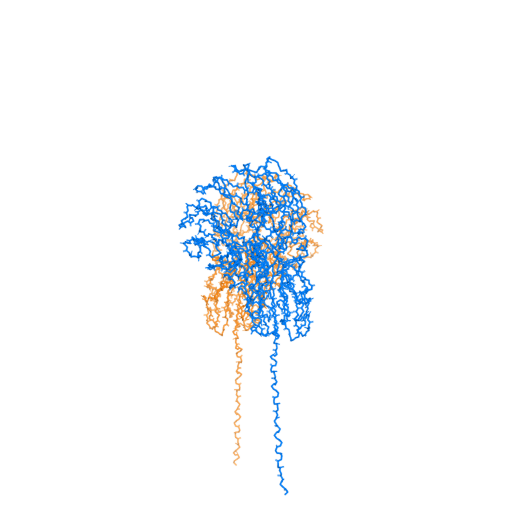19 34.375 1 94.19 265 TYR B O 1
ATOM 6983 N N . ASP B 1 266 ? -21.875 21.547 35.375 1 94.25 266 ASP B N 1
ATOM 6984 C CA . ASP B 1 266 ? -22.797 22.641 35.688 1 94.25 266 ASP B CA 1
ATOM 6985 C C . ASP B 1 266 ? -22.906 23.625 34.531 1 94.25 266 ASP B C 1
ATOM 6987 O O . ASP B 1 266 ? -21.938 24.297 34.219 1 94.25 266 ASP B O 1
ATOM 6991 N N . ARG B 1 267 ? -24.062 23.766 33.938 1 93.56 267 ARG B N 1
ATOM 6992 C CA . ARG B 1 267 ? -24.266 24.594 32.75 1 93.56 267 ARG B CA 1
ATOM 6993 C C . ARG B 1 267 ? -24.062 26.078 33.094 1 93.56 267 ARG B C 1
ATOM 6995 O O . ARG B 1 267 ? -23.891 26.906 32.188 1 93.56 267 ARG B O 1
ATOM 7002 N N . ASN B 1 268 ? -24.172 26.328 34.406 1 92.56 268 ASN B N 1
ATOM 7003 C CA . ASN B 1 268 ? -23.938 27.688 34.875 1 92.56 268 ASN B CA 1
ATOM 7004 C C . ASN B 1 268 ? -22.594 27.844 35.562 1 92.56 268 ASN B C 1
ATOM 7006 O O . ASN B 1 268 ? -22.328 28.844 36.219 1 92.56 268 ASN B O 1
ATOM 7010 N N . GLY B 1 269 ? -21.844 26.859 35.438 1 92.88 269 GLY B N 1
ATOM 7011 C CA . GLY B 1 269 ? -20.562 26.859 36.125 1 92.88 269 GLY B CA 1
ATOM 7012 C C . GLY B 1 269 ? -19.469 27.547 35.344 1 92.88 269 GLY B C 1
ATOM 7013 O O . GLY B 1 269 ? -19.734 28.422 34.5 1 92.88 269 GLY B O 1
ATOM 7014 N N . LYS B 1 270 ? -18.25 27.25 35.781 1 92.06 270 LYS B N 1
ATOM 7015 C CA . LYS B 1 270 ? -17.047 27.797 35.156 1 92.06 270 LYS B CA 1
ATOM 7016 C C . LYS B 1 270 ? -15.961 26.734 35.031 1 92.06 270 LYS B C 1
ATOM 7018 O O . LYS B 1 270 ? -16.109 25.625 35.531 1 92.06 270 LYS B O 1
ATOM 7023 N N . ALA B 1 271 ? -14.969 27.188 34.281 1 93.25 271 ALA B N 1
ATOM 7024 C CA . ALA B 1 271 ? -13.828 26.281 34.156 1 93.25 271 ALA B CA 1
ATOM 7025 C C . ALA B 1 271 ? -13.156 26.031 35.5 1 93.25 271 ALA B C 1
ATOM 7027 O O . ALA B 1 271 ? -13.258 26.844 36.406 1 93.25 271 ALA B O 1
ATOM 7028 N N . GLU B 1 272 ? -12.523 24.844 35.562 1 91.25 272 GLU B N 1
ATOM 7029 C CA . GLU B 1 272 ? -11.852 24.453 36.812 1 91.25 272 GLU B CA 1
ATOM 7030 C C . GLU B 1 272 ? -10.617 25.312 37.062 1 91.25 272 GLU B C 1
ATOM 7032 O O . GLU B 1 272 ? -10.242 25.547 38.219 1 91.25 272 GLU B O 1
ATOM 7037 N N . LYS B 1 273 ? -10.031 25.625 35.969 1 93 273 LYS B N 1
ATOM 7038 C CA . LYS B 1 273 ? -8.797 26.406 36.031 1 93 273 LYS B CA 1
ATOM 7039 C C . LYS B 1 273 ? -8.742 27.438 34.906 1 93 273 LYS B C 1
ATOM 7041 O O . LYS B 1 273 ? -9.297 27.219 33.844 1 93 273 LYS B O 1
ATOM 7046 N N . TYR B 1 274 ? -8.219 28.578 35.281 1 94.12 274 TYR B N 1
ATOM 7047 C CA . TYR B 1 274 ? -7.949 29.625 34.281 1 94.12 274 TYR B CA 1
ATOM 7048 C C . TYR B 1 274 ? -6.469 29.984 34.281 1 94.12 274 TYR B C 1
ATOM 7050 O O . TYR B 1 274 ? -5.738 29.688 35.219 1 94.12 274 TYR B O 1
ATOM 7058 N N . PRO B 1 275 ? -5.965 30.594 33.188 1 93.12 275 PRO B N 1
ATOM 7059 C CA . PRO B 1 275 ? -4.562 31.016 33.156 1 93.12 275 PRO B CA 1
ATOM 7060 C C . PRO B 1 275 ? -4.215 32 34.281 1 93.12 275 PRO B C 1
ATOM 7062 O O . PRO B 1 275 ? -5.074 32.781 34.719 1 93.12 275 PRO B O 1
ATOM 7065 N N . ASP B 1 276 ? -2.934 31.922 34.688 1 93.06 276 ASP B N 1
ATOM 7066 C CA . ASP B 1 276 ? -2.438 32.781 35.781 1 93.06 276 ASP B CA 1
ATOM 7067 C C . ASP B 1 276 ? -1.915 34.094 35.25 1 93.06 276 ASP B C 1
ATOM 7069 O O . ASP B 1 276 ? -1.011 34.125 34.406 1 93.06 276 ASP B O 1
ATOM 7073 N N . PHE B 1 277 ? -2.455 35.219 35.719 1 94.81 277 PHE B N 1
ATOM 7074 C CA . PHE B 1 277 ? -2.041 36.562 35.281 1 94.81 277 PHE B CA 1
ATOM 7075 C C . PHE B 1 277 ? -1.321 37.281 36.375 1 94.81 277 PHE B C 1
ATOM 7077 O O . PHE B 1 277 ? -1.138 38.5 36.312 1 94.81 277 PHE B O 1
ATOM 7084 N N . SER B 1 278 ? -0.843 36.656 37.438 1 95.5 278 SER B N 1
ATOM 7085 C CA . SER B 1 278 ? -0.239 37.25 38.594 1 95.5 278 SER B CA 1
ATOM 7086 C C . SER B 1 278 ? 1.022 38.031 38.25 1 95.5 278 SER B C 1
ATOM 7088 O O . SER B 1 278 ? 1.385 38.969 38.938 1 95.5 278 SER B O 1
ATOM 7090 N N . VAL B 1 279 ? 1.611 37.656 37.25 1 96.06 279 VAL B N 1
ATOM 7091 C CA . VAL B 1 279 ? 2.838 38.312 36.812 1 96.06 279 VAL B CA 1
ATOM 7092 C C . VAL B 1 279 ? 2.566 39.812 36.531 1 96.06 279 VAL B C 1
ATOM 7094 O O . VAL B 1 279 ? 3.445 40.656 36.719 1 96.06 279 VAL B O 1
ATOM 7097 N N . ASN B 1 280 ? 1.395 40.125 36.125 1 96.31 280 ASN B N 1
ATOM 7098 C CA . ASN B 1 280 ? 1.037 41.5 35.812 1 96.31 280 ASN B CA 1
ATOM 7099 C C . ASN B 1 280 ? 1.041 42.375 37.094 1 96.31 280 ASN B C 1
ATOM 7101 O O . ASN B 1 280 ? 1.202 43.594 37 1 96.31 280 ASN B O 1
ATOM 7105 N N . LYS B 1 281 ? 0.878 41.781 38.219 1 96.75 281 LYS B N 1
ATOM 7106 C CA . LYS B 1 281 ? 0.941 42.5 39.469 1 96.75 281 LYS B CA 1
ATOM 7107 C C . LYS B 1 281 ? 2.387 42.75 39.906 1 96.75 281 LYS B C 1
ATOM 7109 O O . LYS B 1 281 ? 2.676 43.688 40.656 1 96.75 281 LYS B O 1
ATOM 7114 N N . GLU B 1 282 ? 3.193 41.906 39.5 1 96.31 282 GLU B N 1
ATOM 7115 C CA . GLU B 1 282 ? 4.609 42.031 39.844 1 96.31 282 GLU B CA 1
ATOM 7116 C C . GLU B 1 282 ? 5.242 43.219 39.125 1 96.31 282 GLU B C 1
ATOM 7118 O O . GLU B 1 282 ? 6.219 43.781 39.594 1 96.31 282 GLU B O 1
ATOM 7123 N N . TYR B 1 283 ? 4.719 43.594 38 1 96.75 283 TYR B N 1
ATOM 7124 C CA . TYR B 1 283 ? 5.246 44.688 37.219 1 96.75 283 TYR B CA 1
ATOM 7125 C C . TYR B 1 283 ? 4.152 45.719 36.906 1 96.75 283 TYR B C 1
ATOM 7127 O O . TYR B 1 283 ? 3.822 45.938 35.719 1 96.75 283 TYR B O 1
ATOM 7135 N N . PRO B 1 284 ? 3.691 46.406 37.844 1 95.44 284 PRO B N 1
ATOM 7136 C CA . PRO B 1 284 ? 2.539 47.312 37.688 1 95.44 284 PRO B CA 1
ATOM 7137 C C . PRO B 1 284 ? 2.838 48.5 36.781 1 95.44 284 PRO B C 1
ATOM 7139 O O . PRO B 1 284 ? 1.918 49.219 36.344 1 95.44 284 PRO B O 1
ATOM 7142 N N . GLN B 1 285 ? 4.105 48.719 36.438 1 96.19 285 GLN B N 1
ATOM 7143 C CA . GLN B 1 285 ? 4.484 49.844 35.594 1 96.19 285 GLN B CA 1
ATOM 7144 C C . GLN B 1 285 ? 4.098 49.594 34.156 1 96.19 285 GLN B C 1
ATOM 7146 O O . GLN B 1 285 ? 4.094 50.531 33.312 1 96.19 285 GLN B O 1
ATOM 7151 N N . VAL B 1 286 ? 3.908 48.406 33.812 1 97.81 286 VAL B N 1
ATOM 7152 C CA . VAL B 1 286 ? 3.488 48.062 32.469 1 97.81 286 VAL B CA 1
ATOM 7153 C C . VAL B 1 286 ? 1.979 48.281 32.344 1 97.81 286 VAL B C 1
ATOM 7155 O O . VAL B 1 286 ? 1.2 47.656 33.062 1 97.81 286 VAL B O 1
ATOM 7158 N N . LYS B 1 287 ? 1.597 49.125 31.406 1 96.25 287 LYS B N 1
ATOM 7159 C CA . LYS B 1 287 ? 0.182 49.438 31.203 1 96.25 287 LYS B CA 1
ATOM 7160 C C . LYS B 1 287 ? -0.226 49.156 29.75 1 96.25 287 LYS B C 1
ATOM 7162 O O . LYS B 1 287 ? 0.538 49.406 28.828 1 96.25 287 LYS B O 1
ATOM 7167 N N . GLU B 1 288 ? -1.417 48.625 29.641 1 96.38 288 GLU B N 1
ATOM 7168 C CA . GLU B 1 288 ? -2.031 48.562 28.328 1 96.38 288 GLU B CA 1
ATOM 7169 C C . GLU B 1 288 ? -2.613 49.906 27.906 1 96.38 288 GLU B C 1
ATOM 7171 O O . GLU B 1 288 ? -3.686 50.281 28.359 1 96.38 288 GLU B O 1
ATOM 7176 N N . GLN B 1 289 ? -1.941 50.562 27.078 1 97.38 289 GLN B N 1
ATOM 7177 C CA . GLN B 1 289 ? -2.467 51.844 26.594 1 97.38 289 GLN B CA 1
ATOM 7178 C C . GLN B 1 289 ? -3.795 51.656 25.875 1 97.38 289 GLN B C 1
ATOM 7180 O O . GLN B 1 289 ? -4.738 52.406 26.078 1 97.38 289 GLN B O 1
ATOM 7185 N N . TRP B 1 290 ? -3.818 50.719 24.938 1 97.38 290 TRP B N 1
ATOM 7186 C CA . TRP B 1 290 ? -5.059 50.25 24.328 1 97.38 290 TRP B CA 1
ATOM 7187 C C . TRP B 1 290 ? -4.941 48.812 23.875 1 97.38 290 TRP B C 1
ATOM 7189 O O . TRP B 1 290 ? -3.834 48.312 23.656 1 97.38 290 TRP B O 1
ATOM 7199 N N . MET B 1 291 ? -5.992 48.156 23.828 1 97.31 291 MET B N 1
ATOM 7200 C CA . MET B 1 291 ? -6.102 46.812 23.328 1 97.31 291 MET B CA 1
ATOM 7201 C C . MET B 1 291 ? -7.449 46.562 22.656 1 97.31 291 MET B C 1
ATOM 7203 O O . MET B 1 291 ? -8.492 46.906 23.203 1 97.31 291 MET B O 1
ATOM 7207 N N . VAL B 1 292 ? -7.402 46.094 21.484 1 97 292 VAL B N 1
ATOM 7208 C CA . VAL B 1 292 ? -8.594 45.781 20.688 1 97 292 VAL B CA 1
ATOM 7209 C C . VAL B 1 292 ? -8.734 44.281 20.531 1 97 292 VAL B C 1
ATOM 7211 O O . VAL B 1 292 ? -7.746 43.562 20.328 1 97 292 VAL B O 1
ATOM 7214 N N . GLN B 1 293 ? -9.922 43.812 20.734 1 95.81 293 GLN B N 1
ATOM 7215 C CA . GLN B 1 293 ? -10.289 42.469 20.359 1 95.81 293 GLN B CA 1
ATOM 7216 C C . GLN B 1 293 ? -10.922 42.438 18.969 1 95.81 293 GLN B C 1
ATOM 7218 O O . GLN B 1 293 ? -12.07 42.844 18.797 1 95.81 293 GLN B O 1
ATOM 7223 N N . THR B 1 294 ? -10.281 41.844 18.031 1 95.44 294 THR B N 1
ATOM 7224 C CA . THR B 1 294 ? -10.703 41.938 16.641 1 95.44 294 THR B CA 1
ATOM 7225 C C . THR B 1 294 ? -11.805 40.906 16.344 1 95.44 294 THR B C 1
ATOM 7227 O O . THR B 1 294 ? -12.539 41.062 15.352 1 95.44 294 THR B O 1
ATOM 7230 N N . GLY B 1 295 ? -11.773 39.812 17.078 1 94.62 295 GLY B N 1
ATOM 7231 C CA . GLY B 1 295 ? -12.75 38.75 16.844 1 94.62 295 GLY B CA 1
ATOM 7232 C C . GLY B 1 295 ? -12.281 37.719 15.852 1 94.62 295 GLY B C 1
ATOM 7233 O O . GLY B 1 295 ? -13.023 36.781 15.523 1 94.62 295 GLY B O 1
ATOM 7234 N N . ALA B 1 296 ? -11.117 37.875 15.352 1 95.44 296 ALA B N 1
ATOM 7235 C CA . ALA B 1 296 ? -10.531 36.906 14.414 1 95.44 296 ALA B CA 1
ATOM 7236 C C . ALA B 1 296 ? -9.109 36.531 14.828 1 95.44 296 ALA B C 1
ATOM 7238 O O . ALA B 1 296 ? -8.414 37.312 15.461 1 95.44 296 ALA B O 1
ATOM 7239 N N . GLY B 1 297 ? -8.797 35.312 14.5 1 94.75 297 GLY B N 1
ATOM 7240 C CA . GLY B 1 297 ? -7.422 34.906 14.75 1 94.75 297 GLY B CA 1
ATOM 7241 C C . GLY B 1 297 ? -6.406 35.75 13.992 1 94.75 297 GLY B C 1
ATOM 7242 O O . GLY B 1 297 ? -6.652 36.125 12.852 1 94.75 297 GLY B O 1
ATOM 7243 N N . ILE B 1 298 ? -5.234 35.969 14.609 1 96.31 298 ILE B N 1
ATOM 7244 C CA . ILE B 1 298 ? -4.145 36.719 14 1 96.31 298 ILE B CA 1
ATOM 7245 C C . ILE B 1 298 ? -2.857 35.906 14.062 1 96.31 298 ILE B C 1
ATOM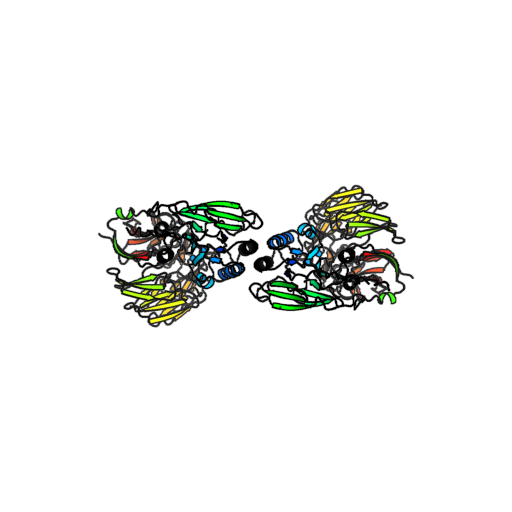 7247 O O . ILE B 1 298 ? -2.49 35.375 15.117 1 96.31 298 ILE B O 1
ATOM 7251 N N . TYR B 1 299 ? -2.17 35.844 12.914 1 93.56 299 TYR B N 1
ATOM 7252 C CA . TYR B 1 299 ? -0.972 35 12.867 1 93.56 299 TYR B CA 1
ATOM 7253 C C . TYR B 1 299 ? 0.244 35.844 12.461 1 93.56 299 TYR B C 1
ATOM 7255 O O . TYR B 1 299 ? 1.31 35.281 12.172 1 93.56 299 TYR B O 1
ATOM 7263 N N . CYS B 1 300 ? 0.052 37.156 12.336 1 94.94 300 CYS B N 1
ATOM 7264 C CA . CYS B 1 300 ? 1.169 38 11.906 1 94.94 300 CYS B CA 1
ATOM 7265 C C . CYS B 1 300 ? 1.428 39.125 12.898 1 94.94 300 CYS B C 1
ATOM 7267 O O . CYS B 1 300 ? 0.565 39.438 13.711 1 94.94 300 CYS B O 1
ATOM 7269 N N . SER B 1 301 ? 2.633 39.656 12.812 1 97.62 301 SER B N 1
ATOM 7270 C CA . SER B 1 301 ? 2.998 40.844 13.578 1 97.62 301 SER B CA 1
ATOM 7271 C C . SER B 1 301 ? 2.355 42.094 12.992 1 97.62 301 SER B C 1
ATOM 7273 O O . SER B 1 301 ? 1.961 42.094 11.82 1 97.62 301 SER B O 1
ATOM 7275 N N . PRO B 1 302 ? 2.203 43.094 13.828 1 98.31 302 PRO B N 1
ATOM 7276 C CA . PRO B 1 302 ? 1.72 44.344 13.273 1 98.31 302 PRO B CA 1
ATOM 7277 C C . PRO B 1 302 ? 2.795 45.094 12.492 1 98.31 302 PRO B C 1
ATOM 7279 O O . PRO B 1 302 ? 3.986 44.938 12.773 1 98.31 302 PRO B O 1
ATOM 7282 N N . ALA B 1 303 ? 2.342 45.812 11.508 1 98.5 303 ALA B N 1
ATOM 7283 C CA . ALA B 1 303 ? 3.174 46.812 10.82 1 98.5 303 ALA B CA 1
ATOM 7284 C C . ALA B 1 303 ? 2.764 48.219 11.188 1 98.5 303 ALA B C 1
ATOM 7286 O O . ALA B 1 303 ? 1.583 48.5 11.422 1 98.5 303 ALA B O 1
ATOM 7287 N N . VAL B 1 304 ? 3.783 49.094 11.258 1 98.31 304 VAL B N 1
ATOM 7288 C CA . VAL B 1 304 ? 3.445 50.438 11.727 1 98.31 304 VAL B CA 1
ATOM 7289 C C . VAL B 1 304 ? 4.141 51.5 10.859 1 98.31 304 VAL B C 1
ATOM 7291 O O . VAL B 1 304 ? 5.285 51.281 10.445 1 98.31 304 VAL B O 1
ATOM 7294 N N . GLU B 1 305 ? 3.42 52.469 10.547 1 96.88 305 GLU B N 1
ATOM 7295 C CA . GLU B 1 305 ? 3.943 53.688 9.898 1 96.88 305 GLU B CA 1
ATOM 7296 C C . GLU B 1 305 ? 3.215 54.938 10.383 1 96.88 305 GLU B C 1
ATOM 7298 O O . GLU B 1 305 ? 1.992 55.031 10.258 1 96.88 305 GLU B O 1
ATOM 7303 N N . LYS B 1 306 ? 4.023 55.844 10.922 1 94.69 306 LYS B N 1
ATOM 7304 C CA . LYS B 1 306 ? 3.518 57.094 11.438 1 94.69 306 LYS B CA 1
ATOM 7305 C C . LYS B 1 306 ? 2.432 56.875 12.484 1 94.69 306 LYS B C 1
ATOM 7307 O O . LYS B 1 306 ? 2.699 56.312 13.555 1 94.69 306 LYS B O 1
ATOM 7312 N N . ASP B 1 307 ? 1.188 57.125 12.125 1 97.06 307 ASP B N 1
ATOM 7313 C CA . ASP B 1 307 ? 0.125 57.125 13.125 1 97.06 307 ASP B CA 1
ATOM 7314 C C . ASP B 1 307 ? -0.818 55.938 12.906 1 97.06 307 ASP B C 1
ATOM 7316 O O . ASP B 1 307 ? -1.934 55.906 13.43 1 97.06 307 ASP B O 1
ATOM 7320 N N . LYS B 1 308 ? -0.39 54.969 12.156 1 98.31 308 LYS B N 1
ATOM 7321 C CA . LYS B 1 308 ? -1.283 53.844 11.844 1 98.31 308 LYS B CA 1
ATOM 7322 C C . LYS B 1 308 ? -0.596 52.5 12.078 1 98.31 308 LYS B C 1
ATOM 7324 O O . LYS B 1 308 ? 0.61 52.375 11.859 1 98.31 308 LYS B O 1
ATOM 7329 N N . VAL B 1 309 ? -1.375 51.562 12.492 1 98.62 309 VAL B N 1
ATOM 7330 C CA . VAL B 1 309 ? -0.969 50.156 12.703 1 98.62 309 VAL B CA 1
ATOM 7331 C C . VAL B 1 309 ? -1.748 49.25 11.758 1 98.62 309 VAL B C 1
ATOM 7333 O O . VAL B 1 309 ? -2.971 49.375 11.648 1 98.62 309 VAL B O 1
ATOM 7336 N N . PHE B 1 310 ? -1.118 48.344 11.016 1 98.81 310 PHE B N 1
ATOM 7337 C CA . PHE B 1 310 ? -1.749 47.469 10.055 1 98.81 310 PHE B CA 1
ATOM 7338 C C . PHE B 1 310 ? -1.636 46 10.5 1 98.81 310 PHE B C 1
ATOM 7340 O O . PHE B 1 310 ? -0.546 45.531 10.836 1 98.81 310 PHE B O 1
ATOM 7347 N N . VAL B 1 311 ? -2.775 45.312 10.484 1 98.56 311 VAL B N 1
ATOM 7348 C CA . VAL B 1 311 ? -2.814 43.906 10.953 1 98.56 311 VAL B CA 1
ATOM 7349 C C . VAL B 1 311 ? -3.674 43.062 10.008 1 98.56 311 VAL B C 1
ATOM 7351 O O . VAL B 1 311 ? -4.801 43.469 9.68 1 98.56 311 VAL B O 1
ATOM 7354 N N . GLY B 1 312 ? -3.092 41.969 9.523 1 98 312 GLY B N 1
ATOM 7355 C CA . GLY B 1 312 ? -3.867 40.969 8.789 1 98 312 GLY B CA 1
ATOM 7356 C C . GLY B 1 312 ? -4.402 39.844 9.672 1 98 312 GLY B C 1
ATOM 7357 O O . GLY B 1 312 ? -3.779 39.5 10.672 1 98 312 GLY B O 1
ATOM 7358 N N . ASP B 1 313 ? -5.586 39.312 9.234 1 96.88 313 ASP B N 1
ATOM 7359 C CA . ASP B 1 313 ? -6.164 38.312 10.125 1 96.88 313 ASP B CA 1
ATOM 7360 C C . ASP B 1 313 ? -6.578 37.062 9.344 1 96.88 313 ASP B C 1
ATOM 7362 O O . ASP B 1 313 ? -6.336 36.969 8.133 1 96.88 313 ASP B O 1
ATOM 7366 N N . ASP B 1 314 ? -7.094 36.062 10.055 1 94.75 314 ASP B N 1
ATOM 7367 C CA . ASP B 1 314 ? -7.426 34.719 9.562 1 94.75 314 ASP B CA 1
ATOM 7368 C C . ASP B 1 314 ? -8.648 34.781 8.648 1 94.75 314 ASP B C 1
ATOM 7370 O O . ASP B 1 314 ? -8.93 33.812 7.938 1 94.75 314 ASP B O 1
ATOM 7374 N N . MET B 1 315 ? -9.359 35.875 8.648 1 95.25 315 MET B N 1
ATOM 7375 C CA . MET B 1 315 ? -10.547 35.969 7.812 1 95.25 315 MET B CA 1
ATOM 7376 C C . MET B 1 315 ? -10.227 36.719 6.516 1 95.25 315 MET B C 1
ATOM 7378 O O . MET B 1 315 ? -11.117 37 5.711 1 95.25 315 MET B O 1
ATOM 7382 N N . GLY B 1 316 ? -8.992 37.125 6.352 1 96.5 316 GLY B N 1
ATOM 7383 C CA . GLY B 1 316 ? -8.555 37.781 5.129 1 96.5 316 GLY B CA 1
ATOM 7384 C C . GLY B 1 316 ? -8.695 39.312 5.168 1 96.5 316 GLY B C 1
ATOM 7385 O O . GLY B 1 316 ? -8.734 39.969 4.125 1 96.5 316 GLY B O 1
ATOM 7386 N N . GLN B 1 317 ? -8.805 39.812 6.359 1 98 317 GLN B N 1
ATOM 7387 C CA . GLN B 1 317 ? -8.93 41.25 6.508 1 98 317 GLN B CA 1
ATOM 7388 C C . GLN B 1 317 ? -7.602 41.906 6.91 1 98 317 GLN B C 1
ATOM 7390 O O . GLN B 1 317 ? -6.965 41.438 7.867 1 98 317 GLN B O 1
ATOM 7395 N N . LEU B 1 318 ? -7.238 42.844 6.129 1 98.75 318 LEU B N 1
ATOM 7396 C CA . LEU B 1 318 ? -6.203 43.781 6.582 1 98.75 318 LEU B CA 1
ATOM 7397 C C . LEU B 1 318 ? -6.82 45.062 7.152 1 98.75 318 LEU B C 1
ATOM 7399 O O . LEU B 1 318 ? -7.527 45.781 6.449 1 98.75 318 LEU B O 1
ATOM 7403 N N . THR B 1 319 ? -6.547 45.312 8.383 1 98.75 319 THR B N 1
ATOM 7404 C CA . THR B 1 319 ? -7.176 46.438 9.055 1 98.75 319 THR B CA 1
ATOM 7405 C C . THR B 1 319 ? -6.129 47.469 9.523 1 98.75 319 THR B C 1
ATOM 7407 O O . THR B 1 319 ? -5.07 47.062 10.023 1 98.75 319 THR B O 1
ATOM 7410 N N . ALA B 1 320 ? -6.473 48.719 9.352 1 98.81 320 ALA B N 1
ATOM 7411 C CA . ALA B 1 320 ? -5.66 49.812 9.891 1 98.81 320 ALA B CA 1
ATOM 7412 C C . ALA B 1 320 ? -6.273 50.344 11.172 1 98.81 320 ALA B C 1
ATOM 7414 O O . ALA B 1 320 ? -7.473 50.625 11.227 1 98.81 320 ALA B O 1
ATOM 7415 N N . TYR B 1 321 ? -5.461 50.469 12.148 1 98.62 321 TYR B N 1
ATOM 7416 C CA . TYR B 1 321 ? -5.844 51.031 13.422 1 98.62 321 TYR B CA 1
ATOM 7417 C C . TYR B 1 321 ? -5.051 52.312 13.695 1 98.62 321 TYR B C 1
ATOM 7419 O O . TYR B 1 321 ? -3.895 52.438 13.289 1 98.62 321 TYR B O 1
ATOM 7427 N N . ALA B 1 322 ? -5.629 53.188 14.445 1 98.5 322 ALA B N 1
ATOM 7428 C CA . ALA B 1 322 ? -4.898 54.344 14.906 1 98.5 322 ALA B CA 1
ATOM 7429 C C . ALA B 1 322 ? -3.898 54 16 1 98.5 322 ALA B C 1
ATOM 7431 O O . ALA B 1 322 ? -4.266 53.375 17 1 98.5 322 ALA B O 1
ATOM 7432 N N . LEU B 1 323 ? -2.686 54.469 15.812 1 98.19 323 LEU B N 1
ATOM 7433 C CA . LEU B 1 323 ? -1.638 54.156 16.781 1 98.19 323 LEU B CA 1
ATOM 7434 C C . LEU B 1 323 ? -1.965 54.75 18.141 1 98.19 323 LEU B C 1
ATOM 7436 O O . LEU B 1 323 ? -1.671 54.156 19.172 1 98.19 323 LEU B O 1
ATOM 7440 N N . LYS B 1 324 ? -2.602 55.812 18.156 1 97.31 324 LYS B N 1
ATOM 7441 C CA . LYS B 1 324 ? -2.842 56.594 19.375 1 97.31 324 LYS B CA 1
ATOM 7442 C C . LYS B 1 324 ? -3.801 55.875 20.312 1 97.31 324 LYS B C 1
ATOM 7444 O O . LYS B 1 324 ? -3.621 55.906 21.531 1 97.31 324 LYS B O 1
ATOM 7449 N N . ASN B 1 325 ? -4.84 55.25 19.719 1 97.31 325 ASN B N 1
ATOM 7450 C CA . ASN B 1 325 ? -5.871 54.719 20.625 1 97.31 325 ASN B CA 1
ATOM 7451 C C . ASN B 1 325 ? -6.441 53.406 20.125 1 97.31 325 ASN B C 1
ATOM 7453 O O . ASN B 1 325 ? -7.383 52.875 20.719 1 97.31 325 ASN B O 1
ATOM 7457 N N . GLY B 1 326 ? -5.984 52.906 19.094 1 97.69 326 GLY B N 1
ATOM 7458 C CA . GLY B 1 326 ? -6.41 51.594 18.625 1 97.69 326 GLY B CA 1
ATOM 7459 C C . GLY B 1 326 ? -7.723 51.625 17.859 1 97.69 326 GLY B C 1
ATOM 7460 O O . GLY B 1 326 ? -8.297 50.594 17.562 1 97.69 326 GLY B O 1
ATOM 7461 N N . LYS B 1 327 ? -8.195 52.812 17.531 1 98.06 327 LYS B N 1
ATOM 7462 C CA . LYS B 1 327 ? -9.445 52.938 16.781 1 98.06 327 LYS B CA 1
ATOM 7463 C C . LYS B 1 327 ? -9.281 52.375 15.367 1 98.06 327 LYS B C 1
ATOM 7465 O O . LYS B 1 327 ? -8.289 52.688 14.695 1 98.06 327 LYS B O 1
ATOM 7470 N N . LYS B 1 328 ? -10.281 51.625 14.969 1 98.12 328 LYS B N 1
ATOM 7471 C CA . LYS B 1 328 ? -10.273 51.125 13.594 1 98.12 328 LYS B CA 1
ATOM 7472 C C . LYS B 1 328 ? -10.492 52.281 12.602 1 98.12 328 LYS B C 1
ATOM 7474 O O . LYS B 1 328 ? -11.438 53.062 12.734 1 98.12 328 LYS B O 1
ATOM 7479 N N . LEU B 1 329 ? -9.703 52.312 11.633 1 98.31 329 LEU B N 1
ATOM 7480 C CA . LEU B 1 329 ? -9.797 53.344 10.617 1 98.31 329 LEU B CA 1
ATOM 7481 C C . LEU B 1 329 ? -10.43 52.812 9.336 1 98.31 329 LEU B C 1
ATOM 7483 O O . LEU B 1 329 ? -11.391 53.375 8.828 1 98.31 329 LEU B O 1
ATOM 7487 N N . TRP B 1 330 ? -9.875 51.75 8.781 1 98.19 330 TRP B N 1
ATOM 7488 C CA . TRP B 1 330 ? -10.406 51.062 7.605 1 98.19 330 TRP B CA 1
ATOM 7489 C C . TRP B 1 330 ? -9.977 49.625 7.578 1 98.19 330 TRP B C 1
ATOM 7491 O O . TRP B 1 330 ? -9.125 49.188 8.375 1 98.19 330 TRP B O 1
ATOM 7501 N N . SER B 1 331 ? -10.617 48.875 6.746 1 98.25 331 SER B N 1
ATOM 7502 C CA . SER B 1 331 ? -10.25 47.469 6.516 1 98.25 331 SER B CA 1
ATOM 7503 C C . SER B 1 331 ? -10.367 47.094 5.039 1 98.25 331 SER B C 1
ATOM 7505 O O . SER B 1 331 ? -11.195 47.656 4.32 1 98.25 331 SER B O 1
ATOM 7507 N N . PHE B 1 332 ? -9.539 46.219 4.582 1 98.44 332 PHE B N 1
ATOM 7508 C CA . PHE B 1 332 ? -9.547 45.656 3.24 1 98.44 332 PHE B CA 1
ATOM 7509 C C . PHE B 1 332 ? -9.727 44.125 3.297 1 98.44 332 PHE B C 1
ATOM 7511 O O . PHE B 1 332 ? -9.047 43.438 4.062 1 98.44 332 PHE B O 1
ATOM 7518 N N . GLU B 1 333 ? -10.602 43.656 2.484 1 97.81 333 GLU B N 1
ATOM 7519 C CA . GLU B 1 333 ? -10.898 42.25 2.479 1 97.81 333 GLU B CA 1
ATOM 7520 C C . GLU B 1 333 ? -10.203 41.531 1.319 1 97.81 333 GLU B C 1
ATOM 7522 O O . GLU B 1 333 ? -10.508 41.781 0.154 1 97.81 333 GLU B O 1
ATOM 7527 N N . SER B 1 334 ? -9.258 40.656 1.608 1 97.31 334 SER B N 1
ATOM 7528 C CA . SER B 1 334 ? -8.688 39.781 0.604 1 97.31 334 SER B CA 1
ATOM 7529 C C . SER B 1 334 ? -9.516 38.5 0.468 1 97.31 334 SER B C 1
ATOM 7531 O O . SER B 1 334 ? -10.547 38.344 1.125 1 97.31 334 SER B O 1
ATOM 7533 N N . GLY B 1 335 ? -9.039 37.594 -0.401 1 94.88 335 GLY B N 1
ATOM 7534 C CA . GLY B 1 335 ? -9.836 36.406 -0.717 1 94.88 335 GLY B CA 1
ATOM 7535 C C . GLY B 1 335 ? -9.688 35.312 0.306 1 94.88 335 GLY B C 1
ATOM 7536 O O . GLY B 1 335 ? -10.57 34.438 0.431 1 94.88 335 GLY B O 1
ATOM 7537 N N . LYS B 1 336 ? -8.672 35.219 0.978 1 95.38 336 LYS B N 1
ATOM 7538 C CA . LYS B 1 336 ? -8.383 34.188 1.976 1 95.38 336 LYS B CA 1
ATOM 7539 C C . LYS B 1 336 ? -7.527 34.75 3.107 1 95.38 336 LYS B C 1
ATOM 7541 O O . LYS B 1 336 ? -7.23 35.938 3.135 1 95.38 336 LYS B O 1
ATOM 7546 N N . ARG B 1 337 ? -7.191 33.938 4.023 1 95.12 337 ARG B N 1
ATOM 7547 C CA . ARG B 1 337 ? -6.527 34.344 5.254 1 95.12 337 ARG B CA 1
ATOM 7548 C C . ARG B 1 337 ? -5.188 35.031 4.949 1 95.12 337 ARG B C 1
ATOM 7550 O O . ARG B 1 337 ? -4.562 34.719 3.926 1 95.12 337 ARG B O 1
ATOM 7557 N N . ILE B 1 338 ? -4.77 35.875 5.801 1 96.56 338 ILE B N 1
ATOM 7558 C CA . ILE B 1 338 ? -3.479 36.562 5.785 1 96.56 338 ILE B CA 1
ATOM 7559 C C . ILE B 1 338 ? -2.59 36 6.895 1 96.56 338 ILE B C 1
ATOM 7561 O O . ILE B 1 338 ? -2.898 36.156 8.078 1 96.56 338 ILE B O 1
ATOM 7565 N N . VAL B 1 339 ? -1.505 35.406 6.441 1 94.12 339 VAL B N 1
ATOM 7566 C CA . VAL B 1 339 ? -0.635 34.719 7.395 1 94.12 339 VAL B CA 1
ATOM 7567 C C . VAL B 1 339 ? 0.675 35.5 7.543 1 94.12 339 VAL B C 1
ATOM 7569 O O . VAL B 1 339 ? 1.182 35.656 8.656 1 94.12 339 VAL B O 1
ATOM 7572 N N . GLY B 1 340 ? 1.216 35.906 6.461 1 95.44 340 GLY B N 1
ATOM 7573 C CA . GLY B 1 340 ? 2.477 36.625 6.473 1 95.44 340 GLY B CA 1
ATOM 7574 C C . GLY B 1 340 ? 2.346 38.062 7.012 1 95.44 340 GLY B C 1
ATOM 7575 O O . GLY B 1 340 ? 1.347 38.719 6.758 1 95.44 340 GLY B O 1
ATOM 7576 N N . THR B 1 341 ? 3.412 38.5 7.652 1 97.62 341 THR B N 1
ATOM 7577 C CA . THR B 1 341 ? 3.443 39.844 8.203 1 97.62 341 THR B CA 1
ATOM 7578 C C . THR B 1 341 ? 3.496 40.875 7.094 1 97.62 341 THR B C 1
ATOM 7580 O O . THR B 1 341 ? 4.355 40.812 6.211 1 97.62 341 THR B O 1
ATOM 7583 N N . PRO B 1 342 ? 2.549 41.875 7.141 1 98.62 342 PRO B N 1
ATOM 7584 C CA . PRO B 1 342 ? 2.617 42.969 6.16 1 98.62 342 PRO B CA 1
ATOM 7585 C C . PRO B 1 342 ? 3.779 43.906 6.422 1 98.62 342 PRO B C 1
ATOM 7587 O O . PRO B 1 342 ? 4.406 43.875 7.48 1 98.62 342 PRO B O 1
ATOM 7590 N N . ALA B 1 343 ? 4.027 44.719 5.414 1 98.75 343 ALA B N 1
ATOM 7591 C CA . ALA B 1 343 ? 4.98 45.844 5.535 1 98.75 343 ALA B CA 1
ATOM 7592 C C . ALA B 1 343 ? 4.414 47.125 4.949 1 98.75 343 ALA B C 1
ATOM 7594 O O . ALA B 1 343 ? 3.531 47.094 4.09 1 98.75 343 ALA B O 1
ATOM 7595 N N . VAL B 1 344 ? 4.898 48.219 5.469 1 98.69 344 VAL B N 1
ATOM 7596 C CA . VAL B 1 344 ? 4.398 49.531 5 1 98.69 344 VAL B CA 1
ATOM 7597 C C . VAL B 1 344 ? 5.559 50.5 4.852 1 98.69 344 VAL B C 1
ATOM 7599 O O . VAL B 1 344 ? 6.477 50.5 5.672 1 98.69 344 VAL B O 1
ATOM 7602 N N . SER B 1 345 ? 5.551 51.219 3.824 1 98.31 345 SER B N 1
ATOM 7603 C CA . SER B 1 345 ? 6.52 52.25 3.539 1 98.31 345 SER B CA 1
ATOM 7604 C C . SER B 1 345 ? 5.98 53.25 2.504 1 98.31 345 SER B C 1
ATOM 7606 O O . SER B 1 345 ? 5.285 52.844 1.567 1 98.31 345 SER B O 1
ATOM 7608 N N . GLU B 1 346 ? 6.266 54.5 2.684 1 97.75 346 GLU B N 1
ATOM 7609 C CA . GLU B 1 346 ? 5.934 55.562 1.741 1 97.75 346 GLU B CA 1
ATOM 7610 C C . GLU B 1 346 ? 4.438 55.625 1.46 1 97.75 346 GLU B C 1
ATOM 7612 O O . GLU B 1 346 ? 4.02 55.875 0.328 1 97.75 346 GLU B O 1
ATOM 7617 N N . GLY B 1 347 ? 3.736 55.219 2.455 1 97.94 347 GLY B N 1
ATOM 7618 C CA . GLY B 1 347 ? 2.289 55.312 2.354 1 97.94 347 GLY B CA 1
ATOM 7619 C C . GLY B 1 347 ? 1.661 54.125 1.641 1 97.94 347 GLY B C 1
ATOM 7620 O O . GLY B 1 347 ? 0.5 54.188 1.229 1 97.94 347 GLY B O 1
ATOM 7621 N N . ILE B 1 348 ? 2.408 53.125 1.43 1 98.56 348 ILE B N 1
ATOM 7622 C CA . ILE B 1 348 ? 1.889 51.938 0.755 1 98.56 348 ILE B CA 1
ATOM 7623 C C . ILE B 1 348 ? 2.055 50.719 1.657 1 98.56 348 ILE B C 1
ATOM 7625 O O . ILE B 1 348 ? 3.16 50.406 2.121 1 98.56 348 ILE B O 1
ATOM 7629 N N . VAL B 1 349 ? 0.973 50 1.915 1 98.69 349 VAL B N 1
ATOM 7630 C CA . VAL B 1 349 ? 1.01 48.75 2.672 1 98.69 349 VAL B CA 1
ATOM 7631 C C . VAL B 1 349 ? 1.014 47.562 1.712 1 98.69 349 VAL B C 1
ATOM 7633 O O . VAL B 1 349 ? 0.183 47.469 0.803 1 98.69 349 VAL B O 1
ATOM 7636 N N . VAL B 1 350 ? 1.937 46.625 1.856 1 98.88 350 VAL B N 1
ATOM 7637 C CA . VAL B 1 350 ? 2.051 45.438 1.019 1 98.88 350 VAL B CA 1
ATOM 7638 C C . VAL B 1 350 ? 1.872 44.188 1.872 1 98.88 350 VAL B C 1
ATOM 7640 O O . VAL B 1 350 ? 2.436 44.062 2.965 1 98.88 350 VAL B O 1
ATOM 7643 N N . PHE B 1 351 ? 1.034 43.25 1.414 1 98.69 351 PHE B N 1
ATOM 7644 C CA . PHE B 1 351 ? 0.868 41.969 2.105 1 98.69 351 PHE B CA 1
ATOM 7645 C C . PHE B 1 351 ? 0.505 40.875 1.123 1 98.69 351 PHE B C 1
ATOM 7647 O O . PHE B 1 351 ? 0.058 41.125 0.008 1 98.69 351 PHE B O 1
ATOM 7654 N N . GLY B 1 352 ? 0.82 39.625 1.511 1 98.19 352 GLY B N 1
ATOM 7655 C CA . GLY B 1 352 ? 0.372 38.469 0.787 1 98.19 352 GLY B CA 1
ATOM 7656 C C . GLY B 1 352 ? -0.843 37.781 1.412 1 98.19 352 GLY B C 1
ATOM 7657 O O . GLY B 1 352 ? -1.061 37.906 2.621 1 98.19 352 GLY B O 1
ATOM 7658 N N . SER B 1 353 ? -1.585 37.188 0.541 1 97.69 353 SER B N 1
ATOM 7659 C CA . SER B 1 353 ? -2.775 36.469 0.981 1 97.69 353 SER B CA 1
ATOM 7660 C C . SER B 1 353 ? -2.766 35.031 0.48 1 97.69 353 SER B C 1
ATOM 7662 O O . SER B 1 353 ? -2.164 34.719 -0.553 1 97.69 353 SER B O 1
ATOM 7664 N N . ALA B 1 354 ? -3.465 34.188 1.208 1 95.44 354 ALA B N 1
ATOM 7665 C CA . ALA B 1 354 ? -3.576 32.781 0.813 1 95.44 354 ALA B CA 1
ATOM 7666 C C . ALA B 1 354 ? -4.449 32.625 -0.429 1 95.44 354 ALA B C 1
ATOM 7668 O O . ALA B 1 354 ? -4.57 31.531 -0.981 1 95.44 354 ALA B O 1
ATOM 7669 N N . ASP B 1 355 ? -4.988 33.719 -0.948 1 96.06 355 ASP B N 1
ATOM 7670 C CA . ASP B 1 355 ? -5.789 33.688 -2.168 1 96.06 355 ASP B CA 1
ATOM 7671 C C . ASP B 1 355 ? -4.902 33.781 -3.408 1 96.06 355 ASP B C 1
ATOM 7673 O O . ASP B 1 355 ? -5.383 34.062 -4.504 1 96.06 355 ASP B O 1
ATOM 7677 N N . ARG B 1 356 ? -3.598 33.656 -3.223 1 96.56 356 ARG B N 1
ATOM 7678 C CA . ARG B 1 356 ? -2.598 33.594 -4.285 1 96.56 356 ARG B CA 1
ATOM 7679 C C . ARG B 1 356 ? -2.309 34.969 -4.867 1 96.56 356 ARG B C 1
ATOM 7681 O O . ARG B 1 356 ? -1.968 35.094 -6.043 1 96.56 356 ARG B O 1
ATOM 7688 N N . ARG B 1 357 ? -2.488 35.969 -4.051 1 97.31 357 ARG B N 1
ATOM 7689 C CA . ARG B 1 357 ? -2.217 37.344 -4.531 1 97.31 357 ARG B CA 1
ATOM 7690 C C . ARG B 1 357 ? -1.38 38.125 -3.525 1 97.31 357 ARG B C 1
ATOM 7692 O O . ARG B 1 357 ? -1.46 37.875 -2.32 1 97.31 357 ARG B O 1
ATOM 7699 N N . ILE B 1 358 ? -0.62 39 -4.043 1 98.81 358 ILE B N 1
ATOM 7700 C CA . ILE B 1 358 ? 0.066 40.031 -3.293 1 98.81 358 ILE B CA 1
ATOM 7701 C C . ILE B 1 358 ? -0.608 41.375 -3.549 1 98.81 358 ILE B C 1
ATOM 7703 O O . ILE B 1 358 ? -0.858 41.75 -4.699 1 98.81 358 ILE B O 1
ATOM 7707 N N . TYR B 1 359 ? -0.882 42.094 -2.447 1 98.81 359 TYR B N 1
ATOM 7708 C CA . TYR B 1 359 ? -1.64 43.312 -2.555 1 98.81 359 TYR B CA 1
ATOM 7709 C C . TYR B 1 359 ? -0.789 44.531 -2.145 1 98.81 359 TYR B C 1
ATOM 7711 O O . TYR B 1 359 ? -0.014 44.438 -1.188 1 98.81 359 TYR B O 1
ATOM 7719 N N . GLY B 1 360 ? -0.942 45.656 -2.871 1 98.88 360 GLY B N 1
ATOM 7720 C CA . GLY B 1 360 ? -0.504 46.969 -2.459 1 98.88 360 GLY B CA 1
ATOM 7721 C C . GLY B 1 360 ? -1.652 47.938 -2.236 1 98.88 360 GLY B C 1
ATOM 7722 O O . GLY B 1 360 ? -2.441 48.188 -3.148 1 98.88 360 GLY B O 1
ATOM 7723 N N . LEU B 1 361 ? -1.725 48.438 -0.993 1 98.81 361 LEU B N 1
ATOM 7724 C CA . LEU B 1 361 ? -2.818 49.344 -0.632 1 98.81 361 LEU B CA 1
ATOM 7725 C C . LEU B 1 361 ? -2.289 50.719 -0.259 1 98.81 361 LEU B C 1
ATOM 7727 O O . LEU B 1 361 ? -1.158 50.844 0.216 1 98.81 361 LEU B O 1
ATOM 7731 N N . ASN B 1 362 ? -3.141 51.656 -0.459 1 98.62 362 ASN B N 1
ATOM 7732 C CA . ASN B 1 362 ? -2.885 52.969 0.099 1 98.62 362 ASN B CA 1
ATOM 7733 C C . ASN B 1 362 ? -3.035 52.969 1.618 1 98.62 362 ASN B C 1
ATOM 7735 O O . ASN B 1 362 ? -4.105 52.656 2.143 1 98.62 362 ASN B O 1
ATOM 7739 N N . ALA B 1 363 ? -2.027 53.406 2.301 1 98.25 363 ALA B N 1
ATOM 7740 C CA . ALA B 1 363 ? -2.014 53.344 3.758 1 98.25 363 ALA B CA 1
ATOM 7741 C C . ALA B 1 363 ? -3.031 54.281 4.363 1 98.25 363 ALA B C 1
ATOM 7743 O O . ALA B 1 363 ? -3.527 54.062 5.473 1 98.25 363 ALA B O 1
ATOM 7744 N N . LYS B 1 364 ? -3.332 55.281 3.734 1 97.69 364 LYS B N 1
ATOM 7745 C CA . LYS B 1 364 ? -4.195 56.344 4.277 1 97.69 364 LYS B CA 1
ATOM 7746 C C . LYS B 1 364 ? -5.645 55.875 4.344 1 97.69 364 LYS B C 1
ATOM 7748 O O . LYS B 1 364 ? -6.324 56.094 5.352 1 97.69 364 LYS B O 1
ATOM 7753 N N . ASP B 1 365 ? -6.117 55.188 3.236 1 97.56 365 ASP B N 1
ATOM 7754 C CA . ASP B 1 365 ? -7.551 54.938 3.195 1 97.56 365 ASP B CA 1
ATOM 7755 C C . ASP B 1 365 ? -7.828 53.469 2.859 1 97.56 365 ASP B C 1
ATOM 7757 O O . ASP B 1 365 ? -8.984 53.031 2.797 1 97.56 365 ASP B O 1
ATOM 7761 N N . GLY B 1 366 ? -6.855 52.75 2.598 1 98.19 366 GLY B N 1
ATOM 7762 C CA . GLY B 1 366 ? -7.027 51.312 2.385 1 98.19 366 GLY B CA 1
ATOM 7763 C C . GLY B 1 366 ? -7.43 50.969 0.965 1 98.19 366 GLY B C 1
ATOM 7764 O O . GLY B 1 366 ? -7.75 49.812 0.671 1 98.19 366 GLY B O 1
ATOM 7765 N N . SER B 1 367 ? -7.41 51.938 0.049 1 98.38 367 SER B N 1
ATOM 7766 C CA . SER B 1 367 ? -7.785 51.656 -1.334 1 98.38 367 SER B CA 1
ATOM 7767 C C . SER B 1 367 ? -6.738 50.812 -2.025 1 98.38 367 SER B C 1
ATOM 7769 O O . SER B 1 367 ? -5.543 50.938 -1.754 1 98.38 367 SER B O 1
ATOM 7771 N N . LEU B 1 368 ? -7.199 49.938 -2.932 1 98.56 368 LEU B N 1
ATOM 7772 C CA . LEU B 1 368 ? -6.324 49.031 -3.67 1 98.56 368 LEU B CA 1
ATOM 7773 C C . LEU B 1 368 ? -5.535 49.781 -4.734 1 98.56 368 LEU B C 1
ATOM 7775 O O . LEU B 1 368 ? -6.117 50.438 -5.586 1 98.56 368 LEU B O 1
ATOM 7779 N N . LEU B 1 369 ? -4.27 49.656 -4.707 1 98.62 369 LEU B N 1
ATOM 7780 C CA . LEU B 1 369 ? -3.408 50.281 -5.707 1 98.62 369 LEU B CA 1
ATOM 7781 C C . LEU B 1 369 ? -3.025 49.281 -6.793 1 98.62 369 LEU B C 1
ATOM 7783 O O . LEU B 1 369 ? -3.07 49.594 -7.98 1 98.62 369 LEU B O 1
ATOM 7787 N N . TRP B 1 370 ? -2.602 48.031 -6.379 1 98.44 370 TRP B N 1
ATOM 7788 C CA . TRP B 1 370 ? -2.205 47 -7.328 1 98.44 370 TRP B CA 1
ATOM 7789 C C . TRP B 1 370 ? -2.297 45.625 -6.695 1 98.44 370 TRP B C 1
ATOM 7791 O O . TRP B 1 370 ? -2.43 45.5 -5.473 1 98.44 370 TRP B O 1
ATOM 7801 N N . THR B 1 371 ? -2.352 44.656 -7.555 1 98.38 371 THR B N 1
ATOM 7802 C CA . THR B 1 371 ? -2.277 43.25 -7.184 1 98.38 371 THR B CA 1
ATOM 7803 C C . THR B 1 371 ? -1.27 42.5 -8.055 1 98.38 371 THR B C 1
ATOM 7805 O O . THR B 1 371 ? -1.166 42.781 -9.258 1 98.38 371 THR B O 1
ATOM 7808 N N . VAL B 1 372 ? -0.513 41.625 -7.473 1 98.5 372 VAL B N 1
ATOM 7809 C CA . VAL B 1 372 ? 0.354 40.688 -8.188 1 98.5 372 VAL B CA 1
ATOM 7810 C C . VAL B 1 372 ? -0.114 39.25 -7.938 1 98.5 372 VAL B C 1
ATOM 7812 O O . VAL B 1 372 ? -0.307 38.844 -6.793 1 98.5 372 VAL B O 1
ATOM 7815 N N . GLU B 1 373 ? -0.264 38.531 -8.992 1 97.69 373 GLU B N 1
ATOM 7816 C CA . GLU B 1 373 ? -0.744 37.156 -8.875 1 97.69 373 GLU B CA 1
ATOM 7817 C C . GLU B 1 373 ? 0.415 36.188 -8.688 1 97.69 373 GLU B C 1
ATOM 7819 O O . GLU B 1 373 ? 1.475 36.344 -9.289 1 97.69 373 GLU B O 1
ATOM 7824 N N . ALA B 1 374 ? 0.268 35.219 -7.82 1 96.69 374 ALA B N 1
ATOM 7825 C CA . ALA B 1 374 ? 1.152 34.062 -7.652 1 96.69 374 ALA B CA 1
ATOM 7826 C C . ALA B 1 374 ? 0.438 32.781 -8.016 1 96.69 374 ALA B C 1
ATOM 7828 O O . ALA B 1 374 ? -0.793 32.719 -8.078 1 96.69 374 ALA B O 1
ATOM 7829 N N . ALA B 1 375 ? 1.19 31.75 -8.312 1 94.69 375 ALA B N 1
ATOM 7830 C CA . ALA B 1 375 ? 0.599 30.469 -8.711 1 94.69 375 ALA B CA 1
ATOM 7831 C C . ALA B 1 375 ? 0.037 29.719 -7.504 1 94.69 375 ALA B C 1
ATOM 7833 O O . ALA B 1 375 ? -0.849 28.875 -7.645 1 94.69 375 ALA B O 1
ATOM 7834 N N . GLU B 1 376 ? 0.542 29.953 -6.379 1 94.25 376 GLU B N 1
ATOM 7835 C CA . GLU B 1 376 ? 0.144 29.328 -5.125 1 94.25 376 GLU B CA 1
ATOM 7836 C C . GLU B 1 376 ? -0.009 30.359 -4.012 1 94.25 376 GLU B C 1
ATOM 7838 O O . GLU B 1 376 ? 0.383 31.516 -4.18 1 94.25 376 GLU B O 1
ATOM 7843 N N . PRO B 1 377 ? -0.644 29.938 -2.924 1 94 377 PRO B N 1
ATOM 7844 C CA . PRO B 1 377 ? -0.893 30.875 -1.839 1 94 377 PRO B CA 1
ATOM 7845 C C . PRO B 1 377 ? 0.365 31.641 -1.415 1 94 377 PRO B C 1
ATOM 7847 O O . PRO B 1 377 ? 1.463 31.078 -1.436 1 94 377 PRO B O 1
ATOM 7850 N N . VAL B 1 378 ? 0.154 32.875 -1.021 1 96.75 378 VAL B N 1
ATOM 7851 C CA . VAL B 1 378 ? 1.248 33.719 -0.565 1 96.75 378 VAL B CA 1
ATOM 7852 C C . VAL B 1 378 ? 1.245 33.812 0.959 1 96.75 378 VAL B C 1
ATOM 7854 O O . VAL B 1 378 ? 0.413 34.5 1.552 1 96.75 378 VAL B O 1
ATOM 7857 N N . LEU B 1 379 ? 2.227 33.188 1.533 1 94.19 379 LEU B N 1
ATOM 7858 C CA . LEU B 1 379 ? 2.242 33 2.982 1 94.19 379 LEU B CA 1
ATOM 7859 C C . LEU B 1 379 ? 3.418 33.75 3.604 1 94.19 379 LEU B C 1
ATOM 7861 O O . LEU B 1 379 ? 3.518 33.844 4.828 1 94.19 379 LEU B O 1
ATOM 7865 N N . GLY B 1 380 ? 4.215 34.281 2.816 1 94.12 380 GLY B N 1
ATOM 7866 C CA . GLY B 1 380 ? 5.438 34.906 3.287 1 94.12 380 GLY B CA 1
ATOM 7867 C C . GLY B 1 380 ? 5.207 36.281 3.881 1 94.12 380 GLY B C 1
ATOM 7868 O O . GLY B 1 380 ? 4.289 37 3.473 1 94.12 380 GLY B O 1
ATOM 7869 N N . ALA B 1 381 ? 6.086 36.625 4.84 1 97.19 381 ALA B N 1
ATOM 7870 C CA . ALA B 1 381 ? 6.145 38 5.336 1 97.19 381 ALA B CA 1
ATOM 7871 C C . ALA B 1 381 ? 6.832 38.906 4.332 1 97.19 381 ALA B C 1
ATOM 7873 O O . ALA B 1 381 ? 7.586 38.438 3.473 1 97.19 381 ALA B O 1
ATOM 7874 N N . VAL B 1 382 ? 6.535 40.219 4.461 1 98.56 382 VAL B N 1
ATOM 7875 C CA . VAL B 1 382 ? 7.051 41.188 3.504 1 98.56 382 VAL B CA 1
ATOM 7876 C C . VAL B 1 382 ? 8.141 42.031 4.16 1 98.56 382 VAL B C 1
ATOM 7878 O O . VAL B 1 382 ? 8.039 42.375 5.34 1 98.56 382 VAL B O 1
ATOM 7881 N N . THR B 1 383 ? 9.18 42.312 3.428 1 98.62 383 THR B N 1
ATOM 7882 C CA . THR B 1 383 ? 10.125 43.375 3.752 1 98.62 383 THR B CA 1
ATOM 7883 C C . THR B 1 383 ? 10.172 44.406 2.643 1 98.62 383 THR B C 1
ATOM 7885 O O . THR B 1 383 ? 10.188 44.062 1.459 1 98.62 383 THR B O 1
ATOM 7888 N N . ILE B 1 384 ? 10.086 45.688 3.016 1 98.38 384 ILE B N 1
ATOM 7889 C CA . ILE B 1 384 ? 10.211 46.75 2.035 1 98.38 384 ILE B CA 1
ATOM 7890 C C . ILE B 1 384 ? 11.523 47.5 2.256 1 98.38 384 ILE B C 1
ATOM 7892 O O . ILE B 1 384 ? 11.859 47.875 3.385 1 98.38 384 ILE B O 1
ATOM 7896 N N . ALA B 1 385 ? 12.242 47.656 1.223 1 97.62 385 ALA B N 1
ATOM 7897 C CA . ALA B 1 385 ? 13.469 48.438 1.223 1 97.62 385 ALA B CA 1
ATOM 7898 C C . ALA B 1 385 ? 13.664 49.156 -0.109 1 97.62 385 ALA B C 1
ATOM 7900 O O . ALA B 1 385 ? 13.516 48.562 -1.175 1 97.62 385 ALA B O 1
ATOM 7901 N N . ASP B 1 386 ? 13.953 50.438 -0.055 1 95.12 386 ASP B N 1
ATOM 7902 C CA . ASP B 1 386 ? 14.273 51.25 -1.217 1 95.12 386 ASP B CA 1
ATOM 7903 C C . ASP B 1 386 ? 13.172 51.156 -2.275 1 95.12 386 ASP B C 1
ATOM 7905 O O . ASP B 1 386 ? 13.453 50.906 -3.449 1 95.12 386 ASP B O 1
ATOM 7909 N N . GLY B 1 387 ? 11.984 51.219 -1.806 1 96.69 387 GLY B N 1
ATOM 7910 C CA . GLY B 1 387 ? 10.852 51.281 -2.711 1 96.69 387 GLY B CA 1
ATOM 7911 C C . GLY B 1 387 ? 10.484 49.906 -3.293 1 96.69 387 GLY B C 1
ATOM 7912 O O . GLY B 1 387 ? 9.695 49.844 -4.234 1 96.69 387 GLY B O 1
ATOM 7913 N N . ARG B 1 388 ? 11.047 48.844 -2.764 1 98.19 388 ARG B N 1
ATOM 7914 C CA . ARG B 1 388 ? 10.773 47.5 -3.254 1 98.19 388 ARG B CA 1
ATOM 7915 C C . ARG B 1 388 ? 10.273 46.594 -2.131 1 98.19 388 ARG B C 1
ATOM 7917 O O . ARG B 1 388 ? 10.773 46.688 -1.005 1 98.19 388 ARG B O 1
ATOM 7924 N N . ALA B 1 389 ? 9.25 45.875 -2.465 1 98.69 389 ALA B N 1
ATOM 7925 C CA . ALA B 1 389 ? 8.766 44.844 -1.554 1 98.69 389 ALA B CA 1
ATOM 7926 C C . ALA B 1 389 ? 9.359 43.5 -1.911 1 98.69 389 ALA B C 1
ATOM 7928 O O . ALA B 1 389 ? 9.336 43.094 -3.076 1 98.69 389 ALA B O 1
ATOM 7929 N N . TYR B 1 390 ? 9.891 42.75 -0.99 1 98.75 390 TYR B N 1
ATOM 7930 C CA . TYR B 1 390 ? 10.453 41.406 -1.137 1 98.75 390 TYR B CA 1
ATOM 7931 C C . TYR B 1 390 ? 9.578 40.375 -0.437 1 98.75 390 TYR B C 1
ATOM 7933 O O . TYR B 1 390 ? 9.312 40.469 0.764 1 98.75 390 TYR B O 1
ATOM 7941 N N . ILE B 1 391 ? 9.156 39.406 -1.188 1 98.25 391 ILE B N 1
ATOM 7942 C CA . ILE B 1 391 ? 8.188 38.469 -0.613 1 98.25 391 ILE B CA 1
ATOM 7943 C C . ILE B 1 391 ? 8.211 37.156 -1.384 1 98.25 391 ILE B C 1
ATOM 7945 O O . ILE B 1 391 ? 8.43 37.156 -2.598 1 98.25 391 ILE B O 1
ATOM 7949 N N . GLY B 1 392 ? 8.07 36.094 -0.621 1 96.88 392 GLY B N 1
ATOM 7950 C CA . GLY B 1 392 ? 7.961 34.75 -1.207 1 96.88 392 GLY B CA 1
ATOM 7951 C C . GLY B 1 392 ? 6.559 34.188 -1.112 1 96.88 392 GLY B C 1
ATOM 7952 O O . GLY B 1 392 ? 5.73 34.656 -0.341 1 96.88 392 GLY B O 1
ATOM 7953 N N . ALA B 1 393 ? 6.312 33.25 -1.977 1 95.94 393 ALA B N 1
ATOM 7954 C CA . ALA B 1 393 ? 5.047 32.531 -1.979 1 95.94 393 ALA B CA 1
ATOM 7955 C C . ALA B 1 393 ? 5.273 31.016 -1.961 1 95.94 393 ALA B C 1
ATOM 7957 O O . ALA B 1 393 ? 6.402 30.547 -1.76 1 95.94 393 ALA B O 1
ATOM 7958 N N . SER B 1 394 ? 4.211 30.281 -2.014 1 93.12 394 SER B N 1
ATOM 7959 C CA . SER B 1 394 ? 4.281 28.828 -1.99 1 93.12 394 SER B CA 1
ATOM 7960 C C . SER B 1 394 ? 4.457 28.266 -3.395 1 93.12 394 SER B C 1
ATOM 7962 O O . SER B 1 394 ? 4.453 27.047 -3.582 1 93.12 394 SER B O 1
ATOM 7964 N N . ASP B 1 395 ? 4.672 29.094 -4.406 1 93.88 395 ASP B N 1
ATOM 7965 C CA . ASP B 1 395 ? 4.809 28.672 -5.797 1 93.88 395 ASP B CA 1
ATOM 7966 C C . ASP B 1 395 ? 6.277 28.547 -6.191 1 93.88 395 ASP B C 1
ATOM 7968 O O . ASP B 1 395 ? 6.641 28.812 -7.34 1 93.88 395 ASP B O 1
ATOM 7972 N N . ALA B 1 396 ? 7.121 28.406 -5.223 1 93.06 396 ALA B N 1
ATOM 7973 C CA . ALA B 1 396 ? 8.555 28.219 -5.441 1 93.06 396 ALA B CA 1
ATOM 7974 C C . ALA B 1 396 ? 9.203 29.484 -5.969 1 93.06 396 ALA B C 1
ATOM 7976 O O . ALA B 1 396 ? 10.234 29.438 -6.633 1 93.06 396 ALA B O 1
ATOM 7977 N N . THR B 1 397 ? 8.57 30.562 -5.746 1 96.94 397 THR B N 1
ATOM 7978 C CA . THR B 1 397 ? 9.047 31.797 -6.363 1 96.94 397 THR B CA 1
ATOM 7979 C C . THR B 1 397 ? 9.195 32.906 -5.32 1 96.94 397 THR B C 1
ATOM 7981 O O . THR B 1 397 ? 8.32 33.062 -4.473 1 96.94 397 THR B O 1
ATOM 7984 N N . PHE B 1 398 ? 10.305 33.594 -5.312 1 98.19 398 PHE B N 1
ATOM 7985 C CA . PHE B 1 398 ? 10.578 34.781 -4.539 1 98.19 398 PHE B CA 1
ATOM 7986 C C . PHE B 1 398 ? 10.617 36.031 -5.441 1 98.19 398 PHE B C 1
ATOM 7988 O O . PHE B 1 398 ? 11.148 35.969 -6.555 1 98.19 398 PHE B O 1
ATOM 7995 N N . ARG B 1 399 ? 10.016 37.125 -4.934 1 98.44 399 ARG B N 1
ATOM 7996 C CA . ARG B 1 399 ? 9.828 38.281 -5.828 1 98.44 399 ARG B CA 1
ATOM 7997 C C . ARG B 1 399 ? 10.305 39.562 -5.18 1 98.44 399 ARG B C 1
ATOM 7999 O O . ARG B 1 399 ? 10.242 39.719 -3.955 1 98.44 399 ARG B O 1
ATOM 8006 N N . ALA B 1 400 ? 10.797 40.469 -6.039 1 98.75 400 ALA B N 1
ATOM 8007 C CA . ALA B 1 400 ? 10.93 41.875 -5.742 1 98.75 400 ALA B CA 1
ATOM 8008 C C . ALA B 1 400 ? 9.938 42.719 -6.551 1 98.75 400 ALA B C 1
ATOM 8010 O O . ALA B 1 400 ? 9.891 42.594 -7.777 1 98.75 400 ALA B O 1
ATOM 8011 N N . ILE B 1 401 ? 9.18 43.531 -5.832 1 98.81 401 ILE B N 1
ATOM 8012 C CA . ILE B 1 401 ? 8.086 44.25 -6.465 1 98.81 401 ILE B CA 1
ATOM 8013 C C . ILE B 1 401 ? 8.227 45.75 -6.199 1 98.81 401 ILE B C 1
ATOM 8015 O O . ILE B 1 401 ? 8.469 46.156 -5.062 1 98.81 401 ILE B O 1
ATOM 8019 N N . ASP B 1 402 ? 8.094 46.5 -7.223 1 98.69 402 ASP B N 1
ATOM 8020 C CA . ASP B 1 402 ? 8.016 47.938 -7.02 1 98.69 402 ASP B CA 1
ATOM 8021 C C . ASP B 1 402 ? 6.746 48.312 -6.258 1 98.69 402 ASP B C 1
ATOM 8023 O O . ASP B 1 402 ? 5.637 48.062 -6.723 1 98.69 402 ASP B O 1
ATOM 8027 N N . ILE B 1 403 ? 6.891 49 -5.109 1 98.44 403 ILE B N 1
ATOM 8028 C CA . ILE B 1 403 ? 5.73 49.156 -4.238 1 98.44 403 ILE B CA 1
ATOM 8029 C C . ILE B 1 403 ? 4.797 50.219 -4.816 1 98.44 403 ILE B C 1
ATOM 8031 O O . ILE B 1 403 ? 3.619 50.281 -4.453 1 98.44 403 ILE B O 1
ATOM 8035 N N . HIS B 1 404 ? 5.254 51.062 -5.648 1 98.19 404 HIS B N 1
ATOM 8036 C CA . HIS B 1 404 ? 4.434 52.156 -6.172 1 98.19 404 HIS B CA 1
ATOM 8037 C C . HIS B 1 404 ? 3.584 51.688 -7.348 1 98.19 404 HIS B C 1
ATOM 8039 O O . HIS B 1 404 ? 2.471 52.188 -7.551 1 98.19 404 HIS B O 1
ATOM 8045 N N . THR B 1 405 ? 4.098 50.688 -8.094 1 97.94 405 THR B N 1
ATOM 8046 C CA . THR B 1 405 ? 3.418 50.281 -9.328 1 97.94 405 THR B CA 1
ATOM 8047 C C . THR B 1 405 ? 2.906 48.875 -9.242 1 97.94 405 THR B C 1
ATOM 8049 O O . THR B 1 405 ? 2.021 48.469 -10 1 97.94 405 THR B O 1
ATOM 8052 N N . GLY B 1 406 ? 3.516 48.125 -8.477 1 98.19 406 GLY B N 1
ATOM 8053 C CA . GLY B 1 406 ? 3.186 46.719 -8.438 1 98.19 406 GLY B CA 1
ATOM 8054 C C . GLY B 1 406 ? 3.93 45.906 -9.469 1 98.19 406 GLY B C 1
ATOM 8055 O O . GLY B 1 406 ? 3.688 44.688 -9.609 1 98.19 406 GLY B O 1
ATOM 8056 N N . LYS B 1 407 ? 4.801 46.531 -10.172 1 98.31 407 LYS B N 1
ATOM 8057 C CA . LYS B 1 407 ? 5.586 45.812 -11.172 1 98.31 407 LYS B CA 1
ATOM 8058 C C . LYS B 1 407 ? 6.605 44.875 -10.516 1 98.31 407 LYS B C 1
ATOM 8060 O O . LYS B 1 407 ? 7.344 45.312 -9.617 1 98.31 407 LYS B O 1
ATOM 8065 N N . VAL B 1 408 ? 6.605 43.656 -10.945 1 98.5 408 VAL B N 1
ATOM 8066 C CA . VAL B 1 408 ? 7.629 42.719 -10.492 1 98.5 408 VAL B CA 1
ATOM 8067 C C . VAL B 1 408 ? 8.969 43.031 -11.148 1 98.5 408 VAL B C 1
ATOM 8069 O O . VAL B 1 408 ? 9.109 42.938 -12.367 1 98.5 408 VAL B O 1
ATOM 8072 N N . ILE B 1 409 ? 9.898 43.406 -10.414 1 98.38 409 ILE B N 1
ATOM 8073 C CA . ILE B 1 409 ? 11.219 43.781 -10.898 1 98.38 409 ILE B CA 1
ATOM 8074 C C . ILE B 1 409 ? 12.008 42.562 -11.289 1 98.38 409 ILE B C 1
ATOM 8076 O O . ILE B 1 409 ? 12.625 42.5 -12.352 1 98.38 409 ILE B O 1
ATOM 8080 N N . TRP B 1 410 ? 12.07 41.531 -10.391 1 98.06 410 TRP B N 1
ATOM 8081 C CA . TRP B 1 410 ? 12.633 40.219 -10.688 1 98.06 410 TRP B CA 1
ATOM 8082 C C . TRP B 1 410 ? 11.945 39.125 -9.867 1 98.06 410 TRP B C 1
ATOM 8084 O O . TRP B 1 410 ? 11.25 39.438 -8.891 1 98.06 410 TRP B O 1
ATOM 8094 N N . ALA B 1 411 ? 12.078 37.938 -10.375 1 98 411 ALA B N 1
ATOM 8095 C CA . ALA B 1 411 ? 11.562 36.75 -9.703 1 98 411 ALA B CA 1
ATOM 8096 C C . ALA B 1 411 ? 12.578 35.625 -9.734 1 98 411 ALA B C 1
ATOM 8098 O O . ALA B 1 411 ? 13.211 35.375 -10.766 1 98 411 ALA B O 1
ATOM 8099 N N . TYR B 1 412 ? 12.836 35.062 -8.617 1 97.75 412 TYR B N 1
ATOM 8100 C CA . TYR B 1 412 ? 13.641 33.844 -8.492 1 97.75 412 TYR B CA 1
ATOM 8101 C C . TYR B 1 412 ? 12.758 32.625 -8.359 1 97.75 412 TYR B C 1
ATOM 8103 O O . TYR B 1 412 ? 12.055 32.469 -7.355 1 97.75 412 TYR B O 1
ATOM 8111 N N . THR B 1 413 ? 12.82 31.688 -9.266 1 96.5 413 THR B N 1
ATOM 8112 C CA . THR B 1 413 ? 11.82 30.641 -9.383 1 96.5 413 THR B CA 1
ATOM 8113 C C . THR B 1 413 ? 12.422 29.266 -9.055 1 96.5 413 THR B C 1
ATOM 8115 O O . THR B 1 413 ? 11.891 28.234 -9.461 1 96.5 413 THR B O 1
ATOM 8118 N N . SER B 1 414 ? 13.484 29.25 -8.352 1 94.81 414 SER B N 1
ATOM 8119 C CA . SER B 1 414 ? 14.172 27.984 -8.156 1 94.81 414 SER B CA 1
ATOM 8120 C C . SER B 1 414 ? 14.102 27.531 -6.699 1 94.81 414 SER B C 1
ATOM 8122 O O . SER B 1 414 ? 14.953 26.766 -6.234 1 94.81 414 SER B O 1
ATOM 8124 N N . VAL B 1 415 ? 13.109 28.016 -6.027 1 94.5 415 VAL B N 1
ATOM 8125 C CA . VAL B 1 415 ? 12.914 27.562 -4.656 1 94.5 415 VAL B CA 1
ATOM 8126 C C . VAL B 1 415 ? 12.203 26.219 -4.656 1 94.5 415 VAL B C 1
ATOM 8128 O O . VAL B 1 415 ? 11.273 26 -5.441 1 94.5 415 VAL B O 1
ATOM 8131 N N . LYS B 1 416 ? 12.484 25.141 -3.895 1 87.62 416 LYS B N 1
ATOM 8132 C CA . LYS B 1 416 ? 11.852 23.828 -3.875 1 87.62 416 LYS B CA 1
ATOM 8133 C C . LYS B 1 416 ? 10.766 23.766 -2.801 1 87.62 416 LYS B C 1
ATOM 8135 O O . LYS B 1 416 ? 9.805 23 -2.934 1 87.62 416 LYS B O 1
ATOM 8140 N N . GLY B 1 417 ? 10.68 24.609 -1.812 1 83 417 GLY B N 1
ATOM 8141 C CA . GLY B 1 417 ? 9.68 24.688 -0.759 1 83 417 GLY B CA 1
ATOM 8142 C C . GLY B 1 417 ? 8.93 26 -0.739 1 83 417 GLY B C 1
ATOM 8143 O O . GLY B 1 417 ? 9.156 26.859 -1.59 1 83 417 GLY B O 1
ATOM 8144 N N . TYR B 1 418 ? 7.957 26.016 0.154 1 87.88 418 TYR B N 1
ATOM 8145 C CA . TYR B 1 418 ? 7.262 27.297 0.245 1 87.88 418 TYR B CA 1
ATOM 8146 C C . TYR B 1 418 ? 7.977 28.234 1.211 1 87.88 418 TYR B C 1
ATOM 8148 O O . TYR B 1 418 ? 8.82 27.797 1.997 1 87.88 418 TYR B O 1
ATOM 8156 N N . ILE B 1 419 ? 7.648 29.5 1.101 1 93.5 419 ILE B N 1
ATOM 8157 C CA . ILE B 1 419 ? 8.352 30.547 1.827 1 93.5 419 ILE B CA 1
ATOM 8158 C C . ILE B 1 419 ? 7.387 31.234 2.799 1 93.5 419 ILE B C 1
ATOM 8160 O O . ILE B 1 419 ? 6.305 31.672 2.404 1 93.5 419 ILE B O 1
ATOM 8164 N N . GLU B 1 420 ? 7.801 31.281 4.051 1 92.06 420 GLU B N 1
ATOM 8165 C CA . GLU B 1 420 ? 6.977 31.953 5.059 1 92.06 420 GLU B CA 1
ATOM 8166 C C . GLU B 1 420 ? 7.758 33.031 5.773 1 92.06 420 GLU B C 1
ATOM 8168 O O . GLU B 1 420 ? 7.168 33.969 6.348 1 92.06 420 GLU B O 1
ATOM 8173 N N . THR B 1 421 ? 9.008 33.031 5.727 1 92.81 421 THR B N 1
ATOM 8174 C CA . THR B 1 421 ? 9.914 33.875 6.5 1 92.81 421 THR B CA 1
ATOM 8175 C C . THR B 1 421 ? 9.82 35.312 6.047 1 92.81 421 THR B C 1
ATOM 8177 O O . THR B 1 421 ? 9.336 35.594 4.953 1 92.81 421 THR B O 1
ATOM 8180 N N . LYS B 1 422 ? 10.133 36.188 6.977 1 96.69 422 LYS B N 1
ATOM 8181 C CA . LYS B 1 422 ? 10.438 37.562 6.594 1 96.69 422 LYS B CA 1
ATOM 8182 C C . LYS B 1 422 ? 11.859 37.688 6.059 1 96.69 422 LYS B C 1
ATOM 8184 O O . LYS B 1 422 ? 12.828 37.469 6.789 1 96.69 422 LYS B O 1
ATOM 8189 N N . PRO B 1 423 ? 11.977 38.094 4.805 1 98.19 423 PRO B N 1
ATOM 8190 C CA . PRO B 1 423 ? 13.336 38.156 4.25 1 98.19 423 PRO B CA 1
ATOM 8191 C C . PRO B 1 423 ? 14.164 39.281 4.859 1 98.19 423 PRO B C 1
ATOM 8193 O O . PRO B 1 423 ? 13.633 40.344 5.195 1 98.19 423 PRO B O 1
ATOM 8196 N N . LEU B 1 424 ? 15.469 39 4.953 1 98.38 424 LEU B N 1
ATOM 8197 C CA . LEU B 1 424 ? 16.453 40 5.336 1 98.38 424 LEU B CA 1
ATOM 8198 C C . LEU B 1 424 ? 17 40.719 4.109 1 98.38 424 LEU B C 1
ATOM 8200 O O . LEU B 1 424 ? 17.5 40.094 3.18 1 98.38 424 LEU B O 1
ATOM 8204 N N . VAL B 1 425 ? 16.828 41.969 4.086 1 97.75 425 VAL B N 1
ATOM 8205 C CA . VAL B 1 425 ? 17.422 42.781 3.039 1 97.75 425 VAL B CA 1
ATOM 8206 C C . VAL B 1 425 ? 18.594 43.594 3.615 1 97.75 425 VAL B C 1
ATOM 8208 O O . VAL B 1 425 ? 18.406 44.406 4.512 1 97.75 425 VAL B O 1
ATOM 8211 N N . THR B 1 426 ? 19.719 43.281 3.203 1 94.31 426 THR B N 1
ATOM 8212 C CA . THR B 1 426 ? 20.922 43.938 3.727 1 94.31 426 THR B CA 1
ATOM 8213 C C . THR B 1 426 ? 21.969 44.125 2.629 1 94.31 426 THR B C 1
ATOM 8215 O O . THR B 1 426 ? 22.203 43.219 1.835 1 94.31 426 THR B O 1
ATOM 8218 N N . GLU B 1 427 ? 22.547 45.281 2.656 1 88.31 427 GLU B N 1
ATOM 8219 C CA . GLU B 1 427 ? 23.594 45.594 1.691 1 88.31 427 GLU B CA 1
ATOM 8220 C C . GLU B 1 427 ? 23.125 45.344 0.262 1 88.31 427 GLU B C 1
ATOM 8222 O O . GLU B 1 427 ? 22.125 45.906 -0.181 1 88.31 427 GLU B O 1
ATOM 8227 N N . ASP B 1 428 ? 23.703 44.312 -0.332 1 94.69 428 ASP B N 1
ATOM 8228 C CA . ASP B 1 428 ? 23.391 44.031 -1.728 1 94.69 428 ASP B CA 1
ATOM 8229 C C . ASP B 1 428 ? 22.688 42.688 -1.86 1 94.69 428 ASP B C 1
ATOM 8231 O O . ASP B 1 428 ? 22.641 42.094 -2.949 1 94.69 428 ASP B O 1
ATOM 8235 N N . LYS B 1 429 ? 22.141 42.219 -0.711 1 97.56 429 LYS B N 1
ATOM 8236 C CA . LYS B 1 429 ? 21.609 40.875 -0.743 1 97.56 429 LYS B CA 1
ATOM 8237 C C . LYS B 1 429 ? 20.203 40.812 -0.143 1 97.56 429 LYS B C 1
ATOM 8239 O O . LYS B 1 429 ? 19.844 41.688 0.666 1 97.56 429 LYS B O 1
ATOM 8244 N N . VAL B 1 430 ? 19.438 39.875 -0.584 1 98.25 430 VAL B N 1
ATOM 8245 C CA . VAL B 1 430 ? 18.188 39.406 0.031 1 98.25 430 VAL B CA 1
ATOM 8246 C C . VAL B 1 430 ? 18.344 37.969 0.506 1 98.25 430 VAL B C 1
ATOM 8248 O O . VAL B 1 430 ? 18.703 37.094 -0.279 1 98.25 430 VAL B O 1
ATOM 8251 N N . ILE B 1 431 ? 18.156 37.719 1.764 1 98.5 431 ILE B N 1
ATOM 8252 C CA . ILE B 1 431 ? 18.375 36.375 2.352 1 98.5 431 ILE B CA 1
ATOM 8253 C C . ILE B 1 431 ? 17.094 35.875 2.984 1 98.5 431 ILE B C 1
ATOM 8255 O O . ILE B 1 431 ? 16.438 36.594 3.75 1 98.5 431 ILE B O 1
ATOM 8259 N N . PHE B 1 432 ? 16.703 34.688 2.617 1 97.94 432 PHE B N 1
ATOM 8260 C CA . PHE B 1 432 ? 15.484 34.094 3.164 1 97.94 432 PHE B CA 1
ATOM 8261 C C . PHE B 1 432 ? 15.578 32.594 3.217 1 97.94 432 PHE B C 1
ATOM 8263 O O . PHE B 1 432 ? 16.328 31.969 2.455 1 97.94 432 PHE B O 1
ATOM 8270 N N . GLY B 1 433 ? 14.82 32.031 4.176 1 96.38 433 GLY B N 1
ATOM 8271 C CA . GLY B 1 433 ? 14.727 30.562 4.273 1 96.38 433 GLY B CA 1
ATOM 8272 C C . GLY B 1 433 ? 13.445 30.016 3.67 1 96.38 433 GLY B C 1
ATOM 8273 O O . GLY B 1 433 ? 12.453 30.734 3.547 1 96.38 433 GLY B O 1
ATOM 8274 N N . ALA B 1 434 ? 13.531 28.797 3.256 1 94.56 434 ALA B N 1
ATOM 8275 C CA . ALA B 1 434 ? 12.367 28.078 2.719 1 94.56 434 ALA B CA 1
ATOM 8276 C C . ALA B 1 434 ? 12.25 26.688 3.324 1 94.56 434 ALA B C 1
ATOM 8278 O O . ALA B 1 434 ? 13.164 26.219 4.02 1 94.56 434 ALA B O 1
ATOM 8279 N N . TRP B 1 435 ? 11.086 26.047 3.105 1 90.31 435 TRP B N 1
ATOM 8280 C CA . TRP B 1 435 ? 10.805 24.734 3.689 1 90.31 435 TRP B CA 1
ATOM 8281 C C . TRP B 1 435 ? 11.398 23.625 2.836 1 90.31 435 TRP B C 1
ATOM 8283 O O . TRP B 1 435 ? 10.75 22.594 2.605 1 90.31 435 TRP B O 1
ATOM 8293 N N . ASP B 1 436 ? 12.531 23.859 2.305 1 90.44 436 ASP B N 1
ATOM 8294 C CA . ASP B 1 436 ? 13.297 22.859 1.56 1 90.44 436 ASP B CA 1
ATOM 8295 C C . ASP B 1 436 ? 14.695 22.703 2.139 1 90.44 436 ASP B C 1
ATOM 8297 O O . ASP B 1 436 ? 15.648 22.422 1.405 1 90.44 436 ASP B O 1
ATOM 8301 N N . ASN B 1 437 ? 14.812 23.109 3.457 1 92.31 437 ASN B N 1
ATOM 8302 C CA . ASN B 1 437 ? 16.062 22.953 4.203 1 92.31 437 ASN B CA 1
ATOM 8303 C C . ASN B 1 437 ? 17.109 23.953 3.73 1 92.31 437 ASN B C 1
ATOM 8305 O O . ASN B 1 437 ? 18.312 23.734 3.934 1 92.31 437 ASN B O 1
ATOM 8309 N N . THR B 1 438 ? 16.688 25.031 3.105 1 95.88 438 THR B N 1
ATOM 8310 C CA . THR B 1 438 ? 17.672 25.875 2.441 1 95.88 438 THR B CA 1
ATOM 8311 C C . THR B 1 438 ? 17.5 27.328 2.842 1 95.88 438 THR B C 1
ATOM 8313 O O . THR B 1 438 ? 16.375 27.828 2.955 1 95.88 438 THR B O 1
ATOM 8316 N N . LEU B 1 439 ? 18.578 28 3.104 1 97.56 439 LEU B N 1
ATOM 8317 C CA . LEU B 1 4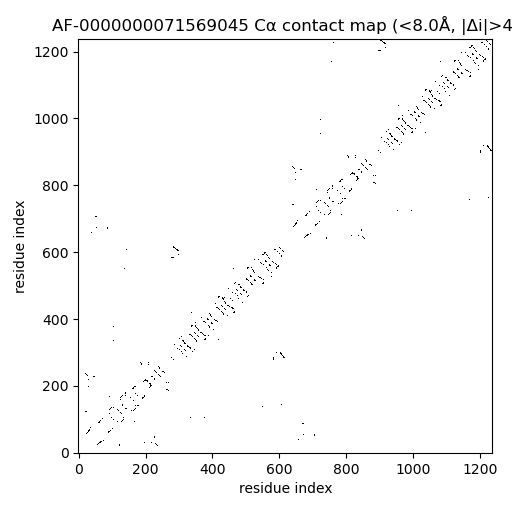39 ? 18.688 29.453 3.16 1 97.56 439 LEU B CA 1
ATOM 8318 C C . LEU B 1 439 ? 19.234 30.016 1.855 1 97.56 439 LEU B C 1
ATOM 8320 O O . LEU B 1 439 ? 20.312 29.594 1.407 1 97.56 439 LEU B O 1
ATOM 8324 N N . TYR B 1 440 ? 18.547 30.906 1.296 1 98 440 TYR B N 1
ATOM 8325 C CA . TYR B 1 440 ? 18.922 31.484 0.01 1 98 440 TYR B CA 1
ATOM 8326 C C . TYR B 1 440 ? 19.469 32.875 0.184 1 98 440 TYR B C 1
ATOM 8328 O O . TYR B 1 440 ? 18.969 33.656 0.995 1 98 440 TYR B O 1
ATOM 8336 N N . ALA B 1 441 ? 20.5 33.219 -0.56 1 98.56 441 ALA B N 1
ATOM 8337 C CA . ALA B 1 441 ? 20.984 34.594 -0.72 1 98.56 441 ALA B CA 1
ATOM 8338 C C . ALA B 1 441 ? 20.953 35 -2.186 1 98.56 441 ALA B C 1
ATOM 8340 O O . ALA B 1 441 ? 21.594 34.406 -3.033 1 98.56 441 ALA B O 1
ATOM 8341 N N . LEU B 1 442 ? 20.156 36 -2.393 1 98.44 442 LEU B N 1
ATOM 8342 C CA . LEU B 1 442 ? 20 36.531 -3.744 1 98.44 442 LEU B CA 1
ATOM 8343 C C . LEU B 1 442 ? 20.578 37.938 -3.84 1 98.44 442 LEU B C 1
ATOM 8345 O O . LEU B 1 442 ? 20.688 38.656 -2.832 1 98.44 442 LEU B O 1
ATOM 8349 N N . SER B 1 443 ? 20.875 38.281 -5.09 1 97.94 443 SER B N 1
ATOM 8350 C CA . SER B 1 443 ? 21.25 39.688 -5.352 1 97.94 443 SER B CA 1
ATOM 8351 C C . SER B 1 443 ? 20.031 40.594 -5.27 1 97.94 443 SER B C 1
ATOM 8353 O O . SER B 1 443 ? 19.031 40.375 -5.945 1 97.94 443 SER B O 1
ATOM 8355 N N . LYS B 1 444 ? 20.203 41.625 -4.477 1 97.06 444 LYS B N 1
ATOM 8356 C CA . LYS B 1 444 ? 19.125 42.594 -4.316 1 97.06 444 LYS B CA 1
ATOM 8357 C C . LYS B 1 444 ? 18.797 43.281 -5.641 1 97.06 444 LYS B C 1
ATOM 8359 O O . LYS B 1 444 ? 17.641 43.594 -5.906 1 97.06 444 LYS B O 1
ATOM 8364 N N . ALA B 1 445 ? 19.719 43.375 -6.457 1 96.12 445 ALA B N 1
ATOM 8365 C CA . ALA B 1 445 ? 19.609 44.125 -7.691 1 96.12 445 ALA B CA 1
ATOM 8366 C C . ALA B 1 445 ? 18.812 43.375 -8.75 1 96.12 445 ALA B C 1
ATOM 8368 O O . ALA B 1 445 ? 17.984 43.938 -9.453 1 96.12 445 ALA B O 1
ATOM 8369 N N . ASN B 1 446 ? 19.094 42.062 -8.828 1 96.62 446 ASN B N 1
ATOM 8370 C CA . ASN B 1 446 ? 18.516 41.344 -9.977 1 96.62 446 ASN B CA 1
ATOM 8371 C C . ASN B 1 446 ? 17.969 40 -9.586 1 96.62 446 ASN B C 1
ATOM 8373 O O . ASN B 1 446 ? 17.469 39.25 -10.445 1 96.62 446 ASN B O 1
ATOM 8377 N N . GLY B 1 447 ? 18.062 39.656 -8.414 1 97.38 447 GLY B N 1
ATOM 8378 C CA . GLY B 1 447 ? 17.453 38.406 -7.949 1 97.38 447 GLY B CA 1
ATOM 8379 C C . GLY B 1 447 ? 18.266 37.188 -8.273 1 97.38 447 GLY B C 1
ATOM 8380 O O . GLY B 1 447 ? 17.812 36.062 -8.055 1 97.38 447 GLY B O 1
ATOM 8381 N N . HIS B 1 448 ? 19.5 37.375 -8.742 1 97.5 448 HIS B N 1
ATOM 8382 C CA . HIS B 1 448 ? 20.344 36.219 -9.039 1 97.5 448 HIS B CA 1
ATOM 8383 C C . HIS B 1 448 ? 20.812 35.531 -7.754 1 97.5 448 HIS B C 1
ATOM 8385 O O . HIS B 1 448 ? 21.109 36.188 -6.762 1 97.5 448 HIS B O 1
ATOM 8391 N N . GLU B 1 449 ? 20.812 34.219 -7.855 1 97.75 449 GLU B N 1
ATOM 8392 C CA . GLU B 1 449 ? 21.281 33.438 -6.719 1 97.75 449 GLU B CA 1
ATOM 8393 C C . GLU B 1 449 ? 22.766 33.625 -6.469 1 97.75 449 GLU B C 1
ATOM 8395 O O . GLU B 1 449 ? 23.578 33.5 -7.387 1 97.75 449 GLU B O 1
ATOM 8400 N N . LEU B 1 450 ? 23.141 34 -5.336 1 97.81 450 LEU B N 1
ATOM 8401 C CA . LEU B 1 450 ? 24.547 34.156 -4.953 1 97.81 450 LEU B CA 1
ATOM 8402 C C . LEU B 1 450 ? 25.062 32.938 -4.238 1 97.81 450 LEU B C 1
ATOM 8404 O O . LEU B 1 450 ? 26.156 32.438 -4.566 1 97.81 450 LEU B O 1
ATOM 8408 N N . TRP B 1 451 ? 24.375 32.469 -3.254 1 97.19 451 TRP B N 1
ATOM 8409 C CA . TRP B 1 451 ? 24.719 31.219 -2.584 1 97.19 451 TRP B CA 1
ATOM 8410 C C . TRP B 1 451 ? 23.484 30.594 -1.92 1 97.19 451 TRP B C 1
ATOM 8412 O O . TRP B 1 451 ? 22.453 31.25 -1.771 1 97.19 451 TRP B O 1
ATOM 8422 N N . LYS B 1 452 ? 23.609 29.297 -1.649 1 96.62 452 LYS B N 1
ATOM 8423 C CA . LYS B 1 452 ? 22.656 28.5 -0.874 1 96.62 452 LYS B CA 1
ATOM 8424 C C . LYS B 1 452 ? 23.328 27.844 0.321 1 96.62 452 LYS B C 1
ATOM 8426 O O . LYS B 1 452 ? 24.469 27.375 0.218 1 96.62 452 LYS B O 1
ATOM 8431 N N . TRP B 1 453 ? 22.578 27.875 1.426 1 97.19 453 TRP B N 1
ATOM 8432 C CA . TRP B 1 453 ? 23.062 27.188 2.621 1 97.19 453 TRP B CA 1
ATOM 8433 C C . TRP B 1 453 ? 22.062 26.141 3.078 1 97.19 453 TRP B C 1
ATOM 8435 O O . TRP B 1 453 ? 20.875 26.422 3.273 1 97.19 453 TRP B O 1
ATOM 8445 N N . THR B 1 454 ? 22.438 24.922 3.334 1 93.69 454 THR B N 1
ATOM 8446 C CA . THR B 1 454 ? 21.578 23.844 3.82 1 93.69 454 THR B CA 1
ATOM 8447 C C . THR B 1 454 ? 22.031 23.375 5.199 1 93.69 454 THR B C 1
ATOM 8449 O O . THR B 1 454 ? 21.234 22.828 5.965 1 93.69 454 THR B O 1
ATOM 8452 N N . GLY B 1 455 ? 23.312 23.578 5.5 1 88.38 455 GLY B N 1
ATOM 8453 C CA . GLY B 1 455 ? 23.859 23.156 6.781 1 88.38 455 GLY B CA 1
ATOM 8454 C C . GLY B 1 455 ? 23.781 21.656 7.008 1 88.38 455 GLY B C 1
ATOM 8455 O O . GLY B 1 455 ? 23.797 21.203 8.148 1 88.38 455 GLY B O 1
ATOM 8456 N N . GLY B 1 456 ? 23.5 20.875 6.004 1 87.69 456 GLY B N 1
ATOM 8457 C CA . GLY B 1 456 ? 23.391 19.438 6.129 1 87.69 456 GLY B CA 1
ATOM 8458 C C . GLY B 1 456 ? 22.016 18.984 6.578 1 87.69 456 GLY B C 1
ATOM 8459 O O . GLY B 1 456 ? 21.797 17.797 6.871 1 87.69 456 GLY B O 1
ATOM 8460 N N . LEU B 1 457 ? 21.109 19.844 6.727 1 85.81 457 LEU B N 1
ATOM 8461 C CA . LEU B 1 457 ? 19.734 19.516 7.125 1 85.81 457 LEU B CA 1
ATOM 8462 C C . LEU B 1 457 ? 19.062 18.656 6.062 1 85.81 457 LEU B C 1
ATOM 8464 O O . LEU B 1 457 ? 19.172 18.938 4.867 1 85.81 457 LEU B O 1
ATOM 8468 N N . THR B 1 458 ? 18.375 17.531 6.469 1 83.31 458 THR B N 1
ATOM 8469 C CA . THR B 1 458 ? 17.812 16.625 5.48 1 83.31 458 THR B CA 1
ATOM 8470 C C . THR B 1 458 ? 16.297 16.5 5.66 1 83.31 458 THR B C 1
ATOM 8472 O O . THR B 1 458 ? 15.586 16.141 4.719 1 83.31 458 THR B O 1
ATOM 8475 N N . ARG B 1 459 ? 15.82 16.75 6.816 1 82.62 459 ARG B N 1
ATOM 8476 C CA . ARG B 1 459 ? 14.383 16.688 7.062 1 82.62 459 ARG B CA 1
ATOM 8477 C C . ARG B 1 459 ? 13.719 18.047 6.875 1 82.62 459 ARG B C 1
ATOM 8479 O O . ARG B 1 459 ? 14.211 19.047 7.383 1 82.62 459 ARG B O 1
ATOM 8486 N N . MET B 1 460 ? 12.625 18.094 6.215 1 82 460 MET B N 1
ATOM 8487 C CA . MET B 1 460 ? 11.906 19.328 5.91 1 82 460 MET B CA 1
ATOM 8488 C C . MET B 1 460 ? 11.594 20.109 7.184 1 82 460 MET B C 1
ATOM 8490 O O . MET B 1 460 ? 11.703 21.328 7.215 1 82 460 MET B O 1
ATOM 8494 N N . HIS B 1 461 ? 11.328 19.469 8.234 1 82.56 461 HIS B N 1
ATOM 8495 C CA . HIS B 1 461 ? 10.875 20.094 9.469 1 82.56 461 HIS B CA 1
ATOM 8496 C C . HIS B 1 461 ? 12.008 20.844 10.156 1 82.56 461 HIS B C 1
ATOM 8498 O O . HIS B 1 461 ? 11.766 21.641 11.07 1 82.56 461 HIS B O 1
ATOM 8504 N N . PHE B 1 462 ? 13.234 20.688 9.719 1 88.62 462 PHE B N 1
ATOM 8505 C CA . PHE B 1 462 ? 14.383 21.375 10.32 1 88.62 462 PHE B CA 1
ATOM 8506 C C . PHE B 1 462 ? 14.773 22.594 9.492 1 88.62 462 PHE B C 1
ATOM 8508 O O . PHE B 1 462 ? 15.758 23.266 9.812 1 88.62 462 PHE B O 1
ATOM 8515 N N . SER B 1 463 ? 13.969 22.906 8.547 1 91.12 463 SER B N 1
ATOM 8516 C CA . SER B 1 463 ? 14.281 24 7.633 1 91.12 463 SER B CA 1
ATOM 8517 C C . SER B 1 463 ? 14.328 25.328 8.375 1 91.12 463 SER B C 1
ATOM 8519 O O . SER B 1 463 ? 13.531 25.562 9.289 1 91.12 463 SER B O 1
ATOM 8521 N N . PRO B 1 464 ? 15.258 26.219 7.98 1 93.88 464 PRO B N 1
ATOM 8522 C CA . PRO B 1 464 ? 15.234 27.594 8.5 1 93.88 464 PRO B CA 1
ATOM 8523 C C . PRO B 1 464 ? 14.18 28.453 7.816 1 93.88 464 PRO B C 1
ATOM 8525 O O . PRO B 1 464 ? 14.492 29.547 7.336 1 93.88 464 PRO B O 1
ATOM 8528 N N . ALA B 1 465 ? 12.953 28.094 7.914 1 92.44 465 ALA B N 1
ATOM 8529 C CA . ALA B 1 465 ? 11.891 28.656 7.09 1 92.44 465 ALA B CA 1
ATOM 8530 C C . ALA B 1 465 ? 11.086 29.688 7.863 1 92.44 465 ALA B C 1
ATOM 8532 O O . ALA B 1 465 ? 10.445 30.562 7.266 1 92.44 465 ALA B O 1
ATOM 8533 N N . THR B 1 466 ? 11.148 29.656 9.195 1 92.38 466 THR B N 1
ATOM 8534 C CA . THR B 1 466 ? 10.32 30.547 9.992 1 92.38 466 THR B CA 1
ATOM 8535 C C . THR B 1 466 ? 11.172 31.672 10.594 1 92.38 466 THR B C 1
ATOM 8537 O O . THR B 1 466 ? 10.656 32.75 10.883 1 92.38 466 THR B O 1
ATOM 8540 N N . VAL B 1 467 ? 12.414 31.422 10.773 1 95.38 467 VAL B N 1
ATOM 8541 C CA . VAL B 1 467 ? 13.305 32.375 11.422 1 95.38 467 VAL B CA 1
ATOM 8542 C C . VAL B 1 467 ? 13.492 33.594 10.516 1 95.38 467 VAL B C 1
ATOM 8544 O O . VAL B 1 467 ? 13.547 33.469 9.289 1 95.38 467 VAL B O 1
ATOM 8547 N N . TRP B 1 468 ? 13.531 34.781 11.164 1 97.44 468 TRP B N 1
ATOM 8548 C CA . TRP B 1 468 ? 13.883 36 10.477 1 97.44 468 TRP B CA 1
ATOM 8549 C C . TRP B 1 468 ? 15.375 36.281 10.602 1 97.44 468 TRP B C 1
ATOM 8551 O O . TRP B 1 468 ? 15.82 36.906 11.578 1 97.44 468 TRP B O 1
ATOM 8561 N N . PRO B 1 469 ? 16.141 35.969 9.57 1 98 469 PRO B N 1
ATOM 8562 C CA . PRO B 1 469 ? 17.578 36.094 9.711 1 98 469 PRO B CA 1
ATOM 8563 C C . PRO B 1 469 ? 18.016 37.531 10.031 1 98 469 PRO B C 1
ATOM 8565 O O . PRO B 1 469 ? 17.312 38.469 9.672 1 98 469 PRO B O 1
ATOM 8568 N N . VAL B 1 470 ? 19.188 37.625 10.695 1 98.25 470 VAL B N 1
ATOM 8569 C CA . VAL B 1 470 ? 19.812 38.906 10.969 1 98.25 470 VAL B CA 1
ATOM 8570 C C . VAL B 1 470 ? 21.281 38.875 10.508 1 98.25 470 VAL B C 1
ATOM 8572 O O . VAL B 1 470 ? 21.859 37.812 10.344 1 98.25 470 VAL B O 1
ATOM 8575 N N . ALA B 1 471 ? 21.766 40.062 10.297 1 98.06 471 ALA B N 1
ATOM 8576 C CA . ALA B 1 471 ? 23.141 40.094 9.805 1 98.06 471 ALA B CA 1
ATOM 8577 C C . ALA B 1 471 ? 23.922 41.25 10.414 1 98.06 471 ALA B C 1
ATOM 8579 O O . ALA B 1 471 ? 23.375 42.344 10.609 1 98.06 471 ALA B O 1
ATOM 8580 N N . THR B 1 472 ? 25.109 40.969 10.734 1 97.38 472 THR B N 1
ATOM 8581 C CA . THR B 1 472 ? 26.078 41.969 11.188 1 97.38 472 THR B CA 1
ATOM 8582 C C . THR B 1 472 ? 27.5 41.406 11.102 1 97.38 472 THR B C 1
ATOM 8584 O O . THR B 1 472 ? 27.688 40.188 11 1 97.38 472 THR B O 1
ATOM 8587 N N . ASP B 1 473 ? 28.469 42.312 10.945 1 95.38 473 ASP B N 1
ATOM 8588 C CA . ASP B 1 473 ? 29.875 41.938 10.992 1 95.38 473 ASP B CA 1
ATOM 8589 C C . ASP B 1 473 ? 30.203 40.875 9.961 1 95.38 473 ASP B C 1
ATOM 8591 O O . ASP B 1 473 ? 30.922 39.906 10.266 1 95.38 473 ASP B O 1
ATOM 8595 N N . GLY B 1 474 ? 29.625 40.906 8.883 1 96 474 GLY B N 1
ATOM 8596 C CA . GLY B 1 474 ? 29.922 40 7.773 1 96 474 GLY B CA 1
ATOM 8597 C C . GLY B 1 474 ? 29.312 38.625 7.914 1 96 474 GLY B C 1
ATOM 8598 O O . GLY B 1 474 ? 29.719 37.688 7.219 1 96 474 GLY B O 1
ATOM 8599 N N . LYS B 1 475 ? 28.406 38.5 8.781 1 97.81 475 LYS B N 1
ATOM 8600 C CA . LYS B 1 475 ? 27.781 37.219 9.023 1 97.81 475 LYS B CA 1
ATOM 8601 C C . LYS B 1 475 ? 26.25 37.312 9.047 1 97.81 475 LYS B C 1
ATOM 8603 O O . LYS B 1 475 ? 25.719 38.344 9.414 1 97.81 475 LYS B O 1
ATOM 8608 N N . VAL B 1 476 ? 25.656 36.281 8.633 1 98 476 VAL B N 1
ATOM 8609 C CA . VAL B 1 476 ? 24.219 36.094 8.805 1 98 476 VAL B CA 1
ATOM 8610 C C . VAL B 1 476 ? 23.969 35.094 9.938 1 98 476 VAL B C 1
ATOM 8612 O O . VAL B 1 476 ? 24.641 34.062 10.039 1 98 476 VAL B O 1
ATOM 8615 N N . PHE B 1 477 ? 23.047 35.375 10.805 1 98.31 477 PHE B N 1
ATOM 8616 C CA . PHE B 1 477 ? 22.734 34.531 11.945 1 98.31 477 PHE B CA 1
ATOM 8617 C C . PHE B 1 477 ? 21.328 33.969 11.828 1 98.31 477 PHE B C 1
ATOM 8619 O O . PHE B 1 477 ? 20.391 34.719 11.531 1 98.31 477 PHE B O 1
ATOM 8626 N N . ILE B 1 478 ? 21.219 32.688 12.047 1 98 478 ILE B N 1
ATOM 8627 C CA . ILE B 1 478 ? 19.922 32.031 12.055 1 98 478 ILE B CA 1
ATOM 8628 C C . ILE B 1 478 ? 19.875 30.984 13.172 1 98 478 ILE B C 1
ATOM 8630 O O . ILE B 1 478 ? 20.922 30.609 13.719 1 98 478 ILE B O 1
ATOM 8634 N N . THR B 1 479 ? 18.672 30.594 13.492 1 96.69 479 THR B N 1
ATOM 8635 C CA . THR B 1 479 ? 18.406 29.391 14.281 1 96.69 479 THR B CA 1
ATOM 8636 C C . THR B 1 479 ? 17.469 28.453 13.547 1 96.69 479 THR B C 1
ATOM 8638 O O . THR B 1 479 ? 16.672 28.891 12.695 1 96.69 479 THR B O 1
ATOM 8641 N N . ASP B 1 480 ? 17.656 27.203 13.773 1 93.94 480 ASP B N 1
ATOM 8642 C CA . ASP B 1 480 ? 16.812 26.234 13.094 1 93.94 480 ASP B CA 1
ATOM 8643 C C . ASP B 1 480 ? 16.297 25.172 14.07 1 93.94 480 ASP B C 1
ATOM 8645 O O . ASP B 1 480 ? 16.734 25.109 15.219 1 93.94 480 ASP B O 1
ATOM 8649 N N . PRO B 1 481 ? 15.336 24.312 13.664 1 91.69 481 PRO B N 1
ATOM 8650 C CA . PRO B 1 481 ? 14.633 23.406 14.57 1 91.69 481 PRO B CA 1
ATOM 8651 C C . PRO B 1 481 ? 15.516 22.25 15.031 1 91.69 481 PRO B C 1
ATOM 8653 O O . PRO B 1 481 ? 15.109 21.453 15.883 1 91.69 481 PRO B O 1
ATOM 8656 N N . GLN B 1 482 ? 16.688 22.094 14.516 1 92.5 482 GLN B N 1
ATOM 8657 C CA . GLN B 1 482 ? 17.625 21.156 15.117 1 92.5 482 GLN B CA 1
ATOM 8658 C C . GLN B 1 482 ? 18.203 21.719 16.422 1 92.5 482 GLN B C 1
ATOM 8660 O O . GLN B 1 482 ? 19.047 21.094 17.047 1 92.5 482 GLN B O 1
ATOM 8665 N N . ARG B 1 483 ? 17.719 22.891 16.719 1 95.44 483 ARG B N 1
ATOM 8666 C CA . ARG B 1 483 ? 18.047 23.578 17.969 1 95.44 483 ARG B CA 1
ATOM 8667 C C . ARG B 1 483 ? 19.484 24.109 17.953 1 95.44 483 ARG B C 1
ATOM 8669 O O . ARG B 1 483 ? 20.219 23.953 18.922 1 95.44 483 ARG B O 1
ATOM 8676 N N . ALA B 1 484 ? 19.812 24.656 16.844 1 96.31 484 ALA B N 1
ATOM 8677 C CA . ALA B 1 484 ? 21.156 25.188 16.641 1 96.31 484 ALA B CA 1
ATOM 8678 C C . ALA B 1 484 ? 21.109 26.656 16.234 1 96.31 484 ALA B C 1
ATOM 8680 O O . ALA B 1 484 ? 20.188 27.094 15.539 1 96.31 484 ALA B O 1
ATOM 8681 N N . MET B 1 485 ? 22.094 27.344 16.688 1 97.25 485 MET B N 1
ATOM 8682 C CA . MET B 1 485 ? 22.391 28.672 16.188 1 97.25 485 MET B CA 1
ATOM 8683 C C . MET B 1 485 ? 23.562 28.656 15.211 1 97.25 485 MET B C 1
ATOM 8685 O O . MET B 1 485 ? 24.562 27.984 15.469 1 97.25 485 MET B O 1
ATOM 8689 N N . THR B 1 486 ? 23.422 29.281 14.117 1 97.88 486 THR B N 1
ATOM 8690 C CA . THR B 1 486 ? 24.453 29.219 13.086 1 97.88 486 THR B CA 1
ATOM 8691 C C . THR B 1 486 ? 24.844 30.625 12.609 1 97.88 486 THR B C 1
ATOM 8693 O O . THR B 1 486 ? 23.969 31.484 12.438 1 97.88 486 THR B O 1
ATOM 8696 N N . ALA B 1 487 ? 26.109 30.828 12.516 1 98.38 487 ALA B N 1
ATOM 8697 C CA . ALA B 1 487 ? 26.656 31.984 11.82 1 98.38 487 ALA B CA 1
ATOM 8698 C C . ALA B 1 487 ? 27.188 31.609 10.445 1 98.38 487 ALA B C 1
ATOM 8700 O O . ALA B 1 487 ? 27.984 30.672 10.312 1 98.38 487 ALA B O 1
ATOM 8701 N N . ILE B 1 488 ? 26.734 32.312 9.516 1 98.19 488 ILE B N 1
ATOM 8702 C CA . ILE B 1 488 ? 27.078 32.031 8.125 1 98.19 488 ILE B CA 1
ATOM 8703 C C . ILE B 1 488 ? 27.781 33.25 7.516 1 98.19 488 ILE B C 1
ATOM 8705 O O . ILE B 1 488 ? 27.312 34.375 7.676 1 98.19 488 ILE B O 1
ATOM 8709 N N . ASP B 1 489 ? 28.844 32.969 6.809 1 97.69 489 ASP B N 1
ATOM 8710 C CA . ASP B 1 489 ? 29.5 34.062 6.121 1 97.69 489 ASP B CA 1
ATOM 8711 C C . ASP B 1 489 ? 28.594 34.688 5.059 1 97.69 489 ASP B C 1
ATOM 8713 O O . ASP B 1 489 ? 28.125 33.969 4.164 1 97.69 489 ASP B O 1
ATOM 8717 N N . ILE B 1 490 ? 28.422 36 5.156 1 97.19 490 ILE B N 1
ATOM 8718 C CA . ILE B 1 490 ? 27.391 36.625 4.332 1 97.19 490 ILE B CA 1
ATOM 8719 C C . ILE B 1 490 ? 27.844 36.656 2.875 1 97.19 490 ILE B C 1
ATOM 8721 O O . ILE B 1 490 ? 27.016 36.719 1.963 1 97.19 490 ILE B O 1
ATOM 8725 N N . HIS B 1 491 ? 29.094 36.594 2.551 1 96.25 491 HIS B N 1
ATOM 8726 C CA . HIS B 1 491 ? 29.609 36.719 1.193 1 96.25 491 HIS B CA 1
ATOM 8727 C C . HIS B 1 491 ? 29.703 35.344 0.506 1 96.25 491 HIS B C 1
ATOM 8729 O O . HIS B 1 491 ? 29.422 35.25 -0.691 1 96.25 491 HIS B O 1
ATOM 8735 N N . THR B 1 492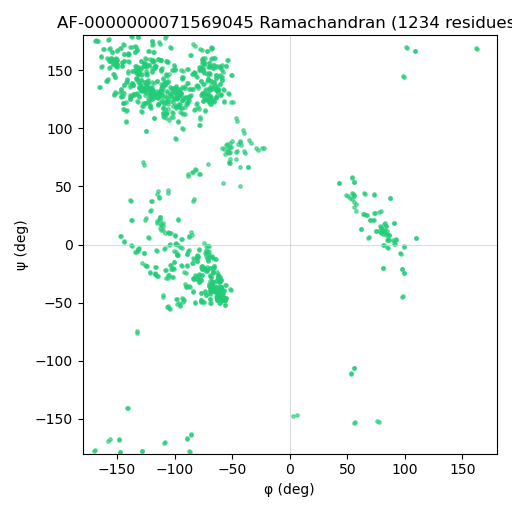 ? 30.016 34.312 1.326 1 95.94 492 THR B N 1
ATOM 8736 C CA . THR B 1 492 ? 30.281 33.031 0.705 1 95.94 492 THR B CA 1
ATOM 8737 C C . THR B 1 492 ? 29.125 32.062 0.959 1 95.94 492 THR B C 1
ATOM 8739 O O . THR B 1 492 ? 28.969 31.078 0.229 1 95.94 492 THR B O 1
ATOM 8742 N N . GLY B 1 493 ? 28.5 32.25 1.999 1 96.69 493 GLY B N 1
ATOM 8743 C CA . GLY B 1 493 ? 27.469 31.297 2.379 1 96.69 493 GLY B CA 1
ATOM 8744 C C . GLY B 1 493 ? 28 30.125 3.164 1 96.69 493 GLY B C 1
ATOM 8745 O O . GLY B 1 493 ? 27.266 29.188 3.467 1 96.69 493 GLY B O 1
ATOM 8746 N N . ASN B 1 494 ? 29.25 30.188 3.533 1 97.06 494 ASN B N 1
ATOM 8747 C CA . ASN B 1 494 ? 29.844 29.109 4.309 1 97.06 494 ASN B CA 1
ATOM 8748 C C . ASN B 1 494 ? 29.547 29.25 5.801 1 97.06 494 ASN B C 1
ATOM 8750 O O . ASN B 1 494 ? 29.5 30.375 6.316 1 97.06 494 ASN B O 1
ATOM 8754 N N . THR B 1 495 ? 29.438 28.109 6.414 1 97.5 495 THR B N 1
ATOM 8755 C CA . THR B 1 495 ? 29.25 28.125 7.859 1 97.5 495 THR B CA 1
ATOM 8756 C C . THR B 1 495 ? 30.516 28.609 8.562 1 97.5 495 THR B C 1
ATOM 8758 O O . THR B 1 495 ? 31.594 28.047 8.359 1 97.5 495 THR B O 1
ATOM 8761 N N . VAL B 1 496 ? 30.391 29.641 9.289 1 97.75 496 VAL B N 1
ATOM 8762 C CA . VAL B 1 496 ? 31.5 30.109 10.125 1 97.75 496 VAL B CA 1
ATOM 8763 C C . VAL B 1 496 ? 31.531 29.328 11.43 1 97.75 496 VAL B C 1
ATOM 8765 O O . VAL B 1 496 ? 32.562 28.781 11.812 1 97.75 496 VAL B O 1
ATOM 8768 N N . TRP B 1 497 ? 30.359 29.25 12.078 1 96.94 497 TRP B N 1
ATOM 8769 C CA . TRP B 1 497 ? 30.219 28.375 13.242 1 96.94 497 TRP B CA 1
ATOM 8770 C C . TRP B 1 497 ? 28.766 27.938 13.422 1 96.94 497 TRP B C 1
ATOM 8772 O O . TRP B 1 497 ? 27.859 28.562 12.875 1 96.94 497 TRP B O 1
ATOM 8782 N N . ARG B 1 498 ? 28.516 26.844 14.039 1 95.69 498 ARG B N 1
ATOM 8783 C CA . ARG B 1 498 ? 27.234 26.25 14.422 1 95.69 498 ARG B CA 1
ATOM 8784 C C . ARG B 1 498 ? 27.312 25.656 15.82 1 95.69 498 ARG B C 1
ATOM 8786 O O . ARG B 1 498 ? 28.25 24.938 16.141 1 95.69 498 ARG B O 1
ATOM 8793 N N . THR B 1 499 ? 26.391 26.094 16.656 1 96.38 499 THR B N 1
ATOM 8794 C CA . THR B 1 499 ? 26.453 25.625 18.031 1 96.38 499 THR B CA 1
ATOM 8795 C C . THR B 1 499 ? 25.109 25.078 18.484 1 96.38 499 THR B C 1
ATOM 8797 O O . THR B 1 499 ? 24.062 25.578 18.062 1 96.38 499 THR B O 1
ATOM 8800 N N . PHE B 1 500 ? 25.156 24.078 19.312 1 94.62 500 PHE B N 1
ATOM 8801 C CA . PHE B 1 500 ? 24 23.422 19.906 1 94.62 500 PHE B CA 1
ATOM 8802 C C . PHE B 1 500 ? 23.938 23.703 21.406 1 94.62 500 PHE B C 1
ATOM 8804 O O . PHE B 1 500 ? 23.141 23.078 22.125 1 94.62 500 PHE B O 1
ATOM 8811 N N . GLN B 1 501 ? 24.672 24.594 21.844 1 92.69 501 GLN B N 1
ATOM 8812 C CA . GLN B 1 501 ? 24.875 24.812 23.266 1 92.69 501 GLN B CA 1
ATOM 8813 C C . GLN B 1 501 ? 23.578 25.234 23.953 1 92.69 501 GLN B C 1
ATOM 8815 O O . GLN B 1 501 ? 23.281 24.797 25.062 1 92.69 501 GLN B O 1
ATOM 8820 N N . SER B 1 502 ? 22.703 26.141 23.531 1 91.5 502 SER B N 1
ATOM 8821 C CA . SER B 1 502 ? 21.594 26.766 24.219 1 91.5 502 SER B CA 1
ATOM 8822 C C . SER B 1 502 ? 20.25 26.172 23.781 1 91.5 502 SER B C 1
ATOM 8824 O O . SER B 1 502 ? 19.188 26.609 24.234 1 91.5 502 SER B O 1
ATOM 8826 N N . MET B 1 503 ? 20.078 25.219 23.125 1 92.56 503 MET B N 1
ATOM 8827 C CA . MET B 1 503 ? 18.875 24.562 22.625 1 92.56 503 MET B CA 1
ATOM 8828 C C . MET B 1 503 ? 17.875 25.594 22.109 1 92.56 503 MET B C 1
ATOM 8830 O O . MET B 1 503 ? 16.719 25.625 22.547 1 92.56 503 MET B O 1
ATOM 8834 N N . VAL B 1 504 ? 18.234 26.438 21.281 1 93.56 504 VAL B N 1
ATOM 8835 C CA . VAL B 1 504 ? 17.375 27.406 20.609 1 93.56 504 VAL B CA 1
ATOM 8836 C C . VAL B 1 504 ? 16.578 26.719 19.516 1 93.56 504 VAL B C 1
ATOM 8838 O O . VAL B 1 504 ? 16.828 25.547 19.188 1 93.56 504 VAL B O 1
ATOM 8841 N N . ARG B 1 505 ? 15.617 27.359 19 1 92.19 505 ARG B N 1
ATOM 8842 C CA . ARG B 1 505 ? 14.836 26.656 17.984 1 92.19 505 ARG B CA 1
ATOM 8843 C C . ARG B 1 505 ? 14.617 27.516 16.75 1 92.19 505 ARG B C 1
ATOM 8845 O O . ARG B 1 505 ? 15.367 27.406 15.773 1 92.19 505 ARG B O 1
ATOM 8852 N N . GLU B 1 506 ? 13.734 28.531 16.766 1 92.44 506 GLU B N 1
ATOM 8853 C CA . GLU B 1 506 ? 13.438 29.297 15.555 1 92.44 506 GLU B CA 1
ATOM 8854 C C . GLU B 1 506 ? 13.32 30.797 15.859 1 92.44 506 GLU B C 1
ATOM 8856 O O . GLU B 1 506 ? 12.469 31.484 15.305 1 92.44 506 GLU B O 1
ATOM 8861 N N . THR B 1 507 ? 14.117 31.312 16.703 1 95.69 507 THR B N 1
ATOM 8862 C CA . THR B 1 507 ? 14.102 32.75 17.031 1 95.69 507 THR B CA 1
ATOM 8863 C C . THR B 1 507 ? 15.516 33.312 17.031 1 95.69 507 THR B C 1
ATOM 8865 O O . THR B 1 507 ? 16.469 32.625 17.422 1 95.69 507 THR B O 1
ATOM 8868 N N . ILE B 1 508 ? 15.594 34.5 16.562 1 97.81 508 ILE B N 1
ATOM 8869 C CA . ILE B 1 508 ? 16.859 35.219 16.578 1 97.81 508 ILE B CA 1
ATOM 8870 C C . ILE B 1 508 ? 16.609 36.719 16.625 1 97.81 508 ILE B C 1
ATOM 8872 O O . ILE B 1 508 ? 15.547 37.219 16.234 1 97.81 508 ILE B O 1
ATOM 8876 N N . GLY B 1 509 ? 17.453 37.469 17.266 1 98.06 509 GLY B N 1
ATOM 8877 C CA . GLY B 1 509 ? 17.422 38.906 17.328 1 98.06 509 GLY B CA 1
ATOM 8878 C C . GLY B 1 509 ? 18.797 39.531 17.328 1 98.06 509 GLY B C 1
ATOM 8879 O O . GLY B 1 509 ? 19.797 38.875 17.609 1 98.06 509 GLY B O 1
ATOM 8880 N N . LEU B 1 510 ? 18.797 40.75 16.938 1 98.31 510 LEU B N 1
ATOM 8881 C CA . LEU B 1 510 ? 20.031 41.531 16.844 1 98.31 510 LEU B CA 1
ATOM 8882 C C . LEU B 1 510 ? 19.922 42.812 17.641 1 98.31 510 LEU B C 1
ATOM 8884 O O . LEU B 1 510 ? 18.891 43.5 17.609 1 98.31 510 LEU B O 1
ATOM 8888 N N . SER B 1 511 ? 21.031 43.094 18.328 1 98.31 511 SER B N 1
ATOM 8889 C CA . SER B 1 511 ? 21.078 44.375 19.047 1 98.31 511 SER B CA 1
ATOM 8890 C C . SER B 1 511 ? 21.188 45.531 18.078 1 98.31 511 SER B C 1
ATOM 8892 O O . SER B 1 511 ? 21.719 45.406 16.969 1 98.31 511 SER B O 1
ATOM 8894 N N . GLU B 1 512 ? 20.703 46.656 18.5 1 96.75 512 GLU B N 1
ATOM 8895 C CA . GLU B 1 512 ? 20.703 47.844 17.641 1 96.75 512 GLU B CA 1
ATOM 8896 C C . GLU B 1 512 ? 22.109 48.25 17.234 1 96.75 512 GLU B C 1
ATOM 8898 O O . GLU B 1 512 ? 22.344 48.719 16.125 1 96.75 512 GLU B O 1
ATOM 8903 N N . ASP B 1 513 ? 23.094 48.031 18.094 1 96.31 513 ASP B N 1
ATOM 8904 C CA . ASP B 1 513 ? 24.469 48.406 17.797 1 96.31 513 ASP B CA 1
ATOM 8905 C C . ASP B 1 513 ? 25.188 47.281 17.047 1 96.31 513 ASP B C 1
ATOM 8907 O O . ASP B 1 513 ? 26.375 47.406 16.719 1 96.31 513 ASP B O 1
ATOM 8911 N N . GLY B 1 514 ? 24.562 46.188 16.875 1 97 514 GLY B N 1
ATOM 8912 C CA . GLY B 1 514 ? 25.109 45.094 16.062 1 97 514 GLY B CA 1
ATOM 8913 C C . GLY B 1 514 ? 26.109 44.219 16.797 1 97 514 GLY B C 1
ATOM 8914 O O . GLY B 1 514 ? 26.797 43.406 16.188 1 97 514 GLY B O 1
ATOM 8915 N N . GLU B 1 515 ? 26.109 44.281 18.078 1 97.38 515 GLU B N 1
ATOM 8916 C CA . GLU B 1 515 ? 27.172 43.625 18.828 1 97.38 515 GLU B CA 1
ATOM 8917 C C . GLU B 1 515 ? 26.672 42.312 19.453 1 97.38 515 GLU B C 1
ATOM 8919 O O . GLU B 1 515 ? 27.484 41.469 19.844 1 97.38 515 GLU B O 1
ATOM 8924 N N . ARG B 1 516 ? 25.391 42.188 19.531 1 98.25 516 ARG B N 1
ATOM 8925 C CA . ARG B 1 516 ? 24.828 41.062 20.281 1 98.25 516 ARG B CA 1
ATOM 8926 C C . ARG B 1 516 ? 23.734 40.375 19.484 1 98.25 516 ARG B C 1
ATOM 8928 O O . ARG B 1 516 ? 22.938 41.031 18.797 1 98.25 516 ARG B O 1
ATOM 8935 N N . ILE B 1 517 ? 23.734 39.094 19.641 1 98.31 517 ILE B N 1
ATOM 8936 C CA . ILE B 1 517 ? 22.703 38.25 19.078 1 98.31 517 ILE B CA 1
ATOM 8937 C C . ILE B 1 517 ? 21.844 37.625 20.188 1 98.31 517 ILE B C 1
ATOM 8939 O O . ILE B 1 517 ? 22.391 37.094 21.172 1 98.31 517 ILE B O 1
ATOM 8943 N N . TYR B 1 518 ? 20.547 37.688 20.062 1 98.56 518 TYR B N 1
ATOM 8944 C CA . TYR B 1 518 ? 19.625 37.156 21.047 1 98.56 518 TYR B CA 1
ATOM 8945 C C . TYR B 1 518 ? 18.875 35.938 20.5 1 98.56 518 TYR B C 1
ATOM 8947 O O . TYR B 1 518 ? 18.609 35.875 19.297 1 98.56 518 TYR B O 1
ATOM 8955 N N . SER B 1 519 ? 18.531 35.031 21.375 1 98.06 519 SER B N 1
ATOM 8956 C CA . SER B 1 519 ? 17.641 33.969 20.984 1 98.06 519 SER B CA 1
ATOM 8957 C C . SER B 1 519 ? 16.906 33.375 22.188 1 98.06 519 SER B C 1
ATOM 8959 O O . SER B 1 519 ? 17.391 33.5 23.312 1 98.06 519 SER B O 1
ATOM 8961 N N . LYS B 1 520 ? 15.789 32.875 21.906 1 96.69 520 LYS B N 1
ATOM 8962 C CA . LYS B 1 520 ? 14.945 32.25 22.906 1 96.69 520 LYS B CA 1
ATOM 8963 C C . LYS B 1 520 ? 15.18 30.734 22.953 1 96.69 520 LYS B C 1
ATOM 8965 O O . LYS B 1 520 ? 15.18 30.062 21.922 1 96.69 520 LYS B O 1
ATOM 8970 N N . THR B 1 521 ? 15.398 30.219 24.172 1 96.44 521 THR B N 1
ATOM 8971 C CA . THR B 1 521 ? 15.531 28.766 24.312 1 96.44 521 THR B CA 1
ATOM 8972 C C . THR B 1 521 ? 14.156 28.109 24.422 1 96.44 521 THR B C 1
ATOM 8974 O O . THR B 1 521 ? 13.141 28.797 24.547 1 96.44 521 THR B O 1
ATOM 8977 N N . MET B 1 522 ? 14.141 26.812 24.391 1 95.38 522 MET B N 1
ATOM 8978 C CA . MET B 1 522 ? 12.875 26.078 24.406 1 95.38 522 MET B CA 1
ATOM 8979 C C . MET B 1 522 ? 12.312 25.984 25.812 1 95.38 522 MET B C 1
ATOM 8981 O O . MET B 1 522 ? 11.18 25.547 26 1 95.38 522 MET B O 1
ATOM 8985 N N . ASN B 1 523 ? 13.203 26.406 26.797 1 94.75 523 ASN B N 1
ATOM 8986 C CA . ASN B 1 523 ? 12.711 26.422 28.172 1 94.75 523 ASN B CA 1
ATOM 8987 C C . ASN B 1 523 ? 13.25 27.625 28.938 1 94.75 523 ASN B C 1
ATOM 8989 O O . ASN B 1 523 ? 14.445 27.688 29.25 1 94.75 523 ASN B O 1
ATOM 8993 N N . ASP B 1 524 ? 12.477 28.594 29.203 1 94.19 524 ASP B N 1
ATOM 8994 C CA . ASP B 1 524 ? 12.555 29.594 30.266 1 94.19 524 ASP B CA 1
ATOM 8995 C C . ASP B 1 524 ? 13.531 30.703 29.906 1 94.19 524 ASP B C 1
ATOM 8997 O O . ASP B 1 524 ? 13.438 31.812 30.438 1 94.19 524 ASP B O 1
ATOM 9001 N N . SER B 1 525 ? 14.484 30.484 28.953 1 97.06 525 SER B N 1
ATOM 9002 C CA . SER B 1 525 ? 15.609 31.422 28.984 1 97.06 525 SER B CA 1
ATOM 9003 C C . SER B 1 525 ? 15.766 32.156 27.656 1 97.06 525 SER B C 1
ATOM 9005 O O . SER B 1 525 ? 15.367 31.625 26.609 1 97.06 525 SER B O 1
ATOM 9007 N N . ILE B 1 526 ? 16.359 33.312 27.812 1 98.12 526 ILE B N 1
ATOM 9008 C CA . ILE B 1 526 ? 16.938 34.031 26.688 1 98.12 526 ILE B CA 1
ATOM 9009 C C . ILE B 1 526 ? 18.469 33.969 26.766 1 98.12 526 ILE B C 1
ATOM 9011 O O . ILE B 1 526 ? 19.047 34.094 27.844 1 98.12 526 ILE B O 1
ATOM 9015 N N . VAL B 1 527 ? 19.047 33.781 25.609 1 98.38 527 VAL B N 1
ATOM 9016 C CA . VAL B 1 527 ? 20.5 33.75 25.547 1 98.38 527 VAL B CA 1
ATOM 9017 C C . VAL B 1 527 ? 21.016 34.844 24.641 1 98.38 527 VAL B C 1
ATOM 9019 O O . VAL B 1 527 ? 20.297 35.281 23.734 1 98.38 527 VAL B O 1
ATOM 9022 N N . CYS B 1 528 ? 22.219 35.25 24.969 1 98.44 528 CYS B N 1
ATOM 9023 C CA . CYS B 1 528 ? 22.891 36.312 24.219 1 98.44 528 CYS B CA 1
ATOM 9024 C C . CYS B 1 528 ? 24.312 35.906 23.844 1 98.44 528 CYS B C 1
ATOM 9026 O O . CYS B 1 528 ? 25.078 35.469 24.688 1 98.44 528 CYS B O 1
ATOM 9028 N N . TYR B 1 529 ? 24.547 36.031 22.609 1 98.19 529 TYR B N 1
ATOM 9029 C CA . TYR B 1 529 ? 25.875 35.688 22.078 1 98.19 529 TYR B CA 1
ATOM 9030 C C . TYR B 1 529 ? 26.516 36.938 21.453 1 98.19 529 TYR B C 1
ATOM 9032 O O . TYR B 1 529 ? 25.828 37.844 21 1 98.19 529 TYR B O 1
ATOM 9040 N N . ALA B 1 530 ? 27.844 36.875 21.391 1 97.94 530 ALA B N 1
ATOM 9041 C CA . ALA B 1 530 ? 28.562 37.938 20.688 1 97.94 530 ALA B CA 1
ATOM 9042 C C . ALA B 1 530 ? 28.422 37.781 19.172 1 97.94 530 ALA B C 1
ATOM 9044 O O . ALA B 1 530 ? 28.5 36.688 18.641 1 97.94 530 ALA B O 1
ATOM 9045 N N . ALA B 1 531 ? 28.219 38.938 18.531 1 97 531 ALA B N 1
ATOM 9046 C CA . ALA B 1 531 ? 28.109 38.938 17.078 1 97 531 ALA B CA 1
ATOM 9047 C C . ALA B 1 531 ? 29.484 38.844 16.422 1 97 531 ALA B C 1
ATOM 9049 O O . ALA B 1 531 ? 29.609 38.344 15.297 1 97 531 ALA B O 1
ATOM 9050 N N . GLN B 1 532 ? 30.438 39.281 17.109 1 95.56 532 GLN B N 1
ATOM 9051 C CA . GLN B 1 532 ? 31.797 39.312 16.562 1 95.56 532 GLN B CA 1
ATOM 9052 C C . GLN B 1 532 ? 32.531 38.031 16.844 1 95.56 532 GLN B C 1
ATOM 9054 O O . GLN B 1 532 ? 32.25 37.344 17.828 1 95.56 532 GLN B O 1
ATOM 9059 N N . GLY B 1 533 ? 33.5 37.688 15.914 1 92.94 533 GLY B N 1
ATOM 9060 C CA . GLY B 1 533 ? 34.344 36.531 16.109 1 92.94 533 GLY B CA 1
ATOM 9061 C C . GLY B 1 533 ? 33.906 35.344 15.281 1 92.94 533 GLY B C 1
ATOM 9062 O O . GLY B 1 533 ? 32.812 35.312 14.742 1 92.94 533 GLY B O 1
ATOM 9063 N N . ASP B 1 534 ? 34.812 34.281 15.25 1 95.31 534 ASP B N 1
ATOM 9064 C CA . ASP B 1 534 ? 34.562 33.125 14.406 1 95.31 534 ASP B CA 1
ATOM 9065 C C . ASP B 1 534 ? 34.219 31.891 15.242 1 95.31 534 ASP B C 1
ATOM 9067 O O . ASP B 1 534 ? 34.188 30.766 14.734 1 95.31 534 ASP B O 1
ATOM 9071 N N . THR B 1 535 ? 33.969 32.125 16.469 1 96.25 535 THR B N 1
ATOM 9072 C CA . THR B 1 535 ? 33.469 31.109 17.375 1 96.25 535 THR B CA 1
ATOM 9073 C C . THR B 1 535 ? 32.281 31.625 18.188 1 96.25 535 THR B C 1
ATOM 9075 O O . THR B 1 535 ? 32.219 32.812 18.484 1 96.25 535 THR B O 1
ATOM 9078 N N . PRO B 1 536 ? 31.438 30.75 18.484 1 96.88 536 PRO B N 1
ATOM 9079 C CA . PRO B 1 536 ? 30.312 31.203 19.312 1 96.88 536 PRO B CA 1
ATOM 9080 C C . PRO B 1 536 ? 30.719 31.547 20.734 1 96.88 536 PRO B C 1
ATOM 9082 O O . PRO B 1 536 ? 31.375 30.75 21.406 1 96.88 536 PRO B O 1
ATOM 9085 N N . ARG B 1 537 ? 30.375 32.688 21.172 1 97.19 537 ARG B N 1
ATOM 9086 C CA . ARG B 1 537 ? 30.672 33.125 22.531 1 97.19 537 ARG B CA 1
ATOM 9087 C C . ARG B 1 537 ? 29.422 33.656 23.219 1 97.19 537 ARG B C 1
ATOM 9089 O O . ARG B 1 537 ? 28.906 34.719 22.844 1 97.19 537 ARG B O 1
ATOM 9096 N N . GLU B 1 538 ? 29.016 32.969 24.234 1 97.38 538 GLU B N 1
ATOM 9097 C CA . GLU B 1 538 ? 27.859 33.375 25.016 1 97.38 538 GLU B CA 1
ATOM 9098 C C . GLU B 1 538 ? 28.219 34.531 25.953 1 97.38 538 GLU B C 1
ATOM 9100 O O . GLU B 1 538 ? 29.203 34.469 26.688 1 97.38 538 GLU B O 1
ATOM 9105 N N . LEU B 1 539 ? 27.484 35.562 25.938 1 97.88 539 LEU B N 1
ATOM 9106 C CA . LEU B 1 539 ? 27.703 36.719 26.797 1 97.88 539 LEU B CA 1
ATOM 9107 C C . LEU B 1 539 ? 26.891 36.594 28.078 1 97.88 539 LEU B C 1
ATOM 9109 O O . LEU B 1 539 ? 27.406 36.875 29.172 1 97.88 539 LEU B O 1
ATOM 9113 N N . TRP B 1 540 ? 25.594 36.281 27.938 1 97.75 540 TRP B N 1
ATOM 9114 C CA . TRP B 1 540 ? 24.75 36.031 29.094 1 97.75 540 TRP B CA 1
ATOM 9115 C C . TRP B 1 540 ? 23.578 35.125 28.75 1 97.75 540 TRP B C 1
ATOM 9117 O O . TRP B 1 540 ? 23.281 34.938 27.562 1 97.75 540 TRP B O 1
ATOM 9127 N N . ALA B 1 541 ? 23.062 34.531 29.719 1 97.88 541 ALA B N 1
ATOM 9128 C CA . ALA B 1 541 ? 21.828 33.75 29.688 1 97.88 541 ALA B CA 1
ATOM 9129 C C . ALA B 1 541 ? 20.938 34.062 30.891 1 97.88 541 ALA B C 1
ATOM 9131 O O . ALA B 1 541 ? 21.406 34.125 32.031 1 97.88 541 ALA B O 1
ATOM 9132 N N . THR B 1 542 ? 19.719 34.344 30.594 1 98.25 542 THR B N 1
ATOM 9133 C CA . THR B 1 542 ? 18.812 34.781 31.656 1 98.25 542 THR B CA 1
ATOM 9134 C C . THR B 1 542 ? 17.562 33.906 31.688 1 98.25 542 THR B C 1
ATOM 9136 O O . THR B 1 542 ? 16.906 33.719 30.656 1 98.25 542 THR B O 1
ATOM 9139 N N . ASN B 1 543 ? 17.266 33.406 32.844 1 97.75 543 ASN B N 1
ATOM 9140 C CA . ASN B 1 543 ? 16 32.688 33.062 1 97.75 543 ASN B CA 1
ATOM 9141 C C . ASN B 1 543 ? 14.844 33.688 33.219 1 97.75 543 ASN B C 1
ATOM 9143 O O . ASN B 1 543 ? 14.727 34.375 34.219 1 97.75 543 ASN B O 1
ATOM 9147 N N . VAL B 1 544 ? 13.977 33.75 32.25 1 97.06 544 VAL B N 1
ATOM 9148 C CA . VAL B 1 544 ? 12.836 34.656 32.281 1 97.06 544 VAL B CA 1
ATOM 9149 C C . VAL B 1 544 ? 11.633 33.969 32.875 1 97.06 544 VAL B C 1
ATOM 9151 O O . VAL B 1 544 ? 10.695 34.625 33.344 1 97.06 544 VAL B O 1
ATOM 9154 N N . GLY B 1 545 ? 11.594 32.625 32.812 1 95.94 545 GLY B N 1
ATOM 9155 C CA . GLY B 1 545 ? 10.562 31.844 33.5 1 95.94 545 GLY B CA 1
ATOM 9156 C C . GLY B 1 545 ? 9.305 31.656 32.688 1 95.94 545 GLY B C 1
ATOM 9157 O O . GLY B 1 545 ? 8.195 31.734 33.219 1 95.94 545 GLY B O 1
ATOM 9158 N N . PHE B 1 546 ? 9.414 31.422 31.406 1 93.75 546 PHE B N 1
ATOM 9159 C CA . PHE B 1 546 ? 8.219 31.297 30.578 1 93.75 546 PHE B CA 1
ATOM 9160 C C . PHE B 1 546 ? 7.883 29.828 30.344 1 93.75 546 PHE B C 1
ATOM 9162 O O . PHE B 1 546 ? 6.902 29.5 29.672 1 93.75 546 PHE B O 1
ATOM 9169 N N . GLY B 1 547 ? 8.664 28.844 30.906 1 93.06 547 GLY B N 1
ATOM 9170 C CA . GLY B 1 547 ? 8.398 27.438 30.734 1 93.06 547 GLY B CA 1
ATOM 9171 C C . GLY B 1 547 ? 8.797 26.906 29.375 1 93.06 547 GLY B C 1
ATOM 9172 O O . GLY B 1 547 ? 9.789 27.344 28.797 1 93.06 547 GLY B O 1
ATOM 9173 N N . TYR B 1 548 ? 8.141 25.875 28.906 1 92.56 548 TYR B N 1
ATOM 9174 C CA . TYR B 1 548 ? 8.414 25.297 27.594 1 92.56 548 TYR B CA 1
ATOM 9175 C C . TYR B 1 548 ? 7.969 26.234 26.484 1 92.56 548 TYR B C 1
ATOM 9177 O O . TYR B 1 548 ? 6.879 26.812 26.547 1 92.56 548 TYR B O 1
ATOM 9185 N N . GLU B 1 549 ? 8.844 26.359 25.547 1 92.31 549 GLU B N 1
ATOM 9186 C CA . GLU B 1 549 ? 8.602 27.359 24.5 1 92.31 549 GLU B CA 1
ATOM 9187 C C . GLU B 1 549 ? 9.148 26.906 23.156 1 92.31 549 GLU B C 1
ATOM 9189 O O . GLU B 1 549 ? 10.25 26.359 23.078 1 92.31 549 GLU B O 1
ATOM 9194 N N . HIS B 1 550 ? 8.281 27.078 22.078 1 90.25 550 HIS B N 1
ATOM 9195 C CA . HIS B 1 550 ? 8.758 26.688 20.766 1 90.25 550 HIS B CA 1
ATOM 9196 C C . HIS B 1 550 ? 8.18 27.594 19.672 1 90.25 550 HIS B C 1
ATOM 9198 O O . HIS B 1 550 ? 8.281 27.281 18.484 1 90.25 550 HIS B O 1
ATOM 9204 N N . ALA B 1 551 ? 7.457 28.703 20.078 1 91.56 551 ALA B N 1
ATOM 9205 C CA . ALA B 1 551 ? 6.91 29.641 19.094 1 91.56 551 ALA B CA 1
ATOM 9206 C C . ALA B 1 551 ? 8.016 30.453 18.438 1 91.56 551 ALA B C 1
ATOM 9208 O O . ALA B 1 551 ? 8.977 30.859 19.109 1 91.56 551 ALA B O 1
ATOM 9209 N N . PRO B 1 552 ? 7.867 30.703 17.188 1 92.38 552 PRO B N 1
ATOM 9210 C CA . PRO B 1 552 ? 8.898 31.453 16.469 1 92.38 552 PRO B CA 1
ATOM 9211 C C . PRO B 1 552 ? 8.688 32.969 16.531 1 92.38 552 PRO B C 1
ATOM 9213 O O . PRO B 1 552 ? 8.586 33.625 15.5 1 92.38 552 PRO B O 1
ATOM 9216 N N . SER B 1 553 ? 8.68 33.594 17.641 1 95.12 553 SER B N 1
ATOM 9217 C CA . SER B 1 553 ? 8.602 35.031 17.844 1 95.12 553 SER B CA 1
ATOM 9218 C C . SER B 1 553 ? 9.977 35.625 18.156 1 95.12 553 SER B C 1
ATOM 9220 O O . SER B 1 553 ? 10.547 35.344 19.203 1 95.12 553 SER B O 1
ATOM 9222 N N . MET B 1 554 ? 10.391 36.5 17.328 1 97.69 554 MET B N 1
ATOM 9223 C CA . MET B 1 554 ? 11.766 37 17.359 1 97.69 554 MET B CA 1
ATOM 9224 C C . MET B 1 554 ? 11.977 37.938 18.531 1 97.69 554 MET B C 1
ATOM 9226 O O . MET B 1 554 ? 11.016 38.469 19.078 1 97.69 554 MET B O 1
ATOM 9230 N N . GLN B 1 555 ? 13.281 38.094 18.859 1 97.88 555 GLN B N 1
ATOM 9231 C CA . GLN B 1 555 ? 13.68 39.125 19.812 1 97.88 555 GLN B CA 1
ATOM 9232 C C . GLN B 1 555 ? 14.023 40.438 19.094 1 97.88 555 GLN B C 1
ATOM 9234 O O . GLN B 1 555 ? 14.734 40.406 18.078 1 97.88 555 GLN B O 1
ATOM 9239 N N . VAL B 1 556 ? 13.516 41.5 19.641 1 98.12 556 VAL B N 1
ATOM 9240 C CA . VAL B 1 556 ? 13.75 42.812 19.031 1 98.12 556 VAL B CA 1
ATOM 9241 C C . VAL B 1 556 ? 14.297 43.781 20.062 1 98.12 556 VAL B C 1
ATOM 9243 O O . VAL B 1 556 ? 13.812 43.844 21.188 1 98.12 556 VAL B O 1
ATOM 9246 N N . GLU B 1 557 ? 15.312 44.5 19.641 1 98.44 557 GLU B N 1
ATOM 9247 C CA . GLU B 1 557 ? 15.867 45.5 20.547 1 98.44 557 GLU B CA 1
ATOM 9248 C C . GLU B 1 557 ? 15.539 46.906 20.062 1 98.44 557 GLU B C 1
ATOM 9250 O O . GLU B 1 557 ? 15.594 47.188 18.875 1 98.44 557 GLU B O 1
ATOM 9255 N N . LYS B 1 558 ? 15.211 47.75 20.953 1 98.38 558 LYS B N 1
ATOM 9256 C CA . LYS B 1 558 ? 14.992 49.188 20.734 1 98.38 558 LYS B CA 1
ATOM 9257 C C . LYS B 1 558 ? 15.469 50 21.938 1 98.38 558 LYS B C 1
ATOM 9259 O O . LYS B 1 558 ? 15.047 49.75 23.062 1 98.38 558 LYS B O 1
ATOM 9264 N N . GLU B 1 559 ? 16.391 50.906 21.719 1 97.75 559 GLU B N 1
ATOM 9265 C CA . GLU B 1 559 ? 16.922 51.812 22.719 1 97.75 559 GLU B CA 1
ATOM 9266 C C . GLU B 1 559 ? 17.484 51.062 23.922 1 97.75 559 GLU B C 1
ATOM 9268 O O . GLU B 1 559 ? 17.188 51.406 25.078 1 97.75 559 GLU B O 1
ATOM 9273 N N . GLY B 1 560 ? 18.156 50.031 23.594 1 97.31 560 GLY B N 1
ATOM 9274 C CA . GLY B 1 560 ? 18.875 49.281 24.609 1 97.31 560 GLY B CA 1
ATOM 9275 C C . GLY B 1 560 ? 18.031 48.25 25.328 1 97.31 560 GLY B C 1
ATOM 9276 O O . GLY B 1 560 ? 18.516 47.5 26.172 1 97.31 560 GLY B O 1
ATOM 9277 N N . VAL B 1 561 ? 16.75 48.219 24.969 1 98.31 561 VAL B N 1
ATOM 9278 C CA . VAL B 1 561 ? 15.836 47.25 25.578 1 98.31 561 VAL B CA 1
ATOM 9279 C C . VAL B 1 561 ? 15.516 46.156 24.578 1 98.31 561 VAL B C 1
ATOM 9281 O O . VAL B 1 561 ? 15.102 46.406 23.453 1 98.31 561 VAL B O 1
ATOM 9284 N N . MET B 1 562 ? 15.734 44.906 25.016 1 98.56 562 MET B N 1
ATOM 9285 C CA . MET B 1 562 ? 15.359 43.75 24.203 1 98.56 562 MET B CA 1
ATOM 9286 C C . MET B 1 562 ? 13.953 43.281 24.547 1 98.56 562 MET B C 1
ATOM 9288 O O . MET B 1 562 ? 13.664 43 25.719 1 98.56 562 MET B O 1
ATOM 9292 N N . PHE B 1 563 ? 13.086 43.156 23.609 1 98.69 563 PHE B N 1
ATOM 9293 C CA . PHE B 1 563 ? 11.719 42.688 23.797 1 98.69 563 PHE B CA 1
ATOM 9294 C C . PHE B 1 563 ? 11.547 41.281 23.25 1 98.69 563 PHE B C 1
ATOM 9296 O O . PHE B 1 563 ? 12.164 40.938 22.25 1 98.69 563 PHE B O 1
ATOM 9303 N N . GLY B 1 564 ? 10.711 40.531 23.875 1 97.94 564 GLY B N 1
ATOM 9304 C CA . GLY B 1 564 ? 10.344 39.219 23.422 1 97.94 564 GLY B CA 1
ATOM 9305 C C . GLY B 1 564 ? 8.938 38.812 23.812 1 97.94 564 GLY B C 1
ATOM 9306 O O . GLY B 1 564 ? 8.281 39.5 24.594 1 97.94 564 GLY B O 1
ATOM 9307 N N . SER B 1 565 ? 8.469 37.75 23.219 1 97.75 565 SER B N 1
ATOM 9308 C CA . SER B 1 565 ? 7.137 37.25 23.5 1 97.75 565 SER B CA 1
ATOM 9309 C C . SER B 1 565 ? 7.121 35.719 23.438 1 97.75 565 SER B C 1
ATOM 9311 O O . SER B 1 565 ? 8.125 35.094 23.094 1 97.75 565 SER B O 1
ATOM 9313 N N . THR B 1 566 ? 5.941 35.094 23.844 1 95.94 566 THR B N 1
ATOM 9314 C CA . THR B 1 566 ? 5.875 33.625 23.969 1 95.94 566 THR B CA 1
ATOM 9315 C C . THR B 1 566 ? 4.562 33.094 23.406 1 95.94 566 THR B C 1
ATOM 9317 O O . THR B 1 566 ? 3.689 33.875 23.016 1 95.94 566 THR B O 1
ATOM 9320 N N . LYS B 1 567 ? 4.441 31.781 23.469 1 94.56 567 LYS B N 1
ATOM 9321 C CA . LYS B 1 567 ? 3.287 31.078 22.922 1 94.56 567 LYS B CA 1
ATOM 9322 C C . LYS B 1 567 ? 2.096 31.141 23.875 1 94.56 567 LYS B C 1
ATOM 9324 O O . LYS B 1 567 ? 0.97 30.812 23.484 1 94.56 567 LYS B O 1
ATOM 9329 N N . GLU B 1 568 ? 2.342 31.625 25.125 1 94.19 568 GLU B N 1
ATOM 9330 C CA . GLU B 1 568 ? 1.257 31.625 26.109 1 94.19 568 GLU B CA 1
ATOM 9331 C C . GLU B 1 568 ? 0.979 33.031 26.609 1 94.19 568 GLU B C 1
ATOM 9333 O O . GLU B 1 568 ? 0.681 33.25 27.797 1 94.19 568 GLU B O 1
ATOM 9338 N N . GLY B 1 569 ? 1.217 34 25.812 1 95.75 569 GLY B N 1
ATOM 9339 C CA . GLY B 1 569 ? 0.704 35.344 26.047 1 95.75 569 GLY B CA 1
ATOM 9340 C C . GLY B 1 569 ? 1.667 36.219 26.828 1 95.75 569 GLY B C 1
ATOM 9341 O O . GLY B 1 569 ? 1.349 37.375 27.141 1 95.75 569 GLY B O 1
ATOM 9342 N N . LEU B 1 570 ? 2.822 35.719 27.094 1 97.5 570 LEU B N 1
ATOM 9343 C CA . LEU B 1 570 ? 3.771 36.5 27.875 1 97.5 570 LEU B CA 1
ATOM 9344 C C . LEU B 1 570 ? 4.609 37.406 26.953 1 97.5 570 LEU B C 1
ATOM 9346 O O . LEU B 1 570 ? 5.188 36.938 25.984 1 97.5 570 LEU B O 1
ATOM 9350 N N . ILE B 1 571 ? 4.637 38.656 27.281 1 98.38 571 ILE B N 1
ATOM 9351 C CA . ILE B 1 571 ? 5.559 39.625 26.719 1 98.38 571 ILE B CA 1
ATOM 9352 C C . ILE B 1 571 ? 6.551 40.094 27.797 1 98.38 571 ILE B C 1
ATOM 9354 O O . ILE B 1 571 ? 6.172 40.281 28.953 1 98.38 571 ILE B O 1
ATOM 9358 N N . PHE B 1 572 ? 7.832 40.219 27.422 1 98.5 572 PHE B N 1
ATOM 9359 C CA . PHE B 1 572 ? 8.828 40.594 28.406 1 98.5 572 PHE B CA 1
ATOM 9360 C C . PHE B 1 572 ? 9.898 41.5 27.797 1 98.5 572 PHE B C 1
ATOM 9362 O O . PHE B 1 572 ? 10.016 41.562 26.578 1 98.5 572 PHE B O 1
ATOM 9369 N N . ALA B 1 573 ? 10.625 42.125 28.656 1 98.56 573 ALA B N 1
ATOM 9370 C CA . ALA B 1 573 ? 11.727 43 28.25 1 98.56 573 ALA B CA 1
ATOM 9371 C C . ALA B 1 573 ? 12.945 42.781 29.141 1 98.56 573 ALA B C 1
ATOM 9373 O O . ALA B 1 573 ? 12.812 42.594 30.359 1 98.56 573 ALA B O 1
ATOM 9374 N N . LEU B 1 574 ? 14.039 42.781 28.5 1 98.5 574 LEU B N 1
ATOM 9375 C CA . LEU B 1 574 ? 15.328 42.688 29.172 1 98.5 574 LEU B CA 1
ATOM 9376 C C . LEU B 1 574 ? 16.234 43.844 28.766 1 98.5 574 LEU B C 1
ATOM 9378 O O . LEU B 1 574 ? 16.078 44.406 27.688 1 98.5 574 LEU B O 1
ATOM 9382 N N . GLU B 1 575 ? 17.156 44.156 29.672 1 98.31 575 GLU B N 1
ATOM 9383 C CA . GLU B 1 575 ? 18.25 45.031 29.266 1 98.31 575 GLU B CA 1
ATOM 9384 C C . GLU B 1 575 ? 19.188 44.312 28.297 1 98.31 575 GLU B C 1
ATOM 9386 O O . GLU B 1 575 ? 19.781 43.281 28.625 1 98.31 575 GLU B O 1
ATOM 9391 N N . GLY B 1 576 ? 19.391 44.875 27.125 1 97.88 576 GLY B N 1
ATOM 9392 C CA . GLY B 1 576 ? 20.125 44.219 26.062 1 97.88 576 GLY B CA 1
ATOM 9393 C C . GLY B 1 576 ? 21.547 43.844 26.453 1 97.88 576 GLY B C 1
ATOM 9394 O O . GLY B 1 576 ? 22 42.719 26.172 1 97.88 576 GLY B O 1
ATOM 9395 N N . LYS B 1 577 ? 22.188 44.656 27.141 1 97.62 577 LYS B N 1
ATOM 9396 C CA . LYS B 1 577 ? 23.609 44.5 27.422 1 97.62 577 LYS B CA 1
ATOM 9397 C C . LYS B 1 577 ? 23.844 43.469 28.531 1 97.62 577 LYS B C 1
ATOM 9399 O O . LYS B 1 577 ? 24.828 42.719 28.516 1 97.62 577 LYS B O 1
ATOM 9404 N N . THR B 1 578 ? 22.891 43.375 29.5 1 97.62 578 THR B N 1
ATOM 9405 C CA . THR B 1 578 ? 23.188 42.625 30.688 1 97.62 578 THR B CA 1
ATOM 9406 C C . THR B 1 578 ? 22.25 41.406 30.797 1 97.62 578 THR B C 1
ATOM 9408 O O . THR B 1 578 ? 22.531 40.469 31.547 1 97.62 578 THR B O 1
ATOM 9411 N N . GLY B 1 579 ? 21.172 41.562 30.219 1 98.06 579 GLY B N 1
ATOM 9412 C CA . GLY B 1 579 ? 20.203 40.469 30.328 1 98.06 579 GLY B CA 1
ATOM 9413 C C . GLY B 1 579 ? 19.281 40.625 31.531 1 98.06 579 GLY B C 1
ATOM 9414 O O . GLY B 1 579 ? 18.438 39.75 31.781 1 98.06 579 GLY B O 1
ATOM 9415 N N . LYS B 1 580 ? 19.406 41.656 32.188 1 98.25 580 LYS B N 1
ATOM 9416 C CA . LYS B 1 580 ? 18.531 41.906 33.344 1 98.25 580 LYS B CA 1
ATOM 9417 C C . LYS B 1 580 ? 17.078 42 32.906 1 98.25 580 LYS B C 1
ATOM 9419 O O . LYS B 1 580 ? 16.75 42.781 32 1 98.25 580 LYS B O 1
ATOM 9424 N N . VAL B 1 581 ? 16.219 41.25 33.656 1 98.19 581 VAL B N 1
ATOM 9425 C CA . VAL B 1 581 ? 14.797 41.344 33.344 1 98.19 581 VAL B CA 1
ATOM 9426 C C . VAL B 1 581 ? 14.25 42.688 33.844 1 98.19 581 VAL B C 1
ATOM 9428 O O . VAL B 1 581 ? 14.352 43 35 1 98.19 581 VAL B O 1
ATOM 9431 N N . LEU B 1 582 ? 13.664 43.375 32.938 1 98.12 582 LEU B N 1
ATOM 9432 C CA . LEU B 1 582 ? 13.102 44.688 33.25 1 98.12 582 LEU B CA 1
ATOM 9433 C C . LEU B 1 582 ? 11.625 44.562 33.656 1 98.12 582 LEU B C 1
ATOM 9435 O O . LEU B 1 582 ? 11.18 45.188 34.625 1 98.12 582 LEU B O 1
ATOM 9439 N N . TRP B 1 583 ? 10.859 43.812 32.844 1 98.06 583 TRP B N 1
ATOM 9440 C CA . TRP B 1 583 ? 9.445 43.594 33.156 1 98.06 583 TRP B CA 1
ATOM 9441 C C . TRP B 1 583 ? 8.891 42.438 32.344 1 98.06 583 TRP B C 1
ATOM 9443 O O . TRP B 1 583 ? 9.523 41.969 31.406 1 98.06 583 TRP B O 1
ATOM 9453 N N . LYS B 1 584 ? 7.75 41.938 32.844 1 97.94 584 LYS B N 1
ATOM 9454 C CA . LYS B 1 584 ? 6.91 40.938 32.188 1 97.94 584 LYS B CA 1
ATOM 9455 C C . LYS B 1 584 ? 5.441 41.344 32.219 1 97.94 584 LYS B C 1
ATOM 9457 O O . LYS B 1 584 ? 5 42 33.188 1 97.94 584 LYS B O 1
ATOM 9462 N N . HIS B 1 585 ? 4.734 40.938 31.156 1 98.19 585 HIS B N 1
ATOM 9463 C CA . HIS B 1 585 ? 3.299 41.188 31.109 1 98.19 585 HIS B CA 1
ATOM 9464 C C . HIS B 1 585 ? 2.572 40.125 30.281 1 98.19 585 HIS B C 1
ATOM 9466 O O . HIS B 1 585 ? 2.986 39.812 29.172 1 98.19 585 HIS B O 1
ATOM 9472 N N . LYS B 1 586 ? 1.569 39.625 30.844 1 97.38 586 LYS B N 1
ATOM 9473 C CA . LYS B 1 586 ? 0.805 38.594 30.156 1 97.38 586 LYS B CA 1
ATOM 9474 C C . LYS B 1 586 ? -0.473 39.156 29.547 1 97.38 586 LYS B C 1
ATOM 9476 O O . LYS B 1 586 ? -1.23 39.875 30.219 1 97.38 586 LYS B O 1
ATOM 9481 N N . ILE B 1 587 ? -0.553 38.938 28.203 1 94.88 587 ILE B N 1
ATOM 9482 C CA . ILE B 1 587 ? -1.746 39.25 27.422 1 94.88 587 ILE B CA 1
ATOM 9483 C C . ILE B 1 587 ? -2.492 37.969 27.062 1 94.88 587 ILE B C 1
ATOM 9485 O O . ILE B 1 587 ? -2.041 37.219 26.203 1 94.88 587 ILE B O 1
ATOM 9489 N N . GLY B 1 588 ? -3.514 37.688 27.594 1 91.94 588 GLY B N 1
ATOM 9490 C CA . GLY B 1 588 ? -4.211 36.469 27.281 1 91.94 588 GLY B CA 1
ATOM 9491 C C . GLY B 1 588 ? -3.357 35.219 27.484 1 91.94 588 GLY B C 1
ATOM 9492 O O . GLY B 1 588 ? -2.475 35.219 28.344 1 91.94 588 GLY B O 1
ATOM 9493 N N . ASN B 1 589 ? -3.637 34.094 26.734 1 94.38 589 ASN B N 1
ATOM 9494 C CA . ASN B 1 589 ? -2.926 32.844 26.891 1 94.38 589 ASN B CA 1
ATOM 9495 C C . ASN B 1 589 ? -2.596 32.219 25.547 1 94.38 589 ASN B C 1
ATOM 9497 O O . ASN B 1 589 ? -2.379 31 25.453 1 94.38 589 ASN B O 1
ATOM 9501 N N . SER B 1 590 ? -2.592 33.031 24.547 1 94.38 590 SER B N 1
ATOM 9502 C CA . SER B 1 590 ? -2.303 32.5 23.219 1 94.38 590 SER B CA 1
ATOM 9503 C C . SER B 1 590 ? -0.977 33.062 22.688 1 94.38 590 SER B C 1
ATOM 9505 O O . SER B 1 590 ? -0.334 33.875 23.344 1 94.38 590 SER B O 1
ATOM 9507 N N . LEU B 1 591 ? -0.594 32.562 21.578 1 95.19 591 LEU B N 1
ATOM 9508 C CA . LEU B 1 591 ? 0.668 32.938 20.969 1 95.19 591 LEU B CA 1
ATOM 9509 C C . LEU B 1 591 ? 0.695 34.438 20.672 1 95.19 591 LEU B C 1
ATOM 9511 O O . LEU B 1 591 ? -0.251 35 20.109 1 95.19 591 LEU B O 1
ATOM 9515 N N . ILE B 1 592 ? 1.742 35.094 21.125 1 97.19 592 ILE B N 1
ATOM 9516 C CA . ILE B 1 592 ? 2.018 36.469 20.766 1 97.19 592 ILE B CA 1
ATOM 9517 C C . ILE B 1 592 ? 3.025 36.5 19.625 1 97.19 592 ILE B C 1
ATOM 9519 O O . ILE B 1 592 ? 4.109 35.938 19.719 1 97.19 592 ILE B O 1
ATOM 9523 N N . SER B 1 593 ? 2.627 37.219 18.562 1 96.38 593 SER B N 1
ATOM 9524 C CA . SER B 1 593 ? 3.549 37.344 17.438 1 96.38 593 SER B CA 1
ATOM 9525 C C . SER B 1 593 ? 4.766 38.188 17.828 1 96.38 593 SER B C 1
ATOM 9527 O O . SER B 1 593 ? 4.832 38.719 18.938 1 96.38 593 SER B O 1
ATOM 9529 N N . THR B 1 594 ? 5.793 38.188 16.922 1 97.81 594 THR B N 1
ATOM 9530 C CA . THR B 1 594 ? 6.941 39.062 17.172 1 97.81 594 THR B CA 1
ATOM 9531 C C . THR B 1 594 ? 6.484 40.5 17.469 1 97.81 594 THR B C 1
ATOM 9533 O O . THR B 1 594 ? 5.801 41.125 16.672 1 97.81 594 THR B O 1
ATOM 9536 N N . VAL B 1 595 ? 6.871 40.969 18.578 1 98.56 595 VAL B N 1
ATOM 9537 C CA . VAL B 1 595 ? 6.418 42.281 19.016 1 98.56 595 VAL B CA 1
ATOM 9538 C C . VAL B 1 595 ? 7.172 43.375 18.25 1 98.56 595 VAL B C 1
ATOM 9540 O O . VAL B 1 595 ? 8.25 43.125 17.703 1 98.56 595 VAL B O 1
ATOM 9543 N N . VAL B 1 596 ? 6.555 44.594 18.219 1 98.5 596 VAL B N 1
ATOM 9544 C CA . VAL B 1 596 ? 7.125 45.719 17.484 1 98.5 596 VAL B CA 1
ATOM 9545 C C . VAL B 1 596 ? 7.297 46.906 18.422 1 98.5 596 VAL B C 1
ATOM 9547 O O . VAL B 1 596 ? 6.371 47.688 18.609 1 98.5 596 VAL B O 1
ATOM 9550 N N . PRO B 1 597 ? 8.508 47.062 18.922 1 98.38 597 PRO B N 1
ATOM 9551 C CA . PRO B 1 597 ? 8.75 48.219 19.797 1 98.38 597 PRO B CA 1
ATOM 9552 C C . PRO B 1 597 ? 8.797 49.562 19.031 1 98.38 597 PRO B C 1
ATOM 9554 O O . PRO B 1 597 ? 9.438 49.625 17.984 1 98.38 597 PRO B O 1
ATOM 9557 N N . LEU B 1 598 ? 8.133 50.531 19.547 1 97.81 598 LEU B N 1
ATOM 9558 C CA . LEU B 1 598 ? 8.172 51.875 19 1 97.81 598 LEU B CA 1
ATOM 9559 C C . LEU B 1 598 ? 9.344 52.656 19.594 1 97.81 598 LEU B C 1
ATOM 9561 O O . LEU B 1 598 ? 9.922 53.5 18.922 1 97.81 598 LEU B O 1
ATOM 9565 N N . ASN B 1 599 ? 9.617 52.438 20.75 1 96.88 599 ASN B N 1
ATOM 9566 C CA . ASN B 1 599 ? 10.742 52.938 21.531 1 96.88 599 ASN B CA 1
ATOM 9567 C C . ASN B 1 599 ? 11.023 52.031 22.734 1 96.88 599 ASN B C 1
ATOM 9569 O O . ASN B 1 599 ? 10.555 50.875 22.781 1 96.88 599 ASN B O 1
ATOM 9573 N N . GLY B 1 600 ? 11.844 52.5 23.609 1 96.19 600 GLY B N 1
ATOM 9574 C CA . GLY B 1 600 ? 12.227 51.688 24.75 1 96.19 600 GLY B CA 1
ATOM 9575 C C . GLY B 1 600 ? 11.102 51.5 25.75 1 96.19 600 GLY B C 1
ATOM 9576 O O . GLY B 1 600 ? 11.211 50.656 26.641 1 96.19 600 GLY B O 1
ATOM 9577 N N . HIS B 1 601 ? 9.969 52.188 25.547 1 96.56 601 HIS B N 1
ATOM 9578 C CA . HIS B 1 601 ? 8.938 52.125 26.578 1 96.56 601 HIS B CA 1
ATOM 9579 C C . HIS B 1 601 ? 7.57 51.812 25.969 1 96.56 601 HIS B C 1
ATOM 9581 O O . HIS B 1 601 ? 6.57 51.75 26.688 1 96.56 601 HIS B O 1
ATOM 9587 N N . GLU B 1 602 ? 7.492 51.719 24.719 1 97.81 602 GLU B N 1
ATOM 9588 C CA . GLU B 1 602 ? 6.25 51.375 24.047 1 97.81 602 GLU B CA 1
ATOM 9589 C C . GLU B 1 602 ? 6.461 50.219 23.062 1 97.81 602 GLU B C 1
ATOM 9591 O O . GLU B 1 602 ? 7.414 50.219 22.281 1 97.81 602 GLU B O 1
ATOM 9596 N N . VAL B 1 603 ? 5.523 49.25 23.125 1 98.31 603 VAL B N 1
ATOM 9597 C CA . VAL B 1 603 ? 5.684 48.094 22.234 1 98.31 603 VAL B CA 1
ATOM 9598 C C . VAL B 1 603 ? 4.316 47.625 21.75 1 98.31 603 VAL B C 1
ATOM 9600 O O . VAL B 1 603 ? 3.385 47.469 22.547 1 98.31 603 VAL B O 1
ATOM 9603 N N . LEU B 1 604 ? 4.145 47.438 20.438 1 98.62 604 LEU B N 1
ATOM 9604 C CA . LEU B 1 604 ? 2.943 46.906 19.797 1 98.62 604 LEU B CA 1
ATOM 9605 C C . LEU B 1 604 ? 2.959 45.406 19.797 1 98.62 604 LEU B C 1
ATOM 9607 O O . LEU B 1 604 ? 4.023 44.781 19.672 1 98.62 604 LEU B O 1
ATOM 9611 N N . PHE B 1 605 ? 1.756 44.781 19.906 1 98.5 605 PHE B N 1
ATOM 9612 C CA . PHE B 1 605 ? 1.676 43.344 19.875 1 98.5 605 PHE B CA 1
ATOM 9613 C C . PHE B 1 605 ? 0.393 42.875 19.188 1 98.5 605 PHE B C 1
ATOM 9615 O O . PHE B 1 605 ? -0.548 43.656 19.031 1 98.5 605 PHE B O 1
ATOM 9622 N N . THR B 1 606 ? 0.381 41.688 18.688 1 98.06 606 THR B N 1
ATOM 9623 C CA . THR B 1 606 ? -0.792 40.938 18.266 1 98.06 606 THR B CA 1
ATOM 9624 C C . THR B 1 606 ? -0.779 39.531 18.859 1 98.06 606 THR B C 1
ATOM 9626 O O . THR B 1 606 ? 0.288 38.969 19.141 1 98.06 606 THR B O 1
ATOM 9629 N N . ALA B 1 607 ? -1.927 38.969 19.062 1 96.44 607 ALA B N 1
ATOM 9630 C CA . ALA B 1 607 ? -2.072 37.625 19.594 1 96.44 607 ALA B CA 1
ATOM 9631 C C . ALA B 1 607 ? -2.975 36.781 18.719 1 96.44 607 ALA B C 1
ATOM 9633 O O . ALA B 1 607 ? -3.875 37.312 18.047 1 96.44 607 ALA B O 1
ATOM 9634 N N . THR B 1 608 ? -2.773 35.5 18.734 1 95.06 608 THR B N 1
ATOM 9635 C CA . THR B 1 608 ? -3.549 34.562 17.938 1 95.06 608 THR B CA 1
ATOM 9636 C C . THR B 1 608 ? -5.023 34.625 18.312 1 95.06 608 THR B C 1
ATOM 9638 O O . THR B 1 608 ? -5.895 34.344 17.484 1 95.06 608 THR B O 1
ATOM 9641 N N . SER B 1 609 ? -5.289 35 19.547 1 94.94 609 SER B N 1
ATOM 9642 C CA . SER B 1 609 ? -6.664 35.062 20.016 1 94.94 609 SER B CA 1
ATOM 9643 C C . SER B 1 609 ? -7.371 36.312 19.531 1 94.94 609 SER B C 1
ATOM 9645 O O . SER B 1 609 ? -8.555 36.5 19.797 1 94.94 609 SER B O 1
ATOM 9647 N N . GLY B 1 610 ? -6.668 37.188 18.844 1 96.06 610 GLY B N 1
ATOM 9648 C CA . GLY B 1 610 ? -7.316 38.312 18.172 1 96.06 610 GLY B CA 1
ATOM 9649 C C . GLY B 1 610 ? -7.008 39.656 18.828 1 96.06 610 GLY B C 1
ATOM 9650 O O . GLY B 1 610 ? -7.52 40.688 18.406 1 96.06 610 GLY B O 1
ATOM 9651 N N . GLU B 1 611 ? -6.156 39.625 19.781 1 97.12 611 GLU B N 1
ATOM 9652 C CA . GLU B 1 611 ? -5.793 40.875 20.438 1 97.12 611 GLU B CA 1
ATOM 9653 C C . GLU B 1 611 ? -4.773 41.656 19.609 1 97.12 611 GLU B C 1
ATOM 9655 O O . GLU B 1 611 ? -3.848 41.094 19.047 1 97.12 611 GLU B O 1
ATOM 9660 N N . VAL B 1 612 ? -4.992 42.906 19.516 1 98.12 612 VAL B N 1
ATOM 9661 C CA . VAL B 1 612 ? -4.047 43.906 19.031 1 98.12 612 VAL B CA 1
ATOM 9662 C C . VAL B 1 612 ? -3.918 45.031 20.062 1 98.12 612 VAL B C 1
ATOM 9664 O O . VAL B 1 612 ? -4.922 45.5 20.594 1 98.12 612 VAL B O 1
ATOM 9667 N N . GLY B 1 613 ? -2.662 45.406 20.344 1 98.5 613 GLY B N 1
ATOM 9668 C CA . GLY B 1 613 ? -2.582 46.438 21.359 1 98.5 613 GLY B CA 1
ATOM 9669 C C . GLY B 1 613 ? -1.201 47.062 21.469 1 98.5 613 GLY B C 1
ATOM 9670 O O . GLY B 1 613 ? -0.286 46.688 20.734 1 98.5 613 GLY B O 1
ATOM 9671 N N . LEU B 1 614 ? -1.177 48.031 22.328 1 98.56 614 LEU B N 1
ATOM 9672 C CA . LEU B 1 614 ? 0.033 48.781 22.641 1 98.56 614 LEU B CA 1
ATOM 9673 C C . LEU B 1 614 ? 0.272 48.812 24.156 1 98.56 614 LEU B C 1
ATOM 9675 O O . LEU B 1 614 ? -0.605 49.219 24.922 1 98.56 614 LEU B O 1
ATOM 9679 N N . LEU B 1 615 ? 1.421 48.312 24.562 1 98.31 615 LEU B N 1
ATOM 9680 C CA . LEU B 1 615 ? 1.855 48.406 25.938 1 98.31 615 LEU B CA 1
ATOM 9681 C C . LEU B 1 615 ? 2.725 49.656 26.141 1 98.31 615 LEU B C 1
ATOM 9683 O O . LEU B 1 615 ? 3.535 50 25.281 1 98.31 615 LEU B O 1
ATOM 9687 N N . ARG B 1 616 ? 2.557 50.188 27.234 1 97.75 616 ARG B N 1
ATOM 9688 C CA . ARG B 1 616 ? 3.381 51.344 27.656 1 97.75 616 ARG B CA 1
ATOM 9689 C C . ARG B 1 616 ? 3.955 51.094 29.047 1 97.75 616 ARG B C 1
ATOM 9691 O O . ARG B 1 616 ? 3.242 50.688 29.953 1 97.75 616 ARG B O 1
ATOM 9698 N N . ILE B 1 617 ? 5.23 51.406 29.172 1 96 617 ILE B N 1
ATOM 9699 C CA . ILE B 1 617 ? 5.922 51.25 30.438 1 96 617 ILE B CA 1
ATOM 9700 C C . ILE B 1 617 ? 6.156 52.625 31.078 1 96 617 ILE B C 1
ATOM 9702 O O . ILE B 1 617 ? 6.793 53.5 30.469 1 96 617 ILE B O 1
ATOM 9706 N N . LYS B 1 618 ? 5.648 52.781 32.219 1 89.75 618 LYS B N 1
ATOM 9707 C CA . LYS B 1 618 ? 5.805 54.062 32.938 1 89.75 618 LYS B CA 1
ATOM 9708 C C . LYS B 1 618 ? 7.133 54.094 33.688 1 89.75 618 LYS B C 1
ATOM 9710 O O . LYS B 1 618 ? 7.582 53.094 34.25 1 89.75 618 LYS B O 1
ATOM 9715 N N . ASN B 1 619 ? 7.934 55.281 33.562 1 70.44 619 ASN B N 1
ATOM 9716 C CA . ASN B 1 619 ? 9.172 55.531 34.312 1 70.44 619 ASN B CA 1
ATOM 9717 C C . ASN B 1 619 ? 8.906 55.719 35.781 1 70.44 619 ASN B C 1
ATOM 9719 O O . ASN B 1 619 ? 7.895 56.312 36.188 1 70.44 619 ASN B O 1
#

Secondary structure (DSSP, 8-state):
-------------------------EEEEEE----BBTTBSHHHHHHHHHHHHHHHSTT--EEEEES--BSS--HHHHHHHHHHHTT-SS-EEEE--HHHHSS-TTTTHHHHHHHS-S-EEEEETTEEEEE-----SSS-SSB---HHHHHHHHHHHHHH-TTS-EEEE-SS-SSTTTBTTHHHHHHHHTTS-EEEEEE-SSSS-EEEEETTEEEEE---SS--TTS--EEEEEEE-SSEEEEEEEETTS--EEEEEEESSS--S-TT---S-----THHHH-TTEEEEEEEE-SS---S--EEETTEEEEE-TTSEEEEEETTT--EEEEEE-SS---SPPEEETTEEEEEETTTEEEEEETTT--EEEEEE-SS------EEETTEEEEE-SSS-EEEEETTT--EEEEE---SS---SPPEEETTEEEEEETTTEEEEEETTT--EEEEE-TT--SGGG-S-S---EEETTEEEEEETTTEEEEEETTT--EEEEE-TT-B-S--EE-TTS-EEEEEBSEEEEEEEESSSSS--EEEEEEEEEEE----PPPEEETTEEEEE-TTSEEEEEETTT--EEEEEE-TTSPBPPPEESSSSEEEEEBTTSEEEEEEE--/-------------------------EEEEEE----BBTTBSHHHHHHHHHHHHHHHSTT--EEEEES--BSS--HHHHHHHHHHHTT-SS-EEEE--HHHHSS-TTTTHHHHHHHS-S-EEEEETTEEEEE-----SSS-SSB---HHHHHHHHHHHHHH-TTS-EEEE-SS-SSTTTBTTHHHHHHHHTTS-EEEEEE-SSSS-EEEEETTEEEEE---SS--TTS--EEEEEEE-SSEEEEEEEETTS--EEEEEEESSS--S-TT---S-----THHHH-TTEEEEEEEE-SS---S--EEETTEEEEE-TTSEEEEEETTT--EEEEEE-SS---SPPEEETTEEEEEETTTEEEEEETTT--EEEEEE-SS------EEETTEEEEE-SSS-EEEEETTT--EEEEE---SS---SPPEEETTEEEEEETTTEEEEEETTT--EEEEE-TT--SGGG-S-S---EEETTEEEEEETTTEEEEEETTT--EEEEE-TT-B-S--EE-TTS-EEEEEBSEEEEEEEESSSSS--EEEEEEEEEEE----PPPEEETTEEEEE-TTSEEEEEETTT--EEEEEE-TTSPBPPPEESSSSEEEEEBTTSEEEEEEE--

pLDDT: mean 93.19, std 12.6, range [20.45, 98.88]

Sequence (1238 aa):
MNRRLLIIVLMACLLPLGMQAQQGTFRFAQLTDIHLTPNNPNPTEDLLRSVAQINATDSIDFVLVTGDLTEEGDRTTMEKVKSCLDLLKVPYHVVLGNHETKWSDSGCTAFGEIFGGERFEFEHKGFLFLGFNSGPLMRMAYGHVVPQDIRWMTEEMDKNGKDKPVILVTHYPLMEGDVDNWYEVTDAVRPYNVRLFIGGHYHSNRDLRYDGIPGVLMRSNLCDKEGKPGYGIYEVTGDSIRVYTQRIGEPKKQWTAFSLTGQYYDRNGKAEKYPDFSVNKEYPQVKEQWMVQTGAGIYCSPAVEKDKVFVGDDMGQLTAYALKNGKKLWSFESGKRIVGTPAVSEGIVVFGSADRRIYGLNAKDGSLLWTVEAAEPVLGAVTIADGRAYIGASDATFRAIDIHTGKVIWAYTSVKGYIETKPLVTEDKVIFGAWDNTLYALSKANGHELWKWTGGLTRMHFSPATVWPVATDGKVFITDPQRAMTAIDIHTGNTVWRTFQSMVRETIGLSEDGERIYSKTMNDSIVCYAAQGDTPRELWATNVGFGYEHAPSMQVEKEGVMFGSTKEGLIFALEGKTGKVLWKHKIGNSLISTVVPLNGHEVLFTATSGEVGLLRIKNMNRRLLIIVLMACLLPLGMQAQQGTFRFAQLTDIHLTPNNPNPTEDLLRSVAQINATDSIDFVLVTGDLTEEGDRTTMEKVKSCLDLLKVPYHVVLGNHETKWSDSGCTAFGEIFGGERFEFEHKGFLFLGFNSGPLMRMAYGHVVPQDIRWMTEEMDKNGKDKPVILVTHYPLMEGDVDNWYEVTDAVRPYNVRLFIGGHYHSNRDLRYDGIPGVLMRSNLCDKEGKPGYGIYEVTGDSIRVYTQRIGEPKKQWTAFSLTGQYYDRNGKAEKYPDFSVNKEYPQVKEQWMVQTGAGIYCSPAVEKDKVFVGDDMGQLTAYALKNGKKLWSFESGKRIVGTPAVSEGIVVFGSADRRIYGLNAKDGSLLWTVEAAEPVLGAVTIADGRAYIGASDATFRAIDIHTGKVIWAYTSVKGYIETKPLVTEDKVIFGAWDNTLYALSKANGHELWKWTGGLTRMHFSPATVWPVATDGKVFITDPQRAMTAIDIHTGNTVWRTFQSMVRETIGLSEDGERIYSKTMNDSIVCYAAQGDTPRELWATNVGFGYEHAPSMQVEKEGVMFGSTKEGLIFALEGKTGKVLWKHKIGNSLISTVVPLNGHEVLFTATSGEVGLLRIKN